Protein AF-0000000087530195 (afdb_homodimer)

Structure (mmCIF, N/CA/C/O backbone):
data_AF-0000000087530195-model_v1
#
loop_
_entity.id
_entity.type
_entity.pdbx_description
1 polymer 'ATP-binding cassette, subfamily C'
#
loop_
_atom_site.group_PDB
_atom_site.id
_atom_site.type_symbol
_atom_site.label_atom_id
_atom_site.label_alt_id
_atom_site.label_comp_id
_atom_site.label_asym_id
_atom_site.label_entity_id
_atom_site.label_seq_id
_atom_site.pdbx_PDB_ins_code
_atom_site.Cartn_x
_atom_site.Cartn_y
_atom_site.Cartn_z
_atom_site.occupancy
_atom_site.B_iso_or_equiv
_atom_site.auth_seq_id
_atom_site.auth_comp_id
_atom_site.auth_asym_id
_atom_site.auth_atom_id
_atom_site.pdbx_PDB_model_num
ATOM 1 N N . MET A 1 1 ? -14.125 16.578 67.688 1 21.55 1 MET A N 1
ATOM 2 C CA . MET A 1 1 ? -13.758 15.172 67.625 1 21.55 1 MET A CA 1
ATOM 3 C C . MET A 1 1 ? -14.578 14.453 66.562 1 21.55 1 MET A C 1
ATOM 5 O O . MET A 1 1 ? -15.672 13.969 66.812 1 21.55 1 MET A O 1
ATOM 9 N N . ALA A 1 2 ? -14.82 15.062 65.375 1 23.84 2 ALA A N 1
ATOM 10 C CA . ALA A 1 2 ? -15.852 15.055 64.375 1 23.84 2 ALA A CA 1
ATOM 11 C C . ALA A 1 2 ? -15.836 13.742 63.594 1 23.84 2 ALA A C 1
ATOM 13 O O . ALA A 1 2 ? -14.805 13.344 63.031 1 23.84 2 ALA A O 1
ATOM 14 N N . SER A 1 3 ? -16.656 12.758 64.062 1 22.5 3 SER A N 1
ATOM 15 C CA . SER A 1 3 ? -16.859 11.312 63.969 1 22.5 3 SER A CA 1
ATOM 16 C C . SER A 1 3 ? -17.141 10.867 62.531 1 22.5 3 SER A C 1
ATOM 18 O O . SER A 1 3 ? -18.078 11.359 61.906 1 22.5 3 SER A O 1
ATOM 20 N N . PHE A 1 4 ? -16.141 10.656 61.688 1 24.86 4 PHE A N 1
ATOM 21 C CA . PHE A 1 4 ? -16 10.555 60.25 1 24.86 4 PHE A CA 1
ATOM 22 C C . PHE A 1 4 ? -16.672 9.281 59.719 1 24.86 4 PHE A C 1
ATOM 24 O O . PHE A 1 4 ? -16.109 8.188 59.844 1 24.86 4 PHE A O 1
ATOM 31 N N . PRO A 1 5 ? -18.031 9.32 60 1 25.33 5 PRO A N 1
ATOM 32 C CA . PRO A 1 5 ? -18.625 7.988 59.969 1 25.33 5 PRO A CA 1
ATOM 33 C C . PRO A 1 5 ? -18.312 7.238 58.656 1 25.33 5 PRO A C 1
ATOM 35 O O . PRO A 1 5 ? -18.016 7.859 57.656 1 25.33 5 PRO A O 1
ATOM 38 N N . GLN A 1 6 ? -17.891 6.016 58.75 1 22.14 6 GLN A N 1
ATOM 39 C CA . GLN A 1 6 ? -17.156 4.996 58 1 22.14 6 GLN A CA 1
ATOM 40 C C . GLN A 1 6 ? -17.938 4.559 56.75 1 22.14 6 GLN A C 1
ATOM 42 O O . GLN A 1 6 ? -17.359 4.363 55.688 1 22.14 6 GLN A O 1
ATOM 47 N N . LYS A 1 7 ? -19.156 4.195 56.844 1 23.58 7 LYS A N 1
ATOM 48 C CA . LYS A 1 7 ? -19.641 2.877 56.438 1 23.58 7 LYS A CA 1
ATOM 49 C C . LYS A 1 7 ? -20.172 2.893 55 1 23.58 7 LYS A C 1
ATOM 51 O O . LYS A 1 7 ? -21.344 3.229 54.781 1 23.58 7 LYS A O 1
ATOM 56 N N . GLY A 1 8 ? -19.703 3.705 54.219 1 21.48 8 GLY A N 1
ATOM 57 C CA . GLY A 1 8 ? -20.547 4.047 53.062 1 21.48 8 GLY A CA 1
ATOM 58 C C . GLY A 1 8 ? -20.938 2.842 52.25 1 21.48 8 GLY A C 1
ATOM 59 O O . GLY A 1 8 ? -20.094 1.997 51.938 1 21.48 8 GLY A O 1
ATOM 60 N N . GLU A 1 9 ? -22.047 2.32 52.469 1 22.62 9 GLU A N 1
ATOM 61 C CA . GLU A 1 9 ? -22.703 1.117 51.969 1 22.62 9 GLU A CA 1
ATOM 62 C C . GLU A 1 9 ? -22.625 1.02 50.469 1 22.62 9 GLU A C 1
ATOM 64 O O . GLU A 1 9 ? -22.984 1.963 49.75 1 22.62 9 GLU A O 1
ATOM 69 N N . ILE A 1 10 ? -21.688 0.337 50 1 22.88 10 ILE A N 1
ATOM 70 C CA . ILE A 1 10 ? -21.266 0.042 48.656 1 22.88 10 ILE A CA 1
ATOM 71 C C . ILE A 1 10 ? -22.406 -0.57 47.844 1 22.88 10 ILE A C 1
ATOM 73 O O . ILE A 1 10 ? -22.875 -1.668 48.188 1 22.88 10 ILE A O 1
ATOM 77 N N . LYS A 1 11 ? -23.438 0.259 47.656 1 21.52 11 LYS A N 1
ATOM 78 C CA . LYS A 1 11 ? -24.641 -0.324 47.062 1 21.52 11 LYS A CA 1
ATOM 79 C C . LYS A 1 11 ? -24.266 -1.244 45.906 1 21.52 11 LYS A C 1
ATOM 81 O O . LYS A 1 11 ? -23.453 -0.879 45.031 1 21.52 11 LYS A O 1
ATOM 86 N N . LYS A 1 12 ? -24.469 -2.49 46.094 1 22.16 12 LYS A N 1
ATOM 87 C CA . LYS A 1 12 ? -24.281 -3.73 45.344 1 22.16 12 LYS A CA 1
ATOM 88 C C . LYS A 1 12 ? -24.922 -3.641 43.969 1 22.16 12 LYS A C 1
ATOM 90 O O . LYS A 1 12 ? -26.141 -3.479 43.844 1 22.16 12 LYS A O 1
ATOM 95 N N . TYR A 1 13 ? -24.484 -2.746 43.219 1 19.56 13 TYR A N 1
ATOM 96 C CA . TYR A 1 13 ? -25.109 -2.635 41.906 1 19.56 13 TYR A CA 1
ATOM 97 C C . TYR A 1 13 ? -25.359 -4.012 41.312 1 19.56 13 TYR A C 1
ATOM 99 O O . TYR A 1 13 ? -24.5 -4.887 41.375 1 19.56 13 TYR A O 1
ATOM 107 N N . LYS A 1 14 ? -26.531 -4.473 41.5 1 20.09 14 LYS A N 1
ATOM 108 C CA . LYS A 1 14 ? -27.125 -5.734 41.062 1 20.09 14 LYS A CA 1
ATOM 109 C C . LYS A 1 14 ? -26.656 -6.082 39.625 1 20.09 14 LYS A C 1
ATOM 111 O O . LYS A 1 14 ? -26.594 -5.207 38.781 1 20.09 14 LYS A O 1
ATOM 116 N N . GLN A 1 15 ? -25.906 -7.098 39.562 1 20.02 15 GLN A N 1
ATOM 117 C CA . GLN A 1 15 ? -25.297 -7.879 38.469 1 20.02 15 GLN A CA 1
ATOM 118 C C . GLN A 1 15 ? -26.328 -8.312 37.469 1 20.02 15 GLN A C 1
ATOM 120 O O . GLN A 1 15 ? -27.188 -9.164 37.75 1 20.02 15 GLN A O 1
ATOM 125 N N . VAL A 1 16 ? -27.141 -7.402 37 1 20.34 16 VAL A N 1
ATOM 126 C CA . VAL A 1 16 ? -28.172 -7.941 36.125 1 20.34 16 VAL A CA 1
ATOM 127 C C . VAL A 1 16 ? -27.578 -8.984 35.188 1 20.34 16 VAL A C 1
ATOM 129 O O . VAL A 1 16 ? -26.641 -8.688 34.438 1 20.34 16 VAL A O 1
ATOM 132 N N . GLN A 1 17 ? -27.609 -10.25 35.625 1 19.77 17 GLN A N 1
ATOM 133 C CA . GLN A 1 17 ? -27.281 -11.531 34.969 1 19.77 17 GLN A CA 1
ATOM 134 C C . GLN A 1 17 ? -28.047 -11.695 33.656 1 19.77 17 GLN A C 1
ATOM 136 O O . GLN A 1 17 ? -29.266 -11.742 33.656 1 19.77 17 GLN A O 1
ATOM 141 N N . TYR A 1 18 ? -27.844 -10.938 32.719 1 19.31 18 TYR A N 1
ATOM 142 C CA . TYR A 1 18 ? -28.531 -11.258 31.484 1 19.31 18 TYR A CA 1
ATOM 143 C C . TYR A 1 18 ? -28.406 -12.734 31.156 1 19.31 18 TYR A C 1
ATOM 145 O O . TYR A 1 18 ? -27.297 -13.266 31.031 1 19.31 18 TYR A O 1
ATOM 153 N N . THR A 1 19 ? -29.234 -13.516 31.781 1 20.94 19 THR A N 1
ATOM 154 C CA . THR A 1 19 ? -29.391 -14.938 31.516 1 20.94 19 THR A CA 1
ATOM 155 C C . THR A 1 19 ? -29.719 -15.164 30.031 1 20.94 19 THR A C 1
ATOM 157 O O . THR A 1 19 ? -30.766 -14.711 29.547 1 20.94 19 THR A O 1
ATOM 160 N N . TYR A 1 20 ? -28.859 -15.039 29.188 1 19.72 20 TYR A N 1
ATOM 161 C CA . TYR A 1 20 ? -29.031 -15.57 27.844 1 19.72 20 TYR A CA 1
ATOM 162 C C . TYR A 1 20 ? -29.547 -17 27.875 1 19.72 20 TYR A C 1
ATOM 164 O O . TYR A 1 20 ? -28.875 -17.906 28.375 1 19.72 20 TYR A O 1
ATOM 172 N N . TYR A 1 21 ? -30.812 -17.062 28.203 1 20.34 21 TYR A N 1
ATOM 173 C CA . TYR A 1 21 ? -31.469 -18.359 28.062 1 20.34 21 TYR A CA 1
ATOM 174 C C . TYR A 1 21 ? -31.219 -18.953 26.672 1 20.34 21 TYR A C 1
ATOM 176 O O . TYR A 1 21 ? -31.75 -18.453 25.672 1 20.34 21 TYR A O 1
ATOM 184 N N . ALA A 1 22 ? -30.078 -19.266 26.281 1 22.73 22 ALA A N 1
ATOM 185 C CA . ALA A 1 22 ? -29.844 -20.234 25.203 1 22.73 22 ALA A CA 1
ATOM 186 C C . ALA A 1 22 ? -30.625 -21.531 25.453 1 22.73 22 ALA A C 1
ATOM 188 O O . ALA A 1 22 ? -30.312 -22.266 26.391 1 22.73 22 ALA A O 1
ATOM 189 N N . ASP A 1 23 ? -31.906 -21.344 25.531 1 21.45 23 ASP A N 1
ATOM 190 C CA . ASP A 1 23 ? -32.625 -22.625 25.391 1 21.45 23 ASP A CA 1
ATOM 191 C C . ASP A 1 23 ? -31.984 -23.484 24.297 1 21.45 23 ASP A C 1
ATOM 193 O O . ASP A 1 23 ? -31.891 -23.047 23.141 1 21.45 23 ASP A O 1
ATOM 197 N N . ASN A 1 24 ? -31.203 -24.328 24.719 1 21.5 24 ASN A N 1
ATOM 198 C CA . ASN A 1 24 ? -30.406 -25.438 24.188 1 21.5 24 ASN A CA 1
ATOM 199 C C . ASN A 1 24 ? -31.297 -26.484 23.516 1 21.5 24 ASN A C 1
ATOM 201 O O . ASN A 1 24 ? -31.062 -27.688 23.656 1 21.5 24 ASN A O 1
ATOM 205 N N . GLU A 1 25 ? -32.531 -26.172 23.219 1 23.19 25 GLU A N 1
ATOM 206 C CA . GLU A 1 25 ? -32.969 -27.438 22.656 1 23.19 25 GLU A CA 1
ATOM 207 C C . GLU A 1 25 ? -32.031 -27.938 21.562 1 23.19 25 GLU A C 1
ATOM 209 O O . GLU A 1 25 ? -31.828 -27.234 20.562 1 23.19 25 GLU A O 1
ATOM 214 N N . ARG A 1 26 ? -31.219 -28.781 21.969 1 24.59 26 ARG A N 1
ATOM 215 C CA . ARG A 1 26 ? -30.328 -29.688 21.234 1 24.59 26 ARG A CA 1
ATOM 216 C C . ARG A 1 26 ? -31.094 -30.469 20.172 1 24.59 26 ARG A C 1
ATOM 218 O O . ARG A 1 26 ? -31.609 -31.562 20.453 1 24.59 26 ARG A O 1
ATOM 225 N N . LYS A 1 27 ? -32.094 -29.969 19.594 1 23.81 27 LYS A N 1
ATOM 226 C CA . LYS A 1 27 ? -32.438 -31.016 18.641 1 23.81 27 LYS A CA 1
ATOM 227 C C . LYS A 1 27 ? -31.219 -31.531 17.906 1 23.81 27 LYS A C 1
ATOM 229 O O . LYS A 1 27 ? -30.375 -30.75 17.469 1 23.81 27 LYS A O 1
ATOM 234 N N . LYS A 1 28 ? -30.922 -32.844 18.078 1 25.25 28 LYS A N 1
ATOM 235 C CA . LYS A 1 28 ? -29.984 -33.812 17.516 1 25.25 28 LYS A CA 1
ATOM 236 C C . LYS A 1 28 ? -29.969 -33.719 15.984 1 25.25 28 LYS A C 1
ATOM 238 O O . LYS A 1 28 ? -30.844 -34.281 15.32 1 25.25 28 LYS A O 1
ATOM 243 N N . VAL A 1 29 ? -30.062 -32.594 15.414 1 23.8 29 VAL A N 1
ATOM 244 C CA . VAL A 1 29 ? -29.984 -32.812 13.969 1 23.8 29 VAL A CA 1
ATOM 245 C C . VAL A 1 29 ? -28.812 -33.719 13.648 1 23.8 29 VAL A C 1
ATOM 247 O O . VAL A 1 29 ? -27.656 -33.438 13.984 1 23.8 29 VAL A O 1
ATOM 250 N N . THR A 1 30 ? -29.078 -35 13.594 1 26.67 30 THR A N 1
ATOM 251 C CA . THR A 1 30 ? -28.281 -36.094 13.078 1 26.67 30 THR A CA 1
ATOM 252 C C . THR A 1 30 ? -27.656 -35.75 11.727 1 26.67 30 THR A C 1
ATOM 254 O O . THR A 1 30 ? -27.859 -36.469 10.742 1 26.67 30 THR A O 1
ATOM 257 N N . SER A 1 31 ? -27.516 -34.438 11.523 1 26.41 31 SER A N 1
ATOM 258 C CA . SER A 1 31 ? -27.094 -34.312 10.133 1 26.41 31 SER A CA 1
ATOM 259 C C . SER A 1 31 ? -25.922 -35.25 9.82 1 26.41 31 SER A C 1
ATOM 261 O O . SER A 1 31 ? -24.938 -35.281 10.555 1 26.41 31 SER A O 1
ATOM 263 N N . HIS A 1 32 ? -26.234 -36.375 9.305 1 27.62 32 HIS A N 1
ATOM 264 C CA . HIS A 1 32 ? -25.344 -37.312 8.641 1 27.62 32 HIS A CA 1
ATOM 265 C C . HIS A 1 32 ? -24.312 -36.594 7.781 1 27.62 32 HIS A C 1
ATOM 267 O O . HIS A 1 32 ? -24.547 -36.375 6.594 1 27.62 32 HIS A O 1
ATOM 273 N N . SER A 1 33 ? -23.828 -35.531 8.258 1 29.94 33 SER A N 1
ATOM 274 C CA . SER A 1 33 ? -22.875 -34.688 7.523 1 29.94 33 SER A CA 1
ATOM 275 C C . SER A 1 33 ? -21.703 -35.531 7.02 1 29.94 33 SER A C 1
ATOM 277 O O . SER A 1 33 ? -21.188 -36.375 7.738 1 29.94 33 SER A O 1
ATOM 279 N N . ALA A 1 34 ? -21.516 -35.594 5.723 1 32.75 34 ALA A N 1
ATOM 280 C CA . ALA A 1 34 ? -20.562 -36.375 4.953 1 32.75 34 ALA A CA 1
ATOM 281 C C . ALA A 1 34 ? -19.156 -36.25 5.535 1 32.75 34 ALA A C 1
ATOM 283 O O . ALA A 1 34 ? -18.844 -35.281 6.227 1 32.75 34 ALA A O 1
ATOM 284 N N . PRO A 1 35 ? -18.219 -37.25 5.289 1 32 35 PRO A N 1
ATOM 285 C CA . PRO A 1 35 ? -16.859 -37.438 5.789 1 32 35 PRO A CA 1
ATOM 286 C C . PRO A 1 35 ? -16.016 -36.156 5.645 1 32 35 PRO A C 1
ATOM 288 O O . PRO A 1 35 ? -14.883 -36.094 6.148 1 32 35 PRO A O 1
ATOM 291 N N . LEU A 1 36 ? -16.391 -35.281 4.832 1 32.66 36 LEU A N 1
ATOM 292 C CA . LEU A 1 36 ? -15.594 -34.062 4.711 1 32.66 36 LEU A CA 1
ATOM 293 C C . LEU A 1 36 ? -15.523 -33.344 6.043 1 32.66 36 LEU A C 1
ATOM 295 O O . LEU A 1 36 ? -14.734 -32.406 6.199 1 32.66 36 LEU A O 1
ATOM 299 N N . CYS A 1 37 ? -16.484 -33.5 6.957 1 33.88 37 CYS A N 1
ATOM 300 C CA . CYS A 1 37 ? -16.625 -32.875 8.266 1 33.88 37 CYS A CA 1
ATOM 301 C C . CYS A 1 37 ? -15.484 -33.281 9.195 1 33.88 37 CYS A C 1
ATOM 303 O O . CYS A 1 37 ? -15.125 -32.531 10.102 1 33.88 37 CYS A O 1
ATOM 305 N N . SER A 1 38 ? -14.992 -34.531 9.133 1 33.72 38 SER A N 1
ATOM 306 C CA . SER A 1 38 ? -13.938 -34.969 10.031 1 33.72 38 SER A CA 1
ATOM 307 C C . SER A 1 38 ? -12.641 -34.219 9.781 1 33.72 38 SER A C 1
ATOM 309 O O . SER A 1 38 ? -11.766 -34.156 10.648 1 33.72 38 SER A O 1
ATOM 311 N N . PHE A 1 39 ? -12.305 -33.906 8.539 1 35.69 39 PHE A N 1
ATOM 312 C CA . PHE A 1 39 ? -11.07 -33.25 8.148 1 35.69 39 PHE A CA 1
ATOM 313 C C . PHE A 1 39 ? -11 -31.859 8.758 1 35.69 39 PHE A C 1
ATOM 315 O O . PHE A 1 39 ? -9.93 -31.406 9.172 1 35.69 39 PHE A O 1
ATOM 322 N N . LEU A 1 40 ? -12.055 -31.094 8.828 1 40.12 40 LEU A N 1
ATOM 323 C CA . LEU A 1 40 ? -12.211 -29.766 9.406 1 40.12 40 LEU A CA 1
ATOM 324 C C . LEU A 1 40 ? -12.047 -29.812 10.922 1 40.12 40 LEU A C 1
ATOM 326 O O . LEU A 1 40 ? -11.992 -28.766 11.57 1 40.12 40 LEU A O 1
ATOM 330 N N . LEU A 1 41 ? -12.039 -30.891 11.531 1 37.25 41 LEU A N 1
ATOM 331 C CA . LEU A 1 41 ? -12.031 -31.031 12.984 1 37.25 41 LEU A CA 1
ATOM 332 C C . LEU A 1 41 ? -10.672 -30.641 13.562 1 37.25 41 LEU A C 1
ATOM 334 O O . LEU A 1 41 ? -10.555 -30.375 14.758 1 37.25 41 LEU A O 1
ATOM 338 N N . LEU A 1 42 ? -9.586 -30.875 12.844 1 41.88 42 LEU A N 1
ATOM 339 C CA . LEU A 1 42 ? -8.305 -30.625 13.5 1 41.88 42 LEU A CA 1
ATOM 340 C C . LEU A 1 42 ? -7.977 -29.141 13.523 1 41.88 42 LEU A C 1
ATOM 342 O O . LEU A 1 42 ? -6.961 -28.734 14.086 1 41.88 42 LEU A O 1
ATOM 346 N N . MET A 1 43 ? -8.352 -28.328 12.688 1 49.72 43 MET A N 1
ATOM 347 C CA . MET A 1 43 ? -8.141 -26.891 12.781 1 49.72 43 MET A CA 1
ATOM 348 C C . MET A 1 43 ? -8.945 -26.297 13.938 1 49.72 43 MET A C 1
ATOM 350 O O . MET A 1 43 ? -10.008 -26.797 14.289 1 49.72 43 MET A O 1
ATOM 354 N N . ARG A 1 44 ? -8.344 -25.625 14.828 1 56.69 44 ARG A N 1
ATOM 355 C CA . ARG A 1 44 ? -9.062 -25 15.93 1 56.69 44 ARG A CA 1
ATOM 356 C C . ARG A 1 44 ? -10.32 -24.281 15.43 1 56.69 44 ARG A C 1
ATOM 358 O O . ARG A 1 44 ? -10.359 -23.812 14.289 1 56.69 44 ARG A O 1
ATOM 365 N N . SER A 1 45 ? -11.461 -24.516 16.047 1 60.66 45 SER A N 1
ATOM 366 C CA . SER A 1 45 ? -12.852 -24.125 15.82 1 60.66 45 SER A CA 1
ATOM 367 C C . SER A 1 45 ? -12.938 -22.688 15.328 1 60.66 45 SER A C 1
ATOM 369 O O . SER A 1 45 ? -13.727 -22.375 14.438 1 60.66 45 SER A O 1
ATOM 371 N N . ARG A 1 46 ? -11.953 -21.953 15.695 1 64.88 46 ARG A N 1
ATOM 372 C CA . ARG A 1 46 ? -12.07 -20.531 15.352 1 64.88 46 ARG A CA 1
ATOM 373 C C . ARG A 1 46 ? -11.586 -20.281 13.93 1 64.88 46 ARG A C 1
ATOM 375 O O . ARG A 1 46 ? -12.172 -19.453 13.203 1 64.88 46 ARG A O 1
ATOM 382 N N . GLN A 1 47 ? -10.594 -21.078 13.453 1 74.69 47 GLN A N 1
ATOM 383 C CA . GLN A 1 47 ? -10.047 -20.906 12.109 1 74.69 47 GLN A CA 1
ATOM 384 C C . GLN A 1 47 ? -11.023 -21.438 11.055 1 74.69 47 GLN A C 1
ATOM 386 O O . GLN A 1 47 ? -11.211 -20.797 10.008 1 74.69 47 GLN A O 1
ATOM 391 N N . LEU A 1 48 ? -11.633 -22.438 11.406 1 75.94 48 LEU A N 1
ATOM 392 C CA . LEU A 1 48 ? -12.594 -23.031 10.477 1 75.94 48 LEU A CA 1
ATOM 393 C C . LEU A 1 48 ? -13.82 -22.125 10.328 1 75.94 48 LEU A C 1
ATOM 395 O O . LEU A 1 48 ? -14.383 -22.016 9.234 1 75.94 48 LEU A O 1
ATOM 399 N N . SER A 1 49 ? -14.125 -21.516 11.469 1 77.69 49 SER A N 1
ATOM 400 C CA . SER A 1 49 ? -15.266 -20.609 11.391 1 77.69 49 SER A CA 1
ATOM 401 C C . SER A 1 49 ? -14.953 -19.391 10.531 1 77.69 49 SER A C 1
ATOM 403 O O . SER A 1 49 ? -15.797 -18.938 9.758 1 77.69 49 SER A O 1
ATOM 405 N N . ALA A 1 50 ? -13.734 -19.016 10.633 1 79.44 50 ALA A N 1
ATOM 406 C CA . ALA A 1 50 ? -13.328 -17.859 9.836 1 79.44 50 ALA A CA 1
ATOM 407 C C . ALA A 1 50 ? -13.281 -18.219 8.352 1 79.44 50 ALA A C 1
ATOM 409 O O . ALA A 1 50 ? -13.656 -17.406 7.5 1 79.44 50 ALA A O 1
ATOM 410 N N . LEU A 1 51 ? -12.875 -19.344 8.109 1 81.5 51 LEU A N 1
ATOM 411 C CA . LEU A 1 51 ? -12.812 -19.812 6.723 1 81.5 51 LEU A CA 1
ATOM 412 C C . LEU A 1 51 ? -14.211 -19.984 6.145 1 81.5 51 LEU A C 1
ATOM 414 O O . LEU A 1 51 ? -14.461 -19.625 4.996 1 81.5 51 LEU A O 1
ATOM 418 N N . ALA A 1 52 ? -15.016 -20.578 6.91 1 81.94 52 ALA A N 1
ATOM 419 C CA . ALA A 1 52 ? -16.391 -20.766 6.484 1 81.94 52 ALA A CA 1
ATOM 420 C C . ALA A 1 52 ? -17.078 -19.422 6.215 1 81.94 52 ALA A C 1
ATOM 422 O O . ALA A 1 52 ? -17.828 -19.281 5.258 1 81.94 52 ALA A O 1
ATOM 423 N N . LEU A 1 53 ? -16.719 -18.531 7.062 1 78.06 53 LEU A N 1
ATOM 424 C CA . LEU A 1 53 ? -17.281 -17.203 6.891 1 78.06 53 LEU A CA 1
ATOM 425 C C . LEU A 1 53 ? -16.766 -16.562 5.605 1 78.06 53 LEU A C 1
ATOM 427 O O . LEU A 1 53 ? -17.531 -15.906 4.879 1 78.06 53 LEU A O 1
ATOM 431 N N . ALA A 1 54 ? -15.555 -16.766 5.355 1 81 54 ALA A N 1
ATOM 432 C CA . ALA A 1 54 ? -14.961 -16.203 4.141 1 81 54 ALA A CA 1
ATOM 433 C C . ALA A 1 54 ? -15.586 -16.828 2.893 1 81 54 ALA A C 1
ATOM 435 O O . ALA A 1 54 ? -15.898 -16.125 1.929 1 81 54 ALA A O 1
ATOM 436 N N . CYS A 1 55 ? -15.789 -18.094 2.934 1 84.25 55 CYS A N 1
ATOM 437 C CA . CYS A 1 55 ? -16.406 -18.797 1.819 1 84.25 55 CYS A CA 1
ATOM 438 C C . CYS A 1 55 ? -17.844 -18.375 1.622 1 84.25 55 CYS A C 1
ATOM 440 O O . CYS A 1 55 ? -18.297 -18.172 0.49 1 84.25 55 CYS A O 1
ATOM 442 N N . TYR A 1 56 ? -18.5 -18.203 2.746 1 79.94 56 TYR A N 1
ATOM 443 C CA . TYR A 1 56 ? -19.906 -17.812 2.688 1 79.94 56 TYR A CA 1
ATOM 444 C C . TYR A 1 56 ? -20.047 -16.406 2.123 1 79.94 56 TYR A C 1
ATOM 446 O O . TYR A 1 56 ? -20.938 -16.141 1.303 1 79.94 56 TYR A O 1
ATOM 454 N N . GLU A 1 57 ? -19.203 -15.523 2.516 1 80.94 57 GLU A N 1
ATOM 455 C CA . GLU A 1 57 ? -19.266 -14.141 2.037 1 80.94 57 GLU A CA 1
ATOM 456 C C . GLU A 1 57 ? -18.984 -14.07 0.539 1 80.94 57 GLU A C 1
ATOM 458 O O . GLU A 1 57 ? -19.609 -13.289 -0.178 1 80.94 57 GLU A O 1
ATOM 463 N N . PHE A 1 58 ? -18.109 -14.859 0.16 1 81.94 58 PHE A N 1
ATOM 464 C CA . PHE A 1 58 ? -17.766 -14.883 -1.257 1 81.94 58 PHE A CA 1
ATOM 465 C C . PHE A 1 58 ? -18.891 -15.484 -2.082 1 81.94 58 PHE A C 1
ATOM 467 O O . PHE A 1 58 ? -19.203 -14.984 -3.164 1 81.94 58 PHE A O 1
ATOM 474 N N . TYR A 1 59 ? -19.484 -16.484 -1.536 1 82 59 TYR A N 1
ATOM 475 C CA . TYR A 1 59 ? -20.594 -17.141 -2.236 1 82 59 TYR A CA 1
ATOM 476 C C . TYR A 1 59 ? -21.812 -16.234 -2.291 1 82 59 TYR A C 1
ATOM 478 O O . TYR A 1 59 ? -22.516 -16.188 -3.309 1 82 59 TYR A O 1
ATOM 486 N N . SER A 1 60 ? -22.016 -15.484 -1.211 1 81.94 60 SER A N 1
ATOM 487 C CA . SER A 1 60 ? -23.203 -14.648 -1.119 1 81.94 60 SER A CA 1
ATOM 488 C C . SER A 1 60 ? -23.094 -13.422 -2.018 1 81.94 60 SER A C 1
ATOM 490 O O . SER A 1 60 ? -24.109 -12.812 -2.375 1 81.94 60 SER A O 1
ATOM 492 N N . PHE A 1 61 ? -21.953 -13.117 -2.414 1 83 61 PHE A N 1
ATOM 493 C CA . PHE A 1 61 ? -21.734 -11.945 -3.256 1 83 61 PHE A CA 1
ATOM 494 C C . PHE A 1 61 ? -22.328 -12.164 -4.648 1 83 61 PHE A C 1
ATOM 496 O O . PHE A 1 61 ? -23.031 -11.305 -5.172 1 83 61 PHE A O 1
ATOM 503 N N . ALA A 1 62 ? -22 -13.242 -5.254 1 86.69 62 ALA A N 1
ATOM 504 C CA . ALA A 1 62 ? -22.516 -13.57 -6.582 1 86.69 62 ALA A CA 1
ATOM 505 C C . ALA A 1 62 ? -22.75 -15.078 -6.719 1 86.69 62 ALA A C 1
ATOM 507 O O . ALA A 1 62 ? -22 -15.766 -7.422 1 86.69 62 ALA A O 1
ATOM 508 N N . PRO A 1 63 ? -23.828 -15.617 -6.258 1 86.69 63 PRO A N 1
ATOM 509 C CA . PRO A 1 63 ? -24.031 -17.062 -6.238 1 86.69 63 PRO A CA 1
ATOM 510 C C . PRO A 1 63 ? -24.188 -17.656 -7.637 1 86.69 63 PRO A C 1
ATOM 512 O O . PRO A 1 63 ? -23.656 -18.734 -7.922 1 86.69 63 PRO A O 1
ATOM 515 N N . ALA A 1 64 ? -24.844 -16.828 -8.516 1 89.06 64 ALA A N 1
ATOM 516 C CA . ALA A 1 64 ? -25.062 -17.344 -9.867 1 89.06 64 ALA A CA 1
ATOM 517 C C . ALA A 1 64 ? -23.734 -17.5 -10.609 1 89.06 64 ALA A C 1
ATOM 519 O O . ALA A 1 64 ? -23.516 -18.516 -11.281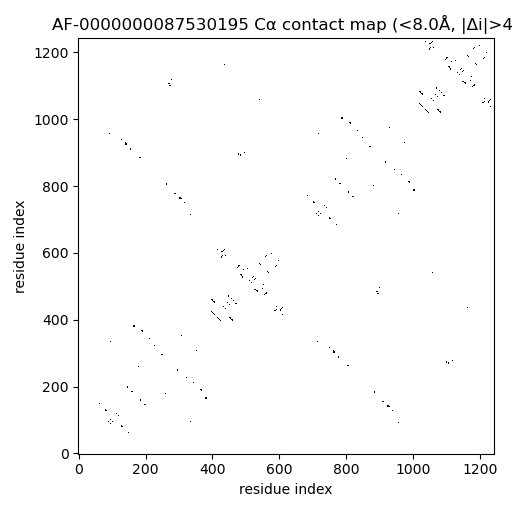 1 89.06 64 ALA A O 1
ATOM 520 N N . LYS A 1 65 ? -22.891 -16.578 -10.484 1 89.81 65 LYS A N 1
ATOM 521 C CA . LYS A 1 65 ? -21.609 -16.625 -11.188 1 89.81 65 LYS A CA 1
ATOM 522 C C . LYS A 1 65 ? -20.688 -17.672 -10.562 1 89.81 65 LYS A C 1
ATOM 524 O O . LYS A 1 65 ? -19.906 -18.312 -11.273 1 89.81 65 LYS A O 1
ATOM 529 N N . VAL A 1 66 ? -20.781 -17.844 -9.25 1 89.88 66 VAL A N 1
ATOM 530 C CA . VAL A 1 66 ? -19.984 -18.875 -8.578 1 89.88 66 VAL A CA 1
ATOM 531 C C . VAL A 1 66 ? -20.453 -20.266 -9.023 1 89.88 66 VAL A C 1
ATOM 533 O O . VAL A 1 66 ? -19.641 -21.141 -9.273 1 89.88 66 VAL A O 1
ATOM 536 N N . LEU A 1 67 ? -21.766 -20.438 -9.164 1 89.44 67 LEU A N 1
ATOM 537 C CA . LEU A 1 67 ? -22.297 -21.719 -9.625 1 89.44 67 LEU A CA 1
ATOM 538 C C . LEU A 1 67 ? -21.891 -21.984 -11.07 1 89.44 67 LEU A C 1
ATOM 540 O O . LEU A 1 67 ? -21.641 -23.141 -11.445 1 89.44 67 LEU A O 1
ATOM 544 N N . PHE A 1 68 ? -21.875 -20.922 -11.797 1 91.38 68 PHE A N 1
ATOM 545 C CA . PHE A 1 68 ? -21.422 -21.062 -13.172 1 91.38 68 PHE A CA 1
ATOM 546 C C . PHE A 1 68 ? -19.969 -21.516 -13.219 1 91.38 68 PHE A C 1
ATOM 548 O O . PHE A 1 68 ? -19.594 -22.359 -14.039 1 91.38 68 PHE A O 1
ATOM 555 N N . CYS A 1 69 ? -19.125 -20.953 -12.344 1 90.56 69 CYS A N 1
ATOM 556 C CA . CYS A 1 69 ? -17.734 -21.375 -12.266 1 90.56 69 CYS A CA 1
ATOM 557 C C . CYS A 1 69 ? -17.641 -22.828 -11.836 1 90.56 69 CYS A C 1
ATOM 559 O O . CYS A 1 69 ? -16.812 -23.578 -12.359 1 90.56 69 CYS A O 1
ATOM 561 N N . LEU A 1 70 ? -18.5 -23.219 -10.93 1 90.12 70 LEU A N 1
ATOM 562 C CA . LEU A 1 70 ? -18.5 -24.609 -10.469 1 90.12 70 LEU A CA 1
ATOM 563 C C . LEU A 1 70 ? -18.891 -25.562 -11.594 1 90.12 70 LEU A C 1
ATOM 565 O O . LEU A 1 70 ? -18.312 -26.641 -11.719 1 90.12 70 LEU A O 1
ATOM 569 N N . LEU A 1 71 ? -19.828 -25.109 -12.398 1 91.44 71 LEU A N 1
ATOM 570 C CA . LEU A 1 71 ? -20.234 -25.922 -13.547 1 91.44 71 LEU A CA 1
ATOM 571 C C . LEU A 1 71 ? -19.109 -26.047 -14.562 1 91.44 71 LEU A C 1
ATOM 573 O O . LEU A 1 71 ? -18.875 -27.125 -15.109 1 91.44 71 LEU A O 1
ATOM 577 N N . LEU A 1 72 ? -18.469 -24.969 -14.766 1 91.75 72 LEU A N 1
ATOM 578 C CA . LEU A 1 72 ? -17.344 -25 -15.688 1 91.75 72 LEU A CA 1
ATOM 579 C C . LEU A 1 72 ? -16.234 -25.891 -15.164 1 91.75 72 LEU A C 1
ATOM 581 O O . LEU A 1 72 ? -15.555 -26.578 -15.938 1 91.75 72 LEU A O 1
ATOM 585 N N . MET A 1 73 ? -16.062 -25.891 -13.859 1 91.25 73 MET A N 1
ATOM 586 C CA . MET A 1 73 ? -15.047 -26.734 -13.234 1 91.25 73 MET A CA 1
ATOM 587 C C . MET A 1 73 ? -15.398 -28.219 -13.406 1 91.25 73 MET A C 1
ATOM 589 O O . MET A 1 73 ? -14.523 -29.031 -13.695 1 91.25 73 MET A O 1
ATOM 593 N N . LEU A 1 74 ? -16.641 -28.5 -13.258 1 89.5 74 LEU A N 1
ATOM 594 C CA . LEU A 1 74 ? -17.109 -29.875 -13.406 1 89.5 74 LEU A CA 1
ATOM 595 C C . LEU A 1 74 ? -16.953 -30.344 -14.852 1 89.5 74 LEU A C 1
ATOM 597 O O . LEU A 1 74 ? -16.5 -31.453 -15.102 1 89.5 74 LEU A O 1
ATOM 601 N N . LEU A 1 75 ? -17.328 -29.469 -15.75 1 91.44 75 LEU A N 1
ATOM 602 C CA . LEU A 1 75 ? -17.219 -29.812 -17.172 1 91.44 75 LEU A CA 1
ATOM 603 C C . LEU A 1 75 ? -15.758 -30 -17.562 1 91.44 75 LEU A C 1
ATOM 605 O O . LEU A 1 75 ? -15.445 -30.906 -18.344 1 91.44 75 LEU A O 1
ATOM 609 N N . ARG A 1 76 ? -14.938 -29.141 -17.031 1 88.06 76 ARG A N 1
ATOM 610 C CA . ARG A 1 76 ? -13.516 -29.266 -17.312 1 88.06 76 ARG A CA 1
ATOM 611 C C . ARG A 1 76 ? -12.945 -30.547 -16.719 1 88.06 76 ARG A C 1
ATOM 613 O O . ARG A 1 76 ? -12.109 -31.203 -17.344 1 88.06 76 ARG A O 1
ATOM 620 N N . GLY A 1 77 ? -13.391 -30.859 -15.539 1 86.75 77 GLY A N 1
ATOM 621 C CA . GLY A 1 77 ? -12.969 -32.125 -14.922 1 86.75 77 GLY A CA 1
ATOM 622 C C . GLY A 1 77 ? -13.391 -33.344 -15.703 1 86.75 77 GLY A C 1
ATOM 623 O O . GLY A 1 77 ? -12.586 -34.25 -15.93 1 86.75 77 GLY A O 1
ATOM 624 N N . LEU A 1 78 ? -14.516 -33.375 -16.203 1 85.81 78 LEU A N 1
ATOM 625 C CA . LEU A 1 78 ? -15.047 -34.5 -16.953 1 85.81 78 LEU A CA 1
ATOM 626 C C . LEU A 1 78 ? -14.344 -34.625 -18.297 1 85.81 78 LEU A C 1
ATOM 628 O O . LEU A 1 78 ? -14 -35.75 -18.703 1 85.81 78 LEU A O 1
ATOM 632 N N . THR A 1 79 ? -14.211 -33.5 -18.875 1 85.81 79 THR A N 1
ATOM 633 C CA . THR A 1 79 ? -13.539 -33.531 -20.172 1 85.81 79 THR A CA 1
ATOM 634 C C . THR A 1 79 ? -12.086 -33.969 -20.016 1 85.81 79 THR A C 1
ATOM 636 O O . THR A 1 79 ? -11.539 -34.656 -20.891 1 85.81 79 THR A O 1
ATOM 639 N N . SER A 1 80 ? -11.453 -33.594 -18.891 1 83.56 80 SER A N 1
ATOM 640 C CA . SER A 1 80 ? -10.086 -34 -18.625 1 83.56 80 SER A CA 1
ATOM 641 C C . SER A 1 80 ? -10.023 -35.531 -18.391 1 83.56 80 SER A C 1
ATOM 643 O O . SER A 1 80 ? -9.055 -36.188 -18.797 1 83.56 80 SER A O 1
ATOM 645 N N . GLY A 1 81 ? -11.008 -36.062 -17.734 1 79.06 81 GLY A N 1
ATOM 646 C CA . GLY A 1 81 ? -11.102 -37.5 -17.578 1 79.06 81 GLY A CA 1
ATOM 647 C C . GLY A 1 81 ? -11.211 -38.25 -18.906 1 79.06 81 GLY A C 1
ATOM 648 O O . GLY A 1 81 ? -10.531 -39.25 -19.109 1 79.06 81 GLY A O 1
ATOM 649 N N . ILE A 1 82 ? -11.93 -37.625 -19.781 1 76.62 82 ILE A N 1
ATOM 650 C CA . ILE A 1 82 ? -12.094 -38.188 -21.109 1 76.62 82 ILE A CA 1
ATOM 651 C C . ILE A 1 82 ? -10.766 -38.156 -21.859 1 76.62 82 ILE A C 1
ATOM 653 O O . ILE A 1 82 ? -10.43 -39.094 -22.594 1 76.62 82 ILE A O 1
ATOM 657 N N . GLY A 1 83 ? -10.055 -37.031 -21.656 1 74.88 83 GLY A N 1
ATOM 658 C CA . GLY A 1 83 ? -8.75 -36.938 -22.281 1 74.88 83 GLY A CA 1
ATOM 659 C C . GLY A 1 83 ? -7.793 -38.031 -21.875 1 74.88 83 GLY A C 1
ATOM 660 O O . GLY A 1 83 ? -7.066 -38.594 -22.703 1 74.88 83 GLY A O 1
ATOM 661 N N . ILE A 1 84 ? -7.832 -38.438 -20.672 1 76.75 84 ILE A N 1
ATOM 662 C CA . ILE A 1 84 ? -6.945 -39.469 -20.172 1 76.75 84 ILE A CA 1
ATOM 663 C C . ILE A 1 84 ? -7.41 -40.844 -20.688 1 76.75 84 ILE A C 1
ATOM 665 O O . ILE A 1 84 ? -6.59 -41.688 -21.031 1 76.75 84 ILE A O 1
ATOM 669 N N . LEU A 1 85 ? -8.711 -41.062 -20.797 1 75.12 85 LEU A N 1
ATOM 670 C CA . LEU A 1 85 ? -9.258 -42.344 -21.234 1 75.12 85 LEU A CA 1
ATOM 671 C C . LEU A 1 85 ? -8.961 -42.594 -22.719 1 75.12 85 LEU A C 1
ATOM 673 O O . LEU A 1 85 ? -8.852 -43.719 -23.156 1 75.12 85 LEU A O 1
ATOM 677 N N . LEU A 1 86 ? -8.852 -41.5 -23.406 1 77.06 86 LEU A N 1
ATOM 678 C CA . LEU A 1 86 ? -8.555 -41.594 -24.828 1 77.06 86 LEU A CA 1
ATOM 679 C C . LEU A 1 86 ? -7.133 -42.094 -25.062 1 77.06 86 LEU A C 1
ATOM 681 O O . LEU A 1 86 ? -6.785 -42.531 -26.156 1 77.06 86 LEU A O 1
ATOM 685 N N . LEU A 1 87 ? -6.332 -42.094 -23.984 1 75 87 LEU A N 1
ATOM 686 C CA . LEU A 1 87 ? -4.98 -42.625 -24.078 1 75 87 LEU A CA 1
ATOM 687 C C . LEU A 1 87 ? -5.012 -44.156 -24.234 1 75 87 LEU A C 1
ATOM 689 O O . LEU A 1 87 ? -4.066 -44.75 -24.75 1 75 87 LEU A O 1
ATOM 693 N N . ILE A 1 88 ? -6.125 -44.781 -23.875 1 74.69 88 ILE A N 1
ATOM 694 C CA . ILE A 1 88 ? -6.246 -46.25 -23.938 1 74.69 88 ILE A CA 1
ATOM 695 C C . ILE A 1 88 ? -6.266 -46.719 -25.391 1 74.69 88 ILE A C 1
ATOM 697 O O . ILE A 1 88 ? -5.43 -47.531 -25.797 1 74.69 88 ILE A O 1
ATOM 701 N N . PRO A 1 89 ? -7.18 -46.062 -26.172 1 73.62 89 PRO A N 1
ATOM 702 C CA . PRO A 1 89 ? -7.152 -46.5 -27.562 1 73.62 89 PRO A CA 1
ATOM 703 C C . PRO A 1 89 ? -5.859 -46.094 -28.281 1 73.62 89 PRO A C 1
ATOM 705 O O . PRO A 1 89 ? -5.41 -46.812 -29.188 1 73.62 89 PRO A O 1
ATOM 708 N N . LEU A 1 90 ? -5.277 -45.094 -27.828 1 77.31 90 LEU A N 1
ATOM 709 C CA . LEU A 1 90 ? -4.012 -44.688 -28.422 1 77.31 90 LEU A CA 1
ATOM 710 C C . LEU A 1 90 ? -2.908 -45.688 -28.125 1 77.31 90 LEU A C 1
ATOM 712 O O . LEU A 1 90 ? -2.125 -46.031 -29.016 1 77.31 90 LEU A O 1
ATOM 716 N N . LEU A 1 91 ? -2.879 -46.188 -26.922 1 76.06 91 LEU A N 1
ATOM 717 C CA . LEU A 1 91 ? -1.87 -47.188 -26.531 1 76.06 91 LEU A CA 1
ATOM 718 C C . LEU A 1 91 ? -2.152 -48.531 -27.172 1 76.06 91 LEU A C 1
ATOM 720 O O . LEU A 1 91 ? -1.224 -49.281 -27.5 1 76.06 91 LEU A O 1
ATOM 724 N N . GLN A 1 92 ? -3.43 -48.812 -27.344 1 73.44 92 GLN A N 1
ATOM 725 C CA . GLN A 1 92 ? -3.795 -50.062 -28.031 1 73.44 92 GLN A CA 1
ATOM 726 C C . GLN A 1 92 ? -3.363 -50.031 -29.5 1 73.44 92 GLN A C 1
ATOM 728 O O . GLN A 1 92 ? -2.92 -51.031 -30.047 1 73.44 92 GLN A O 1
ATOM 733 N N . ALA A 1 93 ? -3.555 -48.844 -30.031 1 73.88 93 ALA A N 1
ATOM 734 C CA . ALA A 1 93 ? -3.139 -48.688 -31.422 1 73.88 93 ALA A CA 1
ATOM 735 C C . ALA A 1 93 ? -1.624 -48.812 -31.547 1 73.88 93 ALA A C 1
ATOM 737 O O . ALA A 1 93 ? -1.117 -49.188 -32.625 1 73.88 93 ALA A O 1
ATOM 738 N N . ALA A 1 94 ? -0.906 -48.531 -30.453 1 72.5 94 ALA A N 1
ATOM 739 C CA . ALA A 1 94 ? 0.552 -48.625 -30.469 1 72.5 94 ALA A CA 1
ATOM 740 C C . ALA A 1 94 ? 1.021 -50.031 -30.172 1 72.5 94 ALA A C 1
ATOM 742 O O . ALA A 1 94 ? 2.215 -50.344 -30.266 1 72.5 94 ALA A O 1
ATOM 743 N N . GLY A 1 95 ? 0.133 -50.844 -29.859 1 68.19 95 GLY A N 1
ATOM 744 C CA . GLY A 1 95 ? 0.505 -52.25 -29.734 1 68.19 95 GLY A CA 1
ATOM 745 C C . GLY A 1 95 ? 0.483 -52.75 -28.297 1 68.19 95 GLY A C 1
ATOM 746 O O . GLY A 1 95 ? 0.916 -53.875 -28.031 1 68.19 95 GLY A O 1
ATOM 747 N N . PHE A 1 96 ? 0.027 -51.875 -27.422 1 68.12 96 PHE A N 1
ATOM 748 C CA . PHE A 1 96 ? 0.024 -52.312 -26.031 1 68.12 96 PHE A CA 1
ATOM 749 C C . PHE A 1 96 ? -1.202 -53.156 -25.734 1 68.12 96 PHE A C 1
ATOM 751 O O . PHE A 1 96 ? -2.295 -52.875 -26.234 1 68.12 96 PHE A O 1
ATOM 758 N N . ALA A 1 97 ? -1.021 -54.344 -25.234 1 62.81 97 ALA A N 1
ATOM 759 C CA . ALA A 1 97 ? -2.125 -55.219 -24.844 1 62.81 97 ALA A CA 1
ATOM 760 C C . ALA A 1 97 ? -2.643 -54.875 -23.453 1 62.81 97 ALA A C 1
ATOM 762 O O . ALA A 1 97 ? -1.854 -54.656 -22.531 1 62.81 97 ALA A O 1
ATOM 763 N N . PHE A 1 98 ? -3.865 -54.344 -23.406 1 59.81 98 PHE A N 1
ATOM 764 C CA . PHE A 1 98 ? -4.461 -54.031 -22.109 1 59.81 98 PHE A CA 1
ATOM 765 C C . PHE A 1 98 ? -5.156 -55.25 -21.531 1 59.81 98 PHE A C 1
ATOM 767 O O . PHE A 1 98 ? -5.77 -56.031 -22.25 1 59.81 98 PHE A O 1
ATOM 774 N N . GLY A 1 99 ? -4.605 -56.156 -20.734 1 54.47 99 GLY A N 1
ATOM 775 C CA . GLY A 1 99 ? -5.156 -57.375 -20.203 1 54.47 99 GLY A CA 1
ATOM 776 C C . GLY A 1 99 ? -6.445 -57.188 -19.438 1 54.47 99 GLY A C 1
ATOM 777 O O . GLY A 1 99 ? -7.125 -58.156 -19.078 1 54.47 99 GLY A O 1
ATOM 778 N N . GLY A 1 100 ? -6.91 -56.094 -19.094 1 57.41 100 GLY A N 1
ATOM 779 C CA . GLY A 1 100 ? -7.973 -56.094 -18.109 1 57.41 100 GLY A CA 1
ATOM 780 C C . GLY A 1 100 ? -9.352 -55.875 -18.703 1 57.41 100 GLY A C 1
ATOM 781 O O . GLY A 1 100 ? -9.469 -55.312 -19.781 1 57.41 100 GLY A O 1
ATOM 782 N N . SER A 1 101 ? -10.453 -56.625 -18.203 1 55.72 101 SER A N 1
ATOM 783 C CA . SER A 1 101 ? -11.852 -56.625 -18.625 1 55.72 101 SER A CA 1
ATOM 784 C C . SER A 1 101 ? -12.398 -55.188 -18.719 1 55.72 101 SER A C 1
ATOM 786 O O . SER A 1 101 ? -13.094 -54.844 -19.672 1 55.72 101 SER A O 1
ATOM 788 N N . THR A 1 102 ? -12.047 -54.344 -17.812 1 57.69 102 THR A N 1
ATOM 789 C CA . THR A 1 102 ? -12.648 -53.031 -17.781 1 57.69 102 THR A CA 1
ATOM 790 C C . THR A 1 102 ? -12.062 -52.125 -18.875 1 57.69 102 THR A C 1
ATOM 792 O O . THR A 1 102 ? -12.773 -51.344 -19.5 1 57.69 102 THR A O 1
ATOM 795 N N . THR A 1 103 ? -10.828 -52.281 -19.141 1 59.62 103 THR A N 1
ATOM 796 C CA . THR A 1 103 ? -10.219 -51.5 -20.203 1 59.62 103 THR A CA 1
ATOM 797 C C . THR A 1 103 ? -10.758 -51.969 -21.562 1 59.62 103 THR A C 1
ATOM 799 O O . THR A 1 103 ? -10.938 -51.156 -22.469 1 59.62 103 THR A O 1
ATOM 802 N N . ASN A 1 104 ? -11.008 -53.125 -21.484 1 61.25 104 ASN A N 1
ATOM 803 C CA . ASN A 1 104 ? -11.586 -53.656 -22.719 1 61.25 104 ASN A CA 1
ATOM 804 C C . ASN A 1 104 ? -13.016 -53.156 -22.922 1 61.25 104 ASN A C 1
ATOM 806 O O . ASN A 1 104 ? -13.414 -52.875 -24.062 1 61.25 104 ASN A O 1
ATOM 810 N N . ALA A 1 105 ? -13.633 -53.125 -21.766 1 63.19 105 ALA A N 1
ATOM 811 C CA . ALA A 1 105 ? -15 -52.594 -21.875 1 63.19 105 ALA A CA 1
ATOM 812 C C . ALA A 1 105 ? -15.008 -51.156 -22.359 1 63.19 105 ALA A C 1
ATOM 814 O O . ALA A 1 105 ? -15.844 -50.781 -23.188 1 63.19 105 ALA A O 1
ATOM 815 N N . PHE A 1 106 ? -14.133 -50.344 -21.797 1 68.88 106 PHE A N 1
ATOM 816 C CA . PHE A 1 106 ? -14.07 -48.969 -22.234 1 68.88 106 PHE A CA 1
ATOM 817 C C . PHE A 1 106 ? -13.648 -48.875 -23.703 1 68.88 106 PHE A C 1
ATOM 819 O O . PHE A 1 106 ? -14.18 -48.062 -24.453 1 68.88 106 PHE A O 1
ATOM 826 N N . SER A 1 107 ? -12.727 -49.719 -24.047 1 67.81 107 SER A N 1
ATOM 827 C CA . SER A 1 107 ? -12.289 -49.75 -25.438 1 67.81 107 SER A CA 1
ATOM 828 C C . SER A 1 107 ? -13.43 -50.125 -26.375 1 67.81 107 SER A C 1
ATOM 830 O O . SER A 1 107 ? -13.57 -49.562 -27.453 1 67.81 107 SER A O 1
ATOM 832 N N . HIS A 1 108 ? -14.125 -51.062 -25.828 1 68.5 108 HIS A N 1
ATOM 833 C CA . HIS A 1 108 ? -15.242 -51.5 -26.656 1 68.5 108 HIS A CA 1
ATOM 834 C C . HIS A 1 108 ? -16.312 -50.406 -26.766 1 68.5 108 HIS A C 1
ATOM 836 O O . HIS A 1 108 ? -16.922 -50.219 -27.812 1 68.5 108 HIS A O 1
ATOM 842 N N . GLN A 1 109 ? -16.422 -49.688 -25.703 1 71.19 109 GLN A N 1
ATOM 843 C CA . GLN A 1 109 ? -17.406 -48.594 -25.703 1 71.19 109 GLN A CA 1
ATOM 844 C C . GLN A 1 109 ? -16.969 -47.469 -26.625 1 71.19 109 GLN A C 1
ATOM 846 O O . GLN A 1 109 ? -17.797 -46.906 -27.344 1 71.19 109 GLN A O 1
ATOM 851 N N . ILE A 1 110 ? -15.742 -47.219 -26.656 1 73.19 110 ILE A N 1
ATOM 852 C CA . ILE A 1 110 ? -15.242 -46.156 -27.516 1 73.19 110 ILE A CA 1
ATOM 853 C C . ILE A 1 110 ? -15.32 -46.594 -28.969 1 73.19 110 ILE A C 1
ATOM 855 O O . ILE A 1 110 ? -15.672 -45.812 -29.859 1 73.19 110 ILE A O 1
ATOM 859 N N . GLU A 1 111 ? -14.977 -47.844 -29.141 1 71.25 111 GLU A N 1
ATOM 860 C CA . GLU A 1 111 ? -15.094 -48.406 -30.484 1 71.25 111 GLU A CA 1
ATOM 861 C C . GLU A 1 111 ? -16.531 -48.375 -30.984 1 71.25 111 GLU A C 1
ATOM 863 O O . GLU A 1 111 ? -16.797 -48.125 -32.156 1 71.25 111 GLU A O 1
ATOM 868 N N . GLY A 1 112 ? -17.375 -48.625 -30 1 69.88 112 GLY A N 1
ATOM 869 C CA . GLY A 1 112 ? -18.781 -48.594 -30.344 1 69.88 112 GLY A CA 1
ATOM 870 C C . GLY A 1 112 ? -19.25 -47.188 -30.734 1 69.88 112 GLY A C 1
ATOM 871 O O . GLY A 1 112 ? -20.016 -47.031 -31.688 1 69.88 112 GLY A O 1
ATOM 872 N N . LEU A 1 113 ? -18.797 -46.219 -30.031 1 73.12 113 LEU A N 1
ATOM 873 C CA . LEU A 1 113 ? -19.188 -44.844 -30.328 1 73.12 113 LEU A CA 1
ATOM 874 C C . LEU A 1 113 ? -18.688 -44.438 -31.703 1 73.12 113 LEU A C 1
ATOM 876 O O . LEU A 1 113 ? -19.391 -43.75 -32.438 1 73.12 113 LEU A O 1
ATOM 880 N N . TYR A 1 114 ? -17.484 -44.875 -32.031 1 73 114 TYR A N 1
ATOM 881 C CA . TYR A 1 114 ? -16.938 -44.562 -33.344 1 73 114 TYR A CA 1
ATOM 882 C C . TYR A 1 114 ? -17.641 -45.344 -34.438 1 73 114 TYR A C 1
ATOM 884 O O . TYR A 1 114 ? -17.875 -44.844 -35.531 1 73 114 TYR A O 1
ATOM 892 N N . ALA A 1 115 ? -17.953 -46.594 -34.062 1 71.81 115 ALA A N 1
ATOM 893 C CA . ALA A 1 115 ? -18.641 -47.438 -35.062 1 71.81 115 ALA A CA 1
ATOM 894 C C . ALA A 1 115 ? -20.016 -46.875 -35.375 1 71.81 115 ALA A C 1
ATOM 896 O O . ALA A 1 115 ? -20.453 -46.906 -36.531 1 71.81 115 ALA A O 1
ATOM 897 N N . THR A 1 116 ? -20.625 -46.406 -34.375 1 68.31 116 THR A N 1
ATOM 898 C CA . THR A 1 116 ? -21.938 -45.812 -34.625 1 68.31 116 THR A CA 1
ATOM 899 C C . THR A 1 116 ? -21.828 -44.562 -35.5 1 68.31 116 THR A C 1
ATOM 901 O O . THR A 1 116 ? -22.75 -44.281 -36.25 1 68.31 116 THR A O 1
ATOM 904 N N . ALA A 1 117 ? -20.719 -43.906 -35.406 1 71.88 117 ALA A N 1
ATOM 905 C CA . ALA A 1 117 ? -20.531 -42.719 -36.25 1 71.88 117 ALA A CA 1
ATOM 906 C C . ALA A 1 117 ? -19.953 -43.094 -37.594 1 71.88 117 ALA A C 1
ATOM 908 O O . ALA A 1 117 ? -19.812 -42.25 -38.469 1 71.88 117 ALA A O 1
ATOM 909 N N . GLY A 1 118 ? -19.688 -44.375 -37.906 1 65.94 118 GLY A N 1
ATOM 910 C CA . GLY A 1 118 ? -19.203 -44.906 -39.188 1 65.94 118 GLY A CA 1
ATOM 911 C C . GLY A 1 118 ? -17.734 -44.656 -39.406 1 65.94 118 GLY A C 1
ATOM 912 O O . GLY A 1 118 ? -17.281 -44.562 -40.562 1 65.94 118 GLY A O 1
ATOM 913 N N . ILE A 1 119 ? -17.062 -44.344 -38.375 1 72.06 119 ILE A N 1
ATOM 914 C CA . ILE A 1 119 ? -15.664 -44 -38.562 1 72.06 119 ILE A CA 1
ATOM 915 C C . ILE A 1 119 ? -14.773 -45.125 -38.094 1 72.06 119 ILE A C 1
ATOM 917 O O . ILE A 1 119 ? -14.977 -45.688 -37.031 1 72.06 119 ILE A O 1
ATOM 921 N N . SER A 1 120 ? -14.016 -45.594 -39 1 71.06 120 SER A N 1
ATOM 922 C CA . SER A 1 120 ? -13.062 -46.656 -38.656 1 71.06 120 SER A CA 1
ATOM 923 C C . SER A 1 120 ? -11.977 -46.094 -37.719 1 71.06 120 SER A C 1
ATOM 925 O O . SER A 1 120 ? -11.5 -44.969 -37.906 1 71.06 120 SER A O 1
ATOM 927 N N . LEU A 1 121 ? -11.789 -46.75 -36.688 1 72.06 121 LEU A N 1
ATOM 928 C CA . LEU A 1 121 ? -10.828 -46.312 -35.656 1 72.06 121 LEU A CA 1
ATOM 929 C C . LEU A 1 121 ? -9.398 -46.438 -36.156 1 72.06 121 LEU A C 1
ATOM 931 O O . LEU A 1 121 ? -8.773 -47.5 -36.031 1 72.06 121 LEU A O 1
ATOM 935 N N . THR A 1 122 ? -9.062 -45.438 -37.062 1 78.19 122 THR A N 1
ATOM 936 C CA . THR A 1 122 ? -7.672 -45.344 -37.5 1 78.19 122 THR A CA 1
ATOM 937 C C . THR A 1 122 ? -6.867 -44.438 -36.562 1 78.19 122 THR A C 1
ATOM 939 O O . THR A 1 122 ? -7.438 -43.719 -35.75 1 78.19 122 THR A O 1
ATOM 942 N N . LEU A 1 123 ? -5.633 -44.625 -36.625 1 83.75 123 LEU A N 1
ATOM 943 C CA . LEU A 1 123 ? -4.727 -43.875 -35.781 1 83.75 123 LEU A CA 1
ATOM 944 C C . LEU A 1 123 ? -4.93 -42.375 -35.938 1 83.75 123 LEU A C 1
ATOM 946 O O . LEU A 1 123 ? -5.027 -41.625 -34.969 1 83.75 123 LEU A O 1
ATOM 950 N N . PRO A 1 124 ? -5.141 -41.875 -37.188 1 84.31 124 PRO A N 1
ATOM 951 C CA . PRO A 1 124 ? -5.332 -40.438 -37.344 1 84.31 124 PRO A CA 1
ATOM 952 C C . PRO A 1 124 ? -6.637 -39.938 -36.719 1 84.31 124 PRO A C 1
ATOM 954 O O . PRO A 1 124 ? -6.695 -38.844 -36.219 1 84.31 124 PRO A O 1
ATOM 957 N N . ILE A 1 125 ? -7.641 -40.781 -36.719 1 85.25 125 ILE A N 1
ATOM 958 C CA . ILE A 1 125 ? -8.93 -40.375 -36.156 1 85.25 125 ILE A CA 1
ATOM 959 C C . ILE A 1 125 ? -8.844 -40.312 -34.656 1 85.25 125 ILE A C 1
ATOM 961 O O . ILE A 1 125 ? -9.438 -39.469 -34 1 85.25 125 ILE A O 1
ATOM 965 N N . ILE A 1 126 ? -8.148 -41.25 -34.125 1 83.81 126 ILE A N 1
ATOM 966 C CA . ILE A 1 126 ? -7.965 -41.25 -32.656 1 83.81 126 ILE A CA 1
ATOM 967 C C . ILE A 1 126 ? -7.18 -40 -32.25 1 83.81 126 ILE A C 1
ATOM 969 O O . ILE A 1 126 ? -7.504 -39.375 -31.234 1 83.81 126 ILE A O 1
ATOM 973 N N . LEU A 1 127 ? -6.191 -39.656 -33.031 1 88 127 LEU A N 1
ATOM 974 C CA . LEU A 1 127 ? -5.367 -38.5 -32.719 1 88 127 LEU A CA 1
ATOM 975 C C . LEU A 1 127 ? -6.156 -37.219 -32.906 1 88 127 LEU A C 1
ATOM 977 O O . LEU A 1 127 ? -5.996 -36.281 -32.125 1 88 127 LEU A O 1
ATOM 981 N N . ALA A 1 128 ? -6.977 -37.188 -33.875 1 88.25 128 ALA A N 1
ATOM 982 C CA . ALA A 1 128 ? -7.816 -36.031 -34.094 1 88.25 128 ALA A CA 1
ATOM 983 C C . ALA A 1 128 ? -8.812 -35.844 -32.969 1 88.25 128 ALA A C 1
ATOM 985 O O . ALA A 1 128 ? -9.102 -34.719 -32.562 1 88.25 128 ALA A O 1
ATOM 986 N N . THR A 1 129 ? -9.367 -36.938 -32.5 1 85.88 129 THR A N 1
ATOM 987 C CA . THR A 1 129 ? -10.297 -36.875 -31.375 1 85.88 129 THR A CA 1
ATOM 988 C C . THR A 1 129 ? -9.578 -36.438 -30.094 1 85.88 129 THR A C 1
ATOM 990 O O . THR A 1 129 ? -10.156 -35.719 -29.266 1 85.88 129 THR A O 1
ATOM 993 N N . TYR A 1 130 ? -8.367 -36.844 -29.969 1 86.62 130 TYR A N 1
ATOM 994 C CA . TYR A 1 130 ? -7.566 -36.406 -28.812 1 86.62 130 TYR A CA 1
ATOM 995 C C . TYR A 1 130 ? -7.32 -34.906 -28.844 1 86.62 130 TYR A C 1
ATOM 997 O O . TYR A 1 130 ? -7.488 -34.219 -27.828 1 86.62 130 TYR A O 1
ATOM 1005 N N . VAL A 1 131 ? -6.934 -34.406 -29.984 1 90.75 131 VAL A N 1
ATOM 1006 C CA . VAL A 1 131 ? -6.668 -32.969 -30.125 1 90.75 131 VAL A CA 1
ATOM 1007 C C . VAL A 1 131 ? -7.949 -32.188 -29.875 1 90.75 131 VAL A C 1
ATOM 1009 O O . VAL A 1 131 ? -7.918 -31.125 -29.234 1 90.75 131 VAL A O 1
ATOM 1012 N N . ALA A 1 132 ? -9.039 -32.719 -30.375 1 90.44 132 ALA A N 1
ATOM 1013 C CA . ALA A 1 132 ? -10.328 -32.062 -30.172 1 90.44 132 ALA A CA 1
ATOM 1014 C C . ALA A 1 132 ? -10.703 -32.062 -28.688 1 90.44 132 ALA A C 1
ATOM 1016 O O . ALA A 1 132 ? -11.219 -31.062 -28.172 1 90.44 132 ALA A O 1
ATOM 1017 N N . ALA A 1 133 ? -10.484 -33.125 -28 1 88.62 133 ALA A N 1
ATOM 1018 C CA . ALA A 1 133 ? -10.797 -33.219 -26.578 1 88.62 133 ALA A CA 1
ATOM 1019 C C . ALA A 1 133 ? -9.938 -32.25 -25.766 1 88.62 133 ALA A C 1
ATOM 1021 O O . ALA A 1 133 ? -10.438 -31.562 -24.875 1 88.62 133 ALA A O 1
ATOM 1022 N N . ILE A 1 134 ? -8.703 -32.188 -26.094 1 89.69 134 ILE A N 1
ATOM 1023 C CA . ILE A 1 134 ? -7.789 -31.328 -25.359 1 89.69 134 ILE A CA 1
ATOM 1024 C C . ILE A 1 134 ? -8.109 -29.859 -25.656 1 89.69 134 ILE A C 1
ATOM 1026 O O . ILE A 1 134 ? -8.008 -29 -24.781 1 89.69 134 ILE A O 1
ATOM 1030 N N . SER A 1 135 ? -8.461 -29.641 -26.938 1 93 135 SER A N 1
ATOM 1031 C CA . SER A 1 135 ? -8.859 -28.281 -27.281 1 93 135 SER A CA 1
ATOM 1032 C C . SER A 1 135 ? -10.086 -27.844 -26.5 1 93 135 SER A C 1
ATOM 1034 O O . SER A 1 135 ? -10.18 -26.688 -26.078 1 93 135 SER A O 1
ATOM 1036 N N . ALA A 1 136 ? -10.984 -28.75 -26.281 1 93.06 136 ALA A N 1
ATOM 1037 C CA . ALA A 1 136 ? -12.164 -28.469 -25.469 1 93.06 136 ALA A CA 1
ATOM 1038 C C . ALA A 1 136 ? -11.781 -28.203 -24.016 1 93.06 136 ALA A C 1
ATOM 1040 O O . ALA A 1 136 ? -12.312 -27.281 -23.391 1 93.06 136 ALA A O 1
ATOM 1041 N N . ILE A 1 137 ? -10.875 -28.938 -23.562 1 91.88 137 ILE A N 1
ATOM 1042 C CA . ILE A 1 137 ? -10.391 -28.766 -22.188 1 91.88 137 ILE A CA 1
ATOM 1043 C C . ILE A 1 137 ? -9.719 -27.391 -22.062 1 91.88 137 ILE A C 1
ATOM 1045 O O . ILE A 1 137 ? -9.938 -26.688 -21.078 1 91.88 137 ILE A O 1
ATOM 1049 N N . ALA A 1 138 ? -8.93 -27.062 -23.078 1 92.12 138 ALA A N 1
ATOM 1050 C CA . ALA A 1 138 ? -8.203 -25.797 -23.078 1 92.12 138 ALA A CA 1
ATOM 1051 C C . ALA A 1 138 ? -9.172 -24.625 -23.109 1 92.12 138 ALA A C 1
ATOM 1053 O O . ALA A 1 138 ? -8.969 -23.625 -22.422 1 92.12 138 ALA A O 1
ATOM 1054 N N . LEU A 1 139 ? -10.195 -24.781 -23.875 1 93.94 139 LEU A N 1
ATOM 1055 C CA . LEU A 1 139 ? -11.195 -23.719 -23.984 1 93.94 139 LEU A CA 1
ATOM 1056 C C . LEU A 1 139 ? -11.945 -23.531 -22.672 1 93.94 139 LEU A C 1
ATOM 1058 O O . LEU A 1 139 ? -12.195 -22.406 -22.25 1 93.94 139 LEU A O 1
ATOM 1062 N N . LEU A 1 140 ? -12.32 -24.625 -22.078 1 93.38 140 LEU A N 1
ATOM 1063 C CA . LEU A 1 140 ? -13 -24.562 -20.797 1 93.38 140 LEU A CA 1
ATOM 1064 C C . LEU A 1 140 ? -12.078 -23.984 -19.719 1 93.38 140 LEU A C 1
ATOM 1066 O O . LEU A 1 140 ? -12.531 -23.234 -18.844 1 93.38 140 LEU A O 1
ATOM 1070 N N . GLY A 1 141 ? -10.812 -24.328 -19.859 1 92.12 141 GLY A N 1
ATOM 1071 C CA . GLY A 1 141 ? -9.844 -23.75 -18.938 1 92.12 141 GLY A CA 1
ATOM 1072 C C . GLY A 1 141 ? -9.703 -22.25 -19.078 1 92.12 141 GLY A C 1
ATOM 1073 O O . GLY A 1 141 ? -9.57 -21.531 -18.094 1 92.12 141 GLY A O 1
ATOM 1074 N N . TYR A 1 142 ? -9.742 -21.859 -20.297 1 93.38 142 TYR A N 1
ATOM 1075 C CA . TYR A 1 142 ? -9.703 -20.422 -20.578 1 93.38 142 TYR A CA 1
ATOM 1076 C C . TYR A 1 142 ? -10.914 -19.719 -19.984 1 93.38 142 TYR A C 1
ATOM 1078 O O . TYR A 1 142 ? -10.766 -18.719 -19.281 1 93.38 142 TYR A O 1
ATOM 1086 N N . MET A 1 143 ? -12.039 -20.234 -20.219 1 93.88 143 MET A N 1
ATOM 1087 C CA . MET A 1 143 ? -13.266 -19.625 -19.719 1 93.88 143 MET A CA 1
ATOM 1088 C C . MET A 1 143 ? -13.281 -19.609 -18.188 1 93.88 143 MET A C 1
ATOM 1090 O O . MET A 1 143 ? -13.695 -18.609 -17.578 1 93.88 143 MET A O 1
ATOM 1094 N N . LEU A 1 144 ? -12.82 -20.609 -17.641 1 92 144 LEU A N 1
ATOM 1095 C CA . LEU A 1 144 ? -12.805 -20.719 -16.188 1 92 144 LEU A CA 1
ATOM 1096 C C . LEU A 1 144 ? -11.859 -19.688 -15.57 1 92 144 LEU A C 1
ATOM 1098 O O . LEU A 1 144 ? -12.211 -19.016 -14.602 1 92 144 LEU A O 1
ATOM 1102 N N . THR A 1 145 ? -10.68 -19.562 -16.172 1 90.44 145 THR A N 1
ATOM 1103 C CA . THR A 1 145 ? -9.688 -18.625 -15.648 1 90.44 145 THR A CA 1
ATOM 1104 C C . THR A 1 145 ? -10.188 -17.188 -15.742 1 90.44 145 THR A C 1
ATOM 1106 O O . THR A 1 145 ? -10.039 -16.406 -14.797 1 90.44 145 THR A O 1
ATOM 1109 N N . VAL A 1 146 ? -10.797 -16.875 -16.812 1 92.19 146 VAL A N 1
ATOM 1110 C CA . VAL A 1 146 ? -11.289 -15.523 -17.031 1 92.19 146 VAL A CA 1
ATOM 1111 C C . VAL A 1 146 ? -12.453 -15.25 -16.078 1 92.19 146 VAL A C 1
ATOM 1113 O O . VAL A 1 146 ? -12.516 -14.188 -15.453 1 92.19 146 VAL A O 1
ATOM 1116 N N . GLN A 1 147 ? -13.328 -16.234 -15.977 1 92.38 147 GLN A N 1
ATOM 1117 C CA . GLN A 1 147 ? -14.492 -16.031 -15.125 1 92.38 147 GLN A CA 1
ATOM 1118 C C . GLN A 1 147 ? -14.094 -15.945 -13.656 1 92.38 147 GLN A C 1
ATOM 1120 O O . GLN A 1 147 ? -14.648 -15.133 -12.906 1 92.38 147 GLN A O 1
ATOM 1125 N N . THR A 1 148 ? -13.203 -16.734 -13.227 1 90.88 148 THR A N 1
ATOM 1126 C CA . THR A 1 148 ? -12.773 -16.703 -11.836 1 90.88 148 THR A CA 1
ATOM 1127 C C . THR A 1 148 ? -12.039 -15.398 -11.523 1 90.88 148 THR A C 1
ATOM 1129 O O . THR A 1 148 ? -12.195 -14.836 -10.438 1 90.88 148 THR A O 1
ATOM 1132 N N . SER A 1 149 ? -11.258 -14.922 -12.484 1 91.56 149 SER A N 1
ATOM 1133 C CA . SER A 1 149 ? -10.555 -13.664 -12.297 1 91.56 149 SER A CA 1
ATOM 1134 C C . SER A 1 149 ? -11.531 -12.492 -12.227 1 91.56 149 SER A C 1
ATOM 1136 O O . SER A 1 149 ? -11.352 -11.57 -11.43 1 91.56 149 SER A O 1
ATOM 1138 N N . THR A 1 150 ? -12.5 -12.578 -13.102 1 91.38 150 THR A N 1
ATOM 1139 C CA . THR A 1 150 ? -13.516 -11.531 -13.094 1 91.38 150 THR A CA 1
ATOM 1140 C C . THR A 1 150 ? -14.258 -11.508 -11.758 1 91.38 150 THR A C 1
ATOM 1142 O O . THR A 1 150 ? -14.484 -10.438 -11.195 1 91.38 150 THR A O 1
ATOM 1145 N N . LEU A 1 151 ? -14.57 -12.664 -11.305 1 90.38 151 LEU A N 1
ATOM 1146 C CA . LEU A 1 151 ? -15.281 -12.766 -10.039 1 90.38 151 LEU A CA 1
ATOM 1147 C C . LEU A 1 151 ? -14.414 -12.266 -8.883 1 90.38 151 LEU A C 1
ATOM 1149 O O . LEU A 1 151 ? -14.906 -11.562 -7.992 1 90.38 151 LEU A O 1
ATOM 1153 N N . GLN A 1 152 ? -13.195 -12.641 -8.891 1 91.25 152 GLN A N 1
ATOM 1154 C CA . GLN A 1 152 ? -12.266 -12.219 -7.848 1 91.25 152 GLN A CA 1
ATOM 1155 C C . GLN A 1 152 ? -12.117 -10.695 -7.828 1 91.25 152 GLN A C 1
ATOM 1157 O O . GLN A 1 152 ? -12.133 -10.078 -6.762 1 91.25 152 GLN A O 1
ATOM 1162 N N . GLN A 1 153 ? -11.922 -10.117 -8.992 1 90.88 153 GLN A N 1
ATOM 1163 C CA . GLN A 1 153 ? -11.688 -8.672 -9.07 1 90.88 153 GLN A CA 1
ATOM 1164 C C . GLN A 1 153 ? -12.961 -7.898 -8.727 1 90.88 153 GLN A C 1
ATOM 1166 O O . GLN A 1 153 ? -12.891 -6.824 -8.125 1 90.88 153 GLN A O 1
ATOM 1171 N N . ARG A 1 154 ? -14.062 -8.422 -9.148 1 90.62 154 ARG A N 1
ATOM 1172 C CA . ARG A 1 154 ? -15.328 -7.789 -8.773 1 90.62 154 ARG A CA 1
ATOM 1173 C C . ARG A 1 154 ? -15.539 -7.84 -7.266 1 90.62 154 ARG A C 1
ATOM 1175 O O . ARG A 1 154 ? -16.078 -6.898 -6.68 1 90.62 154 ARG A O 1
ATOM 1182 N N . TYR A 1 155 ? -15.211 -8.93 -6.684 1 91.44 155 TYR A N 1
ATOM 1183 C CA . TYR A 1 155 ? -15.305 -9.062 -5.234 1 91.44 155 TYR A CA 1
ATOM 1184 C C . TYR A 1 155 ? -14.391 -8.062 -4.535 1 91.44 155 TYR A C 1
ATOM 1186 O O . TYR A 1 155 ? -14.789 -7.43 -3.553 1 91.44 155 TYR A O 1
ATOM 1194 N N . THR A 1 156 ? -13.156 -7.93 -4.992 1 91.75 156 THR A N 1
ATOM 1195 C CA . THR A 1 156 ? -12.195 -6.988 -4.422 1 91.75 156 THR A CA 1
ATOM 1196 C C . THR A 1 156 ? -12.719 -5.559 -4.531 1 91.75 156 THR A C 1
ATOM 1198 O O . THR A 1 156 ? -12.633 -4.785 -3.572 1 91.75 156 THR A O 1
ATOM 1201 N N . CYS A 1 157 ? -13.242 -5.215 -5.727 1 91.88 157 CYS A N 1
ATOM 1202 C CA . CYS A 1 157 ? -13.789 -3.885 -5.953 1 91.88 157 CYS A CA 1
ATOM 1203 C C . CYS A 1 157 ? -14.977 -3.621 -5.039 1 91.88 157 CYS A C 1
ATOM 1205 O O . CYS A 1 157 ? -15.086 -2.541 -4.457 1 91.88 157 CYS A O 1
ATOM 1207 N N . MET A 1 158 ? -15.805 -4.605 -4.934 1 91.88 158 MET A N 1
ATOM 1208 C CA . MET A 1 158 ? -16.984 -4.469 -4.086 1 91.88 158 MET A CA 1
ATOM 1209 C C . MET A 1 158 ? -16.594 -4.305 -2.623 1 91.88 158 MET A C 1
ATOM 1211 O O . MET A 1 158 ? -17.156 -3.477 -1.91 1 91.88 158 MET A O 1
ATOM 1215 N N . LEU A 1 159 ? -15.633 -5.105 -2.205 1 92.06 159 LEU A N 1
ATOM 1216 C CA . LEU A 1 159 ? -15.188 -5.039 -0.817 1 92.06 159 LEU A CA 1
ATOM 1217 C C . LEU A 1 159 ? -14.555 -3.682 -0.514 1 92.06 159 LEU A C 1
ATOM 1219 O O . LEU A 1 159 ? -14.781 -3.113 0.557 1 92.06 159 LEU A O 1
ATOM 1223 N N . ARG A 1 160 ? -13.727 -3.23 -1.385 1 93 160 ARG A N 1
ATOM 1224 C CA . ARG A 1 160 ? -13.109 -1.917 -1.235 1 93 160 ARG A CA 1
ATOM 1225 C C . ARG A 1 160 ? -14.164 -0.821 -1.163 1 93 160 ARG A C 1
ATOM 1227 O O . ARG A 1 160 ? -14.086 0.07 -0.315 1 93 160 ARG A O 1
ATOM 1234 N N . ASP A 1 161 ? -15.094 -0.928 -2.076 1 93.81 161 ASP A N 1
ATOM 1235 C CA . ASP A 1 161 ? -16.172 0.053 -2.115 1 93.81 161 ASP A CA 1
ATOM 1236 C C . ASP A 1 161 ? -17 0.009 -0.833 1 93.81 161 ASP A C 1
ATOM 1238 O O . ASP A 1 161 ? -17.328 1.053 -0.264 1 93.81 161 ASP A O 1
ATOM 1242 N N . ARG A 1 162 ? -17.328 -1.132 -0.399 1 92.88 162 ARG A N 1
ATOM 1243 C CA . ARG A 1 162 ? -18.125 -1.308 0.811 1 92.88 162 ARG A CA 1
ATOM 1244 C C . ARG A 1 162 ? -17.391 -0.778 2.035 1 92.88 162 ARG A C 1
ATOM 1246 O O . ARG A 1 162 ? -17.984 -0.119 2.891 1 92.88 162 ARG A O 1
ATOM 1253 N N . LEU A 1 163 ? -16.109 -1.143 2.109 1 94.44 163 LEU A N 1
ATOM 1254 C CA . LEU A 1 163 ? -15.312 -0.685 3.244 1 94.44 163 LEU A CA 1
ATOM 1255 C C . LEU A 1 163 ? -15.172 0.833 3.232 1 94.44 163 LEU A C 1
ATOM 1257 O O . LEU A 1 163 ? -15.281 1.479 4.277 1 94.44 163 LEU A O 1
ATOM 1261 N N . PHE A 1 164 ? -14.914 1.354 2.109 1 94.69 164 PHE A N 1
ATOM 1262 C CA . PHE A 1 164 ? -14.734 2.799 2 1 94.69 164 PHE A CA 1
ATOM 1263 C C . PHE A 1 164 ? -16.031 3.527 2.312 1 94.69 164 PHE A C 1
ATOM 1265 O O . PHE A 1 164 ? -16.031 4.535 3.021 1 94.69 164 PHE A O 1
ATOM 1272 N N . ARG A 1 165 ? -17.109 3.115 1.777 1 93.88 165 ARG A N 1
ATOM 1273 C CA . ARG A 1 165 ? -18.422 3.717 2.066 1 93.88 165 ARG A CA 1
ATOM 1274 C C . ARG A 1 165 ? -18.75 3.613 3.551 1 93.88 165 ARG A C 1
ATOM 1276 O O . ARG A 1 165 ? -19.281 4.559 4.141 1 93.88 165 ARG A O 1
ATOM 1283 N N . ALA A 1 166 ? -18.453 2.4 4.051 1 94.44 166 ALA A N 1
ATOM 1284 C CA . ALA A 1 166 ? -18.688 2.223 5.48 1 94.44 166 ALA A CA 1
ATOM 1285 C C . ALA A 1 166 ? -17.844 3.203 6.297 1 94.44 166 ALA A C 1
ATOM 1287 O O . ALA A 1 166 ? -18.297 3.729 7.312 1 94.44 166 ALA A O 1
ATOM 1288 N N . LEU A 1 167 ? -16.656 3.43 5.895 1 94.06 167 LEU A N 1
ATOM 1289 C CA . LEU A 1 167 ? -15.773 4.375 6.57 1 94.06 167 LEU A CA 1
ATOM 1290 C C . LEU A 1 167 ? -16.328 5.797 6.469 1 94.06 167 LEU A C 1
ATOM 1292 O O . LEU A 1 167 ? -16.312 6.539 7.453 1 94.06 167 LEU A O 1
ATOM 1296 N N . LEU A 1 168 ? -16.797 6.148 5.293 1 92.06 168 LEU A N 1
ATOM 1297 C CA . LEU A 1 168 ? -17.344 7.488 5.066 1 92.06 168 LEU A CA 1
ATOM 1298 C C . LEU A 1 168 ? -18.594 7.711 5.895 1 92.06 168 LEU A C 1
ATOM 1300 O O . LEU A 1 168 ? -18.891 8.844 6.289 1 92.06 168 LEU A O 1
ATOM 1304 N N . GLN A 1 169 ? -19.281 6.648 6.164 1 91.31 169 GLN A N 1
ATOM 1305 C CA . GLN A 1 169 ? -20.547 6.77 6.895 1 91.31 169 GLN A CA 1
ATOM 1306 C C . GLN A 1 169 ? -20.328 6.641 8.398 1 91.31 169 GLN A C 1
ATOM 1308 O O . GLN A 1 169 ? -21.234 6.906 9.188 1 91.31 169 GLN A O 1
ATOM 1313 N N . ALA A 1 170 ? -19.141 6.273 8.766 1 92.62 170 ALA A N 1
ATOM 1314 C CA . ALA A 1 170 ? -18.844 6.113 10.188 1 92.62 170 ALA A CA 1
ATOM 1315 C C . ALA A 1 170 ? -18.812 7.465 10.891 1 92.62 170 ALA A C 1
ATOM 1317 O O . ALA A 1 170 ? -18.531 8.492 10.266 1 92.62 170 ALA A O 1
ATOM 1318 N N . ARG A 1 171 ? -19.109 7.418 12.164 1 91 171 ARG A N 1
ATOM 1319 C CA . ARG A 1 171 ? -19.062 8.633 12.977 1 91 171 ARG A CA 1
ATOM 1320 C C . ARG A 1 171 ? -17.641 9.172 13.07 1 91 171 ARG A C 1
ATOM 1322 O O . ARG A 1 171 ? -16.688 8.406 13.164 1 91 171 ARG A O 1
ATOM 1329 N N . TRP A 1 172 ? -17.547 10.43 13.047 1 88.56 172 TRP A N 1
ATOM 1330 C CA . TRP A 1 172 ? -16.25 11.086 13.133 1 88.56 172 TRP A CA 1
ATOM 1331 C C . TRP A 1 172 ? -15.508 10.672 14.391 1 88.56 172 TRP A C 1
ATOM 1333 O O . TRP A 1 172 ? -14.289 10.5 14.375 1 88.56 172 TRP A O 1
ATOM 1343 N N . GLN A 1 173 ? -16.281 10.492 15.438 1 86.44 173 GLN A N 1
ATOM 1344 C CA . GLN A 1 173 ? -15.695 10.094 16.719 1 86.44 173 GLN A CA 1
ATOM 1345 C C . GLN A 1 173 ? -14.961 8.758 16.594 1 86.44 173 GLN A C 1
ATOM 1347 O O . GLN A 1 173 ? -13.922 8.555 17.219 1 86.44 173 GLN A O 1
ATOM 1352 N N . PHE A 1 174 ? -15.508 7.922 15.797 1 87.5 174 PHE A N 1
ATOM 1353 C CA . PHE A 1 174 ? -14.898 6.617 15.562 1 87.5 174 PHE A CA 1
ATOM 1354 C C . PHE A 1 174 ? -13.625 6.758 14.734 1 87.5 174 PHE A C 1
ATOM 1356 O O . PHE A 1 174 ? -12.625 6.094 15.016 1 87.5 174 PHE A O 1
ATOM 1363 N N . ILE A 1 175 ? -13.617 7.562 13.758 1 87.5 175 ILE A N 1
ATOM 1364 C CA . ILE A 1 175 ? -12.508 7.715 12.812 1 87.5 175 ILE A CA 1
ATOM 1365 C C . ILE A 1 175 ? -11.289 8.281 13.539 1 87.5 175 ILE A C 1
ATOM 1367 O O . ILE A 1 175 ? -10.172 7.809 13.344 1 87.5 175 ILE A O 1
ATOM 1371 N N . ILE A 1 176 ? -11.484 9.281 14.406 1 80.69 176 ILE A N 1
ATOM 1372 C CA . ILE A 1 176 ? -10.367 9.953 15.07 1 80.69 176 ILE A CA 1
ATOM 1373 C C . ILE A 1 176 ? -9.758 9.023 16.109 1 80.69 176 ILE A C 1
ATOM 1375 O O . ILE A 1 176 ? -8.633 9.242 16.562 1 80.69 176 ILE A O 1
ATOM 1379 N N . ALA A 1 177 ? -10.523 8.039 16.5 1 79.19 177 ALA A N 1
ATOM 1380 C CA . ALA A 1 177 ? -10.039 7.094 17.5 1 79.19 177 ALA A CA 1
ATOM 1381 C C . ALA A 1 177 ? -9.094 6.07 16.891 1 79.19 177 ALA A C 1
ATOM 1383 O O . ALA A 1 177 ? -8.383 5.355 17.594 1 79.19 177 ALA A O 1
ATOM 1384 N N . HIS A 1 178 ? -9.023 6.047 15.562 1 80.12 178 HIS A N 1
ATOM 1385 C CA . HIS A 1 178 ? -8.172 5.094 14.859 1 80.12 178 HIS A CA 1
ATOM 1386 C C . HIS A 1 178 ? -7.059 5.805 14.094 1 80.12 178 HIS A C 1
ATOM 1388 O O . HIS A 1 178 ? -7.156 7.004 13.82 1 80.12 178 HIS A O 1
ATOM 1394 N N . ARG A 1 179 ? -6.02 4.996 13.773 1 76.75 179 ARG A N 1
ATOM 1395 C CA . ARG A 1 179 ? -4.934 5.531 12.961 1 76.75 179 ARG A CA 1
ATOM 1396 C C . ARG A 1 179 ? -5.332 5.582 11.484 1 76.75 179 ARG A C 1
ATOM 1398 O O . ARG A 1 179 ? -5.883 4.617 10.953 1 76.75 179 ARG A O 1
ATOM 1405 N N . MET A 1 180 ? -5.027 6.762 10.906 1 79.31 180 MET A N 1
ATOM 1406 C CA . MET A 1 180 ? -5.352 6.938 9.492 1 79.31 180 MET A CA 1
ATOM 1407 C C . MET A 1 180 ? -4.594 5.93 8.633 1 79.31 180 MET A C 1
ATOM 1409 O O . MET A 1 180 ? -5.102 5.48 7.605 1 79.31 180 MET A O 1
ATOM 1413 N N . SER A 1 181 ? -3.414 5.523 9.078 1 80.69 181 SER A N 1
ATOM 1414 C CA . SER A 1 181 ? -2.59 4.57 8.344 1 80.69 181 SER A CA 1
ATOM 1415 C C . SER A 1 181 ? -3.258 3.199 8.281 1 80.69 181 SER A C 1
ATOM 1417 O O . SER A 1 181 ? -3.092 2.467 7.301 1 80.69 181 SER A O 1
ATOM 1419 N N . ASP A 1 182 ? -4.027 2.908 9.32 1 85.06 182 ASP A N 1
ATOM 1420 C CA . ASP A 1 182 ? -4.727 1.626 9.344 1 85.06 182 ASP A CA 1
ATOM 1421 C C . ASP A 1 182 ? -5.801 1.563 8.258 1 85.06 182 ASP A C 1
ATOM 1423 O O . ASP A 1 182 ? -5.965 0.533 7.605 1 85.06 182 ASP A O 1
ATOM 1427 N N . PHE A 1 183 ? -6.438 2.645 8.109 1 88.81 183 PHE A N 1
ATOM 1428 C CA . PHE A 1 183 ? -7.477 2.697 7.086 1 88.81 183 PHE A CA 1
ATOM 1429 C C . PHE A 1 183 ? -6.863 2.643 5.691 1 88.81 183 PHE A C 1
ATOM 1431 O O . PHE A 1 183 ? -7.363 1.931 4.816 1 88.81 183 PHE A O 1
ATOM 1438 N N . THR A 1 184 ? -5.789 3.387 5.574 1 86.56 184 THR A N 1
ATOM 1439 C CA . THR A 1 184 ? -5.133 3.414 4.273 1 86.56 184 THR A CA 1
ATOM 1440 C C . THR A 1 184 ? -4.609 2.029 3.9 1 86.56 184 THR A C 1
ATOM 1442 O O . THR A 1 184 ? -4.797 1.57 2.771 1 86.56 184 THR A O 1
ATOM 1445 N N . HIS A 1 185 ? -3.963 1.407 4.832 1 86.56 185 HIS A N 1
ATOM 1446 C CA . HIS A 1 185 ? -3.42 0.074 4.594 1 86.56 185 HIS A CA 1
ATOM 1447 C C . HIS A 1 185 ? -4.531 -0.925 4.285 1 86.56 185 HIS A C 1
ATOM 1449 O O . HIS A 1 185 ? -4.383 -1.764 3.393 1 86.56 185 HIS A O 1
ATOM 1455 N N . SER A 1 186 ? -5.613 -0.862 5.043 1 90.69 186 SER A N 1
ATOM 1456 C CA . SER A 1 186 ? -6.73 -1.783 4.859 1 90.69 186 SER A CA 1
ATOM 1457 C C . SER A 1 186 ? -7.371 -1.606 3.486 1 90.69 186 SER A C 1
ATOM 1459 O O . SER A 1 186 ? -7.703 -2.59 2.818 1 90.69 186 SER A O 1
ATOM 1461 N N . LEU A 1 187 ? -7.496 -0.356 3.064 1 92.06 187 LEU A N 1
ATOM 1462 C CA . LEU A 1 187 ? -8.211 -0.043 1.83 1 92.06 187 LEU A CA 1
ATOM 1463 C C . LEU A 1 187 ? -7.316 -0.273 0.614 1 92.06 187 LEU A C 1
ATOM 1465 O O . LEU A 1 187 ? -7.805 -0.335 -0.517 1 92.06 187 LEU A O 1
ATOM 1469 N N . THR A 1 188 ? -6.027 -0.472 0.774 1 87 188 THR A N 1
ATOM 1470 C CA . THR A 1 188 ? -5.121 -0.641 -0.356 1 87 188 THR A CA 1
ATOM 1471 C C . THR A 1 188 ? -4.594 -2.072 -0.417 1 87 188 THR A C 1
ATOM 1473 O O . THR A 1 188 ? -5.242 -2.955 -0.981 1 87 188 THR A O 1
ATOM 1476 N N . GLY A 1 189 ? -3.645 -2.375 0.468 1 83.25 189 GLY A N 1
ATOM 1477 C CA . GLY A 1 189 ? -2.963 -3.656 0.395 1 83.25 189 GLY A CA 1
ATOM 1478 C C . GLY A 1 189 ? -3.787 -4.805 0.95 1 83.25 189 GLY A C 1
ATOM 1479 O O . GLY A 1 189 ? -3.812 -5.895 0.374 1 83.25 189 GLY A O 1
ATOM 1480 N N . GLN A 1 190 ? -4.5 -4.645 1.976 1 88 190 GLN A N 1
ATOM 1481 C CA . GLN A 1 190 ? -5.188 -5.746 2.646 1 88 190 GLN A CA 1
ATOM 1482 C C . GLN A 1 190 ? -6.402 -6.203 1.844 1 88 190 GLN A C 1
ATOM 1484 O O . GLN A 1 190 ? -6.68 -7.402 1.759 1 88 190 GLN A O 1
ATOM 1489 N N . VAL A 1 191 ? -7.133 -5.215 1.334 1 90.88 191 VAL A N 1
ATOM 1490 C CA . VAL A 1 191 ? -8.297 -5.57 0.535 1 90.88 191 VAL A CA 1
ATOM 1491 C C . VAL A 1 191 ? -7.867 -6.383 -0.684 1 90.88 191 VAL A C 1
ATOM 1493 O O . VAL A 1 191 ? -8.555 -7.32 -1.089 1 90.88 191 VAL A O 1
ATOM 1496 N N . GLN A 1 192 ? -6.762 -6.051 -1.257 1 87.06 192 GLN A N 1
ATOM 1497 C CA . GLN A 1 192 ? -6.227 -6.809 -2.383 1 87.06 192 GLN A CA 1
ATOM 1498 C C . GLN A 1 192 ? -5.859 -8.227 -1.966 1 87.06 192 GLN A C 1
ATOM 1500 O O . GLN A 1 192 ? -6.102 -9.18 -2.707 1 87.06 192 GLN A O 1
ATOM 1505 N N . THR A 1 193 ? -5.297 -8.352 -0.824 1 87 193 THR A N 1
ATOM 1506 C CA . THR A 1 193 ? -4.93 -9.656 -0.296 1 87 193 THR A CA 1
ATOM 1507 C C . THR A 1 193 ? -6.164 -10.523 -0.086 1 87 193 THR A C 1
ATOM 1509 O O . THR A 1 193 ? -6.152 -11.719 -0.397 1 87 193 THR A O 1
ATOM 1512 N N . VAL A 1 194 ? -7.223 -9.938 0.391 1 88.88 194 VAL A N 1
ATOM 1513 C CA . VAL A 1 194 ? -8.469 -10.664 0.608 1 88.88 194 VAL A CA 1
ATOM 1514 C C . VAL A 1 194 ? -9.055 -11.102 -0.734 1 88.88 194 VAL A C 1
ATOM 1516 O O . VAL A 1 194 ? -9.602 -12.195 -0.85 1 88.88 194 VAL A O 1
ATOM 1519 N N . GLY A 1 195 ? -8.898 -10.25 -1.716 1 87.56 195 GLY A N 1
ATOM 1520 C CA . GLY A 1 195 ? -9.328 -10.625 -3.053 1 87.56 195 GLY A CA 1
ATOM 1521 C C . GLY A 1 195 ? -8.602 -11.852 -3.586 1 87.56 195 GLY A C 1
ATOM 1522 O O . GLY A 1 195 ? -9.227 -12.742 -4.168 1 87.56 195 GLY A O 1
ATOM 1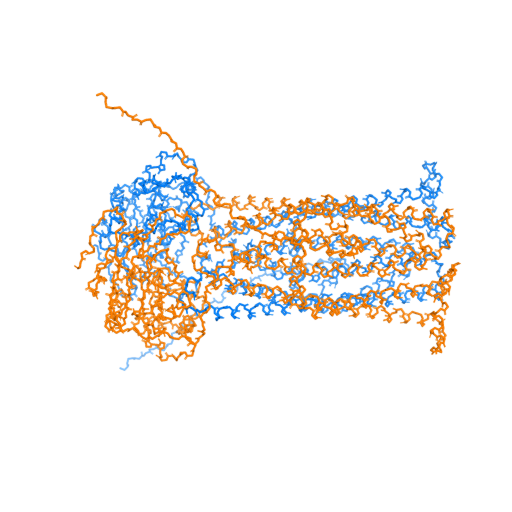523 N N . TYR A 1 196 ? -7.367 -11.93 -3.352 1 84.88 196 TYR A N 1
ATOM 1524 C CA . TYR A 1 196 ? -6.578 -13.078 -3.783 1 84.88 196 TYR A CA 1
ATOM 1525 C C . TYR A 1 196 ? -7.008 -14.344 -3.049 1 84.88 196 TYR A C 1
ATOM 1527 O O . TYR A 1 196 ? -6.969 -15.438 -3.611 1 84.88 196 TYR A O 1
ATOM 1535 N N . SER A 1 197 ? -7.418 -14.164 -1.834 1 87.12 197 SER A N 1
ATOM 1536 C CA . SER A 1 197 ? -7.891 -15.312 -1.071 1 87.12 197 SER A CA 1
ATOM 1537 C C . SER A 1 197 ? -9.156 -15.906 -1.688 1 87.12 197 SER A C 1
ATOM 1539 O O . SER A 1 197 ? -9.344 -17.125 -1.676 1 87.12 197 SER A O 1
ATOM 1541 N N . ALA A 1 198 ? -9.953 -15.047 -2.23 1 86.31 198 ALA A N 1
ATOM 1542 C CA . ALA A 1 198 ? -11.164 -15.523 -2.896 1 86.31 198 ALA A CA 1
ATOM 1543 C C . ALA A 1 198 ? -10.828 -16.375 -4.117 1 86.31 198 ALA A C 1
ATOM 1545 O O . ALA A 1 198 ? -11.469 -17.391 -4.371 1 86.31 198 ALA A O 1
ATOM 1546 N N . GLN A 1 199 ? -9.828 -15.953 -4.758 1 85.56 199 GLN A N 1
ATOM 1547 C CA . GLN A 1 199 ? -9.383 -16.734 -5.906 1 85.56 199 GLN A CA 1
ATOM 1548 C C . GLN A 1 199 ? -8.82 -18.078 -5.473 1 85.56 199 GLN A C 1
ATOM 1550 O O . GLN A 1 199 ? -9.031 -19.094 -6.152 1 85.56 199 GLN A O 1
ATOM 1555 N N . GLN A 1 200 ? -8.148 -18.094 -4.398 1 88.31 200 GLN A N 1
ATOM 1556 C CA . GLN A 1 200 ? -7.566 -19.328 -3.887 1 88.31 200 GLN A CA 1
ATOM 1557 C C . GLN A 1 200 ? -8.656 -20.328 -3.482 1 88.31 200 GLN A C 1
ATOM 1559 O O . GLN A 1 200 ? -8.492 -21.531 -3.648 1 88.31 200 GLN A O 1
ATOM 1564 N N . ILE A 1 201 ? -9.742 -19.828 -2.979 1 88.88 201 ILE A N 1
ATOM 1565 C CA . ILE A 1 201 ? -10.859 -20.688 -2.607 1 88.88 201 ILE A CA 1
ATOM 1566 C C . ILE A 1 201 ? -11.422 -21.375 -3.85 1 88.88 201 ILE A C 1
ATOM 1568 O O . ILE A 1 201 ? -11.641 -22.594 -3.85 1 88.88 201 ILE A O 1
ATOM 1572 N N . LEU A 1 202 ? -11.578 -20.578 -4.879 1 88.31 202 LEU A N 1
ATOM 1573 C CA . LEU A 1 202 ? -12.086 -21.141 -6.125 1 88.31 202 LEU A CA 1
ATOM 1574 C C . LEU A 1 202 ? -11.094 -22.125 -6.715 1 88.31 202 LEU A C 1
ATOM 1576 O O . LEU A 1 202 ? -11.492 -23.156 -7.277 1 88.31 202 LEU A O 1
ATOM 1580 N N . ASP A 1 203 ? -9.812 -21.875 -6.508 1 88.88 203 ASP A N 1
ATOM 1581 C CA . ASP A 1 203 ? -8.773 -22.766 -7.012 1 88.88 203 ASP A CA 1
ATOM 1582 C C . ASP A 1 203 ? -8.797 -24.109 -6.27 1 88.88 203 ASP A C 1
ATOM 1584 O O . ASP A 1 203 ? -8.609 -25.156 -6.875 1 88.88 203 ASP A O 1
ATOM 1588 N N . ILE A 1 204 ? -8.992 -24.078 -4.988 1 90.81 204 ILE A N 1
ATOM 1589 C CA . ILE A 1 204 ? -9.055 -25.297 -4.191 1 90.81 204 ILE A CA 1
ATOM 1590 C C . ILE A 1 204 ? -10.25 -26.125 -4.625 1 90.81 204 ILE A C 1
ATOM 1592 O O . ILE A 1 204 ? -10.125 -27.344 -4.824 1 90.81 204 ILE A O 1
ATOM 1596 N N . VAL A 1 205 ? -11.375 -25.469 -4.84 1 88.94 205 VAL A N 1
ATOM 1597 C CA . VAL A 1 205 ? -12.586 -26.188 -5.238 1 88.94 205 VAL A CA 1
ATOM 1598 C C . VAL A 1 205 ? -12.383 -26.812 -6.609 1 88.94 205 VAL A C 1
ATOM 1600 O O . VAL A 1 205 ? -12.766 -27.969 -6.832 1 88.94 205 VAL A O 1
ATOM 1603 N N . SER A 1 206 ? -11.82 -26.047 -7.438 1 90.19 206 SER A N 1
ATOM 1604 C CA . SER A 1 206 ? -11.555 -26.562 -8.781 1 90.19 206 SER A CA 1
ATOM 1605 C C . SER A 1 206 ? -10.656 -27.781 -8.734 1 90.19 206 SER A C 1
ATOM 1607 O O . SER A 1 206 ? -10.922 -28.781 -9.406 1 90.19 206 SER A O 1
ATOM 1609 N N . ARG A 1 207 ? -9.578 -27.766 -7.957 1 89 207 ARG A N 1
ATOM 1610 C CA . ARG A 1 207 ? -8.641 -28.875 -7.852 1 89 207 ARG A CA 1
ATOM 1611 C C . ARG A 1 207 ? -9.281 -30.094 -7.18 1 89 207 ARG A C 1
ATOM 1613 O O . ARG A 1 207 ? -8.992 -31.234 -7.539 1 89 207 ARG A O 1
ATOM 1620 N N . ILE A 1 208 ? -10.148 -29.828 -6.234 1 90.06 208 ILE A N 1
ATOM 1621 C CA . ILE A 1 208 ? -10.859 -30.906 -5.551 1 90.06 208 ILE A CA 1
ATOM 1622 C C . ILE A 1 208 ? -11.766 -31.625 -6.539 1 90.06 208 ILE A C 1
ATOM 1624 O O . ILE A 1 208 ? -11.797 -32.875 -6.574 1 90.06 208 ILE A O 1
ATOM 1628 N N . ILE A 1 209 ? -12.461 -30.875 -7.328 1 90.12 209 ILE A N 1
ATOM 1629 C CA . ILE A 1 209 ? -13.367 -31.453 -8.312 1 90.12 209 ILE A CA 1
ATOM 1630 C C . ILE A 1 209 ? -12.562 -32.281 -9.328 1 90.12 209 ILE A C 1
ATOM 1632 O O . ILE A 1 209 ? -12.922 -33.406 -9.641 1 90.12 209 ILE A O 1
ATOM 1636 N N . LEU A 1 210 ? -11.523 -31.75 -9.789 1 88.5 210 LEU A N 1
ATOM 1637 C CA . LEU A 1 210 ? -10.688 -32.438 -10.758 1 88.5 210 LEU A CA 1
ATOM 1638 C C . LEU A 1 210 ? -10.094 -33.719 -10.156 1 88.5 210 LEU A C 1
ATOM 1640 O O . LEU A 1 210 ? -10.047 -34.75 -10.82 1 88.5 210 LEU A O 1
ATOM 1644 N N . THR A 1 211 ? -9.609 -33.562 -8.898 1 88.06 211 THR A N 1
ATOM 1645 C CA . THR A 1 211 ? -9.07 -34.719 -8.203 1 88.06 211 THR A CA 1
ATOM 1646 C C . THR A 1 211 ? -10.133 -35.812 -8.055 1 88.06 211 THR A C 1
ATOM 1648 O O . THR A 1 211 ? -9.859 -37 -8.25 1 88.06 211 THR A O 1
ATOM 1651 N N . ALA A 1 212 ? -11.328 -35.469 -7.766 1 88.62 212 ALA A N 1
ATOM 1652 C CA . ALA A 1 212 ? -12.43 -36.406 -7.602 1 88.62 212 ALA A CA 1
ATOM 1653 C C . ALA A 1 212 ? -12.719 -37.125 -8.906 1 88.62 212 ALA A C 1
ATOM 1655 O O . ALA A 1 212 ? -12.969 -38.344 -8.898 1 88.62 212 ALA A O 1
ATOM 1656 N N . VAL A 1 213 ? -12.688 -36.406 -9.977 1 86.56 213 VAL A N 1
ATOM 1657 C CA . VAL A 1 213 ? -12.93 -37.031 -11.281 1 86.56 213 VAL A CA 1
ATOM 1658 C C . VAL A 1 213 ? -11.844 -38.031 -11.586 1 86.56 213 VAL A C 1
ATOM 1660 O O . VAL A 1 213 ? -12.133 -39.156 -12.039 1 86.56 213 VAL A O 1
ATOM 1663 N N . TYR A 1 214 ? -10.539 -37.719 -11.352 1 85.44 214 TYR A N 1
ATOM 1664 C CA . TYR A 1 214 ? -9.438 -38.625 -11.602 1 85.44 214 TYR A CA 1
ATOM 1665 C C . TYR A 1 214 ? -9.523 -39.844 -10.703 1 85.44 214 TYR A C 1
ATOM 1667 O O . TYR A 1 214 ? -9.203 -40.969 -11.117 1 85.44 214 TYR A O 1
ATOM 1675 N N . VAL A 1 215 ? -9.93 -39.625 -9.469 1 87.06 215 VAL A N 1
ATOM 1676 C CA . VAL A 1 215 ? -10.078 -40.75 -8.531 1 87.06 215 VAL A CA 1
ATOM 1677 C C . VAL A 1 215 ? -11.188 -41.688 -9 1 87.06 215 VAL A C 1
ATOM 1679 O O . VAL A 1 215 ? -11.047 -42.906 -8.938 1 87.06 215 VAL A O 1
ATOM 1682 N N . LEU A 1 216 ? -12.273 -41.094 -9.5 1 86.31 216 LEU A N 1
ATOM 1683 C CA . LEU A 1 216 ? -13.398 -41.906 -9.984 1 86.31 216 LEU A CA 1
ATOM 1684 C C . LEU A 1 216 ? -12.984 -42.75 -11.188 1 86.31 216 LEU A C 1
ATOM 1686 O O . LEU A 1 216 ? -13.32 -43.938 -11.258 1 86.31 216 LEU A O 1
ATOM 1690 N N . ILE A 1 217 ? -12.25 -42.188 -12.062 1 81.38 217 ILE A N 1
ATOM 1691 C CA . ILE A 1 217 ? -11.789 -42.906 -13.25 1 81.38 217 ILE A CA 1
ATOM 1692 C C . ILE A 1 217 ? -10.789 -43.969 -12.836 1 81.38 217 ILE A C 1
ATOM 1694 O O . ILE A 1 217 ? -10.82 -45.094 -13.367 1 81.38 217 ILE A O 1
ATOM 1698 N N . SER A 1 218 ? -9.914 -43.656 -11.906 1 81.81 218 SER A N 1
ATOM 1699 C CA . SER A 1 218 ? -8.922 -44.625 -11.438 1 81.81 218 SER A CA 1
ATOM 1700 C C . SER A 1 218 ? -9.578 -45.812 -10.711 1 81.81 218 SER A C 1
ATOM 1702 O O . SER A 1 218 ? -9.094 -46.938 -10.781 1 81.81 218 SER A O 1
ATOM 1704 N N . LEU A 1 219 ? -10.68 -45.562 -10.07 1 84 219 LEU A N 1
ATOM 1705 C CA . LEU A 1 219 ? -11.414 -46.594 -9.383 1 84 219 LEU A CA 1
ATOM 1706 C C . LEU A 1 219 ? -12.031 -47.594 -10.375 1 84 219 LEU A C 1
ATOM 1708 O O . LEU A 1 219 ? -12.125 -48.781 -10.094 1 84 219 LEU A O 1
ATOM 1712 N N . LEU A 1 220 ? -12.406 -47.062 -11.531 1 78.25 220 LEU A N 1
ATOM 1713 C CA . LEU A 1 220 ? -12.992 -47.906 -12.57 1 78.25 220 LEU A CA 1
ATOM 1714 C C . LEU A 1 220 ? -11.93 -48.781 -13.219 1 78.25 220 LEU A C 1
ATOM 1716 O O . LEU A 1 220 ? -12.242 -49.844 -13.742 1 78.25 220 LEU A O 1
ATOM 1720 N N . LEU A 1 221 ? -10.703 -48.312 -13.156 1 75.81 221 LEU A N 1
ATOM 1721 C CA . LEU A 1 221 ? -9.625 -49.062 -13.773 1 75.81 221 LEU A CA 1
ATOM 1722 C C . LEU A 1 221 ? -9.062 -50.094 -12.805 1 75.81 221 LEU A C 1
ATOM 1724 O O . LEU A 1 221 ? -8.844 -51.25 -13.18 1 75.81 221 LEU A O 1
ATOM 1728 N N . SER A 1 222 ? -8.727 -49.719 -11.594 1 79 222 SER A N 1
ATOM 1729 C CA . SER A 1 222 ? -8.219 -50.625 -10.562 1 79 222 SER A CA 1
ATOM 1730 C C . SER A 1 222 ? -8.617 -50.156 -9.172 1 79 222 SER A C 1
ATOM 1732 O O . SER A 1 222 ? -8.078 -49.156 -8.664 1 79 222 SER A O 1
ATOM 1734 N N . ARG A 1 223 ? -9.43 -50.781 -8.531 1 81.81 223 ARG A N 1
ATOM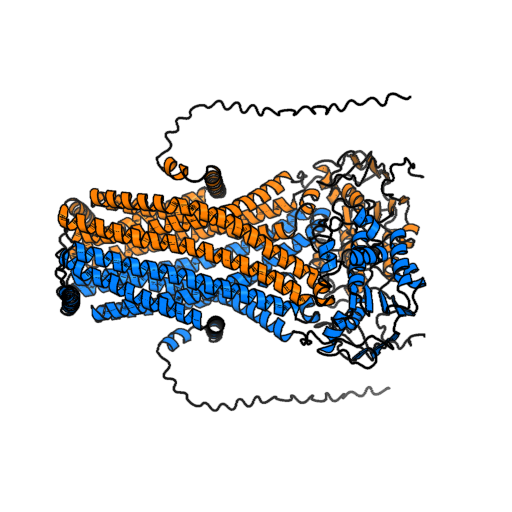 1735 C CA . ARG A 1 223 ? -9.969 -50.438 -7.227 1 81.81 223 ARG A CA 1
ATOM 1736 C C . ARG A 1 223 ? -8.898 -50.531 -6.145 1 81.81 223 ARG A C 1
ATOM 1738 O O . ARG A 1 223 ? -8.727 -49.594 -5.355 1 81.81 223 ARG A O 1
ATOM 1745 N N . PRO A 1 224 ? -8.07 -51.594 -6.23 1 80.12 224 PRO A N 1
ATOM 1746 C CA . PRO A 1 224 ? -7.113 -51.719 -5.125 1 80.12 224 PRO A CA 1
ATOM 1747 C C . PRO A 1 224 ? -6.012 -50.656 -5.199 1 80.12 224 PRO A C 1
ATOM 1749 O O . PRO A 1 224 ? -5.613 -50.094 -4.172 1 80.12 224 PRO A O 1
ATOM 1752 N N . MET A 1 225 ? -5.645 -50.406 -6.375 1 78.75 225 MET A N 1
ATOM 1753 C CA . MET A 1 225 ? -4.578 -49.438 -6.523 1 78.75 225 MET A CA 1
ATOM 1754 C C . MET A 1 225 ? -5.074 -48.031 -6.141 1 78.75 225 MET A C 1
ATOM 1756 O O . MET A 1 225 ? -4.332 -47.25 -5.547 1 78.75 225 MET A O 1
ATOM 1760 N N . THR A 1 226 ? -6.258 -47.75 -6.449 1 82.81 226 THR A N 1
ATOM 1761 C CA . THR A 1 226 ? -6.82 -46.438 -6.152 1 82.81 226 THR A CA 1
ATOM 1762 C C . THR A 1 226 ? -7.016 -46.25 -4.648 1 82.81 226 THR A C 1
ATOM 1764 O O . THR A 1 226 ? -6.773 -45.156 -4.109 1 82.81 226 THR A O 1
ATOM 1767 N N . LEU A 1 227 ? -7.398 -47.25 -4.02 1 85.19 227 LEU A N 1
ATOM 1768 C CA . LEU A 1 227 ? -7.598 -47.188 -2.574 1 85.19 227 LEU A CA 1
ATOM 1769 C C . LEU A 1 227 ? -6.27 -46.969 -1.854 1 85.19 227 LEU A C 1
ATOM 1771 O O . LEU A 1 227 ? -6.207 -46.25 -0.849 1 85.19 227 LEU A O 1
ATOM 1775 N N . LEU A 1 228 ? -5.316 -47.562 -2.395 1 81.19 228 LEU A N 1
ATOM 1776 C CA . LEU A 1 228 ? -3.996 -47.375 -1.8 1 81.19 228 LEU A CA 1
ATOM 1777 C C . LEU A 1 228 ? -3.506 -45.969 -1.992 1 81.19 228 LEU A C 1
ATOM 1779 O O . LEU A 1 228 ? -2.916 -45.375 -1.082 1 81.19 228 LEU A O 1
ATOM 1783 N N . ALA A 1 229 ? -3.754 -45.531 -3.178 1 81.88 229 ALA A N 1
ATOM 1784 C CA . ALA A 1 229 ? -3.363 -44.156 -3.453 1 81.88 229 ALA A CA 1
ATOM 1785 C C . ALA A 1 229 ? -4.105 -43.156 -2.543 1 81.88 229 ALA A C 1
ATOM 1787 O O . ALA A 1 229 ? -3.529 -42.188 -2.072 1 81.88 229 ALA A O 1
ATOM 1788 N N . LEU A 1 230 ? -5.336 -43.375 -2.322 1 84.25 230 LEU A N 1
ATOM 1789 C CA . LEU A 1 230 ? -6.141 -42.562 -1.438 1 84.25 230 LEU A CA 1
ATOM 1790 C C . LEU A 1 230 ? -5.648 -42.656 0.001 1 84.25 230 LEU A C 1
ATOM 1792 O O . LEU A 1 230 ? -5.648 -41.656 0.73 1 84.25 230 LEU A O 1
ATOM 1796 N N . GLY A 1 231 ? -5.332 -43.812 0.297 1 84.31 231 GLY A N 1
ATOM 1797 C CA . GLY A 1 231 ? -4.777 -44 1.626 1 84.31 231 GLY A CA 1
ATOM 1798 C C . GLY A 1 231 ? -3.477 -43.25 1.847 1 84.31 231 GLY A C 1
ATOM 1799 O O . GLY A 1 231 ? -3.281 -42.625 2.896 1 84.31 231 GLY A O 1
ATOM 1800 N N . CYS A 1 232 ? -2.604 -43.25 0.873 1 83.5 232 CYS A N 1
ATOM 1801 C CA . CYS A 1 232 ? -1.344 -42.531 0.952 1 83.5 232 CYS A CA 1
ATOM 1802 C C . CYS A 1 232 ? -1.589 -41 1.026 1 83.5 232 CYS A C 1
ATOM 1804 O O . CYS A 1 232 ? -0.918 -40.312 1.781 1 83.5 232 CYS A O 1
ATOM 1806 N N . SER A 1 233 ? -2.543 -40.562 0.249 1 81.81 233 SER A N 1
ATOM 1807 C CA . SER A 1 233 ? -2.873 -39.156 0.243 1 81.81 233 SER A CA 1
ATOM 1808 C C . SER A 1 233 ? -3.389 -38.688 1.604 1 81.81 233 SER A C 1
ATOM 1810 O O . SER A 1 233 ? -3.033 -37.625 2.082 1 81.81 233 SER A O 1
ATOM 1812 N N . LEU A 1 234 ? -4.211 -39.406 2.166 1 82.5 234 LEU A N 1
ATOM 1813 C CA . LEU A 1 234 ? -4.758 -39.125 3.482 1 82.5 234 LEU A CA 1
ATOM 1814 C C . LEU A 1 234 ? -3.652 -39.062 4.535 1 82.5 234 LEU A C 1
ATOM 1816 O O . LEU A 1 234 ? -3.652 -38.188 5.41 1 82.5 234 LEU A O 1
ATOM 1820 N N . LEU A 1 235 ? -2.789 -39.969 4.387 1 83.88 235 LEU A N 1
ATOM 1821 C CA . LEU A 1 235 ? -1.67 -40.031 5.32 1 83.88 235 LEU A CA 1
ATOM 1822 C C . LEU A 1 235 ? -0.812 -38.781 5.215 1 83.88 235 LEU A C 1
ATOM 1824 O O . LEU A 1 235 ? -0.391 -38.219 6.23 1 83.88 235 LEU A O 1
ATOM 1828 N N . PHE A 1 236 ? -0.624 -38.312 4.016 1 82.62 236 PHE A N 1
ATOM 1829 C CA . PHE A 1 236 ? 0.177 -37.125 3.812 1 82.62 236 PHE A CA 1
ATOM 1830 C C . PHE A 1 236 ? -0.538 -35.875 4.367 1 82.62 236 PHE A C 1
ATOM 1832 O O . PHE A 1 236 ? 0.098 -35 4.934 1 82.62 236 PHE A O 1
ATOM 1839 N N . PHE A 1 237 ? -1.736 -35.875 4.207 1 81.25 237 PHE A N 1
ATOM 1840 C CA . PHE A 1 237 ? -2.525 -34.781 4.727 1 81.25 237 PHE A CA 1
ATOM 1841 C C . PHE A 1 237 ? -2.439 -34.719 6.246 1 81.25 237 PHE A C 1
ATOM 1843 O O . PHE A 1 237 ? -2.311 -33.625 6.82 1 81.25 237 PHE A O 1
ATOM 1850 N N . LEU A 1 238 ? -2.424 -35.812 6.898 1 81.94 238 LEU A N 1
ATOM 1851 C CA . LEU A 1 238 ? -2.375 -35.875 8.352 1 81.94 238 LEU A CA 1
ATOM 1852 C C . LEU A 1 238 ? -0.99 -35.5 8.867 1 81.94 238 LEU A C 1
ATOM 1854 O O . LEU A 1 238 ? -0.867 -34.844 9.898 1 81.94 238 LEU A O 1
ATOM 1858 N N . ILE A 1 239 ? -0.032 -35.844 8.102 1 84.75 239 ILE A N 1
ATOM 1859 C CA . ILE A 1 239 ? 1.338 -35.562 8.516 1 84.75 239 ILE A CA 1
ATOM 1860 C C . ILE A 1 239 ? 1.608 -34.062 8.422 1 84.75 239 ILE A C 1
ATOM 1862 O O . ILE A 1 239 ? 2.34 -33.5 9.25 1 84.75 239 ILE A O 1
ATOM 1866 N N . LEU A 1 240 ? 0.954 -33.375 7.516 1 84.56 240 LEU A N 1
ATOM 1867 C CA . LEU A 1 240 ? 1.22 -31.969 7.27 1 84.56 240 LEU A CA 1
ATOM 1868 C C . LEU A 1 240 ? 0.26 -31.094 8.062 1 84.56 240 LEU A C 1
ATOM 1870 O O . LEU A 1 240 ? 0.455 -29.875 8.156 1 84.56 240 LEU A O 1
ATOM 1874 N N . SER A 1 241 ? -0.647 -31.609 8.797 1 83.38 241 SER A N 1
ATOM 1875 C CA . SER A 1 241 ? -1.693 -30.859 9.492 1 83.38 241 SER A CA 1
ATOM 1876 C C . SER A 1 241 ? -1.11 -29.984 10.594 1 83.38 241 SER A C 1
ATOM 1878 O O . SER A 1 241 ? -1.566 -28.859 10.805 1 83.38 241 SER A O 1
ATOM 1880 N N . PRO A 1 242 ? -0.076 -30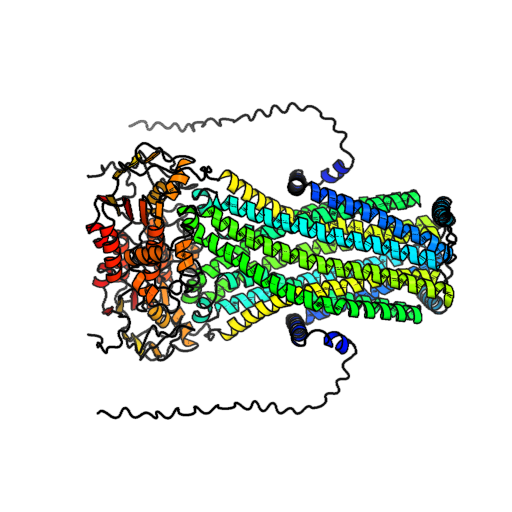.453 11.258 1 84.06 242 PRO A N 1
ATOM 1881 C CA . PRO A 1 242 ? 0.471 -29.562 12.289 1 84.06 242 PRO A CA 1
ATOM 1882 C C . PRO A 1 242 ? 1.136 -28.328 11.703 1 84.06 242 PRO A C 1
ATOM 1884 O O . PRO A 1 242 ? 1.226 -27.297 12.375 1 84.06 242 PRO A O 1
ATOM 1887 N N . LEU A 1 243 ? 1.588 -28.438 10.555 1 85.94 243 LEU A N 1
ATOM 1888 C CA . LEU A 1 243 ? 2.221 -27.312 9.891 1 85.94 243 LEU A CA 1
ATOM 1889 C C . LEU A 1 243 ? 1.206 -26.203 9.609 1 85.94 243 LEU A C 1
ATOM 1891 O O . LEU A 1 243 ? 1.569 -25.031 9.508 1 85.94 243 LEU A O 1
ATOM 1895 N N . ASN A 1 244 ? -0.038 -26.578 9.57 1 85.5 244 ASN A N 1
ATOM 1896 C CA . ASN A 1 244 ? -1.087 -25.609 9.281 1 85.5 244 ASN A CA 1
ATOM 1897 C C . ASN A 1 244 ? -1.252 -24.609 10.414 1 85.5 244 ASN A C 1
ATOM 1899 O O . ASN A 1 244 ? -1.497 -23.422 10.164 1 85.5 244 ASN A O 1
ATOM 1903 N N . LYS A 1 245 ? -1.062 -25.031 11.57 1 85.06 245 LYS A N 1
ATOM 1904 C CA . LYS A 1 245 ? -1.16 -24.141 12.711 1 85.06 245 LYS A CA 1
ATOM 1905 C C . LYS A 1 245 ? -0.012 -23.141 12.727 1 85.06 245 LYS A C 1
ATOM 1907 O O . LYS A 1 245 ? -0.212 -21.953 13.031 1 85.06 245 LYS A O 1
ATOM 1912 N N . LYS A 1 246 ? 1.112 -23.656 12.367 1 87.31 246 LYS A N 1
ATOM 1913 C CA . LYS A 1 246 ? 2.279 -22.781 12.328 1 87.31 246 LYS A CA 1
ATOM 1914 C C . LYS A 1 246 ? 2.15 -21.734 11.219 1 87.31 246 LYS A C 1
ATOM 1916 O O . LYS A 1 246 ? 2.58 -20.594 11.375 1 87.31 246 LYS A O 1
ATOM 1921 N N . ILE A 1 247 ? 1.526 -22.141 10.219 1 87.75 247 ILE A N 1
ATOM 1922 C CA . ILE A 1 247 ? 1.366 -21.25 9.078 1 87.75 247 ILE A CA 1
ATOM 1923 C C . ILE A 1 247 ? 0.353 -20.156 9.414 1 87.75 247 ILE A C 1
ATOM 1925 O O . ILE A 1 247 ? 0.556 -18.984 9.078 1 87.75 247 ILE A O 1
ATOM 1929 N N . TYR A 1 248 ? -0.669 -20.5 10.102 1 86.06 248 TYR A N 1
ATOM 1930 C CA . TYR A 1 248 ? -1.659 -19.516 10.516 1 86.06 248 TYR A CA 1
ATOM 1931 C C . TYR A 1 248 ? -1.036 -18.469 11.438 1 86.06 248 TYR A C 1
ATOM 1933 O O . TYR A 1 248 ? -1.275 -17.266 11.273 1 86.06 248 TYR A O 1
ATOM 1941 N N . ARG A 1 249 ? -0.242 -18.906 12.336 1 86.25 249 ARG A N 1
ATOM 1942 C CA . ARG A 1 249 ? 0.427 -17.984 13.25 1 86.25 249 ARG A CA 1
ATOM 1943 C C . ARG A 1 249 ? 1.394 -17.078 12.5 1 86.25 249 ARG A C 1
ATOM 1945 O O . ARG A 1 249 ? 1.537 -15.906 12.844 1 86.25 249 ARG A O 1
ATOM 1952 N N . SER A 1 250 ? 2.002 -17.656 11.562 1 88 250 SER A N 1
ATOM 1953 C CA . SER A 1 250 ? 2.904 -16.859 10.734 1 88 250 SER A CA 1
ATOM 1954 C C . SER A 1 250 ? 2.146 -15.773 9.977 1 88 250 SER A C 1
ATOM 1956 O O . SER A 1 250 ? 2.66 -14.664 9.773 1 88 250 SER A O 1
ATOM 1958 N N . GLY A 1 251 ? 0.938 -16.125 9.633 1 87.19 251 GLY A N 1
ATOM 1959 C CA . GLY A 1 251 ? 0.094 -15.141 8.969 1 87.19 251 GLY A CA 1
ATOM 1960 C C . GLY A 1 251 ? -0.259 -13.961 9.852 1 87.19 251 GLY A C 1
ATOM 1961 O O . GLY A 1 251 ? -0.27 -12.82 9.391 1 87.19 251 GLY A O 1
ATOM 1962 N N . ASN A 1 252 ? -0.468 -14.219 11.062 1 88.81 252 ASN A N 1
ATOM 1963 C CA . ASN A 1 252 ? -0.773 -13.156 12.023 1 88.81 252 ASN A CA 1
ATOM 1964 C C . ASN A 1 252 ? 0.427 -12.242 12.242 1 88.81 252 ASN A C 1
ATOM 1966 O O . ASN A 1 252 ? 0.28 -11.016 12.289 1 88.81 252 ASN A O 1
ATOM 1970 N N . THR A 1 253 ? 1.538 -12.859 12.328 1 89.75 253 THR A N 1
ATOM 1971 C CA . THR A 1 253 ? 2.754 -12.078 12.531 1 89.75 253 THR A CA 1
ATOM 1972 C C . THR A 1 253 ? 3.08 -11.25 11.297 1 89.75 253 THR A C 1
ATOM 1974 O O . THR A 1 253 ? 3.531 -10.109 11.406 1 89.75 253 THR A O 1
ATOM 1977 N N . ALA A 1 254 ? 2.805 -11.82 10.156 1 87.5 254 ALA A N 1
ATOM 1978 C CA . ALA A 1 254 ? 3.043 -11.102 8.914 1 87.5 254 ALA A CA 1
ATOM 1979 C C . ALA A 1 254 ? 2.143 -9.875 8.805 1 87.5 254 ALA A C 1
ATOM 1981 O O . ALA A 1 254 ? 2.578 -8.812 8.359 1 87.5 254 ALA A O 1
ATOM 1982 N N . LEU A 1 255 ? 0.935 -10.07 9.211 1 86.56 255 LEU A N 1
ATOM 1983 C CA . LEU A 1 255 ? -0.018 -8.969 9.195 1 86.56 255 LEU A CA 1
ATOM 1984 C C . LEU A 1 255 ? 0.459 -7.828 10.086 1 86.56 255 LEU A C 1
ATOM 1986 O O . LEU A 1 255 ? 0.488 -6.672 9.656 1 86.56 255 LEU A O 1
ATOM 1990 N N . LEU A 1 256 ? 0.898 -8.117 11.234 1 87.69 256 LEU A N 1
ATOM 1991 C CA . LEU A 1 256 ? 1.325 -7.113 12.203 1 87.69 256 LEU A CA 1
ATOM 1992 C C . LEU A 1 256 ? 2.605 -6.422 11.742 1 87.69 256 LEU A C 1
ATOM 1994 O O . LEU A 1 256 ? 2.744 -5.203 11.883 1 87.69 256 LEU A O 1
ATOM 1998 N N . ASN A 1 257 ? 3.514 -7.219 11.188 1 88.62 257 ASN A N 1
ATOM 1999 C CA . ASN A 1 257 ? 4.766 -6.648 10.711 1 88.62 257 ASN A CA 1
ATOM 2000 C C . ASN A 1 257 ? 4.543 -5.742 9.5 1 88.62 257 ASN A C 1
ATOM 2002 O O . ASN A 1 257 ? 5.195 -4.703 9.367 1 88.62 257 ASN A O 1
ATOM 2006 N N . ASN A 1 258 ? 3.615 -6.121 8.664 1 88.19 258 ASN A N 1
ATOM 2007 C CA . ASN A 1 258 ? 3.266 -5.277 7.527 1 88.19 258 ASN A CA 1
ATOM 2008 C C . ASN A 1 258 ? 2.643 -3.959 7.977 1 88.19 258 ASN A C 1
ATOM 2010 O O . ASN A 1 258 ? 2.947 -2.902 7.418 1 88.19 258 ASN A O 1
ATOM 2014 N N . LYS A 1 259 ? 1.87 -4.035 8.984 1 85.81 259 LYS A N 1
ATOM 2015 C CA . LYS A 1 259 ? 1.266 -2.828 9.547 1 85.81 259 LYS A CA 1
ATOM 2016 C C . LYS A 1 259 ? 2.328 -1.906 10.141 1 85.81 259 LYS A C 1
ATOM 2018 O O . LYS A 1 259 ? 2.26 -0.687 9.977 1 85.81 259 LYS A O 1
ATOM 2023 N N . THR A 1 260 ? 3.273 -2.521 10.734 1 86.75 260 THR A N 1
ATOM 2024 C CA . THR A 1 260 ? 4.32 -1.753 11.398 1 86.75 260 THR A CA 1
ATOM 2025 C C . THR A 1 260 ? 5.176 -1.011 10.375 1 86.75 260 THR A C 1
ATOM 2027 O O . THR A 1 260 ? 5.449 0.181 10.531 1 86.75 260 THR A O 1
ATOM 2030 N N . VAL A 1 261 ? 5.574 -1.717 9.375 1 88 261 VAL A N 1
ATOM 2031 C CA . VAL A 1 261 ? 6.395 -1.094 8.344 1 88 261 VAL A CA 1
ATOM 2032 C C . VAL A 1 261 ? 5.609 0.034 7.672 1 88 261 VAL A C 1
ATOM 2034 O O . VAL A 1 261 ? 6.152 1.115 7.43 1 88 261 VAL A O 1
ATOM 2037 N N . PHE A 1 262 ? 4.352 -0.218 7.395 1 85.75 262 PHE A N 1
ATOM 2038 C CA . PHE A 1 262 ? 3.506 0.787 6.766 1 85.75 262 PHE A CA 1
ATOM 2039 C C . PHE A 1 262 ? 3.354 2.008 7.664 1 85.75 262 PHE A C 1
ATOM 2041 O O . PHE A 1 262 ? 3.377 3.145 7.184 1 85.75 262 PHE A O 1
ATOM 2048 N N . HIS A 1 263 ? 3.273 1.717 8.891 1 82.94 263 HIS A N 1
ATOM 2049 C CA . HIS A 1 263 ? 3.141 2.793 9.867 1 82.94 263 HIS A CA 1
ATOM 2050 C C . HIS A 1 263 ? 4.41 3.635 9.938 1 82.94 263 HIS A C 1
ATOM 2052 O O . HIS A 1 263 ? 4.348 4.867 9.938 1 82.94 263 HIS A O 1
ATOM 2058 N N . ILE A 1 264 ? 5.512 3.016 10.016 1 86.19 264 ILE A N 1
ATOM 2059 C CA . ILE A 1 264 ? 6.793 3.711 10.109 1 86.19 264 ILE A CA 1
ATOM 2060 C C . ILE A 1 264 ? 7.008 4.562 8.859 1 86.19 264 ILE A C 1
ATOM 2062 O O . ILE A 1 264 ? 7.375 5.738 8.961 1 86.19 264 ILE A O 1
ATOM 2066 N N . LEU A 1 265 ? 6.68 3.998 7.754 1 87.38 265 LEU A N 1
ATOM 2067 C CA . LEU A 1 265 ? 6.895 4.691 6.488 1 87.38 265 LEU A CA 1
ATOM 2068 C C . LEU A 1 265 ? 5.992 5.914 6.379 1 87.38 265 LEU A C 1
ATOM 2070 O O . LEU A 1 265 ? 6.453 7 6.008 1 87.38 265 LEU A O 1
ATOM 2074 N N . THR A 1 266 ? 4.742 5.766 6.68 1 83.5 266 THR A N 1
ATOM 2075 C CA . THR A 1 266 ? 3.797 6.867 6.551 1 83.5 266 THR A CA 1
ATOM 2076 C C . THR A 1 266 ? 4.113 7.973 7.555 1 83.5 266 THR A C 1
ATOM 2078 O O . THR A 1 266 ? 4.02 9.156 7.23 1 83.5 266 THR A O 1
ATOM 2081 N N . GLU A 1 267 ? 4.523 7.562 8.664 1 82.19 267 GLU A N 1
ATOM 2082 C CA . GLU A 1 267 ? 4.863 8.531 9.703 1 82.19 267 GLU A CA 1
ATOM 2083 C C . GLU A 1 267 ? 6.125 9.312 9.336 1 82.19 267 GLU A C 1
ATOM 2085 O O . GLU A 1 267 ? 6.172 10.531 9.492 1 82.19 267 GLU A O 1
ATOM 2090 N N . GLN A 1 268 ? 7.094 8.625 8.914 1 85.31 268 GLN A N 1
ATOM 2091 C CA . GLN A 1 268 ? 8.359 9.266 8.594 1 85.31 268 GLN A CA 1
ATOM 2092 C C . GLN A 1 268 ? 8.234 10.133 7.344 1 85.31 268 GLN A C 1
ATOM 2094 O O . GLN A 1 268 ? 8.859 11.188 7.25 1 85.31 268 GLN A O 1
ATOM 2099 N N . LEU A 1 269 ? 7.383 9.734 6.43 1 86.19 269 LEU A N 1
ATOM 2100 C CA . LEU A 1 269 ? 7.168 10.547 5.234 1 86.19 269 LEU A CA 1
ATOM 2101 C C . LEU A 1 269 ? 6.375 11.805 5.562 1 86.19 269 LEU A C 1
ATOM 2103 O O . LEU A 1 269 ? 6.621 12.867 4.988 1 86.19 269 LEU A O 1
ATOM 2107 N N . ALA A 1 270 ? 5.492 11.648 6.484 1 80.38 270 ALA A N 1
ATOM 2108 C CA . ALA A 1 270 ? 4.723 12.812 6.918 1 80.38 270 ALA A CA 1
ATOM 2109 C C . ALA A 1 270 ? 5.609 13.812 7.656 1 80.38 270 ALA A C 1
ATOM 2111 O O . ALA A 1 270 ? 5.387 15.023 7.578 1 80.38 270 ALA A O 1
ATOM 2112 N N . GLY A 1 271 ? 6.578 13.336 8.352 1 82.44 271 GLY A N 1
ATOM 2113 C CA . GLY A 1 271 ? 7.469 14.188 9.125 1 82.44 271 GLY A CA 1
ATOM 2114 C C . GLY A 1 271 ? 8.797 14.43 8.438 1 82.44 271 GLY A C 1
ATOM 2115 O O . GLY A 1 271 ? 9.797 14.75 9.094 1 82.44 271 GLY A O 1
ATOM 2116 N N . LEU A 1 272 ? 8.867 14.367 7.148 1 87.12 272 LEU A N 1
ATOM 2117 C CA . LEU A 1 272 ? 10.125 14.43 6.414 1 87.12 272 LEU A CA 1
ATOM 2118 C C . LEU A 1 272 ? 10.812 15.773 6.621 1 87.12 272 LEU A C 1
ATOM 2120 O O . LEU A 1 272 ? 12.039 15.836 6.707 1 87.12 272 LEU A O 1
ATOM 2124 N N . LYS A 1 273 ? 10.047 16.859 6.59 1 84.88 273 LYS A N 1
ATOM 2125 C CA . LYS A 1 273 ? 10.641 18.172 6.781 1 84.88 273 LYS A CA 1
ATOM 2126 C C . LYS A 1 273 ? 11.328 18.281 8.141 1 84.88 273 LYS A C 1
ATOM 2128 O O . LYS A 1 273 ? 12.422 18.844 8.242 1 84.88 273 LYS A O 1
ATOM 2133 N N . MET A 1 274 ? 10.672 17.766 9.117 1 85.06 274 MET A N 1
ATOM 2134 C CA . MET A 1 274 ? 11.25 17.75 10.453 1 85.06 274 MET A CA 1
ATOM 2135 C C . MET A 1 274 ? 12.516 16.906 10.492 1 85.06 274 MET A C 1
ATOM 2137 O O . MET A 1 274 ? 13.523 17.328 11.078 1 85.06 274 MET A O 1
ATOM 2141 N N . ILE A 1 275 ? 12.492 15.789 9.883 1 86.75 275 ILE A N 1
ATOM 2142 C CA . ILE A 1 275 ? 13.633 14.883 9.875 1 86.75 275 ILE A CA 1
ATOM 2143 C C . ILE A 1 275 ? 14.828 15.562 9.211 1 86.75 275 ILE A C 1
ATOM 2145 O O . ILE A 1 275 ? 15.953 15.469 9.703 1 86.75 275 ILE A O 1
ATOM 2149 N N . LYS A 1 276 ? 14.539 16.266 8.172 1 86.94 276 LYS A N 1
ATOM 2150 C CA . LYS A 1 276 ? 15.609 16.938 7.441 1 86.94 276 LYS A CA 1
ATOM 2151 C C . LYS A 1 276 ? 16.109 18.156 8.211 1 86.94 276 LYS A C 1
ATOM 2153 O O . LYS A 1 276 ? 17.312 18.469 8.172 1 86.94 276 LYS A O 1
ATOM 2158 N N . SER A 1 277 ? 15.188 18.797 8.82 1 85.31 277 SER A N 1
ATOM 2159 C CA . SER A 1 277 ? 15.562 20 9.562 1 85.31 277 SER A CA 1
ATOM 2160 C C . SER A 1 277 ? 16.484 19.656 10.734 1 85.31 277 SER A C 1
ATOM 2162 O O . SER A 1 277 ? 17.359 20.453 11.094 1 85.31 277 SER A O 1
ATOM 2164 N N . TYR A 1 278 ? 16.328 18.438 11.242 1 82.19 278 TYR A N 1
ATOM 2165 C CA . TYR A 1 278 ? 17.125 18.047 12.406 1 82.19 278 TYR A CA 1
ATOM 2166 C C . TYR A 1 278 ? 18.25 17.109 12 1 82.19 278 TYR A C 1
ATOM 2168 O O . TYR A 1 278 ? 18.938 16.562 12.859 1 82.19 278 TYR A O 1
ATOM 2176 N N . CYS A 1 279 ? 18.391 16.844 10.758 1 81.81 279 CYS A N 1
ATOM 2177 C CA . CYS A 1 279 ? 19.453 15.984 10.227 1 81.81 279 CYS A CA 1
ATOM 2178 C C . CYS A 1 279 ? 19.422 14.609 10.891 1 81.81 279 CYS A C 1
ATOM 2180 O O . CYS A 1 279 ? 20.469 14.094 11.289 1 81.81 279 CYS A O 1
ATOM 2182 N N . ALA A 1 280 ? 18.234 14.133 11.156 1 80.81 280 ALA A N 1
ATOM 2183 C CA . ALA A 1 280 ? 18.078 12.836 11.812 1 80.81 280 ALA A CA 1
ATOM 2184 C C . ALA A 1 280 ? 17.828 11.727 10.789 1 80.81 280 ALA A C 1
ATOM 2186 O O . ALA A 1 280 ? 17.203 10.711 11.109 1 80.81 280 ALA A O 1
ATOM 2187 N N . GLU A 1 281 ? 18.312 11.883 9.617 1 86.31 281 GLU A N 1
ATOM 2188 C CA . GLU A 1 281 ? 18.031 10.969 8.508 1 86.31 281 GLU A CA 1
ATOM 2189 C C . GLU A 1 281 ? 18.578 9.57 8.797 1 86.31 281 GLU A C 1
ATOM 2191 O O . GLU A 1 281 ? 17.891 8.57 8.547 1 86.31 281 GLU A O 1
ATOM 2196 N N . ALA A 1 282 ? 19.766 9.438 9.367 1 83.31 282 ALA A N 1
ATOM 2197 C CA . ALA A 1 282 ? 20.406 8.141 9.586 1 83.31 282 ALA A CA 1
ATOM 2198 C C . ALA A 1 282 ? 19.625 7.312 10.609 1 83.31 282 ALA A C 1
ATOM 2200 O O . ALA A 1 282 ? 19.438 6.105 10.422 1 83.31 282 ALA A O 1
ATOM 2201 N N . ALA A 1 283 ? 19.156 7.992 11.625 1 82.44 283 ALA A N 1
ATOM 2202 C CA . ALA A 1 283 ? 18.422 7.285 12.672 1 82.44 283 ALA A CA 1
ATOM 2203 C C . ALA A 1 283 ? 17.125 6.699 12.125 1 82.44 283 ALA A C 1
ATOM 2205 O O . ALA A 1 283 ? 16.781 5.555 12.43 1 82.44 283 ALA A O 1
ATOM 2206 N N . TYR A 1 284 ? 16.516 7.461 11.383 1 85.88 284 TYR A N 1
ATOM 2207 C CA . TYR A 1 284 ? 15.219 7.02 10.867 1 85.88 284 TYR A CA 1
ATOM 2208 C C . TYR A 1 284 ? 15.398 6.004 9.742 1 85.88 284 TYR A C 1
ATOM 2210 O O . TYR A 1 284 ? 14.57 5.105 9.57 1 85.88 284 TYR A O 1
ATOM 2218 N N . ALA A 1 285 ? 16.469 6.109 9.039 1 90.44 285 ALA A N 1
ATOM 2219 C CA . ALA A 1 285 ? 16.781 5.102 8.023 1 90.44 285 ALA A CA 1
ATOM 2220 C C . ALA A 1 285 ? 17.047 3.744 8.672 1 90.44 285 ALA A C 1
ATOM 2222 O O . ALA A 1 285 ? 16.625 2.707 8.148 1 90.44 285 ALA A O 1
ATOM 2223 N N . ASP A 1 286 ? 17.672 3.762 9.797 1 90.12 286 ASP A N 1
ATOM 2224 C CA . ASP A 1 286 ? 17.984 2.521 10.5 1 90.12 286 ASP A CA 1
ATOM 2225 C C . ASP A 1 286 ? 16.719 1.871 11.055 1 90.12 286 ASP A C 1
ATOM 2227 O O . ASP A 1 286 ? 16.625 0.644 11.117 1 90.12 286 ASP A O 1
ATOM 2231 N N . ASP A 1 287 ? 15.805 2.688 11.43 1 87.88 287 ASP A N 1
ATOM 2232 C CA . ASP A 1 287 ? 14.539 2.162 11.938 1 87.88 287 ASP A CA 1
ATOM 2233 C C . ASP A 1 287 ? 13.797 1.389 10.852 1 87.88 287 ASP A C 1
ATOM 2235 O O . ASP A 1 287 ? 13.273 0.3 11.102 1 87.88 287 ASP A O 1
ATOM 2239 N N . LEU A 1 288 ? 13.773 1.941 9.75 1 90.25 288 LEU A N 1
ATOM 2240 C CA . LEU A 1 288 ? 13.078 1.269 8.648 1 90.25 288 LEU A CA 1
ATOM 2241 C C . LEU A 1 288 ? 13.828 0.008 8.234 1 90.25 288 LEU A C 1
ATOM 2243 O O . LEU A 1 288 ? 13.211 -1.002 7.891 1 90.25 288 LEU A O 1
ATOM 2247 N N . LEU A 1 289 ? 15.164 0.074 8.234 1 92.06 289 LEU A N 1
ATOM 2248 C CA . LEU A 1 289 ? 15.969 -1.092 7.891 1 92.06 289 LEU A CA 1
ATOM 2249 C C . LEU A 1 289 ? 15.688 -2.246 8.844 1 92.06 289 LEU A C 1
ATOM 2251 O O . LEU A 1 289 ? 15.523 -3.391 8.414 1 92.06 289 LEU A O 1
ATOM 2255 N N . HIS A 1 290 ? 15.586 -1.909 10.094 1 92 290 HIS A N 1
ATOM 2256 C CA . HIS A 1 290 ? 15.312 -2.939 11.094 1 92 290 HIS A CA 1
ATOM 2257 C C . HIS A 1 290 ? 13.93 -3.553 10.891 1 92 290 HIS A C 1
ATOM 2259 O O . HIS A 1 290 ? 13.773 -4.773 10.953 1 92 290 HIS A O 1
ATOM 2265 N N . ALA A 1 291 ? 12.977 -2.719 10.656 1 90 291 ALA A N 1
ATOM 2266 C CA . ALA A 1 291 ? 11.625 -3.211 10.398 1 90 291 ALA A CA 1
ATOM 2267 C C . ALA A 1 291 ? 11.578 -4.047 9.125 1 90 291 ALA A C 1
ATOM 2269 O O . ALA A 1 291 ? 10.867 -5.051 9.062 1 90 291 ALA A O 1
ATOM 2270 N N . GLY A 1 292 ? 12.312 -3.648 8.133 1 90 292 GLY A N 1
ATOM 2271 C CA . GLY A 1 292 ? 12.391 -4.391 6.887 1 90 292 GLY A CA 1
ATOM 2272 C C . GLY A 1 292 ? 13.031 -5.754 7.043 1 90 292 GLY A C 1
ATOM 2273 O O . GLY A 1 292 ? 12.609 -6.723 6.41 1 90 292 GLY A O 1
ATOM 2274 N N . GLN A 1 293 ? 14.016 -5.84 7.887 1 91.75 293 GLN A N 1
ATOM 2275 C CA . GLN A 1 293 ? 14.703 -7.102 8.125 1 91.75 293 GLN A CA 1
ATOM 2276 C C . GLN A 1 293 ? 13.797 -8.102 8.836 1 91.75 293 GLN A C 1
ATOM 2278 O O . GLN A 1 293 ? 13.836 -9.297 8.555 1 91.75 293 GLN A O 1
ATOM 2283 N N . ILE A 1 294 ? 12.992 -7.602 9.703 1 90.75 294 ILE A N 1
ATOM 2284 C CA . ILE A 1 294 ? 12.031 -8.461 10.398 1 90.75 294 ILE A CA 1
ATOM 2285 C C . ILE A 1 294 ? 11.031 -9.031 9.391 1 90.75 294 ILE A C 1
ATOM 2287 O O . ILE A 1 294 ? 10.695 -10.211 9.445 1 90.75 294 ILE A O 1
ATOM 2291 N N . LEU A 1 295 ? 10.617 -8.18 8.5 1 87 295 LEU A N 1
ATOM 2292 C CA . LEU A 1 295 ? 9.695 -8.609 7.457 1 87 295 LEU A CA 1
ATOM 2293 C C . LEU A 1 295 ? 10.336 -9.656 6.559 1 87 295 LEU A C 1
ATOM 2295 O O . LEU A 1 295 ? 9.688 -10.625 6.16 1 87 295 LEU A O 1
ATOM 2299 N N . GLU A 1 296 ? 11.586 -9.453 6.281 1 90.06 296 GLU A N 1
ATOM 2300 C CA . GLU A 1 296 ? 12.336 -10.406 5.473 1 90.06 296 GLU A CA 1
ATOM 2301 C C . GLU A 1 296 ? 12.391 -11.781 6.133 1 90.06 296 GLU A C 1
ATOM 2303 O O . GLU A 1 296 ? 12.133 -12.797 5.488 1 90.06 296 GLU A O 1
ATOM 2308 N N . GLN A 1 297 ? 12.672 -11.812 7.355 1 90.5 297 GLN A N 1
ATOM 2309 C CA . GLN A 1 297 ? 12.781 -13.07 8.086 1 90.5 297 GLN A CA 1
ATOM 2310 C C . GLN A 1 297 ? 11.438 -13.797 8.133 1 90.5 297 GLN A C 1
ATOM 2312 O O . GLN A 1 297 ? 11.383 -15.023 8.039 1 90.5 297 GLN A O 1
ATOM 2317 N N . GLN A 1 298 ? 10.461 -13.031 8.242 1 87.44 298 GLN A N 1
ATOM 2318 C CA . GLN A 1 298 ? 9.133 -13.625 8.289 1 87.44 298 GLN A CA 1
ATOM 2319 C C . GLN A 1 298 ? 8.75 -14.242 6.945 1 87.44 298 GLN A C 1
ATOM 2321 O O . GLN A 1 298 ? 8.172 -15.328 6.895 1 87.44 298 GLN A O 1
ATOM 2326 N N . HIS A 1 299 ? 9.023 -13.602 5.855 1 87.62 299 HIS A N 1
ATOM 2327 C CA . HIS A 1 299 ? 8.727 -14.125 4.527 1 87.62 299 HIS A CA 1
ATOM 2328 C C . HIS A 1 299 ? 9.539 -15.391 4.25 1 87.62 299 HIS A C 1
ATOM 2330 O O . HIS A 1 299 ? 9.031 -16.344 3.641 1 87.62 299 HIS A O 1
ATOM 2336 N N . VAL A 1 300 ? 10.812 -15.375 4.711 1 90.31 300 VAL A N 1
ATOM 2337 C CA . VAL A 1 300 ? 11.664 -16.547 4.508 1 90.31 300 VAL A CA 1
ATOM 2338 C C . VAL A 1 300 ? 11.117 -17.719 5.316 1 90.31 300 VAL A C 1
ATOM 2340 O O . VAL A 1 300 ? 11.148 -18.859 4.855 1 90.31 300 VAL A O 1
ATOM 2343 N N . ARG A 1 301 ? 10.617 -17.422 6.453 1 89.06 301 ARG A N 1
ATOM 2344 C CA . ARG A 1 301 ? 10.016 -18.469 7.27 1 89.06 301 ARG A CA 1
ATOM 2345 C C . ARG A 1 301 ? 8.82 -19.094 6.562 1 89.06 301 ARG A C 1
ATOM 2347 O O . ARG A 1 301 ? 8.672 -20.328 6.555 1 89.06 301 ARG A O 1
ATOM 2354 N N . MET A 1 302 ? 8.016 -18.312 5.965 1 86.81 302 MET A N 1
ATOM 2355 C CA . MET A 1 302 ? 6.867 -18.812 5.207 1 86.81 302 MET A CA 1
ATOM 2356 C C . MET A 1 302 ? 7.328 -19.641 4.016 1 86.81 302 MET A C 1
ATOM 2358 O O . MET A 1 302 ? 6.719 -20.672 3.699 1 86.81 302 MET A O 1
ATOM 2362 N N . SER A 1 303 ? 8.367 -19.156 3.416 1 88.62 303 SER A N 1
ATOM 2363 C CA . SER A 1 303 ? 8.898 -19.891 2.271 1 88.62 303 SER A CA 1
ATOM 2364 C C . SER A 1 303 ? 9.445 -21.25 2.691 1 88.62 303 SER A C 1
ATOM 2366 O O . SER A 1 303 ? 9.336 -22.234 1.946 1 88.62 303 SER A O 1
ATOM 2368 N N . ARG A 1 304 ? 10 -21.344 3.846 1 90.5 304 ARG A N 1
ATOM 2369 C CA . ARG A 1 304 ? 10.484 -22.625 4.379 1 90.5 304 ARG A CA 1
ATOM 2370 C C . ARG A 1 304 ? 9.344 -23.609 4.578 1 90.5 304 ARG A C 1
ATOM 2372 O O . ARG A 1 304 ? 9.469 -24.797 4.266 1 90.5 304 ARG A O 1
ATOM 2379 N N . PHE A 1 305 ? 8.258 -23.094 5.035 1 87.31 305 PHE A N 1
ATOM 2380 C CA . PHE A 1 305 ? 7.09 -23.953 5.234 1 87.31 305 PHE A CA 1
ATOM 2381 C C . PHE A 1 305 ? 6.547 -24.453 3.9 1 87.31 305 PHE A C 1
ATOM 2383 O O . PHE A 1 305 ? 6.207 -25.625 3.764 1 87.31 305 PHE A O 1
ATOM 2390 N N . ASN A 1 306 ? 6.5 -23.531 2.963 1 86.5 306 ASN A N 1
ATOM 2391 C CA . ASN A 1 306 ? 6.039 -23.922 1.635 1 86.5 306 ASN A CA 1
ATOM 2392 C C . ASN A 1 306 ? 6.965 -24.953 1 1 86.5 306 ASN A C 1
ATOM 2394 O O . ASN A 1 306 ? 6.504 -25.906 0.379 1 86.5 306 ASN A O 1
ATOM 2398 N N . ALA A 1 307 ? 8.25 -24.703 1.18 1 89.5 307 ALA A N 1
ATOM 2399 C CA . ALA A 1 307 ? 9.242 -25.641 0.634 1 89.5 307 ALA A CA 1
ATOM 2400 C C . ALA A 1 307 ? 9.156 -27 1.321 1 89.5 307 ALA A C 1
ATOM 2402 O O . ALA A 1 307 ? 9.297 -28.031 0.672 1 89.5 307 ALA A O 1
ATOM 2403 N N . LEU A 1 308 ? 8.93 -26.969 2.615 1 88.81 308 LEU A N 1
ATOM 2404 C CA . LEU A 1 308 ? 8.812 -28.219 3.373 1 88.81 308 LEU A CA 1
ATOM 2405 C C . LEU A 1 308 ? 7.586 -29 2.926 1 88.81 308 LEU A C 1
ATOM 2407 O O . LEU A 1 308 ? 7.645 -30.234 2.82 1 88.81 308 LEU A O 1
ATOM 2411 N N . THR A 1 309 ? 6.527 -28.328 2.738 1 86.5 309 THR A N 1
ATOM 2412 C CA . THR A 1 309 ? 5.32 -28.984 2.258 1 86.5 309 THR A CA 1
ATOM 2413 C C . THR A 1 309 ? 5.555 -29.625 0.896 1 86.5 309 THR A C 1
ATOM 2415 O O . THR A 1 309 ? 5.207 -30.797 0.682 1 86.5 309 THR A O 1
ATOM 2418 N N . ARG A 1 310 ? 6.16 -28.922 0.018 1 86 310 ARG A N 1
ATOM 2419 C CA . ARG A 1 310 ? 6.43 -29.438 -1.321 1 86 310 ARG A CA 1
ATOM 2420 C C . ARG A 1 310 ? 7.387 -30.625 -1.272 1 86 310 ARG A C 1
ATOM 2422 O O . ARG A 1 310 ? 7.203 -31.609 -1.992 1 86 310 ARG A O 1
ATOM 2429 N N . MET A 1 311 ? 8.438 -30.484 -0.439 1 89.44 311 MET A N 1
ATOM 2430 C CA . MET A 1 311 ? 9.414 -31.547 -0.28 1 89.44 311 MET A CA 1
ATOM 2431 C C . MET A 1 311 ? 8.758 -32.812 0.262 1 89.44 311 MET A C 1
ATOM 2433 O O . MET A 1 311 ? 8.992 -33.906 -0.248 1 89.44 311 MET A O 1
ATOM 2437 N N . SER A 1 312 ? 7.922 -32.625 1.227 1 88.06 312 SER A N 1
ATOM 2438 C CA . SER A 1 312 ? 7.254 -33.781 1.831 1 88.06 312 SER A CA 1
ATOM 2439 C C . SER A 1 312 ? 6.344 -34.5 0.828 1 88.06 312 SER A C 1
ATOM 2441 O O . SER A 1 312 ? 6.277 -35.719 0.799 1 88.06 312 SER A O 1
ATOM 2443 N N . TYR A 1 313 ? 5.734 -33.75 -0.022 1 85 313 TYR A N 1
ATOM 2444 C CA . TYR A 1 313 ? 4.844 -34.344 -1.013 1 85 313 TYR A CA 1
ATOM 2445 C C . TYR A 1 313 ? 5.637 -35.094 -2.068 1 85 313 TYR A C 1
ATOM 2447 O O . TYR A 1 313 ? 5.207 -36.156 -2.529 1 85 313 TYR A O 1
ATOM 2455 N N . LEU A 1 314 ? 6.73 -34.531 -2.455 1 86.69 314 LEU A N 1
ATOM 2456 C CA . LEU A 1 314 ? 7.523 -35.219 -3.473 1 86.69 314 LEU A CA 1
ATOM 2457 C C . LEU A 1 314 ? 8.078 -36.531 -2.939 1 86.69 314 LEU A C 1
ATOM 2459 O O . LEU A 1 314 ? 8.023 -37.562 -3.627 1 86.69 314 LEU A O 1
ATOM 2463 N N . ILE A 1 315 ? 8.57 -36.469 -1.752 1 88.88 315 ILE A N 1
ATOM 2464 C CA . ILE A 1 315 ? 9.109 -37.688 -1.13 1 88.88 315 ILE A CA 1
ATOM 2465 C C . ILE A 1 315 ? 7.973 -38.688 -0.873 1 88.88 315 ILE A C 1
ATOM 2467 O O . ILE A 1 315 ? 8.117 -39.875 -1.135 1 88.88 315 ILE A O 1
ATOM 2471 N N . GLY A 1 316 ? 6.891 -38.125 -0.349 1 85.69 316 GLY A N 1
ATOM 2472 C CA . GLY A 1 316 ? 5.734 -39 -0.123 1 85.69 316 GLY A CA 1
ATOM 2473 C C . GLY A 1 316 ? 5.207 -39.625 -1.395 1 85.69 316 GLY A C 1
ATOM 2474 O O . GLY A 1 316 ? 4.812 -40.781 -1.396 1 85.69 316 GLY A O 1
ATOM 2475 N N . ALA A 1 317 ? 5.176 -38.844 -2.445 1 85.06 317 ALA A N 1
ATOM 2476 C CA . ALA A 1 317 ? 4.719 -39.375 -3.734 1 85.06 317 ALA A CA 1
ATOM 2477 C C . ALA A 1 317 ? 5.637 -40.469 -4.234 1 85.06 317 ALA A C 1
ATOM 2479 O O . ALA A 1 317 ? 5.172 -41.469 -4.801 1 85.06 317 ALA A O 1
ATOM 2480 N N . ALA A 1 318 ? 6.941 -40.281 -4.066 1 86.12 318 ALA A N 1
ATOM 2481 C CA . ALA A 1 318 ? 7.898 -41.281 -4.484 1 86.12 318 ALA A CA 1
ATOM 2482 C C . ALA A 1 318 ? 7.707 -42.594 -3.693 1 86.12 318 ALA A C 1
ATOM 2484 O O . ALA A 1 318 ? 7.773 -43.688 -4.254 1 86.12 318 ALA A O 1
ATOM 2485 N N . LEU A 1 319 ? 7.461 -42.438 -2.463 1 88.12 319 LEU A N 1
ATOM 2486 C CA . LEU A 1 319 ? 7.23 -43.594 -1.61 1 88.12 319 LEU A CA 1
ATOM 2487 C C . LEU A 1 319 ? 5.938 -44.312 -1.998 1 88.12 319 LEU A C 1
ATOM 2489 O O . LEU A 1 319 ? 5.902 -45.531 -2.084 1 88.12 319 LEU A O 1
ATOM 2493 N N . CYS A 1 320 ? 4.938 -43.531 -2.219 1 85.69 320 CYS A N 1
ATOM 2494 C CA . CYS A 1 320 ? 3.654 -44.094 -2.613 1 85.69 320 CYS A CA 1
ATOM 2495 C C . CYS A 1 320 ? 3.756 -44.781 -3.975 1 85.69 320 CYS A C 1
ATOM 2497 O O . CYS A 1 320 ? 3.234 -45.875 -4.164 1 85.69 320 CYS A O 1
ATOM 2499 N N . PHE A 1 321 ? 4.418 -44.094 -4.875 1 83.5 321 PHE A N 1
ATOM 2500 C CA . PHE A 1 321 ? 4.621 -44.656 -6.203 1 83.5 321 PHE A CA 1
ATOM 2501 C C . PHE A 1 321 ? 5.375 -46 -6.121 1 83.5 321 PHE A C 1
ATOM 2503 O O . PHE A 1 321 ? 5.008 -46.969 -6.781 1 83.5 321 PHE A O 1
ATOM 2510 N N . SER A 1 322 ? 6.449 -45.969 -5.348 1 84.94 322 SER A N 1
ATOM 2511 C CA . SER A 1 322 ? 7.266 -47.188 -5.207 1 84.94 322 SER A CA 1
ATOM 2512 C C . SER A 1 322 ? 6.465 -48.312 -4.586 1 84.94 322 SER A C 1
ATOM 2514 O O . SER A 1 322 ? 6.586 -49.469 -5.012 1 84.94 322 SER A O 1
ATOM 2516 N N . LEU A 1 323 ? 5.727 -48 -3.674 1 84.88 323 LEU A N 1
ATOM 2517 C CA . LEU A 1 323 ? 4.902 -49 -3.018 1 84.88 323 LEU A CA 1
ATOM 2518 C C . LEU A 1 323 ? 3.842 -49.562 -3.971 1 84.88 323 LEU A C 1
ATOM 2520 O O . LEU A 1 323 ? 3.633 -50.75 -4.051 1 84.88 323 LEU A O 1
ATOM 2524 N N . LEU A 1 324 ? 3.229 -48.719 -4.688 1 83.5 324 LEU A N 1
ATOM 2525 C CA . LEU A 1 324 ? 2.189 -49.125 -5.633 1 83.5 324 LEU A CA 1
ATOM 2526 C C . LEU A 1 324 ? 2.777 -49.969 -6.77 1 83.5 324 LEU A C 1
ATOM 2528 O O . LEU A 1 324 ? 2.174 -50.938 -7.203 1 83.5 324 LEU A O 1
ATOM 2532 N N . PHE A 1 325 ? 3.861 -49.5 -7.242 1 83.44 325 PHE A N 1
ATOM 2533 C CA . PHE A 1 325 ? 4.52 -50.25 -8.328 1 83.44 325 PHE A CA 1
ATOM 2534 C C . PHE A 1 325 ? 4.91 -51.625 -7.879 1 83.44 325 PHE A C 1
ATOM 2536 O O . PHE A 1 325 ? 4.75 -52.594 -8.633 1 83.44 325 PHE A O 1
ATOM 2543 N N . TYR A 1 326 ? 5.449 -51.75 -6.711 1 84.25 326 TYR A N 1
ATOM 2544 C CA . TYR A 1 326 ? 5.863 -53.031 -6.176 1 84.25 326 TYR A CA 1
ATOM 2545 C C . TYR A 1 326 ? 4.676 -53.969 -6.039 1 84.25 326 TYR A C 1
ATOM 2547 O O . TYR A 1 326 ? 4.742 -55.125 -6.445 1 84.25 326 TYR A O 1
ATOM 2555 N N . ILE A 1 327 ? 3.633 -53.5 -5.535 1 83.44 327 ILE A N 1
ATOM 2556 C CA . ILE A 1 327 ? 2.449 -54.312 -5.316 1 83.44 327 ILE A CA 1
ATOM 2557 C C . ILE A 1 327 ? 1.816 -54.688 -6.656 1 83.44 327 ILE A C 1
ATOM 2559 O O . ILE A 1 327 ? 1.345 -55.812 -6.844 1 83.44 327 ILE A O 1
ATOM 2563 N N . ALA A 1 328 ? 1.824 -53.75 -7.594 1 81.38 328 ALA A N 1
ATOM 2564 C CA . ALA A 1 328 ? 1.204 -53.969 -8.898 1 81.38 328 ALA A CA 1
ATOM 2565 C C . ALA A 1 328 ? 1.944 -55.031 -9.688 1 81.38 328 ALA A C 1
ATOM 2567 O O . ALA A 1 328 ? 1.32 -55.875 -10.367 1 81.38 328 ALA A O 1
ATOM 2568 N N . VAL A 1 329 ? 3.244 -55.094 -9.656 1 80.12 329 VAL A N 1
ATOM 2569 C CA . VAL A 1 329 ? 4.043 -56 -10.469 1 80.12 329 VAL A CA 1
ATOM 2570 C C . VAL A 1 329 ? 4.191 -57.344 -9.758 1 80.12 329 VAL A C 1
ATOM 2572 O O . VAL A 1 329 ? 4.035 -58.406 -10.367 1 80.12 329 VAL A O 1
ATOM 2575 N N . ASP A 1 330 ? 4.539 -57.344 -8.508 1 78.94 330 ASP A N 1
ATOM 2576 C CA . ASP A 1 330 ? 4.91 -58.562 -7.809 1 78.94 330 ASP A CA 1
ATOM 2577 C C . ASP A 1 330 ? 3.674 -59.312 -7.301 1 78.94 330 ASP A C 1
ATOM 2579 O O . ASP A 1 330 ? 3.596 -60.531 -7.391 1 78.94 330 ASP A O 1
ATOM 2583 N N . LYS A 1 331 ? 2.713 -58.562 -6.824 1 78.62 331 LYS A N 1
ATOM 2584 C CA . LYS A 1 331 ? 1.624 -59.25 -6.145 1 78.62 331 LYS A CA 1
ATOM 2585 C C . LYS A 1 331 ? 0.397 -59.375 -7.043 1 78.62 331 LYS A C 1
ATOM 2587 O O . LYS A 1 331 ? -0.26 -60.406 -7.078 1 78.62 331 LYS A O 1
ATOM 2592 N N . LEU A 1 332 ? 0.097 -58.312 -7.82 1 77.62 332 LEU A N 1
ATOM 2593 C CA . LEU A 1 332 ? -1.161 -58.312 -8.562 1 77.62 332 LEU A CA 1
ATOM 2594 C C . LEU A 1 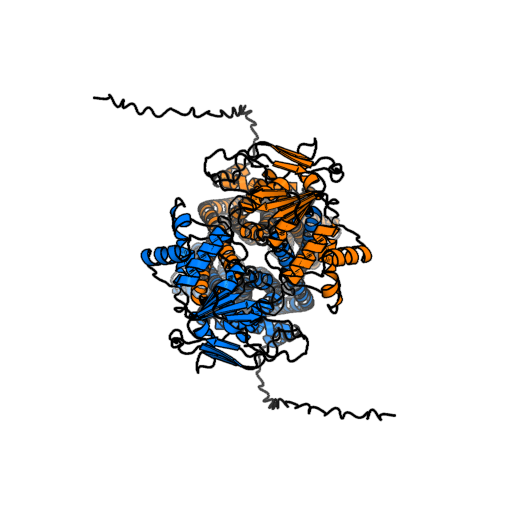332 ? -0.93 -58.625 -10.031 1 77.62 332 LEU A C 1
ATOM 2596 O O . LEU A 1 332 ? -1.871 -58.969 -10.758 1 77.62 332 LEU A O 1
ATOM 2600 N N . SER A 1 333 ? 0.278 -58.781 -10.492 1 76.81 333 SER A N 1
ATOM 2601 C CA . SER A 1 333 ? 0.637 -59.062 -11.875 1 76.81 333 SER A CA 1
ATOM 2602 C C . SER A 1 333 ? -0.229 -58.25 -12.844 1 76.81 333 SER A C 1
ATOM 2604 O O . SER A 1 333 ? -0.827 -58.812 -13.766 1 76.81 333 SER A O 1
ATOM 2606 N N . VAL A 1 334 ? -0.345 -57 -12.625 1 75.31 334 VAL A N 1
ATOM 2607 C CA . VAL A 1 334 ? -1.104 -56.094 -13.484 1 75.31 334 VAL A CA 1
ATOM 2608 C C . VAL A 1 334 ? -0.398 -55.938 -14.836 1 75.31 334 VAL A C 1
ATOM 2610 O O . VAL A 1 334 ? 0.83 -55.844 -14.891 1 75.31 334 VAL A O 1
ATOM 2613 N N . PRO A 1 335 ? -1.189 -56.062 -15.852 1 74 335 PRO A N 1
ATOM 2614 C CA . PRO A 1 335 ? -0.577 -55.906 -17.172 1 74 335 PRO A CA 1
ATOM 2615 C C . PRO A 1 335 ? 0.155 -54.562 -17.312 1 74 335 PRO A C 1
ATOM 2617 O O . PRO A 1 335 ? -0.255 -53.562 -16.719 1 74 335 PRO A O 1
ATOM 2620 N N . PRO A 1 336 ? 1.189 -54.562 -18.078 1 71.88 336 PRO A N 1
ATOM 2621 C CA . PRO A 1 336 ? 2.043 -53.375 -18.234 1 71.88 336 PRO A CA 1
ATOM 2622 C C . PRO A 1 336 ? 1.276 -52.156 -18.719 1 71.88 336 PRO A C 1
ATOM 2624 O O . PRO A 1 336 ? 1.543 -51.031 -18.281 1 71.88 336 PRO A O 1
ATOM 2627 N N . ALA A 1 337 ? 0.298 -52.375 -19.641 1 70.94 337 ALA A N 1
ATOM 2628 C CA . ALA A 1 337 ? -0.448 -51.25 -20.172 1 70.94 337 ALA A CA 1
ATOM 2629 C C . ALA A 1 337 ? -1.293 -50.594 -19.094 1 70.94 337 ALA A C 1
ATOM 2631 O O . ALA A 1 337 ? -1.381 -49.375 -19.031 1 70.94 337 ALA A O 1
ATOM 2632 N N . THR A 1 338 ? -1.917 -51.438 -18.234 1 73.5 338 THR A N 1
ATOM 2633 C CA . THR A 1 338 ? -2.73 -50.906 -17.141 1 73.5 338 THR A CA 1
ATOM 2634 C C . THR A 1 338 ? -1.857 -50.219 -16.109 1 73.5 338 THR A C 1
ATOM 2636 O O . THR A 1 338 ? -2.254 -49.188 -15.539 1 73.5 338 THR A O 1
ATOM 2639 N N . LEU A 1 339 ? -0.707 -50.75 -15.93 1 75.06 339 LEU A N 1
ATOM 2640 C CA . LEU A 1 339 ? 0.229 -50.156 -14.984 1 75.06 339 LEU A CA 1
ATOM 2641 C C . LEU A 1 339 ? 0.675 -48.781 -15.453 1 75.06 339 LEU A C 1
ATOM 2643 O O . LEU A 1 339 ? 0.773 -47.844 -14.656 1 75.06 339 LEU A O 1
ATOM 2647 N N . LEU A 1 340 ? 0.834 -48.656 -16.672 1 73.25 340 LEU A N 1
ATOM 2648 C CA . LEU A 1 340 ? 1.259 -47.406 -17.25 1 73.25 340 LEU A CA 1
ATOM 2649 C C . LEU A 1 340 ? 0.167 -46.344 -17.094 1 73.25 340 LEU A C 1
ATOM 2651 O O . LEU A 1 340 ? 0.454 -45.188 -16.781 1 73.25 340 LEU A O 1
ATOM 2655 N N . LEU A 1 341 ? -0.982 -46.75 -17.406 1 73.19 341 LEU A N 1
ATOM 2656 C CA . LEU A 1 341 ? -2.109 -45.844 -17.281 1 73.19 341 LEU A CA 1
ATOM 2657 C C . LEU A 1 341 ? -2.291 -45.375 -15.844 1 73.19 341 LEU A C 1
ATOM 2659 O O . LEU A 1 341 ? -2.561 -44.219 -15.586 1 73.19 341 LEU A O 1
ATOM 2663 N N . LEU A 1 342 ? -2.146 -46.344 -14.977 1 74.31 342 LEU A N 1
ATOM 2664 C CA . LEU A 1 342 ? -2.281 -46.031 -13.555 1 74.31 342 LEU A CA 1
ATOM 2665 C C . LEU A 1 342 ? -1.171 -45.094 -13.109 1 74.31 342 LEU A C 1
ATOM 2667 O O . LEU A 1 342 ? -1.412 -44.156 -12.32 1 74.31 342 LEU A O 1
ATOM 2671 N N . LEU A 1 343 ? -0.015 -45.281 -13.625 1 73.94 343 LEU A N 1
ATOM 2672 C CA . LEU A 1 343 ? 1.116 -44.406 -13.289 1 73.94 343 LEU A CA 1
ATOM 2673 C C . LEU A 1 343 ? 0.91 -43 -13.836 1 73.94 343 LEU A C 1
ATOM 2675 O O . LEU A 1 343 ? 1.273 -42.031 -13.18 1 73.94 343 LEU A O 1
ATOM 2679 N N . LEU A 1 344 ? 0.341 -42.938 -14.992 1 73.62 344 LEU A N 1
ATOM 2680 C CA . LEU A 1 344 ? 0.056 -41.625 -15.586 1 73.62 344 LEU A CA 1
ATOM 2681 C C . LEU A 1 344 ? -0.997 -40.875 -14.781 1 73.62 344 LEU A C 1
ATOM 2683 O O . LEU A 1 344 ? -0.867 -39.688 -14.555 1 73.62 344 LEU A O 1
ATOM 2687 N N . ILE A 1 345 ? -2.008 -41.562 -14.352 1 76.44 345 ILE A N 1
ATOM 2688 C CA . ILE A 1 345 ? -3.078 -40.938 -13.578 1 76.44 345 ILE A CA 1
ATOM 2689 C C . ILE A 1 345 ? -2.539 -40.5 -12.219 1 76.44 345 ILE A C 1
ATOM 2691 O O . ILE A 1 345 ? -2.828 -39.406 -11.766 1 76.44 345 ILE A O 1
ATOM 2695 N N . PHE A 1 346 ? -1.689 -41.312 -11.688 1 75.31 346 PHE A N 1
ATOM 2696 C CA . PHE A 1 346 ? -1.118 -41 -10.391 1 75.31 346 PHE A CA 1
ATOM 2697 C C . PHE A 1 346 ? -0.19 -39.781 -10.492 1 75.31 346 PHE A C 1
ATOM 2699 O O . PHE A 1 346 ? -0.121 -38.969 -9.57 1 75.31 346 PHE A O 1
ATOM 2706 N N . SER A 1 347 ? 0.512 -39.75 -11.586 1 74.12 347 SER A N 1
ATOM 2707 C CA . SER A 1 347 ? 1.419 -38.625 -11.789 1 74.12 347 SER A CA 1
ATOM 2708 C C . SER A 1 347 ? 0.653 -37.312 -11.914 1 74.12 347 SER A C 1
ATOM 2710 O O . SER A 1 347 ? 1.212 -36.25 -11.68 1 74.12 347 SER 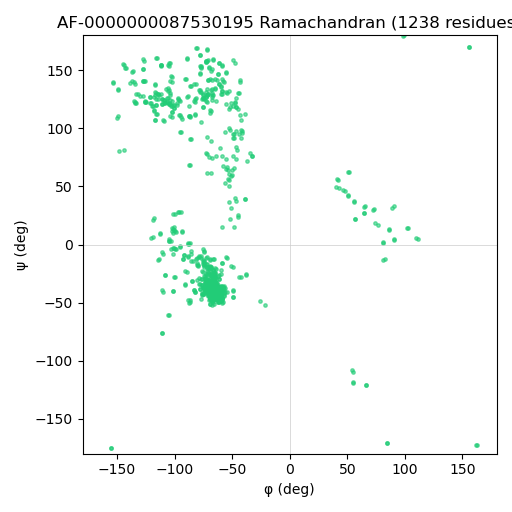A O 1
ATOM 2712 N N . ARG A 1 348 ? -0.616 -37.375 -12.234 1 74.19 348 ARG A N 1
ATOM 2713 C CA . ARG A 1 348 ? -1.458 -36.188 -12.359 1 74.19 348 ARG A CA 1
ATOM 2714 C C . ARG A 1 348 ? -2.133 -35.875 -11.039 1 74.19 348 ARG A C 1
ATOM 2716 O O . ARG A 1 348 ? -2.336 -34.688 -10.719 1 74.19 348 ARG A O 1
ATOM 2723 N N . ILE A 1 349 ? -2.475 -36.906 -10.266 1 78.31 349 ILE A N 1
ATOM 2724 C CA . ILE A 1 349 ? -3.223 -36.719 -9.023 1 78.31 349 ILE A CA 1
ATOM 2725 C C . ILE A 1 349 ? -2.309 -36.125 -7.953 1 78.31 349 ILE A C 1
ATOM 2727 O O . ILE A 1 349 ? -2.717 -35.219 -7.215 1 78.31 349 ILE A O 1
ATOM 2731 N N . LEU A 1 350 ? -1.116 -36.562 -7.926 1 76.62 350 LEU A N 1
ATOM 2732 C CA . LEU A 1 350 ? -0.228 -36.188 -6.828 1 76.62 350 LEU A CA 1
ATOM 2733 C C . LEU A 1 350 ? 0.027 -34.688 -6.816 1 76.62 350 LEU A C 1
ATOM 2735 O O . LEU A 1 350 ? -0.071 -34.062 -5.77 1 76.62 350 LEU A O 1
ATOM 2739 N N . PRO A 1 351 ? 0.337 -34.031 -7.973 1 77 351 PRO A N 1
ATOM 2740 C CA . PRO A 1 351 ? 0.5 -32.594 -7.957 1 77 351 PRO A CA 1
ATOM 2741 C C . PRO A 1 351 ? -0.794 -31.859 -7.613 1 77 351 PRO A C 1
ATOM 2743 O O . PRO A 1 351 ? -0.755 -30.781 -7.016 1 77 351 PRO A O 1
ATOM 2746 N N . LEU A 1 352 ? -1.901 -32.406 -7.988 1 84.25 352 LEU A N 1
ATOM 2747 C CA . LEU A 1 352 ? -3.188 -31.812 -7.656 1 84.25 352 LEU A CA 1
ATOM 2748 C C . LEU A 1 352 ? -3.396 -31.781 -6.145 1 84.25 352 LEU A C 1
ATOM 2750 O O . LEU A 1 352 ? -3.826 -30.766 -5.598 1 84.25 352 LEU A O 1
ATOM 2754 N N . VAL A 1 353 ? -3.035 -32.875 -5.551 1 83.44 353 VAL A N 1
ATOM 2755 C CA . VAL A 1 353 ? -3.209 -32.969 -4.102 1 83.44 353 VAL A CA 1
ATOM 2756 C C . VAL A 1 353 ? -2.246 -32 -3.406 1 83.44 353 VAL A C 1
ATOM 2758 O O . VAL A 1 353 ? -2.631 -31.297 -2.469 1 83.44 353 VAL A O 1
ATOM 2761 N N . SER A 1 354 ? -1.014 -32.031 -3.848 1 83.81 354 SER A N 1
ATOM 2762 C CA . SER A 1 354 ? -0.045 -31.078 -3.299 1 83.81 354 SER A CA 1
ATOM 2763 C C . SER A 1 354 ? -0.489 -29.641 -3.523 1 83.81 354 SER A C 1
ATOM 2765 O O . SER A 1 354 ? -0.26 -28.781 -2.674 1 83.81 354 SER A O 1
ATOM 2767 N N . GLY A 1 355 ? -1.068 -29.391 -4.691 1 87.06 355 GLY A N 1
ATOM 2768 C CA . GLY A 1 355 ? -1.593 -28.078 -5 1 87.06 355 GLY A CA 1
ATOM 2769 C C . GLY A 1 355 ? -2.697 -27.641 -4.055 1 87.06 355 GLY A C 1
ATOM 2770 O O . GLY A 1 355 ? -2.744 -26.469 -3.645 1 87.06 355 GLY A O 1
ATOM 2771 N N . ILE A 1 356 ? -3.539 -28.594 -3.697 1 88 356 ILE A N 1
ATOM 2772 C CA . ILE A 1 356 ? -4.621 -28.312 -2.764 1 88 356 ILE A CA 1
ATOM 2773 C C . ILE A 1 356 ? -4.043 -27.922 -1.405 1 88 356 ILE A C 1
ATOM 2775 O O . ILE A 1 356 ? -4.453 -26.906 -0.818 1 88 356 ILE A O 1
ATOM 2779 N N . GLN A 1 357 ? -3.086 -28.656 -1.012 1 84.06 357 GLN A N 1
ATOM 2780 C CA . GLN A 1 357 ? -2.473 -28.406 0.288 1 84.06 357 GLN A CA 1
ATOM 2781 C C . GLN A 1 357 ? -1.739 -27.078 0.303 1 84.06 357 GLN A C 1
ATOM 2783 O O . GLN A 1 357 ? -1.853 -26.312 1.263 1 84.06 357 GLN A O 1
ATOM 2788 N N . ASN A 1 358 ? -1.012 -26.828 -0.72 1 86.44 358 ASN A N 1
ATOM 2789 C CA . ASN A 1 358 ? -0.268 -25.578 -0.817 1 86.44 358 ASN A CA 1
ATOM 2790 C C . ASN A 1 358 ? -1.201 -24.375 -0.847 1 86.44 358 ASN A C 1
ATOM 2792 O O . ASN A 1 358 ? -0.956 -23.375 -0.165 1 86.44 358 ASN A O 1
ATOM 2796 N N . THR A 1 359 ? -2.229 -24.438 -1.625 1 88 359 THR A N 1
ATOM 2797 C CA . THR A 1 359 ? -3.186 -23.328 -1.72 1 88 359 THR A CA 1
ATOM 2798 C C . THR A 1 359 ? -3.936 -23.156 -0.403 1 88 359 THR A C 1
ATOM 2800 O O . THR A 1 359 ? -4.25 -22.031 -0.008 1 88 359 THR A O 1
ATOM 2803 N N . PHE A 1 360 ? -4.156 -24.266 0.187 1 87.44 360 PHE A N 1
ATOM 2804 C CA . PHE A 1 360 ? -4.828 -24.219 1.48 1 87.44 360 PHE A CA 1
ATOM 2805 C C . PHE A 1 360 ? -3.957 -23.516 2.514 1 87.44 360 PHE A C 1
ATOM 2807 O O . PHE A 1 360 ? -4.453 -22.688 3.295 1 87.44 360 PHE A O 1
ATOM 2814 N N . GLN A 1 361 ? -2.791 -23.828 2.514 1 85.5 361 GLN A N 1
ATOM 2815 C CA . GLN A 1 361 ? -1.86 -23.188 3.438 1 85.5 361 GLN A CA 1
ATOM 2816 C C . GLN A 1 361 ? -1.743 -21.688 3.154 1 85.5 361 GLN A C 1
ATOM 2818 O O . GLN A 1 361 ? -1.658 -20.891 4.082 1 85.5 361 GLN A O 1
ATOM 2823 N N . GLN A 1 362 ? -1.73 -21.328 1.875 1 87.19 362 GLN A N 1
ATOM 2824 C CA . GLN A 1 362 ? -1.71 -19.922 1.52 1 87.19 362 GLN A CA 1
ATOM 2825 C C . GLN A 1 362 ? -2.963 -19.203 2.021 1 87.19 362 GLN A C 1
ATOM 2827 O O . GLN A 1 362 ? -2.895 -18.062 2.482 1 87.19 362 GLN A O 1
ATOM 2832 N N . LEU A 1 363 ? -4.035 -19.875 1.941 1 88.25 363 LEU A N 1
ATOM 2833 C CA . LEU A 1 363 ? -5.297 -19.344 2.426 1 88.25 363 LEU A CA 1
ATOM 2834 C C . LEU A 1 363 ? -5.258 -19.125 3.936 1 88.25 363 LEU A C 1
ATOM 2836 O O . LEU A 1 363 ? -5.699 -18.094 4.434 1 88.25 363 LEU A O 1
ATOM 2840 N N . LEU A 1 364 ? -4.715 -20.094 4.59 1 86.81 364 LEU A N 1
ATOM 2841 C CA . LEU A 1 364 ? -4.609 -20 6.043 1 86.81 364 LEU A CA 1
ATOM 2842 C C . LEU A 1 364 ? -3.717 -18.828 6.449 1 86.81 364 LEU A C 1
ATOM 2844 O O . LEU A 1 364 ? -3.982 -18.156 7.449 1 86.81 364 LEU A O 1
ATOM 2848 N N . HIS A 1 365 ? -2.719 -18.641 5.66 1 86.75 365 HIS A N 1
ATOM 2849 C CA . HIS A 1 365 ? -1.781 -17.547 5.922 1 86.75 365 HIS A CA 1
ATOM 2850 C C . HIS A 1 365 ? -2.447 -16.188 5.746 1 86.75 365 HIS A C 1
ATOM 2852 O O . HIS A 1 365 ? -2.059 -15.211 6.391 1 86.75 365 HIS A O 1
ATOM 2858 N N . ARG A 1 366 ? -3.455 -16.109 4.945 1 88.31 366 ARG A N 1
ATOM 2859 C CA . ARG A 1 366 ? -4.094 -14.844 4.625 1 88.31 366 ARG A CA 1
ATOM 2860 C C . ARG A 1 366 ? -5.371 -14.656 5.434 1 88.31 366 ARG A C 1
ATOM 2862 O O . ARG A 1 366 ? -5.957 -13.57 5.438 1 88.31 366 ARG A O 1
ATOM 2869 N N . LEU A 1 367 ? -5.73 -15.609 6.203 1 87.31 367 LEU A N 1
ATOM 2870 C CA . LEU A 1 367 ? -6.98 -15.586 6.957 1 87.31 367 LEU A CA 1
ATOM 2871 C C . LEU A 1 367 ? -6.973 -14.477 7.996 1 87.31 367 LEU A C 1
ATOM 2873 O O . LEU A 1 367 ? -7.984 -13.797 8.188 1 87.31 367 LEU A O 1
ATOM 2877 N N . PRO A 1 368 ? -5.828 -14.25 8.672 1 87.62 368 PRO A N 1
ATOM 2878 C CA . PRO A 1 368 ? -5.812 -13.133 9.625 1 87.62 368 PRO A CA 1
ATOM 2879 C C . PRO A 1 368 ? -6.102 -11.789 8.961 1 87.62 368 PRO A C 1
ATOM 2881 O O . PRO A 1 368 ? -6.77 -10.938 9.555 1 87.62 368 PRO A O 1
ATOM 2884 N N . THR A 1 369 ? -5.613 -11.617 7.777 1 89.19 369 THR A N 1
ATOM 2885 C CA . THR A 1 369 ? -5.871 -10.383 7.051 1 89.19 369 THR A CA 1
ATOM 2886 C C . THR A 1 369 ? -7.355 -10.242 6.727 1 89.19 369 THR A C 1
ATOM 2888 O O . THR A 1 369 ? -7.91 -9.148 6.805 1 89.19 369 THR A O 1
ATOM 2891 N N . PHE A 1 370 ? -8 -11.32 6.402 1 89.31 370 PHE A N 1
ATOM 2892 C CA . PHE A 1 370 ? -9.438 -11.312 6.129 1 89.31 370 PHE A CA 1
ATOM 2893 C C . PHE A 1 370 ? -10.219 -10.914 7.371 1 89.31 370 PHE A C 1
ATOM 2895 O O . PHE A 1 370 ? -11.133 -10.086 7.293 1 89.31 370 PHE A O 1
ATOM 2902 N N . ILE A 1 371 ? -9.805 -11.484 8.453 1 89.44 371 ILE A N 1
ATOM 2903 C CA . ILE A 1 371 ? -10.477 -11.203 9.711 1 89.44 371 ILE A CA 1
ATOM 2904 C C . ILE A 1 371 ? -10.281 -9.734 10.078 1 89.44 371 ILE A C 1
ATOM 2906 O O . ILE A 1 371 ? -11.219 -9.07 10.539 1 89.44 371 ILE A O 1
ATOM 2910 N N . ASP A 1 372 ? -9.094 -9.25 9.82 1 90.88 372 ASP A N 1
ATOM 2911 C CA . ASP A 1 372 ? -8.766 -7.863 10.141 1 90.88 372 ASP A CA 1
ATOM 2912 C C . ASP A 1 372 ? -9.609 -6.895 9.312 1 90.88 372 ASP A C 1
ATOM 2914 O O . ASP A 1 372 ? -10.148 -5.922 9.844 1 90.88 372 ASP A O 1
ATOM 2918 N N . VAL A 1 373 ? -9.75 -7.152 8.062 1 91.88 373 VAL A N 1
ATOM 2919 C CA . VAL A 1 373 ? -10.523 -6.293 7.168 1 91.88 373 VAL A CA 1
ATOM 2920 C C . VAL A 1 373 ? -12 -6.391 7.516 1 91.88 373 VAL A C 1
ATOM 2922 O O . VAL A 1 373 ? -12.719 -5.383 7.512 1 91.88 373 VAL A O 1
ATOM 2925 N N . ARG A 1 374 ? -12.461 -7.57 7.805 1 89.25 374 ARG A N 1
ATOM 2926 C CA . ARG A 1 374 ? -13.859 -7.773 8.164 1 89.25 374 ARG A CA 1
ATOM 2927 C C . ARG A 1 374 ? -14.195 -7.082 9.484 1 89.25 374 ARG A C 1
ATOM 2929 O O . ARG A 1 374 ? -15.266 -6.488 9.625 1 89.25 374 ARG A O 1
ATOM 2936 N N . LYS A 1 375 ? -13.289 -7.23 10.383 1 91.25 375 LYS A N 1
ATOM 2937 C CA . LYS A 1 375 ? -13.484 -6.551 11.656 1 91.25 375 LYS A CA 1
ATOM 2938 C C . LYS A 1 375 ? -13.555 -5.039 11.469 1 91.25 375 LYS A C 1
ATOM 2940 O O . LYS A 1 375 ? -14.383 -4.367 12.086 1 91.25 375 LYS A O 1
ATOM 2945 N N . MET A 1 376 ? -12.719 -4.57 10.648 1 92.62 376 MET A N 1
ATOM 2946 C CA . MET A 1 376 ? -12.734 -3.137 10.359 1 92.62 376 MET A CA 1
ATOM 2947 C C . MET A 1 376 ? -14.047 -2.729 9.703 1 92.62 376 MET A C 1
ATOM 2949 O O . MET A 1 376 ? -14.625 -1.696 10.055 1 92.62 376 MET A O 1
ATOM 2953 N N . LEU A 1 377 ? -14.477 -3.5 8.781 1 93.62 377 LEU A N 1
ATOM 2954 C CA . LEU A 1 377 ? -15.742 -3.246 8.102 1 93.62 377 LEU A CA 1
ATOM 2955 C C . LEU A 1 377 ? -16.906 -3.277 9.094 1 93.62 377 LEU A C 1
ATOM 2957 O O . LEU A 1 377 ? -17.75 -2.375 9.102 1 93.62 377 LEU A O 1
ATOM 2961 N N . ASP A 1 378 ? -16.891 -4.305 9.93 1 92.94 378 ASP A N 1
ATOM 2962 C CA . ASP A 1 378 ? -17.953 -4.453 10.922 1 92.94 378 ASP A CA 1
ATOM 2963 C C . ASP A 1 378 ? -17.938 -3.297 11.914 1 92.94 378 ASP A C 1
ATOM 2965 O O . ASP A 1 378 ? -18.984 -2.787 12.297 1 92.94 378 ASP A O 1
ATOM 2969 N N . ASN A 1 379 ? -16.719 -2.895 12.258 1 93 379 ASN A N 1
ATOM 2970 C CA . ASN A 1 379 ? -16.594 -1.765 13.172 1 93 379 ASN A CA 1
ATOM 2971 C C . ASN A 1 379 ? -17.094 -0.471 12.539 1 93 379 ASN A C 1
ATOM 2973 O O . ASN A 1 379 ? -17.75 0.34 13.211 1 93 379 ASN A O 1
ATOM 2977 N N . CYS A 1 380 ? -16.844 -0.274 11.305 1 94.19 380 CYS A N 1
ATOM 2978 C CA . CYS A 1 380 ? -17.312 0.917 10.602 1 94.19 380 CYS A CA 1
ATOM 2979 C C . CYS A 1 380 ? -18.828 0.909 10.461 1 94.19 380 CYS A C 1
ATOM 2981 O O . CYS A 1 380 ? -19.469 1.945 10.617 1 94.19 380 CYS A O 1
ATOM 2983 N N . ILE A 1 381 ? -19.406 -0.249 10.219 1 93.62 381 ILE A N 1
ATOM 2984 C CA . ILE A 1 381 ? -20.844 -0.375 10.055 1 93.62 381 ILE A CA 1
ATOM 2985 C C . ILE A 1 381 ? -21.547 -0.13 11.391 1 93.62 381 ILE A C 1
ATOM 2987 O O . ILE A 1 381 ? -22.594 0.526 11.445 1 93.62 381 ILE A O 1
ATOM 2991 N N . GLU A 1 382 ? -20.891 -0.654 12.391 1 92.75 382 GLU A N 1
ATOM 2992 C CA . GLU A 1 382 ? -21.453 -0.447 13.727 1 92.75 382 GLU A CA 1
ATOM 2993 C C . GLU A 1 382 ? -21.391 1.024 14.125 1 92.75 382 GLU A C 1
ATOM 2995 O O . GLU A 1 382 ? -22.281 1.521 14.828 1 92.75 382 GLU A O 1
ATOM 3000 N N . ALA A 1 383 ? -20.406 1.699 13.641 1 92.62 383 ALA A N 1
ATOM 3001 C CA . ALA A 1 383 ? -20.203 3.102 13.992 1 92.62 383 ALA A CA 1
ATOM 3002 C C . ALA A 1 383 ? -20.859 4.023 12.969 1 92.62 383 ALA A C 1
ATOM 3004 O O . ALA A 1 383 ? -20.656 5.238 12.992 1 92.62 383 ALA A O 1
ATOM 3005 N N . ALA A 1 384 ? -21.672 3.52 12.109 1 91.75 384 ALA A N 1
ATOM 3006 C CA . ALA A 1 384 ? -22.281 4.297 11.039 1 91.75 384 ALA A CA 1
ATOM 3007 C C . ALA A 1 384 ? -23.297 5.301 11.602 1 91.75 384 ALA A C 1
ATOM 3009 O O . ALA A 1 384 ? -24 5.008 12.57 1 91.75 384 ALA A O 1
ATOM 3010 N N . GLU A 1 385 ? -23.281 6.441 10.961 1 89.38 385 GLU A N 1
ATOM 3011 C CA . GLU A 1 385 ? -24.297 7.449 11.289 1 89.38 385 GLU A CA 1
ATOM 3012 C C . GLU A 1 385 ? -25.641 7.117 10.656 1 89.38 385 GLU A C 1
ATOM 3014 O O . GLU A 1 385 ? -25.688 6.48 9.602 1 89.38 385 GLU A O 1
ATOM 3019 N N . PRO A 1 386 ? -26.656 7.465 11.352 1 84.94 386 PRO A N 1
ATOM 3020 C CA . PRO A 1 386 ? -27.969 7.234 10.734 1 84.94 386 PRO A CA 1
ATOM 3021 C C . PRO A 1 386 ? -28.125 7.965 9.406 1 84.94 386 PRO A C 1
ATOM 3023 O O . PRO A 1 386 ? -27.672 9.102 9.258 1 84.94 386 PRO A O 1
ATOM 3026 N N . ILE A 1 387 ? -28.531 7.242 8.43 1 74.5 387 ILE A N 1
ATOM 3027 C CA . ILE A 1 387 ? -28.672 7.762 7.07 1 74.5 387 ILE A CA 1
ATOM 3028 C C . ILE A 1 387 ? -29.922 8.633 6.988 1 74.5 387 ILE A C 1
ATOM 3030 O O . ILE A 1 387 ? -31.016 8.227 7.418 1 74.5 387 ILE A O 1
ATOM 3034 N N . SER A 1 388 ? -29.641 9.883 6.664 1 74.44 388 SER A N 1
ATOM 3035 C CA . SER A 1 388 ? -30.797 10.742 6.422 1 74.44 388 SER A CA 1
ATOM 3036 C C . SER A 1 388 ? -31.281 10.625 4.98 1 74.44 388 SER A C 1
ATOM 3038 O O . SER A 1 388 ? -30.469 10.461 4.062 1 74.44 388 SER A O 1
ATOM 3040 N N . PRO A 1 389 ? -32.562 10.539 4.906 1 65 389 PRO A N 1
ATOM 3041 C CA . PRO A 1 389 ? -33.062 10.547 3.521 1 65 389 PRO A CA 1
ATOM 3042 C C . PRO A 1 389 ? -32.562 11.766 2.738 1 65 389 PRO A C 1
ATOM 3044 O O . PRO A 1 389 ? -32.375 12.844 3.312 1 65 389 PRO A O 1
ATOM 3047 N N . ALA A 1 390 ? -32.031 11.586 1.59 1 62.5 390 ALA A N 1
ATOM 3048 C CA . ALA A 1 390 ? -31.469 12.594 0.701 1 62.5 390 ALA A CA 1
ATOM 3049 C C . ALA A 1 390 ? -32.344 13.844 0.643 1 62.5 390 ALA A C 1
ATOM 3051 O O . ALA A 1 390 ? -31.844 14.961 0.53 1 62.5 390 ALA A O 1
ATOM 3052 N N . ASN A 1 391 ? -33.625 13.68 0.858 1 65.5 391 ASN A N 1
ATOM 3053 C CA . ASN A 1 391 ? -34.531 14.789 0.624 1 65.5 391 ASN A CA 1
ATOM 3054 C C . ASN A 1 391 ? -34.938 15.469 1.93 1 65.5 391 ASN A C 1
ATOM 3056 O O . ASN A 1 391 ? -35.844 16.312 1.945 1 65.5 391 ASN A O 1
ATOM 3060 N N . SER A 1 392 ? -34.25 15.133 2.863 1 74.62 392 SER A N 1
ATOM 3061 C CA . SER A 1 392 ? -34.625 15.789 4.105 1 74.62 392 SER A CA 1
ATOM 3062 C C . SER A 1 392 ? -33.938 17.125 4.27 1 74.62 392 SER A C 1
ATOM 3064 O O . SER A 1 392 ? -32.719 17.234 4.059 1 74.62 392 SER A O 1
ATOM 3066 N N . SER A 1 393 ? -34.688 18.172 4.164 1 78.81 393 SER A N 1
ATOM 3067 C CA . SER A 1 393 ? -34.156 19.516 4.395 1 78.81 393 SER A CA 1
ATOM 3068 C C . SER A 1 393 ? -34.625 20.078 5.727 1 78.81 393 SER A C 1
ATOM 3070 O O . SER A 1 393 ? -35.75 19.781 6.164 1 78.81 393 SER A O 1
ATOM 3072 N N . LEU A 1 394 ? -33.719 20.641 6.43 1 81.62 394 LEU A N 1
ATOM 3073 C CA . LEU A 1 394 ? -34.094 21.344 7.645 1 81.62 394 LEU A CA 1
ATOM 3074 C C . LEU A 1 394 ? -34.562 22.766 7.32 1 81.62 394 LEU A C 1
ATOM 3076 O O . LEU A 1 394 ? -34.031 23.406 6.41 1 81.62 394 LEU A O 1
ATOM 3080 N N . PRO A 1 395 ? -35.625 23.109 8.031 1 79.31 395 PRO A N 1
ATOM 3081 C CA . PRO A 1 395 ? -36.094 24.484 7.836 1 79.31 395 PRO A CA 1
ATOM 3082 C C . PRO A 1 395 ? -35 25.5 8.188 1 79.31 395 PRO A C 1
ATOM 3084 O O . PRO A 1 395 ? -34.031 25.172 8.883 1 79.31 395 PRO A O 1
ATOM 3087 N N . GLU A 1 396 ? -35.125 26.625 7.562 1 89.25 396 GLU A N 1
ATOM 3088 C CA . GLU A 1 396 ? -34.219 27.734 7.867 1 89.25 396 GLU A CA 1
ATOM 3089 C C . GLU A 1 396 ? -34.281 28.109 9.344 1 89.25 396 GLU A C 1
ATOM 3091 O O . GLU A 1 396 ? -35.344 28.094 9.945 1 89.25 396 GLU A O 1
ATOM 3096 N N . ILE A 1 397 ? -33.219 28.406 9.883 1 90.5 397 ILE A N 1
ATOM 3097 C CA . ILE A 1 397 ? -33.125 28.797 11.289 1 90.5 397 ILE A CA 1
ATOM 3098 C C . ILE A 1 397 ? -33.844 30.125 11.5 1 90.5 397 ILE A C 1
ATOM 3100 O O . ILE A 1 397 ? -33.562 31.109 10.805 1 90.5 397 ILE A O 1
ATOM 3104 N N . GLN A 1 398 ? -34.719 30.141 12.484 1 90.81 398 GLN A N 1
ATOM 3105 C CA . GLN A 1 398 ? -35.469 31.359 12.742 1 90.81 398 GLN A CA 1
ATOM 3106 C C . GLN A 1 398 ? -35.031 32 14.055 1 90.81 398 GLN A C 1
ATOM 3108 O O . GLN A 1 398 ? -34.938 33.219 14.148 1 90.81 398 GLN A O 1
ATOM 3113 N N . GLU A 1 399 ? -34.812 31.266 15.008 1 92.44 399 GLU A N 1
ATOM 3114 C CA . GLU A 1 399 ? -34.469 31.797 16.328 1 92.44 399 GLU A CA 1
ATOM 3115 C C . GLU A 1 399 ? -32.969 31.625 16.625 1 92.44 399 GLU A C 1
ATOM 3117 O O . GLU A 1 399 ? -32.25 32.594 16.875 1 92.44 399 GLU A O 1
ATOM 3122 N N . GLY A 1 400 ? -32.625 30.438 16.625 1 94.62 400 GLY A N 1
ATOM 3123 C CA . GLY A 1 400 ? -31.203 30.219 16.891 1 94.62 400 GLY A CA 1
ATOM 3124 C C . GLY A 1 400 ? -30.891 28.797 17.297 1 94.62 400 GLY A C 1
ATOM 3125 O O . GLY A 1 400 ? -31.719 27.891 17.125 1 94.62 400 GLY A O 1
ATOM 3126 N N . ILE A 1 401 ? -29.703 28.516 17.703 1 95.81 401 ILE A N 1
ATOM 3127 C CA . ILE A 1 401 ? -29.188 27.219 18.141 1 95.81 401 ILE A CA 1
ATOM 3128 C C . ILE A 1 401 ? -29.062 27.203 19.672 1 95.81 401 ILE A C 1
ATOM 3130 O O . ILE A 1 401 ? -28.5 28.141 20.266 1 95.81 401 ILE A O 1
ATOM 3134 N N . TYR A 1 402 ? -29.547 26.156 20.281 1 95.94 402 TYR A N 1
ATOM 3135 C CA . TYR A 1 402 ? -29.562 26.062 21.734 1 95.94 402 TYR A CA 1
ATOM 3136 C C . TYR A 1 402 ? -28.781 24.844 22.219 1 95.94 402 TYR A C 1
ATOM 3138 O O . TYR A 1 402 ? -29.016 23.719 21.75 1 95.94 402 TYR A O 1
ATOM 3146 N N . LEU A 1 403 ? -27.797 25.047 23.016 1 96 403 LEU A N 1
ATOM 3147 C CA . LEU A 1 403 ? -27.078 24 23.719 1 96 403 LEU A CA 1
ATOM 3148 C C . LEU A 1 403 ? -27.531 23.891 25.172 1 96 403 LEU A C 1
ATOM 3150 O O . LEU A 1 403 ? -27.469 24.875 25.922 1 96 403 LEU A O 1
ATOM 3154 N N . ASN A 1 404 ? -28.016 22.781 25.516 1 95 404 ASN A N 1
ATOM 3155 C CA . ASN A 1 404 ? -28.578 22.578 26.844 1 95 404 ASN A CA 1
ATOM 3156 C C . ASN A 1 404 ? -27.812 21.516 27.625 1 95 404 ASN A C 1
ATOM 3158 O O . ASN A 1 404 ? -27.875 20.328 27.281 1 95 404 ASN A O 1
ATOM 3162 N N . ASN A 1 405 ? -27.141 21.906 28.734 1 94.31 405 ASN A N 1
ATOM 3163 C CA . ASN A 1 405 ? -26.422 21.016 29.625 1 94.31 405 ASN A CA 1
ATOM 3164 C C . ASN A 1 405 ? -25.516 20.047 28.859 1 94.31 405 ASN A C 1
ATOM 3166 O O . ASN A 1 405 ? -25.578 18.844 29.078 1 94.31 405 ASN A O 1
ATOM 3170 N N . LEU A 1 406 ? -24.859 20.609 27.984 1 94 406 LEU A N 1
ATOM 3171 C CA . LEU A 1 406 ? -24.031 19.797 27.078 1 94 406 LEU A CA 1
ATOM 3172 C C . LEU A 1 406 ? -22.812 19.266 27.812 1 94 406 LEU A C 1
ATOM 3174 O O . LEU A 1 406 ? -22.109 20 28.5 1 94 406 LEU A O 1
ATOM 3178 N N . CYS A 1 407 ? -22.578 17.984 27.766 1 92.69 407 CYS A N 1
ATOM 3179 C CA . CYS A 1 407 ? -21.391 17.312 28.281 1 92.69 407 CYS A CA 1
ATOM 3180 C C . CYS A 1 407 ? -20.75 16.422 27.219 1 92.69 407 CYS A C 1
ATOM 3182 O O . CYS A 1 407 ? -21.453 15.852 26.375 1 92.69 407 CYS A O 1
ATOM 3184 N N . PHE A 1 408 ? -19.438 16.422 27.203 1 91.75 408 PHE A N 1
ATOM 3185 C CA . PHE A 1 408 ? -18.766 15.586 26.219 1 91.75 408 PHE A CA 1
ATOM 3186 C C . PHE A 1 408 ? -17.422 15.109 26.766 1 91.75 408 PHE A C 1
ATOM 3188 O O . PHE A 1 408 ? -16.672 15.891 27.359 1 91.75 408 PHE A O 1
ATOM 3195 N N . SER A 1 409 ? -17.172 13.859 26.594 1 86.5 409 SER A N 1
ATOM 3196 C CA . SER A 1 409 ? -15.883 13.234 26.875 1 86.5 409 SER A CA 1
ATOM 3197 C C . SER A 1 409 ? -15.453 12.328 25.719 1 86.5 409 SER A C 1
ATOM 3199 O O . SER A 1 409 ? -16.281 11.594 25.172 1 86.5 409 SER A O 1
ATOM 3201 N N . TYR A 1 410 ? -14.211 12.547 25.281 1 77.81 410 TYR A N 1
ATOM 3202 C CA . TYR A 1 410 ? -13.703 11.641 24.266 1 77.81 410 TYR A CA 1
ATOM 3203 C C . TYR A 1 410 ? -13.641 10.211 24.781 1 77.81 410 TYR A C 1
ATOM 3205 O O . TYR A 1 410 ? -13.477 9.992 25.984 1 77.81 410 TYR A O 1
ATOM 3213 N N . PRO A 1 411 ? -13.688 9.289 23.734 1 72.12 411 PRO A N 1
ATOM 3214 C CA . PRO A 1 411 ? -13.609 7.902 24.188 1 72.12 411 PRO A CA 1
ATOM 3215 C C . PRO A 1 411 ? -12.266 7.566 24.844 1 72.12 411 PRO A C 1
ATOM 3217 O O . PRO A 1 411 ? -11.219 8.023 24.375 1 72.12 411 PRO A O 1
ATOM 3220 N N . HIS A 1 412 ? -12.188 6.945 25.891 1 63.72 412 HIS A N 1
ATOM 3221 C CA . HIS A 1 412 ? -11.016 6.426 26.594 1 63.72 412 HIS A CA 1
ATOM 3222 C C . HIS A 1 412 ? -10.336 7.523 27.406 1 63.72 412 HIS A C 1
ATOM 3224 O O . HIS A 1 412 ? -9.188 7.363 27.844 1 63.72 412 HIS A O 1
ATOM 3230 N N . GLN A 1 413 ? -10.953 8.688 27.328 1 64.44 413 GLN A N 1
ATOM 3231 C CA . GLN A 1 413 ? -10.422 9.734 28.188 1 64.44 413 GLN A CA 1
ATOM 3232 C C . GLN A 1 413 ? -11.344 10 29.375 1 64.44 413 GLN A C 1
ATOM 3234 O O . GLN A 1 413 ? -12.57 9.992 29.234 1 64.44 413 GLN A O 1
ATOM 3239 N N . ASP A 1 414 ? -10.781 9.93 30.422 1 61.38 414 ASP A N 1
ATOM 3240 C CA . ASP A 1 414 ? -11.562 10.086 31.641 1 61.38 414 ASP A CA 1
ATOM 3241 C C . ASP A 1 414 ? -11.938 11.555 31.859 1 61.38 414 ASP A C 1
ATOM 3243 O O . ASP A 1 414 ? -12.898 11.852 32.594 1 61.38 414 ASP A O 1
ATOM 3247 N N . ARG A 1 415 ? -11.336 12.367 31.203 1 69.38 415 ARG A N 1
ATOM 3248 C CA . ARG A 1 415 ? -11.594 13.773 31.484 1 69.38 415 ARG A CA 1
ATOM 3249 C C . ARG A 1 415 ? -12.625 14.344 30.516 1 69.38 415 ARG A C 1
ATOM 3251 O O . ARG A 1 415 ? -12.539 14.117 29.297 1 69.38 415 ARG A O 1
ATOM 3258 N N . SER A 1 416 ? -13.648 14.914 31.125 1 80.56 416 SER A N 1
ATOM 3259 C CA . SER A 1 416 ? -14.664 15.586 30.312 1 80.56 416 SER A CA 1
ATOM 3260 C C . SER A 1 416 ? -14.133 16.891 29.734 1 80.56 416 SER A C 1
ATOM 3262 O O . SER A 1 416 ? -13.516 17.688 30.453 1 80.56 416 SER A O 1
ATOM 3264 N N . VAL A 1 417 ? -14.266 17.078 28.484 1 81.06 417 VAL A N 1
ATOM 3265 C CA . VAL A 1 417 ? -13.789 18.281 27.812 1 81.06 417 VAL A CA 1
ATOM 3266 C C . VAL A 1 417 ? -14.82 19.406 27.969 1 81.06 417 VAL A C 1
ATOM 3268 O O . VAL A 1 417 ? -14.453 20.562 28.172 1 81.06 417 VAL A O 1
ATOM 3271 N N . ILE A 1 418 ? -16.109 18.984 27.828 1 87.81 418 ILE A N 1
ATOM 3272 C CA . ILE A 1 418 ? -17.219 19.922 28.016 1 87.81 418 ILE A CA 1
ATOM 3273 C C . ILE A 1 418 ? -18.141 19.422 29.125 1 87.81 418 ILE A C 1
ATOM 3275 O O . ILE A 1 418 ? -18.547 18.25 29.125 1 87.81 418 ILE A O 1
ATOM 3279 N N . ARG A 1 419 ? -18.406 20.266 30.109 1 89.12 419 ARG A N 1
ATOM 3280 C CA . ARG A 1 419 ? -19.234 19.875 31.25 1 89.12 419 ARG A CA 1
ATOM 3281 C C . ARG A 1 419 ? -20.391 20.859 31.438 1 89.12 419 ARG A C 1
ATOM 3283 O O . ARG A 1 419 ? -20.188 22.031 31.703 1 89.12 419 ARG A O 1
ATOM 3290 N N . ASN A 1 420 ? -21.516 20.375 31.406 1 89.19 420 ASN A N 1
ATOM 3291 C CA . ASN A 1 420 ? -22.75 21.094 31.672 1 89.19 420 ASN A CA 1
ATOM 3292 C C . ASN A 1 420 ? -22.75 22.484 31.047 1 89.19 420 ASN A C 1
ATOM 3294 O O . ASN A 1 420 ? -22.969 23.484 31.734 1 89.19 420 ASN A O 1
ATOM 3298 N N . PHE A 1 421 ? -22.547 22.547 29.781 1 91.44 421 PHE A N 1
ATOM 3299 C CA . PHE A 1 421 ? -22.375 23.797 29.047 1 91.44 421 PHE A CA 1
ATOM 3300 C C . PHE A 1 421 ? -23.703 24.234 28.438 1 91.44 421 PHE A C 1
ATOM 3302 O O . PHE A 1 421 ? -24.391 23.438 27.797 1 91.44 421 PHE A O 1
ATOM 3309 N N . ASN A 1 422 ? -24.141 25.469 28.766 1 93.94 422 ASN A N 1
ATOM 3310 C CA . ASN A 1 422 ? -25.344 26.078 28.188 1 93.94 422 ASN A CA 1
ATOM 3311 C C . ASN A 1 422 ? -25 27.297 27.328 1 93.94 422 ASN A C 1
ATOM 3313 O O . ASN A 1 422 ? -24.172 28.125 27.734 1 93.94 422 ASN A O 1
ATOM 3317 N N . LEU A 1 423 ? -25.547 27.297 26.109 1 94 423 LEU A N 1
ATOM 3318 C CA . LEU A 1 423 ? -25.25 28.422 25.219 1 94 423 LEU A CA 1
ATOM 3319 C C . LEU A 1 423 ? -26.391 28.609 24.219 1 94 423 LEU A C 1
ATOM 3321 O O . LEU A 1 423 ? -26.969 27.641 23.734 1 94 423 LEU A O 1
ATOM 3325 N N . VAL A 1 424 ? -26.703 29.891 23.984 1 94.38 424 VAL A N 1
ATOM 3326 C CA . VAL A 1 424 ? -27.656 30.234 22.938 1 94.38 424 VAL A CA 1
ATOM 3327 C C . VAL A 1 424 ? -26.969 31.047 21.844 1 94.38 424 VAL A C 1
ATOM 3329 O O . VAL A 1 424 ? -26.297 32.031 22.125 1 94.38 424 VAL A O 1
ATOM 3332 N N . ILE A 1 425 ? -27.094 30.562 20.656 1 95.38 425 ILE A N 1
ATOM 3333 C CA . ILE A 1 425 ? -26.578 31.281 19.484 1 95.38 425 ILE A CA 1
ATOM 3334 C C . ILE A 1 425 ? -27.75 31.812 18.656 1 95.38 425 ILE A C 1
ATOM 3336 O O . ILE A 1 425 ? -28.391 31.062 17.922 1 95.38 425 ILE A O 1
ATOM 3340 N N . PRO A 1 426 ? -27.953 33.094 18.734 1 94.75 426 PRO A N 1
ATOM 3341 C CA . PRO A 1 426 ? -29.094 33.656 18 1 94.75 426 PRO A CA 1
ATOM 3342 C C . PRO A 1 426 ? -28.906 33.562 16.484 1 94.75 426 PRO A C 1
ATOM 3344 O O . PRO A 1 426 ? -27.781 33.688 15.992 1 94.75 426 PRO A O 1
ATOM 3347 N N . CYS A 1 427 ? -30.016 33.469 15.789 1 94.56 427 CYS A N 1
ATOM 3348 C CA . CYS A 1 427 ? -30 33.438 14.336 1 94.56 427 CYS A CA 1
ATOM 3349 C C . CYS A 1 427 ? -29.406 34.719 13.766 1 94.56 427 CYS A C 1
ATOM 3351 O O . CYS A 1 427 ? -29.641 35.812 14.289 1 94.56 427 CYS A O 1
ATOM 3353 N N . ASN A 1 428 ? -28.562 34.594 12.734 1 93.56 428 ASN A N 1
ATOM 3354 C CA . ASN A 1 428 ? -27.969 35.719 11.977 1 93.56 428 ASN A CA 1
ATOM 3355 C C . ASN A 1 428 ? -27.047 36.562 12.844 1 93.56 428 ASN A C 1
ATOM 3357 O O . ASN A 1 428 ? -26.969 37.781 12.664 1 93.56 428 ASN A O 1
ATOM 3361 N N . SER A 1 429 ? -26.516 35.875 13.844 1 93.25 429 SER A N 1
ATOM 3362 C CA . SER A 1 429 ? -25.547 36.562 14.695 1 93.25 429 SER A CA 1
ATOM 3363 C C . SER A 1 429 ? -24.141 36 14.523 1 93.25 429 SER A C 1
ATOM 3365 O O . SER A 1 429 ? -24 34.844 14.07 1 93.25 429 SER A O 1
ATOM 3367 N N . THR A 1 430 ? -23.234 36.812 14.797 1 92.94 430 THR A N 1
ATOM 3368 C CA . THR A 1 430 ? -21.828 36.406 14.789 1 92.94 430 THR A CA 1
ATOM 3369 C C . THR A 1 430 ? -21.328 36.188 16.219 1 92.94 430 THR A C 1
ATOM 3371 O O . THR A 1 430 ? -21.297 37.125 17.016 1 92.94 430 THR A O 1
ATOM 3374 N N . VAL A 1 431 ? -21 34.938 16.531 1 93 431 VAL A N 1
ATOM 3375 C CA . VAL A 1 431 ? -20.547 34.594 17.875 1 93 431 VAL A CA 1
ATOM 3376 C C . VAL A 1 431 ? -19.078 34.156 17.812 1 93 431 VAL A C 1
ATOM 3378 O O . VAL A 1 431 ? -18.688 33.344 16.984 1 93 431 VAL A O 1
ATOM 3381 N N . ALA A 1 432 ? -18.266 34.75 18.656 1 91.88 432 ALA A N 1
ATOM 3382 C CA . ALA A 1 432 ? -16.859 34.375 18.734 1 91.88 432 ALA A CA 1
ATOM 3383 C C . ALA A 1 432 ? -16.578 33.531 19.969 1 91.88 432 ALA A C 1
ATOM 3385 O O . ALA A 1 432 ? -17.078 33.812 21.062 1 91.88 432 ALA A O 1
ATOM 3386 N N . LEU A 1 433 ? -15.93 32.469 19.75 1 90.75 433 LEU A N 1
ATOM 3387 C CA . LEU A 1 433 ? -15.469 31.609 20.828 1 90.75 433 LEU A CA 1
ATOM 3388 C C . LEU A 1 433 ? -14 31.891 21.156 1 90.75 433 LEU A C 1
ATOM 3390 O O . LEU A 1 433 ? -13.148 31.812 20.266 1 90.75 433 LEU A O 1
ATOM 3394 N N . THR A 1 434 ? -13.742 32.281 22.375 1 85.38 434 THR A N 1
ATOM 3395 C CA . THR A 1 434 ? -12.375 32.562 22.812 1 85.38 434 THR A CA 1
ATOM 3396 C C . THR A 1 434 ? -12.047 31.766 24.078 1 85.38 434 THR A C 1
ATOM 3398 O O . THR A 1 434 ? -12.938 31.234 24.734 1 85.38 434 THR A O 1
ATOM 3401 N N . GLY A 1 435 ? -10.844 31.562 24.344 1 79 435 GLY A N 1
ATOM 3402 C CA . GLY A 1 435 ? -10.359 30.828 25.5 1 79 435 GLY A CA 1
ATOM 3403 C C . GLY A 1 435 ? -8.977 30.234 25.281 1 79 435 GLY A C 1
ATOM 3404 O O . GLY A 1 435 ? -8.43 30.281 24.188 1 79 435 GLY A O 1
ATOM 3405 N N . PRO A 1 436 ? -8.484 29.766 26.359 1 74.88 436 PRO A N 1
ATOM 3406 C CA . PRO A 1 436 ? -7.148 29.188 26.234 1 74.88 436 PRO A CA 1
ATOM 3407 C C . PRO A 1 436 ? -7.137 27.922 25.375 1 74.88 436 PRO A C 1
ATOM 3409 O O . PRO A 1 436 ? -8.188 27.328 25.125 1 74.88 436 PRO A O 1
ATOM 3412 N N . SER A 1 437 ? -5.969 27.609 24.891 1 69.25 437 SER A N 1
ATOM 3413 C CA . SER A 1 437 ? -5.82 26.375 24.125 1 69.25 437 SER A CA 1
ATOM 3414 C C . SER A 1 437 ? -6.223 25.156 24.953 1 69.25 437 SER A C 1
ATOM 3416 O O . SER A 1 437 ? -5.906 25.078 26.141 1 69.25 437 SER A O 1
ATOM 3418 N N . GLY A 1 438 ? -6.992 24.328 24.406 1 70.12 438 GLY A N 1
ATOM 3419 C CA . GLY A 1 438 ? -7.43 23.125 25.094 1 70.12 438 GLY A CA 1
ATOM 3420 C C . GLY A 1 438 ? -8.711 23.312 25.875 1 70.12 438 GLY A C 1
ATOM 3421 O O . GLY A 1 438 ? -9.172 22.391 26.562 1 70.12 438 GLY A O 1
ATOM 3422 N N . ALA A 1 439 ? -9.195 24.484 25.703 1 75.75 439 ALA A N 1
ATOM 3423 C CA . ALA A 1 439 ? -10.406 24.781 26.453 1 75.75 439 ALA A CA 1
ATOM 3424 C C . ALA A 1 439 ? -11.609 24.031 25.891 1 75.75 439 ALA A C 1
ATOM 3426 O O . ALA A 1 439 ? -12.648 23.922 26.547 1 75.75 439 ALA A O 1
ATOM 3427 N N . GLY A 1 440 ? -11.461 23.422 24.719 1 81 440 GLY A N 1
ATOM 3428 C CA . GLY A 1 440 ? -12.547 22.656 24.125 1 81 440 GLY A CA 1
ATOM 3429 C C . GLY A 1 440 ? -13.266 23.391 23.016 1 81 440 GLY A C 1
ATOM 3430 O O . GLY A 1 440 ? -14.383 23.031 22.641 1 81 440 GLY A O 1
ATOM 3431 N N . LYS A 1 441 ? -12.734 24.453 22.5 1 86.38 441 LYS A N 1
ATOM 3432 C CA . LYS A 1 441 ? -13.367 25.281 21.484 1 86.38 441 LYS A CA 1
ATOM 3433 C C . LYS A 1 441 ? -13.672 24.453 20.234 1 86.38 441 LYS A C 1
ATOM 3435 O O . LYS A 1 441 ? -14.805 24.469 19.734 1 86.38 441 LYS A O 1
ATOM 3440 N N . SER A 1 442 ? -12.625 23.719 19.766 1 83.69 442 SER A N 1
ATOM 3441 C CA . SER A 1 442 ? -12.797 22.906 18.562 1 83.69 442 SER A CA 1
ATOM 3442 C C . SER A 1 442 ? -13.789 21.766 18.797 1 83.69 442 SER A C 1
ATOM 3444 O O . SER A 1 442 ? -14.547 21.406 17.906 1 83.69 442 SER A O 1
ATOM 3446 N N . THR A 1 443 ? -13.75 21.203 19.984 1 87.12 443 THR A N 1
ATOM 3447 C CA . THR A 1 443 ? -14.695 20.156 20.344 1 87.12 443 THR A CA 1
ATOM 3448 C C . THR A 1 443 ? -16.125 20.672 20.328 1 87.12 443 THR A C 1
ATOM 3450 O O . THR A 1 443 ? -17.031 20 19.844 1 87.12 443 THR A O 1
ATOM 3453 N N . LEU A 1 444 ? -16.281 21.859 20.875 1 92.12 444 LEU A N 1
ATOM 3454 C CA . LEU A 1 444 ? -17.609 22.469 20.922 1 92.12 444 LEU A CA 1
ATOM 3455 C C . LEU A 1 444 ? -18.141 22.703 19.5 1 92.12 444 LEU A C 1
ATOM 3457 O O . LEU A 1 444 ? -19.297 22.406 19.219 1 92.12 444 LEU A O 1
ATOM 3461 N N . VAL A 1 445 ? -17.297 23.172 18.672 1 92.88 445 VAL A N 1
ATOM 3462 C CA . VAL A 1 445 ? -17.703 23.453 17.297 1 92.88 445 VAL A CA 1
ATOM 3463 C C . VAL A 1 445 ? -18.016 22.141 16.578 1 92.88 445 VAL A C 1
ATOM 3465 O O . VAL A 1 445 ? -18.953 22.078 15.773 1 92.88 445 VAL A O 1
ATOM 3468 N N . ASP A 1 446 ? -17.234 21.125 16.844 1 92.38 446 ASP A N 1
ATOM 3469 C CA . ASP A 1 446 ? -17.5 19.812 16.266 1 92.38 446 ASP A CA 1
ATOM 3470 C C . ASP A 1 446 ? -18.844 19.266 16.719 1 92.38 446 ASP A C 1
ATOM 3472 O O . ASP A 1 446 ? -19.531 18.562 15.961 1 92.38 446 ASP A O 1
ATOM 3476 N N . LEU A 1 447 ? -19.156 19.562 17.953 1 94 447 LEU A N 1
ATOM 3477 C CA . LEU A 1 447 ? -20.453 19.156 18.484 1 94 447 LEU A CA 1
ATOM 3478 C C . LEU A 1 447 ? -21.594 19.906 17.797 1 94 447 LEU A C 1
ATOM 3480 O O . LEU A 1 447 ? -22.594 19.312 17.406 1 94 447 LEU A O 1
ATOM 3484 N N . ILE A 1 448 ? -21.391 21.172 17.656 1 94.69 448 ILE A N 1
ATOM 3485 C CA . ILE A 1 448 ? -22.406 22.016 17.031 1 94.69 448 ILE A CA 1
ATOM 3486 C C . ILE A 1 448 ? -22.594 21.594 15.57 1 94.69 448 ILE A C 1
ATOM 3488 O O . ILE A 1 448 ? -23.719 21.578 15.062 1 94.69 448 ILE A O 1
ATOM 3492 N N . ALA A 1 449 ? -21.5 21.219 14.945 1 93.62 449 ALA A N 1
ATOM 3493 C CA . ALA A 1 449 ? -21.531 20.844 13.539 1 93.62 449 ALA A CA 1
ATOM 3494 C C . ALA A 1 449 ? -22.156 19.453 13.367 1 93.62 449 ALA A C 1
ATOM 3496 O O . ALA A 1 449 ? -22.469 19.047 12.242 1 93.62 449 ALA A O 1
ATOM 3497 N N . GLY A 1 450 ? -22.266 18.734 14.445 1 92.19 450 GLY A N 1
ATOM 3498 C CA . GLY A 1 450 ? -22.828 17.391 14.391 1 92.19 450 GLY A CA 1
ATOM 3499 C C . GLY A 1 450 ? -21.812 16.328 14.07 1 92.19 450 GLY A C 1
ATOM 3500 O O . GLY A 1 450 ? -22.172 15.203 13.719 1 92.19 450 GLY A O 1
ATOM 3501 N N . LEU A 1 451 ? -20.594 16.625 14.141 1 90.94 451 LEU A N 1
ATOM 3502 C CA . LEU A 1 451 ? -19.531 15.656 13.898 1 90.94 451 LEU A CA 1
ATOM 3503 C C . LEU A 1 451 ? -19.328 14.758 15.117 1 90.94 451 LEU A C 1
ATOM 3505 O O . LEU A 1 451 ? -18.922 13.602 14.984 1 90.94 451 LEU A O 1
ATOM 3509 N N . LEU A 1 452 ? -19.531 15.352 16.281 1 92 452 LEU A N 1
ATOM 3510 C CA . LEU A 1 452 ? -19.438 14.617 17.547 1 92 452 LEU A CA 1
ATOM 3511 C C . LEU A 1 452 ? -20.797 14.492 18.203 1 92 452 LEU A C 1
ATOM 3513 O O . LEU A 1 452 ? -21.688 15.312 17.969 1 92 452 LEU A O 1
ATOM 3517 N N . ILE A 1 453 ? -20.938 13.469 19 1 91.94 453 ILE A N 1
ATOM 3518 C CA . ILE A 1 453 ? -22.156 13.234 19.766 1 91.94 453 ILE A CA 1
ATOM 3519 C C . ILE A 1 453 ? -21.922 13.539 21.234 1 91.94 453 ILE A C 1
ATOM 3521 O O . ILE A 1 453 ? -21 12.992 21.844 1 91.94 453 ILE A O 1
ATOM 3525 N N . PRO A 1 454 ? -22.719 14.414 21.672 1 93.31 454 PRO A N 1
ATOM 3526 C CA . PRO A 1 454 ? -22.547 14.734 23.094 1 93.31 454 PRO A CA 1
ATOM 3527 C C . PRO A 1 454 ? -22.797 13.531 24 1 93.31 454 PRO A C 1
ATOM 3529 O O . PRO A 1 454 ? -23.625 12.68 23.688 1 93.31 454 PRO A O 1
ATOM 3532 N N . THR A 1 455 ? -22.078 13.469 25.078 1 91.88 455 THR A N 1
ATOM 3533 C CA . THR A 1 455 ? -22.266 12.414 26.078 1 91.88 455 THR A CA 1
ATOM 3534 C C . THR A 1 455 ? -23.594 12.594 26.812 1 91.88 455 THR A C 1
ATOM 3536 O O . THR A 1 455 ? -24.297 11.625 27.078 1 91.88 455 THR A O 1
ATOM 3539 N N . SER A 1 456 ? -23.844 13.781 27.203 1 92.88 456 SER A N 1
ATOM 3540 C CA . SER A 1 456 ? -25.125 14.172 27.797 1 92.88 456 SER A CA 1
ATOM 3541 C C . SER A 1 456 ? -25.516 15.586 27.375 1 92.88 456 SER A C 1
ATOM 3543 O O . SER A 1 456 ? -24.672 16.359 26.922 1 92.88 456 SER A O 1
ATOM 3545 N N . GLY A 1 457 ? -26.766 15.805 27.406 1 94.25 457 GLY A N 1
ATOM 3546 C CA . GLY A 1 457 ? -27.281 17.094 26.953 1 94.25 457 GLY A CA 1
ATOM 3547 C C . GLY A 1 457 ? -27.812 17.047 25.531 1 94.25 457 GLY A C 1
ATOM 3548 O O . GLY A 1 457 ? -27.875 15.984 24.922 1 94.25 457 GLY A O 1
ATOM 3549 N N . THR A 1 458 ? -28.297 18.234 25.094 1 94.81 458 THR A N 1
ATOM 3550 C CA . THR A 1 458 ? -28.906 18.25 23.781 1 94.81 458 THR A CA 1
ATOM 3551 C C . THR A 1 458 ? -28.562 19.547 23.031 1 94.81 458 THR A C 1
ATOM 3553 O O . THR A 1 458 ? -28.25 20.562 23.656 1 94.81 458 THR A O 1
ATOM 3556 N N . ILE A 1 459 ? -28.547 19.453 21.812 1 95.31 459 ILE A N 1
ATOM 3557 C CA . ILE A 1 459 ? -28.438 20.609 20.922 1 95.31 459 ILE A CA 1
ATOM 3558 C C . ILE A 1 459 ? -29.703 20.719 20.062 1 95.31 459 ILE A C 1
ATOM 3560 O O . ILE A 1 459 ? -30.141 19.734 19.469 1 95.31 459 ILE A O 1
ATOM 3564 N N . THR A 1 460 ? -30.25 21.859 20.078 1 95.31 460 THR A N 1
ATOM 3565 C CA . THR A 1 460 ? -31.469 22.078 19.297 1 95.31 460 THR A CA 1
ATOM 3566 C C . THR A 1 460 ? -31.312 23.281 18.375 1 95.31 460 THR A C 1
ATOM 3568 O O . THR A 1 460 ? -30.641 24.25 18.734 1 95.31 460 THR A O 1
ATOM 3571 N N . CYS A 1 461 ? -31.812 23.188 17.234 1 93.56 461 CYS A N 1
ATOM 3572 C CA . CYS A 1 461 ? -32 24.312 16.328 1 93.56 461 CYS A CA 1
ATOM 3573 C C . CYS A 1 461 ? -33.469 24.75 16.281 1 93.56 461 CYS A C 1
ATOM 3575 O O . CYS A 1 461 ? -34.312 24.062 15.719 1 93.56 461 CYS A O 1
ATOM 3577 N N . ASP A 1 462 ? -33.594 25.906 16.844 1 92.81 462 ASP A N 1
ATOM 3578 C CA . ASP A 1 462 ? -34.969 26.297 17.109 1 92.81 462 ASP A CA 1
ATOM 3579 C C . ASP A 1 462 ? -35.719 25.234 17.922 1 92.81 462 ASP A C 1
ATOM 3581 O O . ASP A 1 462 ? -35.281 24.875 19.016 1 92.81 462 ASP A O 1
ATOM 3585 N N . ASP A 1 463 ? -36.656 24.484 17.359 1 89.44 463 ASP A N 1
ATOM 3586 C CA . ASP A 1 463 ? -37.406 23.484 18.125 1 89.44 463 ASP A CA 1
ATOM 3587 C C . ASP A 1 463 ? -37.062 22.062 17.656 1 89.44 463 ASP A C 1
ATOM 3589 O O . ASP A 1 463 ? -37.656 21.094 18.125 1 89.44 463 ASP A O 1
ATOM 3593 N N . ILE A 1 464 ? -36.094 22 16.859 1 92.25 464 ILE A N 1
ATOM 3594 C CA . ILE A 1 464 ? -35.75 20.688 16.297 1 92.25 464 ILE A CA 1
ATOM 3595 C C . ILE A 1 464 ? -34.531 20.125 17.016 1 92.25 464 ILE A C 1
ATOM 3597 O O . ILE A 1 464 ? -33.469 20.75 17.047 1 92.25 464 ILE A O 1
ATOM 3601 N N . LEU A 1 465 ? -34.656 18.984 17.562 1 93.19 465 LEU A N 1
ATOM 3602 C CA . LEU A 1 465 ? -33.562 18.281 18.234 1 93.19 465 LEU A CA 1
ATOM 3603 C C . LEU A 1 465 ? -32.594 17.703 17.234 1 93.19 465 LEU A C 1
ATOM 3605 O O . LEU A 1 465 ? -33 16.984 16.312 1 93.19 465 LEU A O 1
ATOM 3609 N N . LEU A 1 466 ? -31.312 18.016 17.328 1 91.94 466 LEU A N 1
ATOM 3610 C CA . LEU A 1 466 ? -30.297 17.562 16.391 1 91.94 466 LEU A CA 1
ATOM 3611 C C . LEU A 1 466 ? -29.75 16.203 16.812 1 91.94 466 LEU A C 1
ATOM 3613 O O . LEU A 1 466 ? -28.578 16.094 17.203 1 91.94 466 LEU A O 1
ATOM 3617 N N . GLU A 1 467 ? -30.562 15.211 16.719 1 89.44 467 GLU A N 1
ATOM 3618 C CA . GLU A 1 467 ? -30.172 13.844 17.062 1 89.44 467 GLU A CA 1
ATOM 3619 C C . GLU A 1 467 ? -30.484 12.875 15.938 1 89.44 467 GLU A C 1
ATOM 3621 O O . GLU A 1 467 ? -31.328 13.148 15.078 1 89.44 467 GLU A O 1
ATOM 3626 N N . GLY A 1 468 ? -29.656 11.867 15.93 1 86.12 468 GLY A N 1
ATOM 3627 C CA . GLY A 1 468 ? -29.906 10.812 14.961 1 86.12 468 GLY A CA 1
ATOM 3628 C C . GLY A 1 468 ? -29.734 11.25 13.523 1 86.12 468 GLY A C 1
ATOM 3629 O O . GLY A 1 468 ? -28.703 11.836 13.172 1 86.12 468 GLY A O 1
ATOM 3630 N N . GLU A 1 469 ? -30.812 11.125 12.758 1 85.75 469 GLU A N 1
ATOM 3631 C CA . GLU A 1 469 ? -30.766 11.406 11.32 1 85.75 469 GLU A CA 1
ATOM 3632 C C . GLU A 1 469 ? -30.75 12.906 11.055 1 85.75 469 GLU A C 1
ATOM 3634 O O . GLU A 1 469 ? -30.219 13.352 10.031 1 85.75 469 GLU A O 1
ATOM 3639 N N . VAL A 1 470 ? -31.219 13.625 11.977 1 88.69 470 VAL A N 1
ATOM 3640 C CA . VAL A 1 470 ? -31.328 15.062 11.797 1 88.69 470 VAL A CA 1
ATOM 3641 C C . VAL A 1 470 ? -29.938 15.695 11.828 1 88.69 470 VAL A C 1
ATOM 3643 O O . VAL A 1 470 ? -29.719 16.75 11.219 1 88.69 470 VAL A O 1
ATOM 3646 N N . ARG A 1 471 ? -29.062 15.023 12.414 1 88.94 471 ARG A N 1
ATOM 3647 C CA . ARG A 1 471 ? -27.703 15.555 12.523 1 88.94 471 ARG A CA 1
ATOM 3648 C C . ARG A 1 471 ? -27.031 15.633 11.156 1 88.94 471 ARG A C 1
ATOM 3650 O O . ARG A 1 471 ? -26.312 16.594 10.867 1 88.94 471 ARG A O 1
ATOM 3657 N N . SER A 1 472 ? -27.266 14.664 10.414 1 86.19 472 SER A N 1
ATOM 3658 C CA . SER A 1 472 ? -26.672 14.656 9.086 1 86.19 472 SER A CA 1
ATOM 3659 C C . SER A 1 472 ? -27.297 15.727 8.188 1 86.19 472 SER A C 1
ATOM 3661 O O . SER A 1 472 ? -26.594 16.359 7.395 1 86.19 472 SER A O 1
ATOM 3663 N N . VAL A 1 473 ? -28.547 15.906 8.391 1 88.25 473 VAL A N 1
ATOM 3664 C CA . VAL A 1 473 ? -29.25 16.938 7.621 1 88.25 473 VAL A CA 1
ATOM 3665 C C . VAL A 1 473 ? -28.766 18.312 8.047 1 88.25 473 VAL A C 1
ATOM 3667 O O . VAL A 1 473 ? -28.609 19.203 7.211 1 88.25 473 VAL A O 1
ATOM 3670 N N . TRP A 1 474 ? -28.562 18.406 9.281 1 90.94 474 TRP A N 1
ATOM 3671 C CA . TRP A 1 474 ? -28.047 19.656 9.836 1 90.94 474 TRP A CA 1
ATOM 3672 C C . TRP A 1 474 ? -26.672 19.969 9.281 1 90.94 474 TRP A C 1
ATOM 3674 O O . TRP A 1 474 ? -26.406 21.109 8.891 1 90.94 474 TRP A O 1
ATOM 3684 N N . ARG A 1 475 ? -25.859 19.047 9.164 1 89.5 475 ARG A N 1
ATOM 3685 C CA . ARG A 1 475 ? -24.484 19.234 8.711 1 89.5 475 ARG A CA 1
ATOM 3686 C C . ARG A 1 475 ? -24.453 19.703 7.262 1 89.5 475 ARG A C 1
ATOM 3688 O O . ARG A 1 475 ? -23.531 20.438 6.867 1 89.5 475 ARG A O 1
ATOM 3695 N N . ARG A 1 476 ? -25.484 19.375 6.512 1 87 476 ARG A N 1
ATOM 3696 C CA . ARG A 1 476 ? -25.562 19.797 5.117 1 87 476 ARG A CA 1
ATOM 3697 C C . ARG A 1 476 ? -25.75 21.312 5.012 1 87 476 ARG A C 1
ATOM 3699 O O . ARG A 1 476 ? -25.438 21.906 3.979 1 87 476 ARG A O 1
ATOM 3706 N N . ASN A 1 477 ? -26.188 21.859 6.074 1 90.25 477 ASN A N 1
ATOM 3707 C CA . ASN A 1 477 ? -26.469 23.281 6.078 1 90.25 477 ASN A CA 1
ATOM 3708 C C . ASN A 1 477 ? -25.344 24.078 6.766 1 90.25 477 ASN A C 1
ATOM 3710 O O . ASN A 1 477 ? -25.5 25.266 7.027 1 90.25 477 ASN A O 1
ATOM 3714 N N . ILE A 1 478 ? -24.312 23.344 6.996 1 92.44 478 ILE A N 1
ATOM 3715 C CA . ILE A 1 478 ? -23.203 23.969 7.691 1 92.44 478 ILE A CA 1
ATOM 3716 C C . ILE A 1 478 ? -21.969 24 6.785 1 92.44 478 ILE A C 1
ATOM 3718 O O . ILE A 1 478 ? -21.703 23.047 6.055 1 92.44 478 ILE A O 1
ATOM 3722 N N . ALA A 1 479 ? -21.375 25.109 6.688 1 92.12 479 ALA A N 1
ATOM 3723 C CA . ALA A 1 479 ? -20.047 25.203 6.09 1 92.12 479 ALA A CA 1
ATOM 3724 C C . ALA A 1 479 ? -18.969 25.344 7.164 1 92.12 479 ALA A C 1
ATOM 3726 O O . ALA A 1 479 ? -19 26.297 7.957 1 92.12 479 ALA A O 1
ATOM 3727 N N . TYR A 1 480 ? -18.094 24.422 7.199 1 91.94 480 TYR A N 1
ATOM 3728 C CA . TYR A 1 480 ? -17.078 24.344 8.25 1 91.94 480 TYR A CA 1
ATOM 3729 C C . TYR A 1 480 ? -15.68 24.516 7.684 1 91.94 480 TYR A C 1
ATOM 3731 O O . TYR A 1 480 ? -15.219 23.688 6.898 1 91.94 480 TYR A O 1
ATOM 3739 N N . ILE A 1 481 ? -15.07 25.578 8.008 1 89.38 481 ILE A N 1
ATOM 3740 C CA . ILE A 1 481 ? -13.664 25.781 7.688 1 89.38 481 ILE A CA 1
ATOM 3741 C C . ILE A 1 481 ? -12.797 25.391 8.891 1 89.38 481 ILE A C 1
ATOM 3743 O O . ILE A 1 481 ? -12.773 26.109 9.891 1 89.38 481 ILE A O 1
ATOM 3747 N N . THR A 1 482 ? -12.102 24.375 8.719 1 83.38 482 THR A N 1
ATOM 3748 C CA . THR A 1 482 ? -11.289 23.844 9.812 1 83.38 482 THR A CA 1
ATOM 3749 C C . THR A 1 482 ? -9.977 24.625 9.938 1 83.38 482 THR A C 1
ATOM 3751 O O . THR A 1 482 ? -9.641 25.422 9.062 1 83.38 482 THR A O 1
ATOM 3754 N N . GLN A 1 483 ? -9.367 24.328 11.008 1 71.31 483 GLN A N 1
ATOM 3755 C CA . GLN A 1 483 ? -8.094 24.984 11.281 1 71.31 483 GLN A CA 1
ATOM 3756 C C . GLN A 1 483 ? -7.07 24.688 10.18 1 71.31 483 GLN A C 1
ATOM 3758 O O . GLN A 1 483 ? -6.398 25.594 9.688 1 71.31 483 GLN A O 1
ATOM 3763 N N . GLU A 1 484 ? -7.008 23.422 9.898 1 71.44 484 GLU A N 1
ATOM 3764 C CA . GLU A 1 484 ? -6.176 23 8.773 1 71.44 484 GLU A CA 1
ATOM 3765 C C . GLU A 1 484 ? -7 22.891 7.492 1 71.44 484 GLU A C 1
ATOM 3767 O O . GLU A 1 484 ? -7.789 21.953 7.332 1 71.44 484 GLU A O 1
ATOM 3772 N N . VAL A 1 485 ? -6.719 23.891 6.605 1 78 485 VAL A N 1
ATOM 3773 C CA . VAL A 1 485 ? -7.477 23.922 5.359 1 78 485 VAL A CA 1
ATOM 3774 C C . VAL A 1 485 ? -6.973 22.828 4.426 1 78 485 VAL A C 1
ATOM 3776 O O . VAL A 1 485 ? -5.766 22.641 4.254 1 78 485 VAL A O 1
ATOM 3779 N N . TYR A 1 486 ? -7.848 22.078 3.955 1 81.69 486 TYR A N 1
ATOM 3780 C CA . TYR A 1 486 ? -7.484 21.016 3.021 1 81.69 486 TYR A CA 1
ATOM 3781 C C . TYR A 1 486 ? -8.008 21.312 1.623 1 81.69 486 TYR A C 1
ATOM 3783 O O . TYR A 1 486 ? -9.203 21.562 1.441 1 81.69 486 TYR A O 1
ATOM 3791 N N . LEU A 1 487 ? -7.094 21.391 0.659 1 84.81 487 LEU A N 1
ATOM 3792 C CA . LEU A 1 487 ? -7.434 21.531 -0.753 1 84.81 487 LEU A CA 1
ATOM 3793 C C . LEU A 1 487 ? -6.949 20.328 -1.55 1 84.81 487 LEU A C 1
ATOM 3795 O O . LEU A 1 487 ? -5.852 19.812 -1.307 1 84.81 487 LEU A O 1
ATOM 3799 N N . PHE A 1 488 ? -7.711 19.844 -2.418 1 81.31 488 PHE A N 1
ATOM 3800 C CA . PHE A 1 488 ? -7.371 18.672 -3.217 1 81.31 488 PHE A CA 1
ATOM 3801 C C . PHE A 1 488 ? -6.398 19.047 -4.332 1 81.31 488 PHE A C 1
ATOM 3803 O O . PHE A 1 488 ? -6.355 20.203 -4.77 1 81.31 488 PHE A O 1
ATOM 3810 N N . HIS A 1 489 ? -5.652 18.016 -4.711 1 80 489 HIS A N 1
ATOM 3811 C CA . HIS A 1 489 ? -4.797 18.203 -5.883 1 80 489 HIS A CA 1
ATOM 3812 C C . HIS A 1 489 ? -5.625 18.234 -7.164 1 80 489 HIS A C 1
ATOM 3814 O O . HIS A 1 489 ? -5.652 17.25 -7.914 1 80 489 HIS A O 1
ATOM 3820 N N . ASP A 1 490 ? -6.199 19.281 -7.402 1 82.62 490 ASP A N 1
ATOM 3821 C CA . ASP A 1 490 ? -7.074 19.516 -8.547 1 82.62 490 ASP A CA 1
ATOM 3822 C C . ASP A 1 490 ? -7.141 21 -8.906 1 82.62 490 ASP A C 1
ATOM 3824 O O . ASP A 1 490 ? -6.418 21.812 -8.32 1 82.62 490 ASP A O 1
ATOM 3828 N N . THR A 1 491 ? -7.949 21.344 -9.836 1 89.31 491 THR A N 1
ATOM 3829 C CA . THR A 1 491 ? -8.125 22.734 -10.25 1 89.31 491 THR A CA 1
ATOM 3830 C C . THR A 1 491 ? -8.898 23.516 -9.195 1 89.31 491 THR A C 1
ATOM 3832 O O . THR A 1 491 ? -9.586 22.922 -8.359 1 89.31 491 THR A O 1
ATOM 3835 N N . ILE A 1 492 ? -8.719 24.828 -9.242 1 92.12 492 ILE A N 1
ATOM 3836 C CA . ILE A 1 492 ? -9.477 25.703 -8.352 1 92.12 492 ILE A CA 1
ATOM 3837 C C . ILE A 1 492 ? -10.977 25.5 -8.57 1 92.12 492 ILE A C 1
ATOM 3839 O O . ILE A 1 492 ? -11.742 25.422 -7.613 1 92.12 492 ILE A O 1
ATOM 3843 N N . ARG A 1 493 ? -11.289 25.297 -9.789 1 90.88 493 ARG A N 1
ATOM 3844 C CA . ARG A 1 493 ? -12.688 25.062 -10.148 1 90.88 493 ARG A CA 1
ATOM 3845 C C . ARG A 1 493 ? -13.234 23.828 -9.445 1 90.88 493 ARG A C 1
ATOM 3847 O O . ARG A 1 493 ? -14.305 23.875 -8.836 1 90.88 493 ARG A O 1
ATOM 3854 N N . HIS A 1 494 ? -12.547 22.797 -9.5 1 86.38 494 HIS A N 1
ATOM 3855 C CA . HIS A 1 494 ? -13.016 21.531 -8.93 1 86.38 494 HIS A CA 1
ATOM 3856 C C . HIS A 1 494 ? -13.016 21.594 -7.406 1 86.38 494 HIS A C 1
ATOM 3858 O O . HIS A 1 494 ? -13.852 20.953 -6.762 1 86.38 494 HIS A O 1
ATOM 3864 N N . ASN A 1 495 ? -12.117 22.359 -6.867 1 88.38 495 ASN A N 1
ATOM 3865 C CA . ASN A 1 495 ? -12.07 22.516 -5.418 1 88.38 495 ASN A CA 1
ATOM 3866 C C . ASN A 1 495 ? -13.266 23.328 -4.906 1 88.38 495 ASN A C 1
ATOM 3868 O O . ASN A 1 495 ? -13.633 23.219 -3.736 1 88.38 495 ASN A O 1
ATOM 3872 N N . LEU A 1 496 ? -13.836 24.031 -5.805 1 89.19 496 LEU A N 1
ATOM 3873 C CA . LEU A 1 496 ? -14.953 24.875 -5.402 1 89.19 496 LEU A CA 1
ATOM 3874 C C . LEU A 1 496 ? -16.281 24.219 -5.746 1 89.19 496 LEU A C 1
ATOM 3876 O O . LEU A 1 496 ? -17.297 24.469 -5.094 1 89.19 496 LEU A O 1
ATOM 3880 N N . ARG A 1 497 ? -16.312 23.406 -6.758 1 81.5 497 ARG A N 1
ATOM 3881 C CA . ARG A 1 497 ? -17.562 22.875 -7.285 1 81.5 497 ARG A CA 1
ATOM 3882 C C . ARG A 1 497 ? -17.984 21.625 -6.512 1 81.5 497 ARG A C 1
ATOM 3884 O O . ARG A 1 497 ? -19.125 21.172 -6.629 1 81.5 497 ARG A O 1
ATOM 3891 N N . TRP A 1 498 ? -17.234 21.047 -5.781 1 70.94 498 TRP A N 1
ATOM 3892 C CA . TRP A 1 498 ? -17.578 19.734 -5.246 1 70.94 498 TRP A CA 1
ATOM 3893 C C . TRP A 1 498 ? -18.734 19.828 -4.258 1 70.94 498 TRP A C 1
ATOM 3895 O O . TRP A 1 498 ? -19.453 18.859 -4.035 1 70.94 498 TRP A O 1
ATOM 3905 N N . VAL A 1 499 ? -19.016 20.969 -3.715 1 66.38 499 VAL A N 1
ATOM 3906 C CA . VAL A 1 499 ? -20.062 21.156 -2.727 1 66.38 499 VAL A CA 1
ATOM 3907 C C . VAL A 1 499 ? -21.422 21.141 -3.414 1 66.38 499 VAL A C 1
ATOM 3909 O O . VAL A 1 499 ? -22.406 20.625 -2.865 1 66.38 499 VAL A O 1
ATOM 3912 N N . LYS A 1 500 ? -21.547 21.734 -4.473 1 68.5 500 LYS A N 1
ATOM 3913 C CA . LYS A 1 500 ? -22.766 21.781 -5.281 1 68.5 500 LYS A CA 1
ATOM 3914 C C . LYS A 1 500 ? -22.438 21.562 -6.758 1 68.5 500 LYS A C 1
ATOM 3916 O O . LYS A 1 500 ? -21.594 22.25 -7.332 1 68.5 500 LYS A O 1
ATOM 3921 N N . LYS A 1 501 ? -23.188 20.484 -7.156 1 67.12 501 LYS A N 1
ATOM 3922 C CA . LYS A 1 501 ? -22.984 20.203 -8.578 1 67.12 501 LYS A CA 1
ATOM 3923 C C . LYS A 1 501 ? -23.656 21.25 -9.453 1 67.12 501 LYS A C 1
ATOM 3925 O O . LYS A 1 501 ? -24.672 21.828 -9.07 1 67.12 501 LYS A O 1
ATOM 3930 N N . ASP A 1 502 ? -22.984 21.828 -10.445 1 75.06 502 ASP A N 1
ATOM 3931 C CA . ASP A 1 502 ? -23.547 22.672 -11.5 1 75.06 502 ASP A CA 1
ATOM 3932 C C . ASP A 1 502 ? -23.547 24.141 -11.102 1 75.06 502 ASP A C 1
ATOM 3934 O O . ASP A 1 502 ? -24.531 24.844 -11.289 1 75.06 502 ASP A O 1
ATOM 3938 N N . ILE A 1 503 ? -22.625 24.5 -10.398 1 83.56 503 ILE A N 1
ATOM 3939 C CA . ILE A 1 503 ? -22.5 25.922 -10.086 1 83.56 503 ILE A CA 1
ATOM 3940 C C . ILE A 1 503 ? -21.906 26.656 -11.281 1 83.56 503 ILE A C 1
ATOM 3942 O O . ILE A 1 503 ? -20.984 26.156 -11.938 1 83.56 503 ILE A O 1
ATOM 3946 N N . SER A 1 504 ? -22.547 27.75 -11.641 1 88.69 504 SER A N 1
ATOM 3947 C CA . SER A 1 504 ? -22.062 28.547 -12.766 1 88.69 504 SER A CA 1
ATOM 3948 C C . SER A 1 504 ? -20.781 29.297 -12.406 1 88.69 504 SER A C 1
ATOM 3950 O O . SER A 1 504 ? -20.516 29.547 -11.227 1 88.69 504 SER A O 1
ATOM 3952 N N . ASP A 1 505 ? -20.094 29.625 -13.414 1 90.88 505 ASP A N 1
ATOM 3953 C CA . ASP A 1 505 ? -18.844 30.359 -13.219 1 90.88 505 ASP A CA 1
ATOM 3954 C C . ASP A 1 505 ? -19.109 31.734 -12.617 1 90.88 505 ASP A C 1
ATOM 3956 O O . ASP A 1 505 ? -18.297 32.25 -11.844 1 90.88 505 ASP A O 1
ATOM 3960 N N . THR A 1 506 ? -20.219 32.219 -12.984 1 92.12 506 THR A N 1
ATOM 3961 C CA . THR A 1 506 ? -20.578 33.562 -12.469 1 92.12 506 THR A CA 1
ATOM 3962 C C . THR A 1 506 ? -20.734 33.5 -10.945 1 92.12 506 THR A C 1
ATOM 3964 O O . THR A 1 506 ? -20.266 34.406 -10.242 1 92.12 506 THR A O 1
ATOM 3967 N N . THR A 1 507 ? -21.344 32.5 -10.516 1 91.88 507 THR A N 1
ATOM 3968 C CA . THR A 1 507 ? -21.531 32.344 -9.078 1 91.88 507 THR A CA 1
ATOM 3969 C C . THR A 1 507 ? -20.203 32.094 -8.367 1 91.88 507 THR A C 1
ATOM 3971 O O . THR A 1 507 ? -19.984 32.594 -7.262 1 91.88 507 THR A O 1
ATOM 3974 N N . ILE A 1 508 ? -19.359 31.344 -9.016 1 93.69 508 ILE A N 1
ATOM 3975 C CA . ILE A 1 508 ? -18.047 31.047 -8.445 1 93.69 508 ILE A CA 1
ATOM 3976 C C . ILE A 1 508 ? -17.266 32.344 -8.273 1 93.69 508 ILE A C 1
ATOM 3978 O O . ILE A 1 508 ? -16.703 32.594 -7.207 1 93.69 508 ILE A O 1
ATOM 3982 N N . TRP A 1 509 ? -17.297 33.188 -9.242 1 94.38 509 TRP A N 1
ATOM 3983 C CA . TRP A 1 509 ? -16.531 34.406 -9.195 1 94.38 509 TRP A CA 1
ATOM 3984 C C . TRP A 1 509 ? -17.125 35.375 -8.164 1 94.38 509 TRP A C 1
ATOM 3986 O O . TRP A 1 509 ? -16.391 36.125 -7.508 1 94.38 509 TRP A O 1
ATOM 3996 N N . LYS A 1 510 ? -18.391 35.375 -8.031 1 92.12 510 LYS A N 1
ATOM 3997 C CA . LYS A 1 510 ? -19.047 36.219 -7.02 1 92.12 510 LYS A CA 1
ATOM 3998 C C . LYS A 1 510 ? -18.578 35.844 -5.617 1 92.12 510 LYS A C 1
ATOM 4000 O O . LYS A 1 510 ? -18.266 36.719 -4.801 1 92.12 510 LYS A O 1
ATOM 4005 N N . MET A 1 511 ? -18.562 34.594 -5.391 1 91.44 511 MET A N 1
ATOM 4006 C CA . MET A 1 511 ? -18.156 34.125 -4.066 1 91.44 511 MET A CA 1
ATOM 4007 C C . MET A 1 511 ? -16.656 34.344 -3.865 1 91.44 511 MET A C 1
ATOM 4009 O O . MET A 1 511 ? -16.203 34.594 -2.748 1 91.44 511 MET A O 1
ATOM 4013 N N . LEU A 1 512 ? -15.898 34.188 -4.961 1 93.69 512 LEU A N 1
ATOM 4014 C CA . LEU A 1 512 ? -14.477 34.5 -4.887 1 93.69 512 LEU A CA 1
ATOM 4015 C C . LEU A 1 512 ? -14.234 35.938 -4.52 1 93.69 512 LEU A C 1
ATOM 4017 O O . LEU A 1 512 ? -13.305 36.25 -3.771 1 93.69 512 LEU A O 1
ATOM 4021 N N . GLU A 1 513 ? -15.031 36.75 -5.016 1 91.25 513 GLU A N 1
ATOM 4022 C CA . GLU A 1 513 ? -14.93 38.156 -4.695 1 91.25 513 GLU A CA 1
ATOM 4023 C C . GLU A 1 513 ? -15.273 38.438 -3.232 1 91.25 513 GLU A C 1
ATOM 4025 O O . GLU A 1 513 ? -14.578 39.188 -2.553 1 91.25 513 GLU A O 1
ATOM 4030 N N . LEU A 1 514 ? -16.266 37.781 -2.797 1 86.88 514 LEU A N 1
ATOM 4031 C CA . LEU A 1 514 ? -16.688 37.938 -1.41 1 86.88 514 LEU A CA 1
ATOM 4032 C C . LEU A 1 514 ? -15.609 37.438 -0.453 1 86.88 514 LEU A C 1
ATOM 4034 O O . LEU A 1 514 ? -15.445 38 0.643 1 86.88 514 LEU A O 1
ATOM 4038 N N . ALA A 1 515 ? -14.961 36.469 -0.862 1 88.31 515 ALA A N 1
ATOM 4039 C CA . ALA A 1 515 ? -13.914 35.875 -0.031 1 88.31 515 ALA A CA 1
ATOM 4040 C C . ALA A 1 515 ? -12.57 36.562 -0.276 1 88.31 515 ALA A C 1
ATOM 4042 O O . ALA A 1 515 ? -11.531 36.094 0.209 1 88.31 515 ALA A O 1
ATOM 4043 N N . ALA A 1 516 ? -12.516 37.531 -1.125 1 84.5 516 ALA A N 1
ATOM 4044 C CA . ALA A 1 516 ? -11.312 38.281 -1.465 1 84.5 516 ALA A CA 1
ATOM 4045 C C . ALA A 1 516 ? -10.289 37.375 -2.164 1 84.5 516 ALA A C 1
ATOM 4047 O O . ALA A 1 516 ? -9.086 37.5 -1.921 1 84.5 516 ALA A O 1
ATOM 4048 N N . ALA A 1 517 ? -10.766 36.438 -2.902 1 89.56 517 ALA A N 1
ATOM 4049 C CA . ALA A 1 517 ? -9.867 35.5 -3.588 1 89.56 517 ALA A CA 1
ATOM 4050 C C . ALA A 1 517 ? -9.883 35.75 -5.094 1 89.56 517 ALA A C 1
ATOM 4052 O O . ALA A 1 517 ? -9.039 35.219 -5.82 1 89.56 517 ALA A O 1
ATOM 4053 N N . ALA A 1 518 ? -10.758 36.594 -5.582 1 91.56 518 ALA A N 1
ATOM 4054 C CA . ALA A 1 518 ? -10.945 36.812 -7.016 1 91.56 518 ALA A CA 1
ATOM 4055 C C . ALA A 1 518 ? -9.68 37.344 -7.664 1 91.56 518 ALA A C 1
ATOM 4057 O O . ALA A 1 518 ? -9.305 36.938 -8.766 1 91.56 518 ALA A O 1
ATOM 4058 N N . GLU A 1 519 ? -9.117 38.25 -7.008 1 87.06 519 GLU A N 1
ATOM 4059 C CA . GLU A 1 519 ? -7.961 38.938 -7.578 1 87.06 519 GLU A CA 1
ATOM 4060 C C . GLU A 1 519 ? -6.812 37.969 -7.832 1 87.06 519 GLU A C 1
ATOM 4062 O O . GLU A 1 519 ? -6.242 37.938 -8.922 1 87.06 519 GLU A O 1
ATOM 4067 N N . PHE A 1 520 ? -6.449 37.125 -6.82 1 83.44 520 PHE A N 1
ATOM 4068 C CA . PHE A 1 520 ? -5.289 36.281 -7.012 1 83.44 520 PHE A CA 1
ATOM 4069 C C . PHE A 1 520 ? -5.609 35.125 -7.977 1 83.44 520 PHE A C 1
ATOM 4071 O O . PHE A 1 520 ? -4.734 34.656 -8.711 1 83.44 520 PHE A O 1
ATOM 4078 N N . VAL A 1 521 ? -6.867 34.688 -8.062 1 92.38 521 VAL A N 1
ATOM 4079 C CA . VAL A 1 521 ? -7.25 33.625 -8.984 1 92.38 521 VAL A CA 1
ATOM 4080 C C . VAL A 1 521 ? -7.188 34.156 -10.422 1 92.38 521 VAL A C 1
ATOM 4082 O O . VAL A 1 521 ? -6.773 33.438 -11.328 1 92.38 521 VAL A O 1
ATOM 4085 N N . ALA A 1 522 ? -7.59 35.406 -10.57 1 90.75 522 ALA A N 1
ATOM 4086 C CA . ALA A 1 522 ? -7.582 36.031 -11.891 1 90.75 522 ALA A CA 1
ATOM 4087 C C . ALA A 1 522 ? -6.156 36.219 -12.391 1 90.75 522 ALA A C 1
ATOM 4089 O O . ALA A 1 522 ? -5.91 36.219 -13.602 1 90.75 522 ALA A O 1
ATOM 4090 N N . ARG A 1 523 ? -5.266 36.344 -11.484 1 84.81 523 ARG A N 1
ATOM 4091 C CA . ARG A 1 523 ? -3.875 36.594 -11.844 1 84.81 523 ARG A CA 1
ATOM 4092 C C . ARG A 1 523 ? -3.174 35.312 -12.258 1 84.81 523 ARG A C 1
ATOM 4094 O O . ARG A 1 523 ? -2.125 35.344 -12.898 1 84.81 523 ARG A O 1
ATOM 4101 N N . LEU A 1 524 ? -3.744 34.219 -11.891 1 86.56 524 LEU A N 1
ATOM 4102 C CA . LEU A 1 524 ? -3.152 32.969 -12.281 1 86.56 524 LEU A CA 1
ATOM 4103 C C . LEU A 1 524 ? -3.328 32.719 -13.773 1 86.56 524 LEU A C 1
ATOM 4105 O O . LEU A 1 524 ? -4.395 32.969 -14.336 1 86.56 524 LEU A O 1
ATOM 4109 N N . PRO A 1 525 ? -2.354 32.156 -14.477 1 83.38 525 PRO A N 1
ATOM 4110 C CA . PRO A 1 525 ? -2.41 31.953 -15.93 1 83.38 525 PRO A CA 1
ATOM 4111 C C . PRO A 1 525 ? -3.594 31.094 -16.359 1 83.38 525 PRO A C 1
ATOM 4113 O O . PRO A 1 525 ? -4.207 31.359 -17.406 1 83.38 525 PRO A O 1
ATOM 4116 N N . GLN A 1 526 ? -3.951 30.141 -15.633 1 90.44 526 GLN A N 1
ATOM 4117 C CA . GLN A 1 526 ? -5.039 29.25 -16.031 1 90.44 526 GLN A CA 1
ATOM 4118 C C . GLN A 1 526 ? -6.312 29.547 -15.242 1 90.44 526 GLN A C 1
ATOM 4120 O O . GLN A 1 526 ? -7.297 28.812 -15.328 1 90.44 526 GLN A O 1
ATOM 4125 N N . GLY A 1 527 ? -6.203 30.562 -14.477 1 90.94 527 GLY A N 1
ATOM 4126 C CA . GLY A 1 527 ? -7.379 30.984 -13.734 1 90.94 527 GLY A CA 1
ATOM 4127 C C . GLY A 1 527 ? -7.984 29.891 -12.891 1 90.94 527 GLY A C 1
ATOM 4128 O O . GLY A 1 527 ? -7.281 29.234 -12.102 1 90.94 527 GLY A O 1
ATOM 4129 N N . LEU A 1 528 ? -9.25 29.578 -13.203 1 92.5 528 LEU A N 1
ATOM 4130 C CA . LEU A 1 528 ? -10 28.578 -12.461 1 92.5 528 LEU A CA 1
ATOM 4131 C C . LEU A 1 528 ? -9.492 27.172 -12.758 1 92.5 528 LEU A C 1
ATOM 4133 O O . LEU A 1 528 ? -9.688 26.25 -11.969 1 92.5 528 LEU A O 1
ATOM 4137 N N . ASP A 1 529 ? -8.789 27.062 -13.766 1 91.75 529 ASP A N 1
ATOM 4138 C CA . ASP A 1 529 ? -8.344 25.734 -14.18 1 91.75 529 ASP A CA 1
ATOM 4139 C C . ASP A 1 529 ? -6.914 25.469 -13.734 1 91.75 529 ASP A C 1
ATOM 4141 O O . ASP A 1 529 ? -6.309 24.469 -14.117 1 91.75 529 ASP A O 1
ATOM 4145 N N . THR A 1 530 ? -6.426 26.328 -12.883 1 88 530 THR A N 1
ATOM 4146 C CA . THR A 1 530 ? -5.086 26.141 -12.336 1 88 530 THR A CA 1
ATOM 4147 C C . THR A 1 530 ? -5.059 24.969 -11.359 1 88 530 THR A C 1
ATOM 4149 O O . THR A 1 530 ? -5.875 24.906 -10.438 1 88 530 THR A O 1
ATOM 4152 N N . VAL A 1 531 ? -4.148 24.094 -11.547 1 84.5 531 VAL A N 1
ATOM 4153 C CA . VAL A 1 531 ? -3.957 22.969 -10.617 1 84.5 531 VAL A CA 1
ATOM 4154 C C . VAL A 1 531 ? -3.119 23.438 -9.43 1 84.5 531 VAL A C 1
ATOM 4156 O O . VAL A 1 531 ? -1.999 23.922 -9.602 1 84.5 531 VAL A O 1
ATOM 4159 N N . ILE A 1 532 ? -3.602 23.312 -8.25 1 81.19 532 ILE A N 1
ATOM 4160 C CA . ILE A 1 532 ? -2.969 23.938 -7.098 1 81.19 532 ILE A CA 1
ATOM 4161 C C . ILE A 1 532 ? -2.104 22.922 -6.359 1 81.19 532 ILE A C 1
ATOM 4163 O O . ILE A 1 532 ? -1.345 23.281 -5.457 1 81.19 532 ILE A O 1
ATOM 4167 N N . GLY A 1 533 ? -2.059 21.672 -6.715 1 71.25 533 GLY A N 1
ATOM 4168 C CA . GLY A 1 533 ? -1.178 20.672 -6.109 1 71.25 533 GLY A CA 1
ATOM 4169 C C . GLY A 1 533 ? -1.749 20.062 -4.848 1 71.25 533 GLY A C 1
ATOM 4170 O O . GLY A 1 533 ? -2.877 20.375 -4.457 1 71.25 533 GLY A O 1
ATOM 4171 N N . ASP A 1 534 ? -0.844 19.25 -4.133 1 69.06 534 ASP A N 1
ATOM 4172 C CA . ASP A 1 534 ? -1.263 18.578 -2.908 1 69.06 534 ASP A CA 1
ATOM 4173 C C . ASP A 1 534 ? -1.427 19.578 -1.761 1 69.06 534 ASP A C 1
ATOM 4175 O O . ASP A 1 534 ? -0.503 20.328 -1.451 1 69.06 534 ASP A O 1
ATOM 4179 N N . ARG A 1 535 ? -2.637 19.562 -1.222 1 66.31 535 ARG A N 1
ATOM 4180 C CA . ARG A 1 535 ? -2.979 20.438 -0.101 1 66.31 535 ARG A CA 1
ATOM 4181 C C . ARG A 1 535 ? -2.738 21.906 -0.453 1 66.31 535 ARG A C 1
ATOM 4183 O O . ARG A 1 535 ? -2.402 22.703 0.417 1 66.31 535 ARG A O 1
ATOM 4190 N N . GLY A 1 536 ? -2.705 22.234 -1.746 1 66.94 536 GLY A N 1
ATOM 4191 C CA . GLY A 1 536 ? -2.547 23.609 -2.193 1 66.94 536 GLY A CA 1
ATOM 4192 C C . GLY A 1 536 ? -1.14 24.141 -1.994 1 66.94 536 GLY A C 1
ATOM 4193 O O . GLY A 1 536 ? -0.955 25.328 -1.702 1 66.94 536 GLY A O 1
ATOM 4194 N N . VAL A 1 537 ? -0.264 23.297 -2.064 1 61.78 537 VAL A N 1
ATOM 4195 C CA . VAL A 1 537 ? 1.12 23.625 -1.741 1 61.78 537 VAL A CA 1
ATOM 4196 C C . VAL A 1 537 ? 1.611 24.75 -2.652 1 61.78 537 VAL A C 1
ATOM 4198 O O . VAL A 1 537 ? 2.506 25.516 -2.279 1 61.78 537 VAL A O 1
ATOM 4201 N N . ARG A 1 538 ? 0.916 24.984 -3.689 1 66.38 538 ARG A N 1
ATOM 4202 C CA . ARG A 1 538 ? 1.326 26 -4.652 1 66.38 538 ARG A CA 1
ATOM 4203 C C . ARG A 1 538 ? 0.772 27.375 -4.273 1 66.38 538 ARG A C 1
ATOM 4205 O O . ARG A 1 538 ? 1.131 28.391 -4.879 1 66.38 538 ARG A O 1
ATOM 4212 N N . LEU A 1 539 ? -0.151 27.406 -3.287 1 74.88 539 LEU A N 1
ATOM 4213 C CA . LEU A 1 539 ? -0.783 28.641 -2.822 1 74.88 539 LEU A CA 1
ATOM 4214 C C . LEU A 1 539 ? -0.214 29.062 -1.475 1 74.88 539 LEU A C 1
ATOM 4216 O O . LEU A 1 539 ? 0.304 28.234 -0.723 1 74.88 539 LEU A O 1
ATOM 4220 N N . SER A 1 540 ? -0.313 30.328 -1.297 1 68.81 540 SER A N 1
ATOM 4221 C CA . SER A 1 540 ? 0.053 30.812 0.028 1 68.81 540 SER A CA 1
ATOM 4222 C C . SER A 1 540 ? -0.994 30.438 1.068 1 68.81 540 SER A C 1
ATOM 4224 O O . SER A 1 540 ? -2.104 30.031 0.719 1 68.81 540 SER A O 1
ATOM 4226 N N . GLY A 1 541 ? -0.623 30.391 2.312 1 70.69 541 GLY A N 1
ATOM 4227 C CA . GLY A 1 541 ? -1.561 30.094 3.383 1 70.69 541 GLY A CA 1
ATOM 4228 C C . GLY A 1 541 ? -2.824 30.922 3.326 1 70.69 541 GLY A C 1
ATOM 4229 O O . GLY A 1 541 ? -3.928 30.406 3.498 1 70.69 541 GLY A O 1
ATOM 4230 N N . GLY A 1 542 ? -2.617 32.25 3.09 1 72.56 542 GLY A N 1
ATOM 4231 C CA . GLY A 1 542 ? -3.76 33.125 2.979 1 72.56 542 GLY A CA 1
ATOM 4232 C C . GLY A 1 542 ? -4.648 32.812 1.79 1 72.56 542 GLY A C 1
ATOM 4233 O O . GLY A 1 542 ? -5.875 32.906 1.882 1 72.56 542 GLY A O 1
ATOM 4234 N N . GLU A 1 543 ? -3.973 32.469 0.714 1 78 543 GLU A N 1
ATOM 4235 C CA . GLU A 1 543 ? -4.73 32.125 -0.48 1 78 543 GLU A CA 1
ATOM 4236 C C . GLU A 1 543 ? -5.559 30.859 -0.252 1 78 543 GLU A C 1
ATOM 4238 O O . GLU A 1 543 ? -6.707 30.781 -0.695 1 78 543 GLU A O 1
ATOM 4243 N N . ARG A 1 544 ? -4.988 29.953 0.446 1 83.25 544 ARG A N 1
ATOM 4244 C CA . ARG A 1 544 ? -5.695 28.703 0.752 1 83.25 544 ARG A CA 1
ATOM 4245 C C . ARG A 1 544 ? -6.93 28.984 1.607 1 83.25 544 ARG A C 1
ATOM 4247 O O . ARG A 1 544 ? -7.992 28.406 1.373 1 83.25 544 ARG A O 1
ATOM 4254 N N . GLN A 1 545 ? -6.762 29.828 2.518 1 81.25 545 GLN A N 1
ATOM 4255 C CA . GLN A 1 545 ? -7.855 30.156 3.428 1 81.25 545 GLN A CA 1
ATOM 4256 C C . GLN A 1 545 ? -8.977 30.875 2.699 1 81.25 545 GLN A C 1
ATOM 4258 O O . GLN A 1 545 ? -10.156 30.625 2.951 1 81.25 545 GLN A O 1
ATOM 4263 N N . ARG A 1 546 ? -8.594 31.812 1.849 1 84.75 546 ARG A N 1
ATOM 4264 C CA . ARG A 1 546 ? -9.594 32.562 1.095 1 84.75 546 ARG A CA 1
ATOM 4265 C C . ARG A 1 546 ? -10.352 31.656 0.135 1 84.75 546 ARG A C 1
ATOM 4267 O O . ARG A 1 546 ? -11.555 31.844 -0.075 1 84.75 546 ARG A O 1
ATOM 4274 N N . LEU A 1 547 ? -9.648 30.734 -0.405 1 89.25 547 LEU A N 1
ATOM 4275 C CA . LEU A 1 547 ? -10.312 29.766 -1.268 1 89.25 547 LEU A CA 1
ATOM 4276 C C . LEU A 1 547 ? -11.273 28.891 -0.465 1 89.25 547 LEU A C 1
ATOM 4278 O O . LEU A 1 547 ? -12.344 28.531 -0.951 1 89.25 547 LEU A O 1
ATOM 4282 N N . ALA A 1 548 ? -10.82 28.5 0.69 1 88.88 548 ALA A N 1
ATOM 4283 C CA . ALA A 1 548 ? -11.68 27.703 1.566 1 88.88 548 ALA A CA 1
ATOM 4284 C C . ALA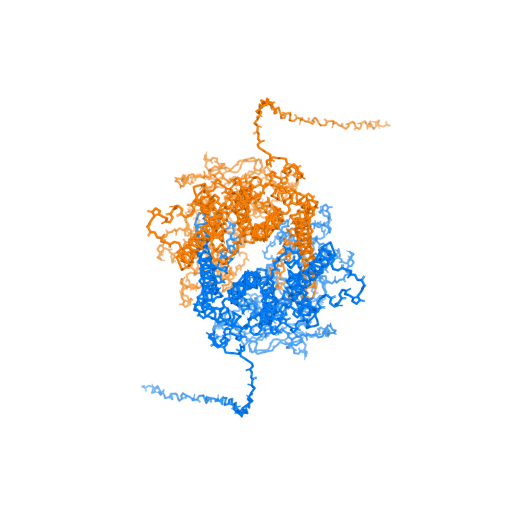 A 1 548 ? -12.938 28.484 1.949 1 88.88 548 ALA A C 1
ATOM 4286 O O . ALA A 1 548 ? -14.023 27.891 2.051 1 88.88 548 ALA A O 1
ATOM 4287 N N . LEU A 1 549 ? -12.75 29.75 2.189 1 88.38 549 LEU A N 1
ATOM 4288 C CA . LEU A 1 549 ? -13.898 30.594 2.516 1 88.38 549 LEU A CA 1
ATOM 4289 C C . LEU A 1 549 ? -14.852 30.688 1.332 1 88.38 549 LEU A C 1
ATOM 4291 O O . LEU A 1 549 ? -16.078 30.641 1.51 1 88.38 549 LEU A O 1
ATOM 4295 N N . ALA A 1 550 ? -14.281 30.875 0.158 1 91.38 550 ALA A N 1
ATOM 4296 C CA . ALA A 1 550 ? -15.117 30.906 -1.04 1 91.38 550 ALA A CA 1
ATOM 4297 C C . ALA A 1 550 ? -15.922 29.625 -1.178 1 91.38 550 ALA A C 1
ATOM 4299 O O . ALA A 1 550 ? -17.109 29.672 -1.523 1 91.38 550 ALA A O 1
ATOM 4300 N N . ARG A 1 551 ? -15.25 28.562 -0.957 1 90.81 551 ARG A N 1
ATOM 4301 C CA . ARG A 1 551 ? -15.914 27.266 -1.015 1 90.81 551 ARG A CA 1
ATOM 4302 C C . ARG A 1 551 ? -17.047 27.188 -0.004 1 90.81 551 ARG A C 1
ATOM 4304 O O . ARG A 1 551 ? -18.125 26.672 -0.316 1 90.81 551 ARG A O 1
ATOM 4311 N N . ALA A 1 552 ? -16.797 27.625 1.155 1 90.31 552 ALA A N 1
ATOM 4312 C CA . ALA A 1 552 ? -17.797 27.625 2.217 1 90.31 552 ALA A CA 1
ATOM 4313 C C . ALA A 1 552 ? -19.016 28.453 1.828 1 90.31 552 ALA A C 1
ATOM 4315 O O . ALA A 1 552 ? -20.156 28.062 2.066 1 90.31 552 ALA A O 1
ATOM 4316 N N . LEU A 1 553 ? -18.766 29.562 1.255 1 89.56 553 LEU A N 1
ATOM 4317 C CA . LEU A 1 553 ? -19.844 30.469 0.882 1 89.56 553 LEU A CA 1
ATOM 4318 C C . LEU A 1 553 ? -20.641 29.922 -0.29 1 89.56 553 LEU A C 1
ATOM 4320 O O . LEU A 1 553 ? -21.859 30.141 -0.384 1 89.56 553 LEU A O 1
ATOM 4324 N N . LEU A 1 554 ? -19.969 29.25 -1.154 1 90.69 554 LEU A N 1
ATOM 4325 C CA . LEU A 1 554 ? -20.609 28.656 -2.318 1 90.69 554 LEU A CA 1
ATOM 4326 C C . LEU A 1 554 ? -21.641 27.625 -1.896 1 90.69 554 LEU A C 1
ATOM 4328 O O . LEU A 1 554 ? -22.625 27.391 -2.609 1 90.69 554 LEU A O 1
ATOM 4332 N N . SER A 1 555 ? -21.469 27.047 -0.778 1 88.88 555 SER A N 1
ATOM 4333 C CA . SER A 1 555 ? -22.406 26.031 -0.295 1 88.88 555 SER A CA 1
ATOM 4334 C C . SER A 1 555 ? -23.688 26.656 0.245 1 88.88 555 SER A C 1
ATOM 4336 O O . SER A 1 555 ? -24.672 25.953 0.475 1 88.88 555 SER A O 1
ATOM 4338 N N . GLN A 1 556 ? -23.719 27.984 0.41 1 86.88 556 GLN A N 1
ATOM 4339 C CA . GLN A 1 556 ? -24.875 28.719 0.917 1 86.88 556 GLN A CA 1
ATOM 4340 C C . GLN A 1 556 ? -25.391 28.109 2.219 1 86.88 556 GLN A C 1
ATOM 4342 O O . GLN A 1 556 ? -26.547 27.703 2.303 1 86.88 556 GLN A O 1
ATOM 4347 N N . PRO A 1 557 ? -24.547 28.125 3.242 1 91.31 557 PRO A N 1
ATOM 4348 C CA . PRO A 1 557 ? -24.891 27.516 4.527 1 91.31 557 PRO A CA 1
ATOM 4349 C C . PRO A 1 557 ? -25.828 28.391 5.363 1 91.31 557 PRO A C 1
ATOM 4351 O O . PRO A 1 557 ? -26.016 29.578 5.055 1 91.31 557 PRO A O 1
ATOM 4354 N N . GLN A 1 558 ? -26.438 27.781 6.328 1 92.31 558 GLN A N 1
ATOM 4355 C CA . GLN A 1 558 ? -27.188 28.531 7.34 1 92.31 558 GLN A CA 1
ATOM 4356 C C . GLN A 1 558 ? -26.312 28.891 8.523 1 92.31 558 GLN A C 1
ATOM 4358 O O . GLN A 1 558 ? -26.578 29.859 9.242 1 92.31 558 GLN A O 1
ATOM 4363 N N . LEU A 1 559 ? -25.297 28.109 8.625 1 94.5 559 LEU A N 1
ATOM 4364 C CA . LEU A 1 559 ? -24.312 28.328 9.68 1 94.5 559 LEU A CA 1
ATOM 4365 C C . LEU A 1 559 ? -22.891 28.25 9.133 1 94.5 559 LEU A C 1
ATOM 4367 O O . LEU A 1 559 ? -22.547 27.266 8.461 1 94.5 559 LEU A O 1
ATOM 4371 N N . LEU A 1 560 ? -22.188 29.25 9.289 1 94.12 560 LEU A N 1
ATOM 4372 C CA . LEU A 1 560 ? -20.781 29.281 8.898 1 94.12 560 LEU A CA 1
ATOM 4373 C C . LEU A 1 560 ? -19.875 29.188 10.117 1 94.12 560 LEU A C 1
ATOM 4375 O O . LEU A 1 560 ? -20 29.969 11.055 1 94.12 560 LEU A O 1
ATOM 4379 N N . ILE A 1 561 ? -19.047 28.172 10.117 1 94.56 561 ILE A N 1
ATOM 4380 C CA . ILE A 1 561 ? -18.125 27.969 11.219 1 94.56 561 ILE A CA 1
ATOM 4381 C C . ILE A 1 561 ? -16.688 28.219 10.734 1 94.56 561 ILE A C 1
ATOM 4383 O O . ILE A 1 561 ? -16.25 27.625 9.742 1 94.56 561 ILE A O 1
ATOM 4387 N N . LEU A 1 562 ? -16.016 29.078 11.398 1 91.06 562 LEU A N 1
ATOM 4388 C CA . LEU A 1 562 ? -14.617 29.375 11.094 1 91.06 562 LEU A CA 1
ATOM 4389 C C . LEU A 1 562 ? -13.711 29.016 12.273 1 91.06 562 LEU A C 1
ATOM 4391 O O . LEU A 1 562 ? -13.727 29.688 13.305 1 91.06 562 LEU A O 1
ATOM 4395 N N . ASP A 1 563 ? -12.961 27.969 12.133 1 86.62 563 ASP A N 1
ATOM 4396 C CA . ASP A 1 563 ? -12.039 27.531 13.18 1 86.62 563 ASP A CA 1
ATOM 4397 C C . ASP A 1 563 ? -10.633 28.094 12.945 1 86.62 563 ASP A C 1
ATOM 4399 O O . ASP A 1 563 ? -9.828 27.469 12.258 1 86.62 563 ASP A O 1
ATOM 4403 N N . GLU A 1 564 ? -10.32 29.156 13.586 1 74.44 564 GLU A N 1
ATOM 4404 C CA . GLU A 1 564 ? -9.047 29.859 13.516 1 74.44 564 GLU A CA 1
ATOM 4405 C C . GLU A 1 564 ? -8.648 30.125 12.062 1 74.44 564 GLU A C 1
ATOM 4407 O O . GLU A 1 564 ? -7.488 29.938 11.688 1 74.44 564 GLU A O 1
ATOM 4412 N N . ALA A 1 565 ? -9.586 30.516 11.305 1 65.25 565 ALA A N 1
ATOM 4413 C CA . ALA A 1 565 ? -9.422 30.656 9.859 1 65.25 565 ALA A CA 1
ATOM 4414 C C . ALA A 1 565 ? -8.609 31.891 9.516 1 65.25 565 ALA A C 1
ATOM 4416 O O . ALA A 1 565 ? -8.227 32.094 8.359 1 65.25 565 ALA A O 1
ATOM 4417 N N . THR A 1 566 ? -8.297 32.688 10.469 1 63.91 566 THR A N 1
ATOM 4418 C CA . THR A 1 566 ? -7.609 33.938 10.141 1 63.91 566 THR A CA 1
ATOM 4419 C C . THR A 1 566 ? -6.234 34 10.805 1 63.91 566 THR A C 1
ATOM 4421 O O . THR A 1 566 ? -5.551 35 10.742 1 63.91 566 THR A O 1
ATOM 4424 N N . SER A 1 567 ? -5.945 32.844 11.398 1 62.47 567 SER A N 1
ATOM 4425 C CA . SER A 1 567 ? -4.738 32.875 12.211 1 62.47 567 SER A CA 1
ATOM 4426 C C . SER A 1 567 ? -3.488 32.969 11.344 1 62.47 567 SER A C 1
ATOM 4428 O O . SER A 1 567 ? -2.477 33.562 11.758 1 62.47 567 SER A O 1
ATOM 4430 N N . ALA A 1 568 ? -3.605 32.5 10.133 1 60.91 568 ALA A N 1
ATOM 4431 C CA . ALA A 1 568 ? -2.416 32.438 9.289 1 60.91 568 ALA A CA 1
ATOM 4432 C C . ALA A 1 568 ? -2.402 33.625 8.297 1 60.91 568 ALA A C 1
ATOM 4434 O O . ALA A 1 568 ? -1.565 33.656 7.395 1 60.91 568 ALA A O 1
ATOM 4435 N N . LEU A 1 569 ? -3.285 34.562 8.586 1 65 569 LEU A N 1
ATOM 4436 C CA . LEU A 1 569 ? -3.443 35.625 7.605 1 65 569 LEU A CA 1
ATOM 4437 C C . LEU A 1 569 ? -2.711 36.906 8.047 1 65 569 LEU A C 1
ATOM 4439 O O . LEU A 1 569 ? -2.596 37.156 9.242 1 65 569 LEU A O 1
ATOM 4443 N N . ASP A 1 570 ? -2.172 37.562 7.055 1 68.81 570 ASP A N 1
ATOM 4444 C CA . ASP A 1 570 ? -1.631 38.906 7.32 1 68.81 570 ASP A CA 1
ATOM 4445 C C . ASP A 1 570 ? -2.752 39.906 7.555 1 68.81 570 ASP A C 1
ATOM 4447 O O . ASP A 1 570 ? -3.922 39.625 7.305 1 68.81 570 ASP A O 1
ATOM 4451 N N . HIS A 1 571 ? -2.285 40.969 8.023 1 70.38 571 HIS A N 1
ATOM 4452 C CA . HIS A 1 571 ? -3.238 42 8.445 1 70.38 571 HIS A CA 1
ATOM 4453 C C . HIS A 1 571 ? -4.121 42.438 7.281 1 70.38 571 HIS A C 1
ATOM 4455 O O . HIS A 1 571 ? -5.32 42.656 7.457 1 70.38 571 HIS A O 1
ATOM 4461 N N . LYS A 1 572 ? -3.512 42.531 6.109 1 71.5 572 LYS A N 1
ATOM 4462 C CA . LYS A 1 572 ? -4.285 42.969 4.957 1 71.5 572 LYS A CA 1
ATOM 4463 C C . LYS A 1 572 ? -5.355 41.969 4.574 1 71.5 572 LYS A C 1
ATOM 4465 O O . LYS A 1 572 ? -6.512 42.312 4.352 1 71.5 572 LYS A O 1
ATOM 4470 N N . ASN A 1 573 ? -4.949 40.781 4.465 1 74.12 573 ASN A N 1
ATOM 4471 C CA . ASN A 1 573 ? -5.891 39.75 4.094 1 74.12 573 ASN A CA 1
ATOM 4472 C C . ASN A 1 573 ? -6.887 39.469 5.215 1 74.12 573 ASN A C 1
ATOM 4474 O O . ASN A 1 573 ? -8.039 39.125 4.957 1 74.12 573 ASN A O 1
ATOM 4478 N N . GLU A 1 574 ? -6.359 39.625 6.387 1 76.88 574 GLU A N 1
ATOM 4479 C CA . GLU A 1 574 ? -7.262 39.5 7.527 1 76.88 574 GLU A CA 1
ATOM 4480 C C . GLU A 1 574 ? -8.391 40.531 7.449 1 76.88 574 GLU A C 1
ATOM 4482 O O . GLU A 1 574 ? -9.547 40.188 7.727 1 76.88 574 GLU A O 1
ATOM 4487 N N . ARG A 1 575 ? -7.973 41.688 7.094 1 77.19 575 ARG A N 1
ATOM 4488 C CA . ARG A 1 575 ? -8.969 42.75 6.984 1 77.19 575 ARG A CA 1
ATOM 4489 C C . ARG A 1 575 ? -9.977 42.438 5.879 1 77.19 575 ARG A C 1
ATOM 4491 O O . ARG A 1 575 ? -11.164 42.719 6.023 1 77.19 575 ARG A O 1
ATOM 4498 N N . LYS A 1 576 ? -9.469 41.906 4.824 1 77.5 576 LYS A N 1
ATOM 4499 C CA . LYS A 1 576 ? -10.352 41.562 3.719 1 77.5 576 LYS A CA 1
ATOM 4500 C C . LYS A 1 576 ? -11.359 40.5 4.141 1 77.5 576 LYS A C 1
ATOM 4502 O O . LYS A 1 576 ? -12.539 40.594 3.791 1 77.5 576 LYS A O 1
ATOM 4507 N N . ILE A 1 577 ? -10.898 39.562 4.777 1 78.81 577 ILE A N 1
ATOM 4508 C CA . ILE A 1 577 ? -11.773 38.5 5.238 1 78.81 577 ILE A CA 1
ATOM 4509 C C . ILE A 1 577 ? -12.766 39.031 6.266 1 78.81 577 ILE A C 1
ATOM 4511 O O . ILE A 1 577 ? -13.938 38.656 6.277 1 78.81 577 ILE A O 1
ATOM 4515 N N . GLN A 1 578 ? -12.234 39.906 7.082 1 82.12 578 GLN A N 1
ATOM 4516 C CA . GLN A 1 578 ? -13.109 40.531 8.07 1 82.12 578 GLN A CA 1
ATOM 4517 C C . GLN A 1 578 ? -14.219 41.344 7.391 1 82.12 578 GLN A C 1
ATOM 4519 O O . GLN A 1 578 ? -15.367 41.312 7.844 1 82.12 578 GLN A O 1
ATOM 4524 N N . GLN A 1 579 ? -13.789 42 6.418 1 81 579 GLN A N 1
ATOM 4525 C CA . GLN A 1 579 ? -14.781 42.75 5.66 1 81 579 GLN A CA 1
ATOM 4526 C C . GLN A 1 579 ? -15.82 41.812 5.039 1 81 579 GLN A C 1
ATOM 4528 O O . GLN A 1 579 ? -17.016 42.125 5.027 1 81 579 GLN A O 1
ATOM 4533 N N . ALA A 1 580 ? -15.32 40.781 4.484 1 79.06 580 ALA A N 1
ATOM 4534 C CA . ALA A 1 580 ? -16.234 39.812 3.91 1 79.06 580 ALA A CA 1
ATOM 4535 C C . ALA A 1 580 ? -17.203 39.281 4.961 1 79.06 580 ALA A C 1
ATOM 4537 O O . ALA A 1 580 ? -18.391 39.094 4.688 1 79.06 580 ALA A O 1
ATOM 4538 N N . LEU A 1 581 ? -16.719 39.062 6.105 1 83.06 581 LEU A N 1
ATOM 4539 C CA . LEU A 1 581 ? -17.547 38.531 7.195 1 83.06 581 LEU A CA 1
ATOM 4540 C C . LEU A 1 581 ? -18.547 39.594 7.672 1 83.06 581 LEU A C 1
ATOM 4542 O O . LEU A 1 581 ? -19.656 39.25 8.07 1 83.06 581 LEU A O 1
ATOM 4546 N N . GLU A 1 582 ? -18.109 40.812 7.66 1 84.19 582 GLU A N 1
ATOM 4547 C CA . GLU A 1 582 ? -18.984 41.906 8.062 1 84.19 582 GLU A CA 1
ATOM 4548 C C . GLU A 1 582 ? -20.172 42.031 7.121 1 84.19 582 GLU A C 1
ATOM 4550 O O . GLU A 1 582 ? -21.281 42.344 7.555 1 84.19 582 GLU A O 1
ATOM 4555 N N . HIS A 1 583 ? -19.859 41.781 5.902 1 83.12 583 HIS A N 1
ATOM 4556 C CA . HIS A 1 583 ? -20.938 41.812 4.914 1 83.12 583 HIS A CA 1
ATOM 4557 C C . HIS A 1 583 ? -21.969 40.719 5.172 1 83.12 583 HIS A C 1
ATOM 4559 O O . HIS A 1 583 ? -23.125 40.844 4.762 1 83.12 583 HIS A O 1
ATOM 4565 N N . LEU A 1 584 ? -21.531 39.75 5.805 1 85.56 584 LEU A N 1
ATOM 4566 C CA . LEU A 1 584 ? -22.406 38.594 6.047 1 85.56 584 LEU A CA 1
ATOM 4567 C C . LEU A 1 584 ? -23.109 38.75 7.391 1 85.56 584 LEU A C 1
ATOM 4569 O O . LEU A 1 584 ? -24.078 38.031 7.664 1 85.56 584 LEU A O 1
ATOM 4573 N N . GLN A 1 585 ? -22.641 39.656 8.117 1 86.25 585 GLN A N 1
ATOM 4574 C CA . GLN A 1 585 ? -23.234 39.875 9.43 1 86.25 585 GLN A CA 1
ATOM 4575 C C . GLN A 1 585 ? -24.719 40.219 9.32 1 86.25 585 GLN A C 1
ATOM 4577 O O . GLN A 1 585 ? -25.109 41.031 8.469 1 86.25 585 GLN A O 1
ATOM 4582 N N . GLY A 1 586 ? -25.484 39.625 10.164 1 86.56 586 GLY A N 1
ATOM 4583 C CA . GLY A 1 586 ? -26.922 39.844 10.156 1 86.56 586 GLY A CA 1
ATOM 4584 C C . GLY A 1 586 ? -27.656 39.031 9.125 1 86.56 586 GLY A C 1
ATOM 4585 O O . GLY A 1 586 ? -28.891 38.969 9.141 1 86.56 586 GLY A O 1
ATOM 4586 N N . LYS A 1 587 ? -26.922 38.469 8.242 1 87.81 587 LYS A N 1
ATOM 4587 C CA . LYS A 1 587 ? -27.547 37.688 7.18 1 87.81 587 LYS A CA 1
ATOM 4588 C C . LYS A 1 587 ? -27.312 36.188 7.379 1 87.81 587 LYS A C 1
ATOM 4590 O O . LYS A 1 587 ? -28.062 35.344 6.859 1 87.81 587 LYS A O 1
ATOM 4595 N N . LEU A 1 588 ? -26.297 35.906 8.023 1 92 588 LEU A N 1
ATOM 4596 C CA . LEU A 1 588 ? -25.875 34.531 8.227 1 92 588 LEU A CA 1
ATOM 4597 C C . LEU A 1 588 ? -25.391 34.312 9.656 1 92 588 LEU A C 1
ATOM 4599 O O . LEU A 1 588 ? -24.812 35.219 10.266 1 92 588 LEU A O 1
ATOM 4603 N N . THR A 1 589 ? -25.75 33.188 10.219 1 94.56 589 THR A N 1
ATOM 4604 C CA . THR A 1 589 ? -25.203 32.844 11.523 1 94.56 589 THR A CA 1
ATOM 4605 C C . THR A 1 589 ? -23.75 32.375 11.398 1 94.56 589 THR A C 1
ATOM 4607 O O . THR A 1 589 ? -23.422 31.5 10.594 1 94.56 589 THR A O 1
ATOM 4610 N N . ILE A 1 590 ? -22.859 33 12.156 1 94 590 ILE A N 1
ATOM 4611 C CA . ILE A 1 590 ? -21.438 32.719 12.031 1 94 590 ILE A CA 1
ATOM 4612 C C . ILE A 1 590 ? -20.844 32.438 13.406 1 94 590 ILE A C 1
ATOM 4614 O O . ILE A 1 590 ? -21.125 33.125 14.375 1 94 590 ILE A O 1
ATOM 4618 N N . ILE A 1 591 ? -20.156 31.328 13.523 1 94.31 591 ILE A N 1
ATOM 4619 C CA . ILE A 1 591 ? -19.359 31 14.703 1 94.31 591 ILE A CA 1
ATOM 4620 C C . ILE A 1 591 ? -17.875 31.094 14.359 1 94.31 591 ILE A C 1
ATOM 4622 O O . ILE A 1 591 ? -17.406 30.438 13.422 1 94.31 591 ILE A O 1
ATOM 4626 N N . ILE A 1 592 ? -17.156 31.875 15.086 1 91.5 592 ILE A N 1
ATOM 4627 C CA . ILE A 1 592 ? -15.742 32.062 14.797 1 91.5 592 ILE A CA 1
ATOM 4628 C C . ILE A 1 592 ? -14.914 31.766 16.047 1 91.5 592 ILE A C 1
ATOM 4630 O O . ILE A 1 592 ? -15.203 32.281 17.125 1 91.5 592 ILE A O 1
ATOM 4634 N N . ILE A 1 593 ? -14 30.844 15.883 1 88.25 593 ILE A N 1
ATOM 4635 C CA . ILE A 1 593 ? -12.992 30.672 16.922 1 88.25 593 ILE A CA 1
ATOM 4636 C C . ILE A 1 593 ? -11.812 31.609 16.656 1 88.25 593 ILE A C 1
ATOM 4638 O O . ILE A 1 593 ? -11.156 31.5 15.617 1 88.25 593 ILE A O 1
ATOM 4642 N N . ALA A 1 594 ? -11.617 32.594 17.453 1 78.62 594 ALA A N 1
ATOM 4643 C CA . ALA A 1 594 ? -10.57 33.562 17.219 1 78.62 594 ALA A CA 1
ATOM 4644 C C . ALA A 1 594 ? -9.812 33.906 18.5 1 78.62 594 ALA A C 1
ATOM 4646 O O . ALA A 1 594 ? -10.391 33.844 19.594 1 78.62 594 ALA A O 1
ATOM 4647 N N . HIS A 1 595 ? -8.672 34.188 18.281 1 70.06 595 HIS A N 1
ATOM 4648 C CA . HIS A 1 595 ? -7.836 34.594 19.391 1 70.06 595 HIS A CA 1
ATOM 4649 C C . HIS A 1 595 ? -7.414 36.062 19.25 1 70.06 595 HIS A C 1
ATOM 4651 O O . HIS A 1 595 ? -7.008 36.688 20.219 1 70.06 595 HIS A O 1
ATOM 4657 N N . ARG A 1 596 ? -7.648 36.531 18.109 1 69.12 596 ARG A N 1
ATOM 4658 C CA . ARG A 1 596 ? -7.16 37.906 17.828 1 69.12 596 ARG A CA 1
ATOM 4659 C C . ARG A 1 596 ? -8.211 38.938 18.188 1 69.12 596 ARG A C 1
ATOM 4661 O O . ARG A 1 596 ? -9.398 38.75 17.891 1 69.12 596 ARG A O 1
ATOM 4668 N N . LYS A 1 597 ? -7.75 39.969 18.672 1 70.81 597 LYS A N 1
ATOM 4669 C CA . LYS A 1 597 ? -8.617 41.062 19.125 1 70.81 597 LYS A CA 1
ATOM 4670 C C . LYS A 1 597 ? -9.352 41.688 17.969 1 70.81 597 LYS A C 1
ATOM 4672 O O . LYS A 1 597 ? -10.516 42.094 18.094 1 70.81 597 LYS A O 1
ATOM 4677 N N . THR A 1 598 ? -8.695 41.781 16.859 1 70.75 598 THR A N 1
ATOM 4678 C CA . THR A 1 598 ? -9.289 42.469 15.719 1 70.75 598 THR A CA 1
ATOM 4679 C C . THR A 1 598 ? -10.523 41.688 15.234 1 70.75 598 THR A C 1
ATOM 4681 O O . THR A 1 598 ? -11.5 42.312 14.797 1 70.75 598 THR A O 1
ATOM 4684 N N . THR A 1 599 ? -10.461 40.469 15.336 1 74.31 599 THR A N 1
ATOM 4685 C CA . THR A 1 599 ? -11.586 39.625 14.922 1 74.31 599 THR A CA 1
ATOM 4686 C C . THR A 1 599 ? -12.734 39.75 15.922 1 74.31 599 THR A C 1
ATOM 4688 O O . THR A 1 599 ? -13.906 39.719 15.539 1 74.31 599 THR A O 1
ATOM 4691 N N . LEU A 1 600 ? -12.336 40 17.141 1 79.12 600 LEU A N 1
ATOM 4692 C CA . LEU A 1 600 ? -13.32 40.031 18.219 1 79.12 600 LEU A CA 1
ATOM 4693 C C . LEU A 1 600 ? -14.07 41.344 18.234 1 79.12 600 LEU A C 1
ATOM 4695 O O . LEU A 1 600 ? -15.164 41.438 18.797 1 79.12 600 LEU A O 1
ATOM 4699 N N . GLU A 1 601 ? -13.539 42.344 17.578 1 80.62 601 GLU A N 1
ATOM 4700 C CA . GLU A 1 601 ? -14.109 43.688 17.641 1 80.62 601 GLU A CA 1
ATOM 4701 C C . GLU A 1 601 ? -15.391 43.781 16.828 1 80.62 601 GLU A C 1
ATOM 4703 O O . GLU A 1 601 ? -16.25 44.625 17.094 1 80.62 601 GLU A O 1
ATOM 4708 N N . HIS A 1 602 ? -15.641 42.906 15.961 1 79.56 602 HIS A N 1
ATOM 4709 C CA . HIS A 1 602 ? -16.766 43.062 15.055 1 79.56 602 HIS A CA 1
ATOM 4710 C C . HIS A 1 602 ? -17.781 41.938 15.227 1 79.56 602 HIS A C 1
ATOM 4712 O O . HIS A 1 602 ? -18.578 41.688 14.328 1 79.56 602 HIS A O 1
ATOM 4718 N N . VAL A 1 603 ? -17.75 41.312 16.328 1 88 603 VAL A N 1
ATOM 4719 C CA . VAL A 1 603 ? -18.672 40.188 16.531 1 88 603 VAL A CA 1
ATOM 4720 C C . VAL A 1 603 ? -19.812 40.625 17.438 1 88 603 VAL A C 1
ATOM 4722 O O . VAL A 1 603 ? -19.688 41.594 18.188 1 88 603 VAL A O 1
ATOM 4725 N N . ASP A 1 604 ? -20.953 40 17.391 1 89.81 604 ASP A N 1
ATOM 4726 C CA . ASP A 1 604 ? -22.125 40.312 18.203 1 89.81 604 ASP A CA 1
ATOM 4727 C C . ASP A 1 604 ? -21.953 39.812 19.641 1 89.81 604 ASP A C 1
ATOM 4729 O O . ASP A 1 604 ? -22.359 40.5 20.578 1 89.81 604 ASP A O 1
ATOM 4733 N N . HIS A 1 605 ? -21.453 38.625 19.781 1 91.44 605 HIS A N 1
ATOM 4734 C CA . HIS A 1 605 ? -21.266 38 21.078 1 91.44 605 HIS A CA 1
ATOM 4735 C C . HIS A 1 605 ? -19.891 37.344 21.203 1 91.44 605 HIS A C 1
ATOM 4737 O O . HIS A 1 605 ? -19.391 36.781 20.25 1 91.44 605 HIS A O 1
ATOM 4743 N N . ILE A 1 606 ? -19.312 37.531 22.359 1 92.12 606 ILE A N 1
ATOM 4744 C CA . ILE A 1 606 ? -18.047 36.875 22.672 1 92.12 606 ILE A CA 1
ATOM 4745 C C . ILE A 1 606 ? -18.234 35.906 23.828 1 92.12 606 ILE A C 1
ATOM 4747 O O . ILE A 1 606 ? -18.703 36.281 24.891 1 92.12 606 ILE A O 1
ATOM 4751 N N . ILE A 1 607 ? -17.938 34.688 23.516 1 90.62 607 ILE A N 1
ATOM 4752 C CA . ILE A 1 607 ? -18.031 33.625 24.531 1 90.62 607 ILE A CA 1
ATOM 4753 C C . ILE A 1 607 ? -16.625 33.188 24.922 1 90.62 607 ILE A C 1
ATOM 4755 O O . ILE A 1 607 ? -15.859 32.719 24.078 1 90.62 607 ILE A O 1
ATOM 4759 N N . GLU A 1 608 ? -16.281 33.281 26.141 1 88.5 608 GLU A N 1
ATOM 4760 C CA . GLU A 1 608 ? -14.992 32.781 26.641 1 88.5 608 GLU A CA 1
ATOM 4761 C C . GLU A 1 608 ? -15.133 31.438 27.328 1 88.5 608 GLU A C 1
ATOM 4763 O O . GLU A 1 608 ? -15.867 31.312 28.312 1 88.5 608 GLU A O 1
ATOM 4768 N N . LEU A 1 609 ? -14.453 30.469 26.703 1 86.88 609 LEU A N 1
ATOM 4769 C CA . LEU A 1 609 ? -14.43 29.125 27.297 1 86.88 609 LEU A CA 1
ATOM 4770 C C . LEU A 1 609 ? -13.281 28.984 28.281 1 86.88 609 LEU A C 1
ATOM 4772 O O . LEU A 1 609 ? -12.141 29.344 27.969 1 86.88 609 LEU A O 1
ATOM 4776 N N . ARG A 1 610 ? -13.469 28.578 29.453 1 78.75 610 ARG A N 1
ATOM 4777 C CA . ARG A 1 610 ? -12.453 28.359 30.469 1 78.75 610 ARG A CA 1
ATOM 4778 C C . ARG A 1 610 ? -12.445 26.906 30.922 1 78.75 610 ARG A C 1
ATOM 4780 O O . ARG A 1 610 ? -13.5 26.297 31.094 1 78.75 610 ARG A O 1
ATOM 4787 N N . PRO A 1 611 ? -11.242 26.297 30.672 1 65.88 611 PRO A N 1
ATOM 4788 C CA . PRO A 1 611 ? -11.203 24.922 31.172 1 65.88 611 PRO A CA 1
ATOM 4789 C C . PRO A 1 611 ? -11.742 24.812 32.594 1 65.88 611 PRO A C 1
ATOM 4791 O O . PRO A 1 611 ? -11.664 25.766 33.375 1 65.88 611 PRO A O 1
ATOM 4794 N N . GLU A 1 612 ? -12.766 24.109 32.844 1 55.56 612 GLU A N 1
ATOM 4795 C CA . GLU A 1 612 ? -13.391 23.969 34.156 1 55.56 612 GLU A CA 1
ATOM 4796 C C . GLU A 1 612 ? -12.359 24.047 35.25 1 55.56 612 GLU A C 1
ATOM 4798 O O . GLU A 1 612 ? -11.477 23.188 35.344 1 55.56 612 GLU A O 1
ATOM 4803 N N . LYS A 1 613 ? -11.789 25.172 35.656 1 45.34 613 LYS A N 1
ATOM 4804 C CA . LYS A 1 613 ? -11.781 24.969 37.094 1 45.34 613 LYS A CA 1
ATOM 4805 C C . LYS A 1 613 ? -13.102 24.391 37.594 1 45.34 613 LYS A C 1
ATOM 4807 O O . LYS A 1 613 ? -14.125 24.516 36.906 1 45.34 613 LYS A O 1
ATOM 4812 N N . SER A 1 614 ? -13.289 23.516 38.5 1 35.31 614 SER A N 1
ATOM 4813 C CA . SER A 1 614 ? -14.531 23.156 39.156 1 35.31 614 SER A CA 1
ATOM 4814 C C . SER A 1 614 ? -15.531 24.297 39.156 1 35.31 614 SER A C 1
ATOM 4816 O O . SER A 1 614 ? -16.703 24.125 39.5 1 35.31 614 SER A O 1
ATOM 4818 N N . ASN A 1 615 ? -15.164 25.656 39.562 1 32.03 615 ASN A N 1
ATOM 4819 C CA . ASN A 1 615 ? -16.125 26.562 40.156 1 32.03 615 ASN A CA 1
ATOM 4820 C C . ASN A 1 615 ? -17.062 27.172 39.125 1 32.03 615 ASN A C 1
ATOM 4822 O O . ASN A 1 615 ? -16.719 27.297 37.969 1 32.03 615 ASN A O 1
ATOM 4826 N N . ASP A 1 616 ? -18.344 27.578 39.531 1 31.95 616 ASP A N 1
ATOM 4827 C CA . ASP A 1 616 ? -19.641 28.156 39.188 1 31.95 616 ASP A CA 1
ATOM 4828 C C . ASP A 1 616 ? -19.469 29.469 38.469 1 31.95 616 ASP A C 1
ATOM 4830 O O . ASP A 1 616 ? -19.656 30.547 39.031 1 31.95 616 ASP A O 1
ATOM 4834 N N . ILE A 1 617 ? -18.375 29.844 37.812 1 31.34 617 ILE A N 1
ATOM 4835 C CA . ILE A 1 617 ? -18.531 31.25 37.469 1 31.34 617 ILE A CA 1
ATOM 4836 C C . ILE A 1 617 ? -19.641 31.406 36.406 1 31.34 617 ILE A C 1
ATOM 4838 O O . ILE A 1 617 ? -19.641 30.719 35.406 1 31.34 617 ILE A O 1
ATOM 4842 N N . PRO A 1 618 ? -20.719 32 36.719 1 30.38 618 PRO A N 1
ATOM 4843 C CA . PRO A 1 618 ? -21.891 32.344 35.906 1 30.38 618 PRO A CA 1
ATOM 4844 C C . PRO A 1 618 ? -21.5 33 34.594 1 30.38 618 PRO A C 1
ATOM 4846 O O . PRO A 1 618 ? -20.469 33.688 34.5 1 30.38 618 PRO A O 1
ATOM 4849 N N . PRO A 1 619 ? -21.859 32.5 33.438 1 33.03 619 PRO A N 1
ATOM 4850 C CA . PRO A 1 619 ? -21.734 33.188 32.156 1 33.03 619 PRO A CA 1
ATOM 4851 C C . PRO A 1 619 ? -21.969 34.688 32.281 1 33.03 619 PRO A C 1
ATOM 4853 O O . PRO A 1 619 ? -22.953 35.125 32.906 1 33.03 619 PRO A O 1
ATOM 4856 N N . GLU A 1 620 ? -21.047 35.562 32.75 1 27.88 620 GLU A N 1
ATOM 4857 C CA . GLU A 1 620 ? -21.484 36.938 32.688 1 27.88 620 GLU A CA 1
ATOM 4858 C C . GLU A 1 620 ? -22.031 37.281 31.297 1 27.88 620 GLU A C 1
ATOM 4860 O O . GLU A 1 620 ? -21.406 36.938 30.281 1 27.88 620 GLU A O 1
ATOM 4865 N N . ARG A 1 621 ? -23.359 37.688 31.156 1 29.23 621 ARG A N 1
ATOM 4866 C CA . ARG A 1 621 ? -24.156 38.312 30.109 1 29.23 621 ARG A CA 1
ATOM 4867 C C . ARG A 1 621 ? -23.391 39.438 29.422 1 29.23 621 ARG A C 1
ATOM 4869 O O . ARG A 1 621 ? -22.828 40.281 30.078 1 29.23 621 ARG A O 1
ATOM 4876 N N . MET B 1 1 ? 4.055 63.031 -38.531 1 21.84 1 MET B N 1
ATOM 4877 C CA . MET B 1 1 ? 3.656 61.906 -39.344 1 21.84 1 MET B CA 1
ATOM 4878 C C . MET B 1 1 ? 4.527 60.688 -39.031 1 21.84 1 MET B C 1
ATOM 4880 O O . MET B 1 1 ? 5.602 60.531 -39.594 1 21.84 1 MET B O 1
ATOM 4884 N N . ALA B 1 2 ? 4.816 60.312 -37.75 1 25.2 2 ALA B N 1
ATOM 4885 C CA . ALA B 1 2 ? 6 59.781 -37.062 1 25.2 2 ALA B CA 1
ATOM 4886 C C . ALA B 1 2 ? 6.184 58.281 -37.375 1 25.2 2 ALA B C 1
ATOM 4888 O O . ALA B 1 2 ? 5.234 57.5 -37.25 1 25.2 2 ALA B O 1
ATOM 4889 N N . SER B 1 3 ? 7.133 57.844 -38.219 1 21.78 3 SER B N 1
ATOM 4890 C CA . SER B 1 3 ? 7.387 56.688 -39.062 1 21.78 3 SER B CA 1
ATOM 4891 C C . SER B 1 3 ? 7.652 55.438 -38.25 1 21.78 3 SER B C 1
ATOM 4893 O O . SER B 1 3 ? 8.539 55.438 -37.375 1 21.78 3 SER B O 1
ATOM 4895 N N . PHE B 1 4 ? 6.645 54.594 -37.844 1 24.28 4 PHE B N 1
ATOM 4896 C CA . PHE B 1 4 ? 6.402 53.531 -36.875 1 24.28 4 PHE B CA 1
ATOM 4897 C C . PHE B 1 4 ? 7.145 52.25 -37.281 1 24.28 4 PHE B C 1
ATOM 4899 O O . PHE B 1 4 ? 6.629 51.438 -38.062 1 24.28 4 PHE B O 1
ATOM 4906 N N . PRO B 1 5 ? 8.531 52.438 -37.312 1 24.3 5 PRO B N 1
ATOM 4907 C CA . PRO B 1 5 ? 9.133 51.406 -38.156 1 24.3 5 PRO B CA 1
ATOM 4908 C C . PRO B 1 5 ? 8.797 50 -37.688 1 24.3 5 PRO B C 1
ATOM 4910 O O . PRO B 1 5 ? 8.492 49.812 -36.5 1 24.3 5 PRO B O 1
ATOM 4913 N N . GLN B 1 6 ? 8.516 49 -38.531 1 21.56 6 GLN B N 1
ATOM 4914 C CA . GLN B 1 6 ? 7.816 47.75 -38.688 1 21.56 6 GLN B CA 1
ATOM 4915 C C . GLN B 1 6 ? 8.594 46.625 -38 1 21.56 6 GLN B C 1
ATOM 4917 O O . GLN B 1 6 ? 7.996 45.688 -37.469 1 21.56 6 GLN B O 1
ATOM 4922 N N . LYS B 1 7 ? 9.93 46.438 -38.156 1 23.67 7 LYS B N 1
ATOM 4923 C CA . LYS B 1 7 ? 10.531 45.219 -38.688 1 23.67 7 LYS B CA 1
ATOM 4924 C C . LYS B 1 7 ? 10.789 44.188 -37.562 1 23.67 7 LYS B C 1
ATOM 4926 O O . LYS B 1 7 ? 11.352 44.531 -36.531 1 23.67 7 LYS B O 1
ATOM 4931 N N . GLY B 1 8 ? 10.195 42.938 -37.562 1 21.64 8 GLY B N 1
ATOM 4932 C CA . GLY B 1 8 ? 9.758 41.75 -36.844 1 21.64 8 GLY B CA 1
ATOM 4933 C C . GLY B 1 8 ? 10.906 40.844 -36.438 1 21.64 8 GLY B C 1
ATOM 4934 O O . GLY B 1 8 ? 10.68 39.781 -35.875 1 21.64 8 GLY B O 1
ATOM 4935 N N . GLU B 1 9 ? 12.156 41.062 -36.812 1 22.47 9 GLU B N 1
ATOM 4936 C CA . GLU B 1 9 ? 12.953 39.875 -37.094 1 22.47 9 GLU B CA 1
ATOM 4937 C C . GLU B 1 9 ? 13.242 39.094 -35.844 1 22.47 9 GLU B C 1
ATOM 4939 O O . GLU B 1 9 ? 13.656 39.656 -34.812 1 22.47 9 GLU B O 1
ATOM 4944 N N . ILE B 1 10 ? 12.734 37.906 -35.781 1 23.28 10 ILE B N 1
ATOM 4945 C CA . ILE B 1 10 ? 12.625 36.812 -34.812 1 23.28 10 ILE B CA 1
ATOM 4946 C C . ILE B 1 10 ? 14.016 36.281 -34.5 1 23.28 10 ILE B C 1
ATOM 4948 O O . ILE B 1 10 ? 14.703 35.75 -35.375 1 23.28 10 ILE B O 1
ATOM 4952 N N . LYS B 1 11 ? 14.789 36.906 -33.75 1 19.06 11 LYS B N 1
ATOM 4953 C CA . LYS B 1 11 ? 16.188 36.531 -33.531 1 19.06 11 LYS B CA 1
ATOM 4954 C C . LYS B 1 11 ? 16.297 35.062 -33.125 1 19.06 11 LYS B C 1
ATOM 4956 O O . LYS B 1 11 ? 15.602 34.594 -32.219 1 19.06 11 LYS B O 1
ATOM 4961 N N . LYS B 1 12 ? 16.953 34.312 -33.969 1 23.81 12 LYS B N 1
ATOM 4962 C CA . LYS B 1 12 ? 17.359 32.938 -34.094 1 23.81 12 LYS B CA 1
ATOM 4963 C C . LYS B 1 12 ? 18.125 32.469 -32.875 1 23.81 12 LYS B C 1
ATOM 4965 O O . LYS B 1 12 ? 19.219 32.969 -32.562 1 23.81 12 LYS B O 1
ATOM 4970 N N . TYR B 1 13 ? 17.531 32.594 -31.75 1 19.66 13 TYR B N 1
ATOM 4971 C CA . TYR B 1 13 ? 18.344 32.156 -30.625 1 19.66 13 TYR B CA 1
ATOM 4972 C C . TYR B 1 13 ? 19.078 30.844 -30.938 1 19.66 13 TYR B C 1
ATOM 4974 O O . TYR B 1 13 ? 18.516 29.953 -31.562 1 19.66 13 TYR B O 1
ATOM 4982 N N . LYS B 1 14 ? 20.359 30.938 -31.141 1 20.03 14 LYS B N 1
ATOM 4983 C CA . LYS B 1 14 ? 21.406 29.969 -31.438 1 20.03 14 LYS B CA 1
ATOM 4984 C C . LYS B 1 14 ? 21.266 28.703 -30.594 1 20.03 14 LYS B C 1
ATOM 4986 O O . LYS B 1 14 ? 21.188 28.781 -29.359 1 20.03 14 LYS B O 1
ATOM 4991 N N . GLN B 1 15 ? 20.688 27.703 -31.172 1 19.62 15 GLN B N 1
ATOM 4992 C CA . GLN B 1 15 ? 20.469 26.312 -30.781 1 19.62 15 GLN B CA 1
ATOM 4993 C C . GLN B 1 15 ? 21.781 25.641 -30.375 1 19.62 15 GLN B C 1
ATOM 4995 O O . GLN B 1 15 ? 22.672 25.438 -31.219 1 19.62 15 GLN B O 1
ATOM 5000 N N . VAL B 1 16 ? 22.5 26.203 -29.422 1 20.86 16 VAL B N 1
ATOM 5001 C CA . VAL B 1 16 ? 23.781 25.547 -29.141 1 20.86 16 VAL B CA 1
ATOM 5002 C C . VAL B 1 16 ? 23.594 24.047 -29.094 1 20.86 16 VAL B C 1
ATOM 5004 O O . VAL B 1 16 ? 22.781 23.531 -28.328 1 20.86 16 VAL B O 1
ATOM 5007 N N . GLN B 1 17 ? 23.844 23.375 -30.234 1 19.78 17 GLN B N 1
ATOM 5008 C CA . GLN B 1 17 ? 23.891 21.969 -30.594 1 19.78 17 GLN B CA 1
ATOM 5009 C C . GLN B 1 17 ? 24.922 21.203 -29.75 1 19.78 17 GLN B C 1
ATOM 5011 O O . GLN B 1 17 ? 26.109 21.5 -29.812 1 19.78 17 GLN B O 1
ATOM 5016 N N . TYR B 1 18 ? 24.75 21.031 -28.484 1 19.45 18 TYR B N 1
ATOM 5017 C CA . TYR B 1 18 ? 25.703 20.203 -27.75 1 19.45 18 TYR B CA 1
ATOM 5018 C C . TYR B 1 18 ? 25.984 18.906 -28.5 1 19.45 18 TYR B C 1
ATOM 5020 O O . TYR B 1 18 ? 25.078 18.141 -28.812 1 19.45 18 TYR B O 1
ATOM 5028 N N . THR B 1 19 ? 26.891 18.938 -29.438 1 21.7 19 THR B N 1
ATOM 5029 C CA . THR B 1 19 ? 27.422 17.812 -30.203 1 21.7 19 THR B CA 1
ATOM 5030 C C . THR B 1 19 ? 28.047 16.781 -29.266 1 21.7 19 THR B C 1
ATOM 5032 O O . THR B 1 19 ? 29.016 17.062 -28.562 1 21.7 19 THR B O 1
ATOM 5035 N N . TYR B 1 20 ? 27.328 15.984 -28.578 1 19.8 20 TYR B N 1
ATOM 5036 C CA . TYR B 1 20 ? 27.828 14.797 -27.906 1 19.8 20 TYR B CA 1
ATOM 5037 C C . TYR B 1 20 ? 28.672 13.945 -28.859 1 19.8 20 TYR B C 1
ATOM 5039 O O . TYR B 1 20 ? 28.141 13.422 -29.844 1 19.8 20 TYR B O 1
ATOM 5047 N N . TYR B 1 21 ? 29.875 14.398 -29.094 1 21.55 21 TYR B N 1
ATOM 5048 C CA . TYR B 1 21 ? 30.859 13.602 -29.828 1 21.55 21 TYR B CA 1
ATOM 5049 C C . TYR B 1 21 ? 30.984 12.203 -29.234 1 21.55 21 TYR B C 1
ATOM 5051 O O . TYR B 1 21 ? 31.562 12.039 -28.156 1 21.55 21 TYR B O 1
ATOM 5059 N N . ALA B 1 22 ? 30.016 11.383 -29.141 1 22.16 22 ALA B N 1
ATOM 5060 C CA . ALA B 1 22 ? 30.234 9.953 -28.922 1 22.16 22 ALA B CA 1
ATOM 5061 C C . ALA B 1 22 ? 31.172 9.375 -29.984 1 22.16 22 ALA B C 1
ATOM 5063 O O . ALA B 1 22 ? 30.828 9.305 -31.156 1 22.16 22 ALA B O 1
ATOM 5064 N N . ASP B 1 23 ? 32.375 9.812 -29.938 1 22.41 23 ASP B N 1
ATOM 5065 C CA . ASP B 1 23 ? 33.344 9.023 -30.672 1 22.41 23 ASP B CA 1
ATOM 5066 C C . ASP B 1 23 ? 33.219 7.539 -30.359 1 22.41 23 ASP B C 1
ATOM 5068 O O . ASP B 1 23 ? 33.594 7.074 -29.297 1 22.41 23 ASP B O 1
ATOM 5072 N N . ASN B 1 24 ? 32.219 7.023 -30.703 1 21.66 24 ASN B N 1
ATOM 5073 C CA . ASN B 1 24 ? 31.969 5.586 -30.781 1 21.66 24 ASN B CA 1
ATOM 5074 C C . ASN B 1 24 ? 33 4.895 -31.672 1 21.66 24 ASN B C 1
ATOM 5076 O O . ASN B 1 24 ? 32.844 4.898 -32.906 1 21.66 24 ASN B O 1
ATOM 5080 N N . GLU B 1 25 ? 34.25 5.117 -31.391 1 23.73 25 GLU B N 1
ATOM 5081 C CA . GLU B 1 25 ? 35 4.062 -32.062 1 23.73 25 GLU B CA 1
ATOM 5082 C C . GLU B 1 25 ? 34.375 2.695 -31.828 1 23.73 25 GLU B C 1
ATOM 5084 O O . GLU B 1 25 ? 34.25 2.262 -30.688 1 23.73 25 GLU B O 1
ATOM 5089 N N . ARG B 1 26 ? 33.656 2.285 -32.719 1 24.62 26 ARG B N 1
ATOM 5090 C CA . ARG B 1 26 ? 33.031 0.997 -32.969 1 24.62 26 ARG B CA 1
ATOM 5091 C C . ARG B 1 26 ? 34.031 -0.139 -32.938 1 24.62 26 ARG B C 1
ATOM 5093 O O . ARG B 1 26 ? 34.625 -0.47 -33.969 1 24.62 26 ARG B O 1
ATOM 5100 N N . LYS B 1 27 ? 34.969 -0.11 -32.125 1 24.42 27 LYS B N 1
ATOM 5101 C CA . LYS B 1 27 ? 35.625 -1.406 -32.281 1 24.42 27 LYS B CA 1
ATOM 5102 C C . LYS B 1 27 ? 34.594 -2.531 -32.344 1 24.42 27 LYS B C 1
ATOM 5104 O O . LYS B 1 27 ? 33.656 -2.574 -31.547 1 24.42 27 LYS B O 1
ATOM 5109 N N . LYS B 1 28 ? 34.531 -3.232 -33.5 1 25.5 28 LYS B N 1
ATOM 5110 C CA . LYS B 1 28 ? 33.812 -4.426 -33.969 1 25.5 28 LYS B CA 1
ATOM 5111 C C . LYS B 1 28 ? 33.938 -5.555 -32.938 1 25.5 28 LYS B C 1
ATOM 5113 O O . LYS B 1 28 ? 34.938 -6.266 -32.906 1 25.5 28 LYS B O 1
ATOM 5118 N N . VAL B 1 29 ? 33.875 -5.332 -31.688 1 24.02 29 VAL B N 1
ATOM 5119 C CA . VAL B 1 29 ? 33.969 -6.586 -30.953 1 24.02 29 VAL B CA 1
ATOM 5120 C C . VAL B 1 29 ? 33 -7.609 -31.531 1 24.02 29 VAL B C 1
ATOM 5122 O O . VAL B 1 29 ? 31.797 -7.367 -31.594 1 24.02 29 VAL B O 1
ATOM 5125 N N . THR B 1 30 ? 33.438 -8.422 -32.469 1 26.58 30 THR B N 1
ATOM 5126 C CA . THR B 1 30 ? 32.875 -9.625 -33.062 1 26.58 30 THR B CA 1
ATOM 5127 C C . THR B 1 30 ? 32.312 -10.539 -31.969 1 26.58 30 THR B C 1
ATOM 5129 O O . THR B 1 30 ? 32.75 -11.688 -31.828 1 26.58 30 THR B O 1
ATOM 5132 N N . SER B 1 31 ? 31.953 -9.938 -30.844 1 26.61 31 SER B N 1
ATOM 5133 C CA . SER B 1 31 ? 31.641 -11.023 -29.922 1 26.61 31 SER B CA 1
ATOM 5134 C C . SER B 1 31 ? 30.641 -12 -30.531 1 26.61 31 SER B C 1
ATOM 5136 O O . SER B 1 31 ? 29.609 -11.586 -31.078 1 26.61 31 SER B O 1
ATOM 5138 N N . HIS B 1 32 ? 31.094 -13.094 -31.016 1 27.69 32 HIS B N 1
ATOM 5139 C CA . HIS B 1 32 ? 30.422 -14.328 -31.406 1 27.69 32 HIS B CA 1
ATOM 5140 C C . HIS B 1 32 ? 29.297 -14.68 -30.438 1 27.69 32 HIS B C 1
ATOM 5142 O O . HIS B 1 32 ? 29.531 -15.414 -29.469 1 27.69 32 HIS B O 1
ATOM 5148 N N . SER B 1 33 ? 28.578 -13.727 -29.984 1 30.11 33 SER B N 1
ATOM 5149 C CA . SER B 1 33 ? 27.547 -13.914 -28.984 1 30.11 33 SER B CA 1
ATOM 5150 C C . SER B 1 33 ? 26.531 -14.977 -29.422 1 30.11 33 SER B C 1
ATOM 5152 O O . SER B 1 33 ? 26.125 -15 -30.578 1 30.11 33 SER B O 1
ATOM 5154 N N . ALA B 1 34 ? 26.375 -16.031 -28.656 1 33.75 34 ALA B N 1
ATOM 5155 C CA . ALA B 1 34 ? 25.594 -17.25 -28.844 1 33.75 34 ALA B CA 1
ATOM 5156 C C . ALA B 1 34 ? 24.156 -16.938 -29.266 1 33.75 34 ALA B C 1
ATOM 5158 O O . ALA B 1 34 ? 23.672 -15.828 -29 1 33.75 34 ALA B O 1
ATOM 5159 N N . PRO B 1 35 ? 23.406 -17.922 -29.906 1 32.03 35 PRO B N 1
ATOM 5160 C CA . PRO B 1 35 ? 22.062 -17.875 -30.5 1 32.03 35 PRO B CA 1
ATOM 5161 C C . PRO B 1 35 ? 21.016 -17.297 -29.531 1 32.03 35 PRO B C 1
ATOM 5163 O O . PRO B 1 35 ? 19.875 -17.094 -29.922 1 32.03 35 PRO B O 1
ATOM 5166 N N . LEU B 1 36 ? 21.312 -17.281 -28.328 1 32.38 36 LEU B N 1
ATOM 5167 C CA . LEU B 1 36 ? 20.312 -16.703 -27.438 1 32.38 36 LEU B CA 1
ATOM 5168 C C . LEU B 1 36 ? 20.016 -15.25 -27.812 1 32.38 36 LEU B C 1
ATOM 5170 O O . LEU B 1 36 ? 19.078 -14.656 -27.281 1 32.38 36 LEU B O 1
ATOM 5174 N N . CYS B 1 37 ? 20.891 -14.562 -28.5 1 34.06 37 CYS B N 1
ATOM 5175 C CA . CYS B 1 37 ? 20.844 -13.172 -28.938 1 34.06 37 CYS B CA 1
ATOM 5176 C C . CYS B 1 37 ? 19.703 -12.953 -29.938 1 34.06 37 CYS B C 1
ATOM 5178 O O . CYS B 1 37 ? 19.172 -11.844 -30.031 1 34.06 37 CYS B O 1
ATOM 5180 N N . SER B 1 38 ? 19.438 -13.93 -30.812 1 33.66 38 SER B N 1
ATOM 5181 C CA . SER B 1 38 ? 18.391 -13.742 -31.828 1 33.66 38 SER B CA 1
ATOM 5182 C C . SER B 1 38 ? 17.016 -13.625 -31.188 1 33.66 38 SER B C 1
ATOM 5184 O O . SER B 1 38 ? 16.078 -13.094 -31.797 1 33.66 38 SER B O 1
ATOM 5186 N N . PHE B 1 39 ? 16.703 -14.406 -30.172 1 35.41 39 PHE B N 1
ATOM 5187 C CA . PHE B 1 39 ? 15.414 -14.43 -29.516 1 35.41 39 PHE B CA 1
ATOM 5188 C C . PHE B 1 39 ? 15.094 -13.078 -28.891 1 35.41 39 PHE B C 1
ATOM 5190 O O . PHE B 1 39 ? 13.945 -12.641 -28.906 1 35.41 39 PHE B O 1
ATOM 5197 N N . LEU B 1 40 ? 16 -12.375 -28.297 1 40.06 40 LEU B N 1
ATOM 5198 C CA . LEU B 1 40 ? 15.93 -11.047 -27.688 1 40.06 40 LEU B CA 1
ATOM 5199 C C . LEU B 1 40 ? 15.656 -9.984 -28.75 1 40.06 40 LEU B C 1
ATOM 5201 O O . LEU B 1 40 ? 15.43 -8.82 -28.422 1 40.06 40 LEU B O 1
ATOM 5205 N N . LEU B 1 41 ? 15.75 -10.258 -29.969 1 37.06 41 LEU B N 1
ATOM 5206 C CA . LEU B 1 41 ? 15.664 -9.289 -31.062 1 37.06 41 LEU B CA 1
ATOM 5207 C C . LEU B 1 41 ? 14.227 -8.805 -31.25 1 37.06 41 LEU B C 1
ATOM 5209 O O . LEU B 1 41 ? 13.992 -7.777 -31.875 1 37.06 41 LEU B O 1
ATOM 5213 N N . LEU B 1 42 ? 13.219 -9.617 -30.969 1 41.72 42 LEU B N 1
ATOM 5214 C CA . LEU B 1 42 ? 11.875 -9.156 -31.312 1 41.72 42 LEU B CA 1
ATOM 5215 C C . LEU B 1 42 ? 11.344 -8.203 -30.25 1 41.72 42 LEU B C 1
ATOM 5217 O O . LEU B 1 42 ? 10.25 -7.656 -30.391 1 41.72 42 LEU B O 1
ATOM 5221 N N . MET B 1 43 ? 11.633 -8.25 -29.047 1 49.59 43 MET B N 1
ATOM 5222 C CA . MET B 1 43 ? 11.227 -7.25 -28.062 1 49.59 43 MET B CA 1
ATOM 5223 C C . MET B 1 43 ? 11.852 -5.898 -28.375 1 49.59 43 MET B C 1
ATOM 5225 O O . MET B 1 43 ? 12.961 -5.828 -28.922 1 49.59 43 MET B O 1
ATOM 5229 N N . ARG B 1 44 ? 11.117 -4.902 -28.531 1 56.78 44 ARG B N 1
ATOM 5230 C CA . ARG B 1 44 ? 11.672 -3.572 -28.766 1 56.78 44 ARG B CA 1
ATOM 5231 C C . ARG B 1 44 ? 12.844 -3.293 -27.828 1 56.78 44 ARG B C 1
ATOM 5233 O O . ARG B 1 44 ? 12.891 -3.803 -26.703 1 56.78 44 ARG B O 1
ATOM 5240 N N . SER B 1 45 ? 13.945 -2.846 -28.328 1 61.06 45 SER B N 1
ATOM 5241 C CA . SER B 1 45 ? 15.281 -2.557 -27.797 1 61.06 45 SER B CA 1
ATOM 5242 C C . SER B 1 45 ? 15.203 -1.95 -26.406 1 61.06 45 SER B C 1
ATOM 5244 O O . SER B 1 45 ? 16 -2.295 -25.531 1 61.06 45 SER B O 1
ATOM 5246 N N . ARG B 1 46 ? 14.094 -1.339 -26.172 1 64.88 46 ARG B N 1
ATOM 5247 C CA . ARG B 1 46 ? 14.039 -0.644 -24.891 1 64.88 46 ARG B CA 1
ATOM 5248 C C . ARG B 1 46 ? 13.617 -1.588 -23.766 1 64.88 46 ARG B C 1
ATOM 5250 O O . ARG B 1 46 ? 14.125 -1.507 -22.656 1 64.88 46 ARG B O 1
ATOM 5257 N N . GLN B 1 47 ? 12.781 -2.6 -24.109 1 74.31 47 GLN B N 1
ATOM 5258 C CA . GLN B 1 47 ? 12.305 -3.553 -23.125 1 74.31 47 GLN B CA 1
ATOM 5259 C C . GLN B 1 47 ? 13.406 -4.543 -22.734 1 74.31 47 GLN B C 1
ATOM 5261 O O . GLN B 1 47 ? 13.57 -4.871 -21.562 1 74.31 47 GLN B O 1
ATOM 5266 N N . LEU B 1 48 ? 14.117 -4.871 -23.688 1 75.94 48 LEU B N 1
ATOM 5267 C CA . LEU B 1 48 ? 15.203 -5.809 -23.438 1 75.94 48 LEU B CA 1
ATOM 5268 C C . LEU B 1 48 ? 16.312 -5.156 -22.609 1 75.94 48 LEU B C 1
ATOM 5270 O O . LEU B 1 48 ? 16.906 -5.805 -21.75 1 75.94 48 LEU B O 1
ATOM 5274 N N . SER B 1 49 ? 16.453 -3.873 -22.922 1 77.56 49 SER B N 1
ATOM 5275 C CA . SER B 1 49 ? 17.469 -3.168 -22.141 1 77.56 49 SER B CA 1
ATOM 5276 C C . SER B 1 49 ? 17.047 -3.041 -20.688 1 77.56 49 SER B C 1
ATOM 5278 O O . SER B 1 49 ? 17.875 -3.199 -19.781 1 77.56 49 SER B O 1
ATOM 5280 N N . ALA B 1 50 ? 15.789 -2.869 -20.531 1 79.31 50 ALA B N 1
ATOM 5281 C CA . ALA B 1 50 ? 15.289 -2.748 -19.172 1 79.31 50 ALA B CA 1
ATOM 5282 C C . ALA B 1 50 ? 15.375 -4.082 -18.438 1 79.31 50 ALA B C 1
ATOM 5284 O O . ALA B 1 50 ? 15.695 -4.117 -17.234 1 79.31 50 ALA B O 1
ATOM 5285 N N . LEU B 1 51 ? 15.133 -5.07 -19.125 1 81.38 51 LEU B N 1
ATOM 5286 C CA . LEU B 1 51 ? 15.219 -6.398 -18.531 1 81.38 51 LEU B CA 1
ATOM 5287 C C . LEU B 1 51 ? 16.656 -6.754 -18.203 1 81.38 51 LEU B C 1
ATOM 5289 O O . LEU B 1 51 ? 16.938 -7.324 -17.141 1 81.38 51 LEU B O 1
ATOM 5293 N N . ALA B 1 52 ? 17.5 -6.484 -19.109 1 81.38 52 ALA B N 1
ATOM 5294 C CA . ALA B 1 52 ? 18.906 -6.734 -18.875 1 81.38 52 ALA B CA 1
ATOM 5295 C C . ALA B 1 52 ? 19.422 -5.949 -17.672 1 81.38 52 ALA B C 1
ATOM 5297 O O . ALA B 1 52 ? 20.203 -6.461 -16.875 1 81.38 52 ALA B O 1
ATOM 5298 N N . LEU B 1 53 ? 18.906 -4.777 -17.594 1 77.88 53 LEU B N 1
ATOM 5299 C CA . LEU B 1 53 ? 19.297 -3.943 -16.469 1 77.88 53 LEU B CA 1
ATOM 5300 C C . LEU B 1 53 ? 18.781 -4.531 -15.156 1 77.88 53 LEU B C 1
ATOM 5302 O O . LEU B 1 53 ? 19.484 -4.535 -14.148 1 77.88 53 LEU B O 1
ATOM 5306 N N . ALA B 1 54 ? 17.609 -5.027 -15.219 1 80.75 54 ALA B N 1
ATOM 5307 C CA . ALA B 1 54 ? 17.031 -5.633 -14.023 1 80.75 54 ALA B CA 1
ATOM 5308 C C . ALA B 1 54 ? 17.797 -6.879 -13.602 1 80.75 54 ALA B C 1
ATOM 5310 O O . ALA B 1 54 ? 18.062 -7.082 -12.414 1 80.75 54 ALA B O 1
ATOM 5311 N N . CYS B 1 55 ? 18.172 -7.652 -14.555 1 84.06 55 CYS B N 1
ATOM 5312 C CA . CYS B 1 55 ? 18.938 -8.867 -14.297 1 84.06 55 CYS B CA 1
ATOM 5313 C C . CYS B 1 55 ? 20.312 -8.539 -13.758 1 84.06 55 CYS B C 1
ATOM 5315 O O . CYS B 1 55 ? 20.797 -9.18 -12.828 1 84.06 55 CYS B O 1
ATOM 5317 N N . TYR B 1 56 ? 20.875 -7.5 -14.352 1 79.88 56 TYR B N 1
ATOM 5318 C CA . TYR B 1 56 ? 22.219 -7.098 -13.938 1 79.88 56 TYR B CA 1
ATOM 5319 C C . TYR B 1 56 ? 22.219 -6.559 -12.516 1 79.88 56 TYR B C 1
ATOM 5321 O O . TYR B 1 56 ? 23.109 -6.871 -11.727 1 79.88 56 TYR B O 1
ATOM 5329 N N . GLU B 1 57 ? 21.234 -5.793 -12.188 1 80.56 57 GLU B N 1
ATOM 5330 C CA . GLU B 1 57 ? 21.141 -5.223 -10.844 1 80.56 57 GLU B CA 1
ATOM 5331 C C . GLU B 1 57 ? 20.938 -6.312 -9.797 1 80.56 57 GLU B C 1
ATOM 5333 O O . GLU B 1 57 ? 21.5 -6.238 -8.703 1 80.56 57 GLU B O 1
ATOM 5338 N N . PHE B 1 58 ? 20.203 -7.238 -10.188 1 81.94 58 PHE B N 1
ATOM 5339 C CA . PHE B 1 58 ? 19.938 -8.344 -9.266 1 81.94 58 PHE B CA 1
ATOM 5340 C C . PHE B 1 58 ? 21.188 -9.195 -9.086 1 81.94 58 PHE B C 1
ATOM 5342 O O . PHE B 1 58 ? 21.516 -9.617 -7.969 1 81.94 58 PHE B O 1
ATOM 5349 N N . TYR B 1 59 ? 21.875 -9.383 -10.148 1 82.25 59 TYR B N 1
ATOM 5350 C CA . TYR B 1 59 ? 23.094 -10.188 -10.094 1 82.25 59 TYR B CA 1
ATOM 5351 C C . TYR B 1 59 ? 24.188 -9.461 -9.32 1 82.25 59 TYR B C 1
ATOM 5353 O O . TYR B 1 59 ? 24.938 -10.086 -8.547 1 82.25 59 TYR B O 1
ATOM 5361 N N . SER B 1 60 ? 24.25 -8.133 -9.438 1 81.62 60 SER B N 1
ATOM 5362 C CA . SER B 1 60 ? 25.312 -7.352 -8.82 1 81.62 60 SER B CA 1
ATOM 5363 C C . SER B 1 60 ? 25.094 -7.215 -7.316 1 81.62 60 SER B C 1
ATOM 5365 O O . SER B 1 60 ? 26.031 -6.945 -6.57 1 81.62 60 SER B O 1
ATOM 5367 N N . PHE B 1 61 ? 23.922 -7.469 -6.855 1 82.75 61 PHE B N 1
ATOM 5368 C CA . PHE B 1 61 ? 23.594 -7.348 -5.438 1 82.75 61 PHE B CA 1
ATOM 5369 C C . PHE B 1 61 ? 24.281 -8.445 -4.629 1 82.75 61 PHE B C 1
ATOM 5371 O O . PHE B 1 61 ? 24.891 -8.172 -3.594 1 82.75 61 PHE B O 1
ATOM 5378 N N . ALA B 1 62 ? 24.172 -9.641 -5.098 1 86.94 62 ALA B N 1
ATOM 5379 C CA . ALA B 1 62 ? 24.797 -10.766 -4.418 1 86.94 62 ALA B CA 1
ATOM 5380 C C . ALA B 1 62 ? 25.234 -11.836 -5.418 1 86.94 62 ALA B C 1
ATOM 5382 O O . ALA B 1 62 ? 24.625 -12.906 -5.504 1 86.94 62 ALA B O 1
ATOM 5383 N N . PRO B 1 63 ? 26.344 -11.719 -6.086 1 86.56 63 PRO B N 1
ATOM 5384 C CA . PRO B 1 63 ? 26.734 -12.641 -7.148 1 86.56 63 PRO B CA 1
ATOM 5385 C C . PRO B 1 63 ? 27.047 -14.039 -6.629 1 86.56 63 PRO B C 1
ATOM 5387 O O . PRO B 1 63 ? 26.688 -15.031 -7.262 1 86.56 63 PRO B O 1
ATOM 5390 N N . ALA B 1 64 ? 27.625 -14.055 -5.395 1 88.88 64 ALA B N 1
ATOM 5391 C CA . ALA B 1 64 ? 27.984 -15.359 -4.855 1 88.88 64 ALA B CA 1
ATOM 5392 C C . ALA B 1 64 ? 26.734 -16.188 -4.543 1 88.88 64 ALA B C 1
ATOM 5394 O O . ALA B 1 64 ? 26.688 -17.375 -4.844 1 88.88 64 ALA B O 1
ATOM 5395 N N . LYS B 1 65 ? 25.766 -15.586 -3.992 1 89.81 65 LYS B N 1
ATOM 5396 C CA . LYS B 1 65 ? 24.547 -16.312 -3.633 1 89.81 65 LYS B CA 1
ATOM 5397 C C . LYS B 1 65 ? 23.734 -16.672 -4.875 1 89.81 65 LYS B C 1
ATOM 5399 O O . LYS B 1 65 ? 23.094 -17.719 -4.91 1 89.81 65 LYS B O 1
ATOM 5404 N N . VAL B 1 66 ? 23.781 -15.805 -5.879 1 89.81 66 VAL B N 1
ATOM 5405 C CA . VAL B 1 66 ? 23.094 -16.109 -7.129 1 89.81 66 VAL B CA 1
ATOM 5406 C C . VAL B 1 66 ? 23.766 -17.281 -7.82 1 89.81 66 VAL B C 1
ATOM 5408 O O . VAL B 1 66 ? 23.094 -18.172 -8.352 1 89.81 66 VAL B O 1
ATOM 5411 N N . LEU B 1 67 ? 25.094 -17.328 -7.785 1 89.31 67 LEU B N 1
ATOM 5412 C CA . LEU B 1 67 ? 25.828 -18.453 -8.383 1 89.31 67 LEU B CA 1
ATOM 5413 C C . LEU B 1 67 ? 25.547 -19.75 -7.629 1 89.31 67 LEU B C 1
ATOM 5415 O O . LEU B 1 67 ? 25.469 -20.812 -8.234 1 89.31 67 LEU B O 1
ATOM 5419 N N . PHE B 1 68 ? 25.422 -19.578 -6.352 1 91.25 68 PHE B N 1
ATOM 5420 C CA . PHE B 1 68 ? 25.078 -20.75 -5.555 1 91.25 68 PHE B CA 1
ATOM 5421 C C . PHE B 1 68 ? 23.688 -21.266 -5.941 1 91.25 68 PHE B C 1
ATOM 5423 O O . PHE B 1 68 ? 23.484 -22.484 -6.035 1 91.25 68 PHE B O 1
ATOM 5430 N N . CYS B 1 69 ? 22.75 -20.359 -6.16 1 90.44 69 CYS B N 1
ATOM 5431 C CA . CYS B 1 69 ? 21.422 -20.766 -6.609 1 90.44 69 CYS B CA 1
ATOM 5432 C C . CYS B 1 69 ? 21.484 -21.422 -7.977 1 90.44 69 CYS B C 1
ATOM 5434 O O . CYS B 1 69 ? 20.797 -22.422 -8.219 1 90.44 69 CYS B O 1
ATOM 5436 N N . LEU B 1 70 ? 22.328 -20.906 -8.82 1 90 70 LEU B N 1
ATOM 5437 C CA . LEU B 1 70 ? 22.484 -21.484 -10.156 1 90 70 LEU B CA 1
ATOM 5438 C C . LEU B 1 70 ? 23.062 -22.891 -10.07 1 90 70 LEU B C 1
ATOM 5440 O O . LEU B 1 70 ? 22.641 -23.781 -10.812 1 90 70 LEU B O 1
ATOM 5444 N N . LEU B 1 71 ? 23.984 -23.078 -9.148 1 91.25 71 LEU B N 1
ATOM 5445 C CA . LEU B 1 71 ? 24.562 -24.406 -8.938 1 91.25 71 LEU B CA 1
ATOM 5446 C C . LEU B 1 71 ? 23.516 -25.375 -8.414 1 91.25 71 LEU B C 1
ATOM 5448 O O . LEU B 1 71 ? 23.469 -26.531 -8.852 1 91.25 71 LEU B O 1
ATOM 5452 N N . LEU B 1 72 ? 22.766 -24.891 -7.527 1 91.56 72 LEU B N 1
ATOM 5453 C CA . LEU B 1 72 ? 21.703 -25.75 -6.992 1 91.56 72 LEU B CA 1
ATOM 5454 C C . LEU B 1 72 ? 20.688 -26.094 -8.078 1 91.56 72 LEU B C 1
ATOM 5456 O O . LEU B 1 72 ? 20.156 -27.219 -8.094 1 91.56 72 LEU B O 1
ATOM 5460 N N . MET B 1 73 ? 20.453 -25.156 -8.953 1 91 73 MET B N 1
ATOM 5461 C CA . MET B 1 73 ? 19.516 -25.406 -10.062 1 91 73 MET B CA 1
ATOM 5462 C C . MET B 1 73 ? 20.078 -26.453 -11.016 1 91 73 MET B C 1
ATOM 5464 O O . MET B 1 73 ? 19.328 -27.328 -11.469 1 91 73 MET B O 1
ATOM 5468 N N . LEU B 1 74 ? 21.328 -26.359 -11.258 1 89.38 74 LEU B N 1
ATOM 5469 C CA . LEU B 1 74 ? 21.969 -27.328 -12.141 1 89.38 74 LEU B CA 1
ATOM 5470 C C . LEU B 1 74 ? 21.969 -28.719 -11.516 1 89.38 74 LEU B C 1
ATOM 5472 O O . LEU B 1 74 ? 21.688 -29.719 -12.195 1 89.38 74 LEU B O 1
ATOM 5476 N N . LEU B 1 75 ? 22.281 -28.766 -10.242 1 91.38 75 LEU B N 1
ATOM 5477 C CA . LEU B 1 75 ? 22.297 -30.047 -9.547 1 91.38 75 LEU B CA 1
ATOM 5478 C C . LEU B 1 75 ? 20.906 -30.656 -9.508 1 91.38 75 LEU B C 1
ATOM 5480 O O . LEU B 1 75 ? 20.75 -31.875 -9.664 1 91.38 75 LEU B O 1
ATOM 5484 N N . ARG B 1 76 ? 19.953 -29.812 -9.281 1 87.88 76 ARG B N 1
ATOM 5485 C CA . ARG B 1 76 ? 18.578 -30.281 -9.258 1 87.88 76 ARG B CA 1
ATOM 5486 C C . ARG B 1 76 ? 18.141 -30.781 -10.641 1 87.88 76 ARG B C 1
ATOM 5488 O O . ARG B 1 76 ? 17.438 -31.781 -10.75 1 87.88 76 ARG B O 1
ATOM 5495 N N . GLY B 1 77 ? 18.547 -30.047 -11.648 1 86.5 77 GLY B N 1
ATOM 5496 C CA . GLY B 1 77 ? 18.266 -30.484 -13.008 1 86.5 77 GLY B CA 1
ATOM 5497 C C . GLY B 1 77 ? 18.891 -31.812 -13.359 1 86.5 77 GLY B C 1
ATOM 5498 O O . GLY B 1 77 ? 18.219 -32.688 -13.914 1 86.5 77 GLY B O 1
ATOM 5499 N N . LEU B 1 78 ? 20.031 -32.062 -12.984 1 85.44 78 LEU B N 1
ATOM 5500 C CA . LEU B 1 78 ? 20.75 -33.281 -13.281 1 85.44 78 LEU B CA 1
ATOM 5501 C C . LEU B 1 78 ? 20.156 -34.469 -12.508 1 85.44 78 LEU B C 1
ATOM 5503 O O . LEU B 1 78 ? 19.984 -35.562 -13.062 1 85.44 78 LEU B O 1
ATOM 5507 N N . THR B 1 79 ? 19.906 -34.156 -11.297 1 85.62 79 THR B N 1
ATOM 5508 C CA . THR B 1 79 ? 19.312 -35.219 -10.477 1 85.62 79 THR B CA 1
ATOM 5509 C C . THR B 1 79 ? 17.938 -35.594 -10.992 1 85.62 79 THR B C 1
ATOM 5511 O O . THR B 1 79 ? 17.531 -36.75 -10.93 1 85.62 79 THR B O 1
ATOM 5514 N N . SER B 1 80 ? 17.188 -34.562 -11.477 1 83.25 80 SER B N 1
ATOM 5515 C CA . SER B 1 80 ? 15.883 -34.844 -12.062 1 83.25 80 SER B CA 1
ATOM 5516 C C . SER B 1 80 ? 16 -35.688 -13.32 1 83.25 80 SER B C 1
ATOM 5518 O O . SER B 1 80 ? 15.148 -36.531 -13.586 1 83.25 80 SER B O 1
ATOM 5520 N N . GLY B 1 81 ? 17 -35.438 -14.102 1 78.75 81 GLY B N 1
ATOM 5521 C CA . GLY B 1 81 ? 17.281 -36.25 -15.266 1 78.75 81 GLY B CA 1
ATOM 5522 C C . GLY B 1 81 ? 17.562 -37.719 -14.914 1 78.75 81 GLY B C 1
ATOM 5523 O O . GLY B 1 81 ? 17.031 -38.625 -15.562 1 78.75 81 GLY B O 1
ATOM 5524 N N . ILE B 1 82 ? 18.234 -37.844 -13.82 1 76.69 82 ILE B N 1
ATOM 5525 C CA . ILE B 1 82 ? 18.547 -39.188 -13.344 1 76.69 82 ILE B CA 1
ATOM 5526 C C . ILE B 1 82 ? 17.266 -39.906 -12.891 1 76.69 82 ILE B C 1
ATOM 5528 O O . ILE B 1 82 ? 17.109 -41.094 -13.102 1 76.69 82 ILE B O 1
ATOM 5532 N N . GLY B 1 83 ? 16.422 -39.094 -12.258 1 74.75 83 GLY B N 1
ATOM 5533 C CA . GLY B 1 83 ? 15.148 -39.656 -11.828 1 74.75 83 GLY B CA 1
ATOM 5534 C C . GLY B 1 83 ? 14.32 -40.219 -12.977 1 74.75 83 GLY B C 1
ATOM 5535 O O . GLY B 1 83 ? 13.719 -41.281 -12.852 1 74.75 83 GLY B O 1
ATOM 5536 N N . ILE B 1 84 ? 14.336 -39.594 -14.07 1 76.62 84 ILE B N 1
ATOM 5537 C CA . ILE B 1 84 ? 13.562 -40.031 -15.234 1 76.62 84 ILE B CA 1
ATOM 5538 C C . ILE B 1 84 ? 14.234 -41.25 -15.867 1 76.62 84 ILE B C 1
ATOM 5540 O O . ILE B 1 84 ? 13.555 -42.188 -16.312 1 76.62 84 ILE B O 1
ATOM 5544 N N . LEU B 1 85 ? 15.57 -41.312 -15.891 1 75.06 85 LEU B N 1
ATOM 5545 C CA . LEU B 1 85 ? 16.312 -42.406 -16.5 1 75.06 85 LEU B CA 1
ATOM 5546 C C . LEU B 1 85 ? 16.125 -43.688 -15.688 1 75.06 85 LEU B C 1
ATOM 5548 O O . LEU B 1 85 ? 16.188 -44.781 -16.234 1 75.06 85 LEU B O 1
ATOM 5552 N N . LEU B 1 86 ? 15.914 -43.5 -14.422 1 76.94 86 LEU B N 1
ATOM 5553 C CA . LEU B 1 86 ? 15.719 -44.656 -13.555 1 76.94 86 LEU B CA 1
ATOM 5554 C C . LEU B 1 86 ? 14.383 -45.344 -13.844 1 76.94 86 LEU B C 1
ATOM 5556 O O . LEU B 1 86 ? 14.164 -46.469 -13.438 1 76.94 86 LEU B O 1
ATOM 5560 N N . LEU B 1 87 ? 13.539 -44.656 -14.609 1 74.88 87 LEU B N 1
ATOM 5561 C CA . LEU B 1 87 ? 12.273 -45.25 -15.023 1 74.88 87 LEU B CA 1
ATOM 5562 C C . LEU B 1 87 ? 12.516 -46.375 -16.031 1 74.88 87 LEU B C 1
ATOM 5564 O O . LEU B 1 87 ? 11.688 -47.281 -16.188 1 74.88 87 LEU B O 1
ATOM 5568 N N . ILE B 1 88 ? 13.68 -46.375 -16.703 1 74.69 88 ILE B N 1
ATOM 5569 C CA . ILE B 1 88 ? 13.992 -47.375 -17.719 1 74.69 88 ILE B CA 1
ATOM 5570 C C . ILE B 1 88 ? 14.156 -48.75 -17.078 1 74.69 88 ILE B C 1
ATOM 5572 O O . ILE B 1 88 ? 13.469 -49.688 -17.453 1 74.69 88 ILE B O 1
ATOM 5576 N N . PRO B 1 89 ? 15.031 -48.781 -16.031 1 73.56 89 PRO B N 1
ATOM 5577 C CA . PRO B 1 89 ? 15.148 -50.094 -15.406 1 73.56 89 PRO B CA 1
ATOM 5578 C C . PRO B 1 89 ? 13.859 -50.531 -14.703 1 73.56 89 PRO B C 1
ATOM 5580 O O . PRO B 1 89 ? 13.555 -51.719 -14.641 1 73.56 89 PRO B O 1
ATOM 5583 N N . LEU B 1 90 ? 13.117 -49.625 -14.312 1 77 90 LEU B N 1
ATOM 5584 C CA . LEU B 1 90 ? 11.844 -49.938 -13.672 1 77 90 LEU B CA 1
ATOM 5585 C C . LEU B 1 90 ? 10.867 -50.531 -14.672 1 77 90 LEU B C 1
ATOM 5587 O O . LEU B 1 90 ? 10.188 -51.531 -14.375 1 77 90 LEU B O 1
ATOM 5591 N N . LEU B 1 91 ? 10.828 -50 -15.867 1 75.88 91 LEU B N 1
ATOM 5592 C CA . LEU B 1 91 ? 9.938 -50.5 -16.906 1 75.88 91 LEU B CA 1
ATOM 5593 C C . LEU B 1 91 ? 10.43 -51.812 -17.453 1 75.88 91 LEU B C 1
ATOM 5595 O O . LEU B 1 91 ? 9.625 -52.688 -17.828 1 75.88 91 LEU B O 1
ATOM 5599 N N . GLN B 1 92 ? 11.75 -51.969 -17.484 1 73.44 92 GLN B N 1
ATOM 5600 C CA . GLN B 1 92 ? 12.312 -53.25 -17.922 1 73.44 92 GLN B CA 1
ATOM 5601 C C . GLN B 1 92 ? 11.969 -54.344 -16.922 1 73.44 92 GLN B C 1
ATOM 5603 O O . GLN B 1 92 ? 11.695 -55.5 -17.328 1 73.44 92 GLN B O 1
ATOM 5608 N N . ALA B 1 93 ? 12.031 -53.938 -15.688 1 73.75 93 ALA B N 1
ATOM 5609 C CA . ALA B 1 93 ? 11.68 -54.906 -14.656 1 73.75 93 ALA B CA 1
ATOM 5610 C C . ALA B 1 93 ? 10.211 -55.281 -14.734 1 73.75 93 ALA B C 1
ATOM 5612 O O . ALA B 1 93 ? 9.82 -56.406 -14.328 1 73.75 93 ALA B O 1
ATOM 5613 N N . ALA B 1 94 ? 9.391 -54.406 -15.312 1 72.5 94 ALA B N 1
ATOM 5614 C CA . ALA B 1 94 ? 7.965 -54.656 -15.445 1 72.5 94 ALA B CA 1
ATOM 5615 C C . ALA B 1 94 ? 7.672 -55.469 -16.719 1 72.5 94 ALA B C 1
ATOM 5617 O O . ALA B 1 94 ? 6.535 -55.875 -16.938 1 72.5 94 ALA B O 1
ATOM 5618 N N . GLY B 1 95 ? 8.641 -55.625 -17.469 1 68.38 95 GLY B N 1
ATOM 5619 C CA . GLY B 1 95 ? 8.453 -56.531 -18.609 1 68.38 95 GLY B CA 1
ATOM 5620 C C . GLY B 1 95 ? 8.453 -55.812 -19.938 1 68.38 95 GLY B C 1
ATOM 5621 O O . GLY B 1 95 ? 8.148 -56.406 -20.984 1 68.38 95 GLY B O 1
ATOM 5622 N N . PHE B 1 96 ? 8.727 -54.5 -19.859 1 68.44 96 PHE B N 1
ATOM 5623 C CA . PHE B 1 96 ? 8.703 -53.781 -21.125 1 68.44 96 PHE B CA 1
ATOM 5624 C C . PHE B 1 96 ? 10.016 -53.969 -21.875 1 68.44 96 PHE B C 1
ATOM 5626 O O . PHE B 1 96 ? 11.086 -54 -21.281 1 68.44 96 PHE B O 1
ATOM 5633 N N . ALA B 1 97 ? 9.961 -54.406 -23.109 1 62.91 97 ALA B N 1
ATOM 5634 C CA . ALA B 1 97 ? 11.148 -54.531 -23.953 1 62.91 97 ALA B CA 1
ATOM 5635 C C . ALA B 1 97 ? 11.523 -53.219 -24.594 1 62.91 97 ALA B C 1
ATOM 5637 O O . ALA B 1 97 ? 10.664 -52.5 -25.125 1 62.91 97 ALA B O 1
ATOM 5638 N N . PHE B 1 98 ? 12.664 -52.688 -24.156 1 59.88 98 PHE B N 1
ATOM 5639 C CA . PHE B 1 98 ? 13.125 -51.438 -24.766 1 59.88 98 PHE B CA 1
ATOM 5640 C C . PHE B 1 98 ? 13.945 -51.719 -26.016 1 59.88 98 PHE B C 1
ATOM 5642 O O . PHE B 1 98 ? 14.695 -52.688 -26.078 1 59.88 98 PHE B O 1
ATOM 5649 N N . GLY B 1 99 ? 13.469 -51.812 -27.234 1 54.62 99 GLY B N 1
ATOM 5650 C CA . GLY B 1 99 ? 14.141 -52.156 -28.484 1 54.62 99 GLY B CA 1
ATOM 5651 C C . GLY B 1 99 ? 15.352 -51.281 -28.766 1 54.62 99 GLY B C 1
ATOM 5652 O O . GLY B 1 99 ? 16.125 -51.562 -29.688 1 54.62 99 GLY B O 1
ATOM 5653 N N . GLY B 1 100 ? 15.648 -50.25 -28.172 1 57.34 100 GLY B N 1
ATOM 5654 C CA . GLY B 1 100 ? 16.656 -49.406 -28.797 1 57.34 100 GLY B CA 1
ATOM 5655 C C . GLY B 1 100 ? 18.016 -49.5 -28.141 1 57.34 100 GLY B C 1
ATOM 5656 O O . GLY B 1 100 ? 18.125 -49.906 -26.984 1 57.34 100 GLY B O 1
ATOM 5657 N N . SER B 1 101 ? 19.156 -49.5 -28.953 1 55.97 101 SER B N 1
ATOM 5658 C CA . SER B 1 101 ? 20.578 -49.625 -28.578 1 55.97 101 SER B CA 1
ATOM 5659 C C . SER B 1 101 ? 20.922 -48.656 -27.438 1 55.97 101 SER B C 1
ATOM 5661 O O . SER B 1 101 ? 21.625 -49.062 -26.5 1 55.97 101 SER B O 1
ATOM 5663 N N . THR B 1 102 ? 20.406 -47.5 -27.453 1 57.81 102 THR B N 1
ATOM 5664 C CA . THR B 1 102 ? 20.828 -46.5 -26.453 1 57.81 102 THR B CA 1
ATOM 5665 C C . THR B 1 102 ? 20.203 -46.781 -25.094 1 57.81 102 THR B C 1
ATOM 5667 O O . THR B 1 102 ? 20.844 -46.625 -24.062 1 57.81 102 THR B O 1
ATOM 5670 N N . THR B 1 103 ? 19.031 -47.25 -25.109 1 59.75 103 THR B N 1
ATOM 5671 C CA . THR B 1 103 ? 18.391 -47.625 -23.844 1 59.75 103 THR B CA 1
ATOM 5672 C C . THR B 1 103 ? 19.062 -48.844 -23.234 1 59.75 103 THR B C 1
ATOM 5674 O O . THR B 1 103 ? 19.188 -48.938 -22.016 1 59.75 103 THR B O 1
ATOM 5677 N N . ASN B 1 104 ? 19.469 -49.531 -24.141 1 61.12 104 ASN B N 1
ATOM 5678 C CA . ASN B 1 104 ? 20.172 -50.688 -23.672 1 61.12 104 ASN B CA 1
ATOM 5679 C C . ASN B 1 104 ? 21.531 -50.344 -23.078 1 61.12 104 ASN B C 1
ATOM 5681 O O . ASN B 1 104 ? 21.969 -50.906 -22.094 1 61.12 104 ASN B O 1
ATOM 5685 N N . ALA B 1 105 ? 22.078 -49.344 -23.781 1 63.25 105 ALA B N 1
ATOM 5686 C CA . ALA B 1 105 ? 23.375 -48.906 -23.25 1 63.25 105 ALA B CA 1
ATOM 5687 C C . ALA B 1 105 ? 23.219 -48.312 -21.859 1 63.25 105 ALA B C 1
ATOM 5689 O O . ALA B 1 105 ? 24.047 -48.562 -20.969 1 63.25 105 ALA B O 1
ATOM 5690 N N . PHE B 1 106 ? 22.203 -47.469 -21.688 1 68.75 106 PHE B N 1
ATOM 5691 C CA . PHE B 1 106 ? 21.984 -46.875 -20.359 1 68.75 106 PHE B CA 1
ATOM 5692 C C . PHE B 1 106 ? 21.641 -47.969 -19.344 1 68.75 106 PHE B C 1
ATOM 5694 O O . PHE B 1 106 ? 22.109 -47.938 -18.203 1 68.75 106 PHE B O 1
ATOM 5701 N N . SER B 1 107 ? 20.875 -48.906 -19.797 1 67.62 107 SER B N 1
ATOM 5702 C CA . SER B 1 107 ? 20.531 -50 -18.906 1 67.62 107 SER B CA 1
ATOM 5703 C C . SER B 1 107 ? 21.766 -50.812 -18.5 1 67.62 107 SER B C 1
ATOM 5705 O O . SER B 1 107 ? 21.891 -51.219 -17.328 1 67.62 107 SER B O 1
ATOM 5707 N N . HIS B 1 108 ? 22.531 -50.938 -19.5 1 68.38 108 HIS B N 1
ATOM 5708 C CA . HIS B 1 108 ? 23.75 -51.688 -19.203 1 68.38 108 HIS B CA 1
ATOM 5709 C C . HIS B 1 108 ? 24.672 -50.906 -18.266 1 68.38 108 HIS B C 1
ATOM 5711 O O . HIS B 1 108 ? 25.312 -51.469 -17.406 1 68.38 108 HIS B O 1
ATOM 5717 N N . GLN B 1 109 ? 24.625 -49.625 -18.438 1 71.12 109 GLN B N 1
ATOM 5718 C CA . GLN B 1 109 ? 25.453 -48.781 -17.578 1 71.12 109 GLN B CA 1
ATOM 5719 C C . GLN B 1 109 ? 24.938 -48.781 -16.141 1 71.12 109 GLN B C 1
ATOM 5721 O O . GLN B 1 109 ? 25.719 -48.812 -15.195 1 71.12 109 GLN B O 1
ATOM 5726 N N . ILE B 1 110 ? 23.672 -48.781 -16 1 73.12 110 ILE B N 1
ATOM 5727 C CA . ILE B 1 110 ? 23.094 -48.781 -14.664 1 73.12 110 ILE B CA 1
ATOM 5728 C C . ILE B 1 110 ? 23.328 -50.156 -14.016 1 73.12 110 ILE B C 1
ATOM 5730 O O . ILE B 1 110 ? 23.625 -50.219 -12.82 1 73.12 110 ILE B O 1
ATOM 5734 N N . GLU B 1 111 ? 23.156 -51.125 -14.852 1 71.19 111 GLU B N 1
ATOM 5735 C CA . GLU B 1 111 ? 23.422 -52.469 -14.352 1 71.19 111 GLU B CA 1
ATOM 5736 C C . GLU B 1 111 ? 24.891 -52.625 -13.922 1 71.19 111 GLU B C 1
ATOM 5738 O O . GLU B 1 111 ? 25.172 -53.312 -12.938 1 71.19 111 GLU B O 1
ATOM 5743 N N . GLY B 1 112 ? 25.672 -51.969 -14.742 1 69.75 112 GLY B N 1
ATOM 5744 C CA . GLY B 1 112 ? 27.078 -52 -14.398 1 69.75 112 GLY B CA 1
ATOM 5745 C C . GLY B 1 112 ? 27.391 -51.312 -13.078 1 69.75 112 GLY B C 1
ATOM 5746 O O . GLY B 1 112 ? 28.188 -51.812 -12.281 1 69.75 112 GLY B O 1
ATOM 5747 N N . LEU B 1 113 ? 26.781 -50.219 -12.852 1 73.12 113 LEU B N 1
ATOM 5748 C CA . LEU B 1 113 ? 27 -49.469 -11.617 1 73.12 113 LEU B CA 1
ATOM 5749 C C . LEU B 1 113 ? 26.531 -50.281 -10.406 1 73.12 113 LEU B C 1
ATOM 5751 O O . LEU B 1 113 ? 27.188 -50.25 -9.367 1 73.12 113 LEU B O 1
ATOM 5755 N N . TYR B 1 114 ? 25.422 -50.969 -10.562 1 73 114 TYR B N 1
ATOM 5756 C CA . TYR B 1 114 ? 24.906 -51.781 -9.484 1 73 114 TYR B CA 1
ATOM 5757 C C . TYR B 1 114 ? 25.781 -53.031 -9.305 1 73 114 TYR B C 1
ATOM 5759 O O . TYR B 1 114 ? 26.016 -53.469 -8.172 1 73 114 TYR B O 1
ATOM 5767 N N . ALA B 1 115 ? 26.219 -53.562 -10.445 1 71.75 115 ALA B N 1
ATOM 5768 C CA . ALA B 1 115 ? 27.078 -54.719 -10.383 1 71.75 115 ALA B CA 1
ATOM 5769 C C . ALA B 1 115 ? 28.391 -54.438 -9.664 1 71.75 115 ALA B C 1
ATOM 5771 O O . ALA B 1 115 ? 28.875 -55.25 -8.883 1 71.75 115 ALA B O 1
ATOM 5772 N N . THR B 1 116 ? 28.859 -53.281 -9.953 1 68.25 116 THR B N 1
ATOM 5773 C CA . THR B 1 116 ? 30.094 -52.906 -9.289 1 68.25 116 THR B CA 1
ATOM 5774 C C . THR B 1 116 ? 29.891 -52.75 -7.789 1 68.25 116 THR B C 1
ATOM 5776 O O . THR B 1 116 ? 30.797 -53 -6.996 1 68.25 116 THR B O 1
ATOM 5779 N N . ALA B 1 117 ? 28.688 -52.375 -7.398 1 71.88 117 ALA B N 1
ATOM 5780 C CA . ALA B 1 117 ? 28.391 -52.25 -5.973 1 71.88 117 ALA B CA 1
ATOM 5781 C C . ALA B 1 117 ? 27.953 -53.562 -5.375 1 71.88 117 ALA B C 1
ATOM 5783 O O . ALA B 1 117 ? 27.75 -53.688 -4.164 1 71.88 117 ALA B O 1
ATOM 5784 N N . GLY B 1 118 ? 27.891 -54.688 -6.137 1 65.94 118 GLY B N 1
ATOM 5785 C CA . GLY B 1 118 ? 27.547 -56.031 -5.719 1 65.94 118 GLY B CA 1
ATOM 5786 C C . GLY B 1 118 ? 26.062 -56.219 -5.449 1 65.94 118 GLY B C 1
ATOM 5787 O O . GLY B 1 118 ? 25.688 -57.094 -4.645 1 65.94 118 GLY B O 1
ATOM 5788 N N . ILE B 1 119 ? 25.297 -55.344 -5.949 1 72.12 119 ILE B N 1
ATOM 5789 C CA . ILE B 1 119 ? 23.875 -55.438 -5.633 1 72.12 119 ILE B CA 1
ATOM 5790 C C . ILE B 1 119 ? 23.109 -55.969 -6.844 1 72.12 119 ILE B C 1
ATOM 5792 O O . ILE B 1 119 ? 23.328 -55.5 -7.965 1 72.12 119 ILE B O 1
ATOM 5796 N N . SER B 1 120 ? 22.484 -57.031 -6.625 1 71.38 120 SER B N 1
ATOM 5797 C CA . SER B 1 120 ? 21.656 -57.594 -7.688 1 71.38 120 SER B CA 1
ATOM 5798 C C . SER B 1 120 ? 20.453 -56.688 -7.969 1 71.38 120 SER B C 1
ATOM 5800 O O . SER B 1 120 ? 19.844 -56.156 -7.043 1 71.38 120 SER B O 1
ATOM 5802 N N . LEU B 1 121 ? 20.281 -56.344 -9.164 1 72.44 121 LEU B N 1
ATOM 5803 C CA . LEU B 1 121 ? 19.219 -55.438 -9.602 1 72.44 121 LEU B CA 1
ATOM 5804 C C . LEU B 1 121 ? 17.859 -56.094 -9.438 1 72.44 121 LEU B C 1
ATOM 5806 O O . LEU B 1 121 ? 17.359 -56.781 -10.344 1 72.44 121 LEU B O 1
ATOM 5810 N N . THR B 1 122 ? 17.438 -56.156 -8.117 1 78.25 122 THR B N 1
ATOM 5811 C CA . THR B 1 122 ? 16.078 -56.594 -7.848 1 78.25 122 THR B CA 1
ATOM 5812 C C . THR B 1 122 ? 15.102 -55.438 -7.844 1 78.25 122 THR B C 1
ATOM 5814 O O . THR B 1 122 ? 15.523 -54.281 -7.816 1 78.25 122 THR B O 1
ATOM 5817 N N . LEU B 1 123 ? 13.914 -55.75 -7.996 1 83.69 123 LEU B N 1
ATOM 5818 C CA . LEU B 1 123 ? 12.867 -54.75 -8.078 1 83.69 123 LEU B CA 1
ATOM 5819 C C . LEU B 1 123 ? 12.875 -53.844 -6.844 1 83.69 123 LEU B C 1
ATOM 5821 O O . LEU B 1 123 ? 12.82 -52.625 -6.961 1 83.69 123 LEU B O 1
ATOM 5825 N N . PRO B 1 124 ? 13.086 -54.406 -5.652 1 84.38 124 PRO B N 1
ATOM 5826 C CA . PRO B 1 124 ? 13.094 -53.531 -4.473 1 84.38 124 PRO B CA 1
ATOM 5827 C C . PRO B 1 124 ? 14.289 -52.562 -4.449 1 84.38 124 PRO B C 1
ATOM 5829 O O . PRO B 1 124 ? 14.172 -51.438 -3.961 1 84.38 124 PRO B O 1
ATOM 5832 N N . ILE B 1 125 ? 15.391 -53 -4.992 1 85.25 125 ILE B N 1
ATOM 5833 C CA . ILE B 1 125 ? 16.578 -52.156 -4.988 1 85.25 125 ILE B CA 1
ATOM 5834 C C . ILE B 1 125 ? 16.406 -51 -5.988 1 85.25 125 ILE B C 1
ATOM 5836 O O . ILE B 1 125 ? 16.844 -49.875 -5.742 1 85.25 125 ILE B O 1
ATOM 5840 N N . ILE B 1 126 ? 15.805 -51.312 -7.07 1 83.81 126 ILE B N 1
ATOM 5841 C CA . ILE B 1 126 ? 15.539 -50.281 -8.062 1 83.81 126 ILE B CA 1
ATOM 5842 C C . ILE B 1 126 ? 14.578 -49.25 -7.484 1 83.81 126 ILE B C 1
ATOM 5844 O O . ILE B 1 126 ? 14.758 -48.031 -7.684 1 83.81 126 ILE B O 1
ATOM 5848 N N . LEU B 1 127 ? 13.609 -49.719 -6.75 1 88.12 127 LEU B N 1
ATOM 5849 C CA . LEU B 1 127 ? 12.625 -48.844 -6.156 1 88.12 127 LEU B CA 1
ATOM 5850 C C . LEU B 1 127 ? 13.242 -48 -5.035 1 88.12 127 LEU B C 1
ATOM 5852 O O . LEU B 1 127 ? 12.914 -46.844 -4.871 1 88.12 127 LEU B O 1
ATOM 5856 N N . ALA B 1 128 ? 14.102 -48.625 -4.301 1 88.25 128 ALA B N 1
ATOM 5857 C CA . ALA B 1 128 ? 14.789 -47.875 -3.238 1 88.25 128 ALA B CA 1
ATOM 5858 C C . ALA B 1 128 ? 15.695 -46.812 -3.814 1 88.25 128 ALA B C 1
ATOM 5860 O O . ALA B 1 128 ? 15.805 -45.719 -3.242 1 88.25 128 ALA B O 1
ATOM 5861 N N . THR B 1 129 ? 16.359 -47.094 -4.918 1 85.81 129 THR B N 1
ATOM 5862 C CA . THR B 1 129 ? 17.203 -46.125 -5.57 1 85.81 129 THR B CA 1
ATOM 5863 C C . THR B 1 129 ? 16.375 -44.969 -6.152 1 85.81 129 THR B C 1
ATOM 5865 O O . THR B 1 129 ? 16.797 -43.812 -6.16 1 85.81 129 THR B O 1
ATOM 5868 N N . TYR B 1 130 ? 15.211 -45.312 -6.605 1 86.62 130 TYR B N 1
ATOM 5869 C CA . TYR B 1 130 ? 14.297 -44.281 -7.121 1 86.62 130 TYR B CA 1
ATOM 5870 C C . TYR B 1 130 ? 13.859 -43.344 -6.012 1 86.62 130 TYR B C 1
ATOM 5872 O O . TYR B 1 130 ? 13.875 -42.125 -6.188 1 86.62 130 TYR B O 1
ATOM 5880 N N . VAL B 1 131 ? 13.477 -43.906 -4.887 1 90.69 131 VAL B N 1
ATOM 5881 C CA . VAL B 1 131 ? 13.031 -43.094 -3.756 1 90.69 131 VAL B CA 1
ATOM 5882 C C . VAL B 1 131 ? 14.18 -42.219 -3.27 1 90.69 131 VAL B C 1
ATOM 5884 O O . VAL B 1 131 ? 13.977 -41.031 -2.924 1 90.69 131 VAL B O 1
ATOM 5887 N N . ALA B 1 132 ? 15.359 -42.781 -3.268 1 90.44 132 ALA B N 1
ATOM 5888 C CA . ALA B 1 132 ? 16.531 -42.031 -2.846 1 90.44 132 ALA B CA 1
ATOM 5889 C C . ALA B 1 132 ? 16.812 -40.875 -3.814 1 90.44 132 ALA B C 1
ATOM 5891 O O . ALA B 1 132 ? 17.172 -39.781 -3.393 1 90.44 132 ALA B O 1
ATOM 5892 N N . ALA B 1 133 ? 16.703 -41.125 -5.07 1 88.56 133 ALA B N 1
ATOM 5893 C CA . ALA B 1 133 ? 16.953 -40.094 -6.082 1 88.56 133 ALA B CA 1
ATOM 5894 C C . ALA B 1 133 ? 15.922 -38.969 -5.977 1 88.56 133 ALA B C 1
ATOM 5896 O O . ALA B 1 133 ? 16.281 -37.781 -6.039 1 88.56 133 ALA B O 1
ATOM 5897 N N . ILE B 1 134 ? 14.703 -39.312 -5.777 1 89.81 134 ILE B N 1
ATOM 5898 C CA . ILE B 1 134 ? 13.648 -38.312 -5.691 1 89.81 134 ILE B CA 1
ATOM 5899 C C . ILE B 1 134 ? 13.781 -37.531 -4.395 1 89.81 134 ILE B C 1
ATOM 5901 O O . ILE B 1 134 ? 13.523 -36.344 -4.359 1 89.81 134 ILE B O 1
ATOM 5905 N N . SER B 1 135 ? 14.18 -38.281 -3.352 1 92.94 135 SER B N 1
ATOM 5906 C CA . SER B 1 135 ? 14.414 -37.594 -2.09 1 92.94 135 SER B CA 1
ATOM 5907 C C . SER B 1 135 ? 15.531 -36.562 -2.225 1 92.94 135 SER B C 1
ATOM 5909 O O . SER B 1 135 ? 15.445 -35.469 -1.651 1 92.94 135 SER B O 1
ATOM 5911 N N . ALA B 1 136 ? 16.531 -36.906 -2.984 1 93 136 ALA B N 1
ATOM 5912 C CA . ALA B 1 136 ? 17.609 -35.938 -3.242 1 93 136 ALA B CA 1
ATOM 5913 C C . ALA B 1 136 ? 17.109 -34.75 -4.047 1 93 136 ALA B C 1
ATOM 5915 O O . ALA B 1 136 ? 17.484 -33.625 -3.766 1 93 136 ALA B O 1
ATOM 5916 N N . ILE B 1 137 ? 16.297 -35.031 -4.969 1 91.81 137 ILE B N 1
ATOM 5917 C CA . ILE B 1 137 ? 15.703 -33.969 -5.785 1 91.81 137 ILE B CA 1
ATOM 5918 C C . ILE B 1 137 ? 14.859 -33.062 -4.906 1 91.81 137 ILE B C 1
ATOM 5920 O O . ILE B 1 137 ? 14.922 -31.828 -5.035 1 91.81 137 ILE B O 1
ATOM 5924 N N . ALA B 1 138 ? 14.094 -33.656 -4.035 1 92.19 138 ALA B N 1
ATOM 5925 C CA . ALA B 1 138 ? 13.211 -32.906 -3.143 1 92.19 138 ALA B CA 1
ATOM 5926 C C . ALA B 1 138 ? 14.016 -32.031 -2.193 1 92.19 138 ALA B C 1
ATOM 5928 O O . ALA B 1 138 ? 13.633 -30.891 -1.934 1 92.19 138 ALA B O 1
ATOM 5929 N N . LEU B 1 139 ? 15.086 -32.594 -1.726 1 93.88 139 LEU B N 1
ATOM 5930 C CA . LEU B 1 139 ? 15.938 -31.828 -0.811 1 93.88 139 LEU B CA 1
ATOM 5931 C C . LEU B 1 139 ? 16.594 -30.641 -1.522 1 93.88 139 LEU B C 1
ATOM 5933 O O . LEU B 1 139 ? 16.656 -29.547 -0.968 1 93.88 139 LEU B O 1
ATOM 5937 N N . LEU B 1 140 ? 17.078 -30.891 -2.705 1 93.31 140 LEU B N 1
ATOM 5938 C CA . LEU B 1 140 ? 17.656 -29.797 -3.488 1 93.31 140 LEU B CA 1
ATOM 5939 C C . LEU B 1 140 ? 16.609 -28.75 -3.828 1 93.31 140 LEU B C 1
ATOM 5941 O O . LEU B 1 140 ? 16.906 -27.547 -3.85 1 93.31 140 LEU B O 1
ATOM 5945 N N . GLY B 1 141 ? 15.406 -29.234 -4.07 1 92.12 141 GLY B N 1
ATOM 5946 C CA . GLY B 1 141 ? 14.312 -28.312 -4.32 1 92.12 141 GLY B CA 1
ATOM 5947 C C . GLY B 1 141 ? 13.984 -27.438 -3.123 1 92.12 141 GLY B C 1
ATOM 5948 O O . GLY B 1 141 ? 13.711 -26.25 -3.273 1 92.12 141 GLY B O 1
ATOM 5949 N N . TYR B 1 142 ? 14.047 -28.062 -2.02 1 93.5 142 TYR B N 1
ATOM 5950 C CA . TYR B 1 142 ? 13.844 -27.328 -0.771 1 93.5 142 TYR B CA 1
ATOM 5951 C C . TYR B 1 142 ? 14.906 -26.266 -0.583 1 93.5 142 TYR B C 1
ATOM 5953 O O . TYR B 1 142 ? 14.586 -25.094 -0.336 1 93.5 142 TYR B O 1
ATOM 5961 N N . MET B 1 143 ? 16.094 -26.625 -0.733 1 93.81 143 MET B N 1
ATOM 5962 C CA . MET B 1 143 ? 17.203 -25.688 -0.554 1 93.81 143 MET B CA 1
ATOM 5963 C C . MET B 1 143 ? 17.125 -24.547 -1.566 1 93.81 143 MET B C 1
ATOM 5965 O O . MET B 1 143 ? 17.375 -23.391 -1.226 1 93.81 143 MET B O 1
ATOM 5969 N N . LEU B 1 144 ? 16.781 -24.875 -2.719 1 91.94 144 LEU B N 1
ATOM 5970 C CA . LEU B 1 144 ? 16.688 -23.875 -3.777 1 91.94 144 LEU B CA 1
ATOM 5971 C C . LEU B 1 144 ? 15.578 -22.875 -3.486 1 91.94 144 LEU B C 1
ATOM 5973 O O . LEU B 1 144 ? 15.781 -21.656 -3.625 1 91.94 144 LEU B O 1
ATOM 5977 N N . THR B 1 145 ? 14.43 -23.375 -3.051 1 90.5 145 THR B N 1
ATOM 5978 C CA . THR B 1 145 ? 13.289 -22.5 -2.777 1 90.5 145 THR B CA 1
ATOM 5979 C C . THR B 1 145 ? 13.602 -21.547 -1.626 1 90.5 145 THR B C 1
ATOM 5981 O O . THR B 1 145 ? 13.297 -20.359 -1.7 1 90.5 145 THR B O 1
ATOM 5984 N N . VAL B 1 146 ? 14.227 -22.062 -0.636 1 92.19 146 VAL B N 1
ATOM 5985 C CA . VAL B 1 146 ? 14.547 -21.25 0.533 1 92.19 146 VAL B CA 1
ATOM 5986 C C . VAL B 1 146 ? 15.609 -20.203 0.167 1 92.19 146 VAL B C 1
ATOM 5988 O O . VAL B 1 146 ? 15.492 -19.031 0.528 1 92.19 146 VAL B O 1
ATOM 5991 N N . GLN B 1 147 ? 16.594 -20.672 -0.576 1 92.19 147 GLN B N 1
ATOM 5992 C CA . GLN B 1 147 ? 17.672 -19.75 -0.93 1 92.19 147 GLN B CA 1
ATOM 5993 C C . GLN B 1 147 ? 17.188 -18.672 -1.879 1 92.19 147 GLN B C 1
ATOM 5995 O O . GLN B 1 147 ? 17.578 -17.5 -1.755 1 92.19 147 GLN B O 1
ATOM 6000 N N . THR B 1 148 ? 16.391 -19 -2.812 1 90.75 148 THR B N 1
ATOM 6001 C CA . THR B 1 148 ? 15.875 -18.016 -3.75 1 90.75 148 THR B CA 1
ATOM 6002 C C . THR B 1 148 ? 14.961 -17.016 -3.041 1 90.75 148 THR B C 1
ATOM 6004 O O . THR B 1 148 ? 14.977 -15.82 -3.352 1 90.75 148 THR B O 1
ATOM 6007 N N . SER B 1 149 ? 14.18 -17.516 -2.096 1 91.44 149 SER B N 1
ATOM 6008 C CA . SER B 1 149 ? 13.305 -16.625 -1.334 1 91.44 149 SER B CA 1
ATOM 6009 C C . SER B 1 149 ? 14.109 -15.672 -0.457 1 91.44 149 SER B C 1
ATOM 6011 O O . SER B 1 149 ? 13.758 -14.492 -0.328 1 91.44 149 SER B O 1
ATOM 6013 N N . THR B 1 150 ? 15.133 -16.234 0.122 1 91.31 150 THR B N 1
ATOM 6014 C CA . THR B 1 150 ? 15.992 -15.398 0.952 1 91.31 150 THR B CA 1
ATOM 6015 C C . THR B 1 150 ? 16.641 -14.305 0.115 1 91.31 150 THR B C 1
ATOM 6017 O O . THR B 1 150 ? 16.703 -13.148 0.531 1 91.31 150 THR B O 1
ATOM 6020 N N . LEU B 1 151 ? 17.078 -14.695 -1.024 1 90.38 151 LEU B N 1
ATOM 6021 C CA . LEU B 1 151 ? 17.734 -13.742 -1.914 1 90.38 151 LEU B CA 1
ATOM 6022 C C . LEU B 1 151 ? 16.734 -12.672 -2.371 1 90.38 151 LEU B C 1
ATOM 6024 O O . LEU B 1 151 ? 17.078 -11.492 -2.43 1 90.38 151 LEU B O 1
ATOM 6028 N N . GLN B 1 152 ? 15.586 -13.086 -2.719 1 91.19 152 GLN B N 1
ATOM 6029 C CA . GLN B 1 152 ? 14.547 -12.164 -3.166 1 91.19 152 GLN B CA 1
ATOM 6030 C C . GLN B 1 152 ? 14.195 -11.164 -2.068 1 91.19 152 GLN B C 1
ATOM 6032 O O . GLN B 1 152 ? 14.07 -9.969 -2.33 1 91.19 152 GLN B O 1
ATOM 6037 N N . GLN B 1 153 ? 14.008 -11.656 -0.855 1 90.81 153 GLN B N 1
ATOM 6038 C CA . GLN B 1 153 ? 13.594 -10.789 0.244 1 90.81 153 GLN B CA 1
ATOM 6039 C C . GLN B 1 153 ? 14.727 -9.852 0.658 1 90.81 153 GLN B C 1
ATOM 6041 O O . GLN B 1 153 ? 14.477 -8.703 1.04 1 90.81 153 GLN B O 1
ATOM 6046 N N . ARG B 1 154 ? 15.906 -10.367 0.604 1 90.56 154 ARG B N 1
ATOM 6047 C CA . ARG B 1 154 ? 17.047 -9.508 0.892 1 90.56 154 ARG B CA 1
ATOM 6048 C C . ARG B 1 154 ? 17.172 -8.398 -0.147 1 90.56 154 ARG B C 1
ATOM 6050 O O . ARG B 1 154 ? 17.562 -7.27 0.183 1 90.56 154 ARG B O 1
ATOM 6057 N N . TYR B 1 155 ? 16.953 -8.727 -1.361 1 91.5 155 TYR B N 1
ATOM 6058 C CA . TYR B 1 155 ? 16.984 -7.73 -2.428 1 91.5 155 TYR B CA 1
ATOM 6059 C C . TYR B 1 155 ? 15.906 -6.672 -2.211 1 91.5 155 TYR B C 1
ATOM 6061 O O . TYR B 1 155 ? 16.156 -5.477 -2.387 1 91.5 155 TYR B O 1
ATOM 6069 N N . THR B 1 156 ? 14.688 -7.094 -1.875 1 91.75 156 THR B N 1
ATOM 6070 C CA . THR B 1 156 ? 13.586 -6.176 -1.619 1 91.75 156 THR B CA 1
ATOM 6071 C C . THR B 1 156 ? 13.922 -5.238 -0.461 1 91.75 156 THR B C 1
ATOM 6073 O O . THR B 1 156 ? 13.672 -4.035 -0.541 1 91.75 156 THR B O 1
ATOM 6076 N N . CYS B 1 157 ? 14.461 -5.824 0.63 1 91.94 157 CYS B N 1
ATOM 6077 C CA . CYS B 1 157 ? 14.844 -5.035 1.797 1 91.94 157 CYS B CA 1
ATOM 6078 C C . CYS B 1 157 ? 15.93 -4.027 1.442 1 91.94 157 CYS B C 1
ATOM 6080 O O . CYS B 1 157 ? 15.867 -2.869 1.856 1 91.94 157 CYS B O 1
ATOM 6082 N N . MET B 1 158 ? 16.875 -4.492 0.682 1 91.88 158 MET B N 1
ATOM 6083 C CA . MET B 1 158 ? 17.969 -3.619 0.278 1 91.88 158 MET B CA 1
ATOM 6084 C C . MET B 1 158 ? 17.469 -2.484 -0.608 1 91.88 158 MET B C 1
ATOM 6086 O O . MET B 1 158 ? 17.875 -1.334 -0.443 1 91.88 158 MET B O 1
ATOM 6090 N N . LEU B 1 159 ? 16.609 -2.828 -1.541 1 92.06 159 LEU B N 1
ATOM 6091 C CA . LEU B 1 159 ? 16.062 -1.821 -2.451 1 92.06 159 LEU B CA 1
ATOM 6092 C C . LEU B 1 159 ? 15.25 -0.783 -1.691 1 92.06 159 LEU B C 1
ATOM 6094 O O . LEU B 1 159 ? 15.336 0.413 -1.98 1 92.06 159 LEU B O 1
ATOM 6098 N N . ARG B 1 160 ? 14.422 -1.247 -0.807 1 93.06 160 ARG B N 1
ATOM 6099 C CA . ARG B 1 160 ? 13.633 -0.348 0.025 1 93.06 160 ARG B CA 1
ATOM 6100 C C . ARG B 1 160 ? 14.531 0.572 0.845 1 93.06 160 ARG B C 1
ATOM 6102 O O . ARG B 1 160 ? 14.281 1.777 0.926 1 93.06 160 ARG B O 1
ATOM 6109 N N . ASP B 1 161 ? 15.516 -0.037 1.424 1 93.81 161 ASP B N 1
ATOM 6110 C CA . ASP B 1 161 ? 16.453 0.727 2.236 1 93.81 161 ASP B CA 1
ATOM 6111 C C . ASP B 1 161 ? 17.203 1.754 1.389 1 93.81 161 ASP B C 1
ATOM 6113 O O . ASP B 1 161 ? 17.359 2.906 1.796 1 93.81 161 ASP B O 1
ATOM 6117 N N . ARG B 1 162 ? 17.656 1.36 0.266 1 92.94 162 ARG B N 1
ATOM 6118 C CA . ARG B 1 162 ? 18.391 2.242 -0.63 1 92.94 162 ARG B CA 1
ATOM 6119 C C . ARG B 1 162 ? 17.516 3.396 -1.106 1 92.94 162 ARG B C 1
ATOM 6121 O O . ARG B 1 162 ? 17.969 4.543 -1.159 1 92.94 162 ARG B O 1
ATOM 6128 N N . LEU B 1 163 ? 16.297 3.041 -1.493 1 94.31 163 LEU B N 1
ATOM 6129 C CA . LEU B 1 163 ? 15.383 4.074 -1.967 1 94.31 163 LEU B CA 1
ATOM 6130 C C . LEU B 1 163 ? 15.039 5.055 -0.848 1 94.31 163 LEU B C 1
ATOM 6132 O O . LEU B 1 163 ? 15 6.266 -1.07 1 94.31 163 LEU B O 1
ATOM 6136 N N . PHE B 1 164 ? 14.781 4.539 0.274 1 94.56 164 PHE B N 1
ATOM 6137 C CA . PHE B 1 164 ? 14.422 5.391 1.4 1 94.56 164 PHE B CA 1
ATOM 6138 C C . PHE B 1 164 ? 15.594 6.281 1.802 1 94.56 164 PHE B C 1
ATOM 6140 O O . PHE B 1 164 ? 15.414 7.473 2.062 1 94.56 164 PHE B O 1
ATOM 6147 N N . ARG B 1 165 ? 16.75 5.758 1.925 1 93.81 165 ARG B N 1
ATOM 6148 C CA . ARG B 1 165 ? 17.938 6.543 2.246 1 93.81 165 ARG B CA 1
ATOM 6149 C C . ARG B 1 165 ? 18.188 7.609 1.188 1 93.81 165 ARG B C 1
ATOM 6151 O O . ARG B 1 165 ? 18.562 8.742 1.517 1 93.81 165 ARG B O 1
ATOM 6158 N N . ALA B 1 166 ? 18.031 7.141 -0.069 1 94.38 166 ALA B N 1
ATOM 6159 C CA . ALA B 1 166 ? 18.188 8.109 -1.152 1 94.38 166 ALA B CA 1
ATOM 6160 C C . ALA B 1 166 ? 17.188 9.242 -1.03 1 94.38 166 ALA B C 1
ATOM 6162 O O . ALA B 1 166 ? 17.516 10.406 -1.297 1 94.38 166 ALA B O 1
ATOM 6163 N N . LEU B 1 167 ? 16.016 8.938 -0.646 1 94.06 167 LEU B N 1
ATOM 6164 C CA . LEU B 1 167 ? 14.969 9.945 -0.457 1 94.06 167 LEU B CA 1
ATOM 6165 C C . LEU B 1 167 ? 15.328 10.883 0.687 1 94.06 167 LEU B C 1
ATOM 6167 O O . LEU B 1 167 ? 15.164 12.102 0.566 1 94.06 167 LEU B O 1
ATOM 6171 N N . LEU B 1 168 ? 15.82 10.32 1.755 1 91.94 168 LEU B N 1
ATOM 6172 C CA . LEU B 1 168 ? 16.188 11.117 2.922 1 91.94 168 LEU B CA 1
ATOM 6173 C C . LEU B 1 168 ? 17.359 12.039 2.602 1 91.94 168 LEU B C 1
ATOM 6175 O O . LEU B 1 168 ? 17.484 13.125 3.186 1 91.94 168 LEU B O 1
ATOM 6179 N N . GLN B 1 169 ? 18.156 11.633 1.684 1 91.31 169 GLN B N 1
ATOM 6180 C CA . GLN B 1 169 ? 19.344 12.414 1.352 1 91.31 169 GLN B CA 1
ATOM 6181 C C . GLN B 1 169 ? 19.062 13.406 0.229 1 91.31 169 GLN B C 1
ATOM 6183 O O . GLN B 1 169 ? 19.875 14.281 -0.063 1 91.31 169 GLN B O 1
ATOM 6188 N N . ALA B 1 170 ? 17.922 13.273 -0.358 1 92.62 170 ALA B N 1
ATOM 6189 C CA . ALA B 1 170 ? 17.562 14.172 -1.452 1 92.62 170 ALA B CA 1
ATOM 6190 C C . ALA B 1 170 ? 17.297 15.586 -0.937 1 92.62 170 ALA B C 1
ATOM 6192 O O . ALA B 1 170 ? 16.922 15.766 0.221 1 92.62 170 ALA B O 1
ATOM 6193 N N . ARG B 1 171 ? 17.547 16.531 -1.814 1 90.88 171 ARG B N 1
ATOM 6194 C CA . ARG B 1 171 ? 17.297 17.922 -1.473 1 90.88 171 ARG B CA 1
ATOM 6195 C C . ARG B 1 171 ? 15.805 18.172 -1.218 1 90.88 171 ARG B C 1
ATOM 6197 O O . ARG B 1 171 ? 14.953 17.594 -1.904 1 90.88 171 ARG B O 1
ATOM 6204 N N . TRP B 1 172 ? 15.547 18.969 -0.283 1 88.5 172 TRP B N 1
ATOM 6205 C CA . TRP B 1 172 ? 14.172 19.297 0.072 1 88.5 172 TRP B CA 1
ATOM 6206 C C . TRP B 1 172 ? 13.414 19.844 -1.132 1 88.5 172 TRP B C 1
ATOM 6208 O O . TRP B 1 172 ? 12.227 19.562 -1.315 1 88.5 172 TRP B O 1
ATOM 6218 N N . GLN B 1 173 ? 14.133 20.609 -1.921 1 86.44 173 GLN B N 1
ATOM 6219 C CA . GLN B 1 173 ? 13.539 21.203 -3.111 1 86.44 173 GLN B CA 1
ATOM 6220 C C . GLN B 1 173 ? 13 20.125 -4.051 1 86.44 173 GLN B C 1
ATOM 6222 O O . GLN B 1 173 ? 11.969 20.312 -4.691 1 86.44 173 GLN B O 1
ATOM 6227 N N . PHE B 1 174 ? 13.688 19.047 -4.102 1 87.5 174 PHE B N 1
ATOM 6228 C CA . PHE B 1 174 ? 13.273 17.938 -4.938 1 87.5 174 PHE B CA 1
ATOM 6229 C C . PHE B 1 174 ? 12.039 17.25 -4.355 1 87.5 174 PHE B C 1
ATOM 6231 O O . PHE B 1 174 ? 11.125 16.875 -5.09 1 87.5 174 PHE B O 1
ATOM 6238 N N . ILE B 1 175 ? 11.984 17.062 -3.102 1 87.44 175 ILE B N 1
ATOM 6239 C CA . ILE B 1 175 ? 10.93 16.328 -2.422 1 87.44 175 ILE B CA 1
ATOM 6240 C C . ILE B 1 175 ? 9.602 17.062 -2.561 1 87.44 175 ILE B C 1
ATOM 6242 O O . ILE B 1 175 ? 8.57 16.453 -2.84 1 87.44 175 ILE B O 1
ATOM 6246 N N . ILE B 1 176 ? 9.609 18.391 -2.402 1 80.62 176 ILE B N 1
ATOM 6247 C CA . ILE B 1 176 ? 8.383 19.188 -2.422 1 80.62 176 ILE B CA 1
ATOM 6248 C C . ILE B 1 176 ? 7.832 19.25 -3.844 1 80.62 176 ILE B C 1
ATOM 6250 O O . ILE B 1 176 ? 6.66 19.578 -4.051 1 80.62 176 ILE B O 1
ATOM 6254 N N . ALA B 1 177 ? 8.695 18.984 -4.793 1 79.12 177 ALA B N 1
ATOM 6255 C CA . ALA B 1 177 ? 8.281 19.031 -6.191 1 79.12 177 ALA B CA 1
ATOM 6256 C C . ALA B 1 177 ? 7.516 17.766 -6.578 1 79.12 177 ALA B C 1
ATOM 6258 O O . ALA B 1 177 ? 6.867 17.719 -7.625 1 79.12 177 ALA B O 1
ATOM 6259 N N . HIS B 1 178 ? 7.52 16.766 -5.691 1 80.12 178 HIS B N 1
ATOM 6260 C CA . HIS B 1 178 ? 6.844 15.5 -5.969 1 80.12 178 HIS B CA 1
ATOM 6261 C C . HIS B 1 178 ? 5.699 15.266 -4.992 1 80.12 178 HIS B C 1
ATOM 6263 O O . HIS B 1 178 ? 5.648 15.883 -3.926 1 80.12 178 HIS B O 1
ATOM 6269 N N . ARG B 1 179 ? 4.797 14.352 -5.441 1 76.81 179 ARG B N 1
ATOM 6270 C CA . ARG B 1 179 ? 3.705 13.961 -4.555 1 76.81 179 ARG B CA 1
ATOM 6271 C C . ARG B 1 179 ? 4.184 12.961 -3.504 1 76.81 179 ARG B C 1
ATOM 6273 O O . ARG B 1 179 ? 4.887 12.008 -3.824 1 76.81 179 ARG B O 1
ATOM 6280 N N . MET B 1 180 ? 3.756 13.289 -2.256 1 79.38 180 MET B N 1
ATOM 6281 C CA . MET B 1 180 ? 4.141 12.406 -1.156 1 79.38 180 MET B CA 1
ATOM 6282 C C . MET B 1 180 ? 3.576 11 -1.358 1 79.38 180 MET B C 1
ATOM 6284 O O . MET B 1 180 ? 4.199 10.016 -0.966 1 79.38 180 MET B O 1
ATOM 6288 N N . SER B 1 181 ? 2.438 10.906 -2.021 1 80.88 181 SER B N 1
ATOM 6289 C CA . SER B 1 181 ? 1.796 9.617 -2.275 1 80.88 181 SER B CA 1
ATOM 6290 C C . SER B 1 181 ? 2.641 8.75 -3.203 1 80.88 181 SER B C 1
ATOM 6292 O O . SER B 1 181 ? 2.631 7.523 -3.094 1 80.88 181 SER B O 1
ATOM 6294 N N . ASP B 1 182 ? 3.385 9.43 -4.078 1 85 182 ASP B N 1
ATOM 6295 C CA . ASP B 1 182 ? 4.242 8.695 -5 1 85 182 ASP B CA 1
ATOM 6296 C C . ASP B 1 182 ? 5.375 7.996 -4.254 1 85 182 ASP B C 1
ATOM 6298 O O . ASP B 1 182 ? 5.715 6.848 -4.559 1 85 182 ASP B O 1
ATOM 6302 N N . PHE B 1 183 ? 5.875 8.68 -3.314 1 88.88 183 PHE B N 1
ATOM 6303 C CA . PHE B 1 183 ? 6.953 8.094 -2.527 1 88.88 183 PHE B CA 1
ATOM 6304 C C . PHE B 1 183 ? 6.438 6.953 -1.663 1 88.88 183 PHE B C 1
ATOM 6306 O O . PHE B 1 183 ? 7.078 5.902 -1.569 1 88.88 183 PHE B O 1
ATOM 6313 N N . THR B 1 184 ? 5.285 7.215 -1.099 1 86.62 184 THR B N 1
ATOM 6314 C CA . THR B 1 184 ? 4.707 6.188 -0.239 1 86.62 184 THR B CA 1
ATOM 6315 C C . THR B 1 184 ? 4.398 4.926 -1.039 1 86.62 184 THR B C 1
ATOM 6317 O O . THR B 1 184 ? 4.711 3.814 -0.603 1 86.62 184 THR B O 1
ATOM 6320 N N . HIS B 1 185 ? 3.783 5.109 -2.152 1 86.5 185 HIS B N 1
ATOM 6321 C CA . HIS B 1 185 ? 3.438 3.98 -3.006 1 86.5 185 HIS B CA 1
ATOM 6322 C C . HIS B 1 185 ? 4.688 3.234 -3.465 1 86.5 185 HIS B C 1
ATOM 6324 O O . HIS B 1 185 ? 4.707 2.002 -3.486 1 86.5 185 HIS B O 1
ATOM 6330 N N . SER B 1 186 ? 5.711 3.982 -3.875 1 90.69 186 SER B N 1
ATOM 6331 C CA . SER B 1 186 ? 6.949 3.383 -4.363 1 90.69 186 SER B CA 1
ATOM 6332 C C . SER B 1 186 ? 7.641 2.576 -3.27 1 90.69 186 SER B C 1
ATOM 6334 O O . SER B 1 186 ? 8.141 1.477 -3.521 1 90.69 186 SER B O 1
ATOM 6336 N N . LEU B 1 187 ? 7.613 3.104 -2.051 1 92.06 187 LEU B N 1
ATOM 6337 C CA . LEU B 1 187 ? 8.344 2.498 -0.946 1 92.06 187 LEU B CA 1
ATOM 6338 C C . LEU B 1 187 ? 7.566 1.332 -0.349 1 92.06 187 LEU B C 1
ATOM 6340 O O . LEU B 1 187 ? 8.125 0.521 0.395 1 92.06 187 LEU B O 1
ATOM 6344 N N . THR B 1 188 ? 6.312 1.147 -0.676 1 87 188 THR B N 1
ATOM 6345 C CA . THR B 1 188 ? 5.504 0.085 -0.09 1 87 188 THR B CA 1
ATOM 6346 C C . THR B 1 188 ? 5.176 -0.984 -1.13 1 87 188 THR B C 1
ATOM 6348 O O . THR B 1 188 ? 5.969 -1.9 -1.354 1 87 188 THR B O 1
ATOM 6351 N N . GLY B 1 189 ? 4.227 -0.657 -2.008 1 83.44 189 GLY B N 1
ATOM 6352 C CA . GLY B 1 189 ? 3.727 -1.656 -2.941 1 83.44 189 GLY B CA 1
ATOM 6353 C C . GLY B 1 189 ? 4.66 -1.896 -4.113 1 83.44 189 GLY B C 1
ATOM 6354 O O . GLY B 1 189 ? 4.867 -3.041 -4.523 1 83.44 189 GLY B O 1
ATOM 6355 N N . GLN B 1 190 ? 5.293 -0.939 -4.648 1 87.94 190 GLN B N 1
ATOM 6356 C CA . GLN B 1 190 ? 6.078 -1.08 -5.871 1 87.94 190 GLN B CA 1
ATOM 6357 C C . GLN B 1 190 ? 7.387 -1.812 -5.602 1 87.94 190 GLN B C 1
ATOM 6359 O O . GLN B 1 190 ? 7.824 -2.633 -6.41 1 87.94 190 GLN B O 1
ATOM 6364 N N . VAL B 1 191 ? 8.008 -1.448 -4.48 1 90.88 191 VAL B N 1
ATOM 6365 C CA . VAL B 1 191 ? 9.258 -2.115 -4.141 1 90.88 191 VAL B CA 1
ATOM 6366 C C . VAL B 1 191 ? 9.008 -3.609 -3.943 1 90.88 191 VAL B C 1
ATOM 6368 O O . VAL B 1 191 ? 9.836 -4.438 -4.324 1 90.88 191 VAL B O 1
ATOM 6371 N N . GLN B 1 192 ? 7.906 -3.955 -3.379 1 87.06 192 GLN B N 1
ATOM 6372 C CA . GLN B 1 192 ? 7.547 -5.359 -3.211 1 87.06 192 GLN B CA 1
ATOM 6373 C C . GLN B 1 192 ? 7.34 -6.039 -4.562 1 87.06 192 GLN B C 1
ATOM 6375 O O . GLN B 1 192 ? 7.754 -7.188 -4.754 1 87.06 192 GLN B O 1
ATOM 6380 N N . THR B 1 193 ? 6.727 -5.359 -5.449 1 87.12 193 THR B N 1
ATOM 6381 C CA . THR B 1 193 ? 6.5 -5.887 -6.789 1 87.12 193 THR B CA 1
ATOM 6382 C C . THR B 1 193 ? 7.824 -6.141 -7.5 1 87.12 193 THR B C 1
ATOM 6384 O O . THR B 1 193 ? 7.988 -7.16 -8.172 1 87.12 193 THR B O 1
ATOM 6387 N N . VAL B 1 194 ? 8.773 -5.258 -7.336 1 88.88 194 VAL B N 1
ATOM 6388 C CA . VAL B 1 194 ? 10.086 -5.414 -7.941 1 88.88 194 VAL B CA 1
ATOM 6389 C C . VAL B 1 194 ? 10.805 -6.617 -7.324 1 88.88 194 VAL B C 1
ATOM 6391 O O . VAL B 1 194 ? 11.5 -7.355 -8.023 1 88.88 194 VAL B O 1
ATOM 6394 N N . GLY B 1 195 ? 10.578 -6.793 -6.043 1 87.56 195 GLY B N 1
ATOM 6395 C CA . GLY B 1 195 ? 11.133 -7.973 -5.398 1 87.56 195 GLY B CA 1
ATOM 6396 C C . GLY B 1 195 ? 10.609 -9.273 -5.977 1 87.56 195 GLY B C 1
ATOM 6397 O O . GLY B 1 195 ? 11.375 -10.211 -6.203 1 87.56 195 GLY B O 1
ATOM 6398 N N . TYR B 1 196 ? 9.383 -9.32 -6.258 1 84.88 196 TYR B N 1
ATOM 6399 C CA . TYR B 1 196 ? 8.781 -10.508 -6.859 1 84.88 196 TYR B CA 1
ATOM 6400 C C . TYR B 1 196 ? 9.328 -10.75 -8.258 1 84.88 196 TYR B C 1
ATOM 6402 O O . TYR B 1 196 ? 9.469 -11.891 -8.695 1 84.88 196 TYR B O 1
ATOM 6410 N N . SER B 1 197 ? 9.641 -9.68 -8.922 1 87.06 197 SER B N 1
ATOM 6411 C CA . SER B 1 197 ? 10.211 -9.812 -10.258 1 87.06 197 SER B CA 1
ATOM 6412 C C . SER B 1 197 ? 11.578 -10.5 -10.203 1 87.06 197 SER B C 1
ATOM 6414 O O . SER B 1 197 ? 11.93 -11.266 -11.102 1 87.06 197 SER B O 1
ATOM 6416 N N . ALA B 1 198 ? 12.289 -10.227 -9.172 1 86.19 198 ALA B N 1
ATOM 6417 C CA . ALA B 1 198 ? 13.594 -10.867 -9 1 86.19 198 ALA B CA 1
ATOM 6418 C C . ALA B 1 198 ? 13.438 -12.375 -8.82 1 86.19 198 ALA B C 1
ATOM 6420 O O . ALA B 1 198 ? 14.227 -13.156 -9.367 1 86.19 198 ALA B O 1
ATOM 6421 N N . GLN B 1 199 ? 12.43 -12.695 -8.133 1 85.56 199 GLN B N 1
ATOM 6422 C CA . GLN B 1 199 ? 12.156 -14.117 -7.961 1 85.56 199 GLN B CA 1
ATOM 6423 C C . GLN B 1 199 ? 11.758 -14.766 -9.281 1 85.56 199 GLN B C 1
ATOM 6425 O O . GLN B 1 199 ? 12.141 -15.906 -9.562 1 85.56 199 GLN B O 1
ATOM 6430 N N . GLN B 1 200 ? 11.023 -14.078 -10.055 1 88.25 200 GLN B N 1
ATOM 6431 C CA . GLN B 1 200 ? 10.586 -14.594 -11.352 1 88.25 200 GLN B CA 1
ATOM 6432 C C . GLN B 1 200 ? 11.766 -14.812 -12.289 1 88.25 200 GLN B C 1
ATOM 6434 O O . GLN B 1 200 ? 11.773 -15.758 -13.078 1 88.25 200 GLN B O 1
ATOM 6439 N N . ILE B 1 201 ? 12.758 -13.961 -12.188 1 88.75 201 ILE B N 1
ATOM 6440 C CA . ILE B 1 201 ? 13.953 -14.109 -13.008 1 88.75 201 ILE B CA 1
ATOM 6441 C C . ILE B 1 201 ? 14.672 -15.406 -12.641 1 88.75 201 ILE B C 1
ATOM 6443 O O . ILE B 1 201 ? 15.047 -16.188 -13.523 1 88.75 201 ILE B O 1
ATOM 6447 N N . LEU B 1 202 ? 14.781 -15.617 -11.359 1 88.25 202 LEU B N 1
ATOM 6448 C CA . LEU B 1 202 ? 15.43 -16.844 -10.906 1 88.25 202 LEU B CA 1
ATOM 6449 C C . LEU B 1 202 ? 14.609 -18.062 -11.297 1 88.25 202 LEU B C 1
ATOM 6451 O O . LEU B 1 202 ? 15.172 -19.109 -11.648 1 88.25 202 LEU B O 1
ATOM 6455 N N . ASP B 1 203 ? 13.289 -17.906 -11.32 1 88.88 203 ASP B N 1
ATOM 6456 C CA . ASP B 1 203 ? 12.406 -19 -11.703 1 88.88 203 ASP B CA 1
ATOM 6457 C C . ASP B 1 203 ? 12.562 -19.344 -13.18 1 88.88 203 ASP B C 1
ATOM 6459 O O . ASP B 1 203 ? 12.555 -20.516 -13.562 1 88.88 203 ASP B O 1
ATOM 6463 N N . ILE B 1 204 ? 12.688 -18.359 -14 1 90.81 204 ILE B N 1
ATOM 6464 C CA . ILE B 1 204 ? 12.859 -18.562 -15.43 1 90.81 204 ILE B CA 1
ATOM 6465 C C . ILE B 1 204 ? 14.18 -19.281 -15.688 1 90.81 204 ILE B C 1
ATOM 6467 O O . ILE B 1 204 ? 14.234 -20.25 -16.453 1 90.81 204 ILE B O 1
ATOM 6471 N N . VAL B 1 205 ? 15.219 -18.859 -15 1 88.88 205 VAL B N 1
ATOM 6472 C CA . VAL B 1 205 ? 16.531 -19.469 -15.188 1 88.88 205 VAL B CA 1
ATOM 6473 C C . VAL B 1 205 ? 16.5 -20.922 -14.742 1 88.88 205 VAL B C 1
ATOM 6475 O O . VAL B 1 205 ? 17.047 -21.797 -15.422 1 88.88 205 VAL B O 1
ATOM 6478 N N . SER B 1 206 ? 15.891 -21.094 -13.648 1 90.12 206 SER B N 1
ATOM 6479 C CA . SER B 1 206 ? 15.773 -22.453 -13.141 1 90.12 206 SER B CA 1
ATOM 6480 C C . SER B 1 206 ? 15.039 -23.359 -14.133 1 90.12 206 SER B C 1
ATOM 6482 O O . SER B 1 206 ? 15.477 -24.484 -14.398 1 90.12 206 SER B O 1
ATOM 6484 N N . ARG B 1 207 ? 13.93 -22.922 -14.695 1 88.94 207 ARG B N 1
ATOM 6485 C CA . ARG B 1 207 ? 13.133 -23.688 -15.641 1 88.94 207 ARG B CA 1
ATOM 6486 C C . ARG B 1 207 ? 13.898 -23.906 -16.938 1 88.94 207 ARG B C 1
ATOM 6488 O O . ARG B 1 207 ? 13.781 -24.969 -17.562 1 88.94 207 ARG B O 1
ATOM 6495 N N . ILE B 1 208 ? 14.664 -22.922 -17.344 1 90 208 ILE B N 1
ATOM 6496 C CA . ILE B 1 208 ? 15.461 -23.047 -18.562 1 90 208 ILE B CA 1
ATOM 6497 C C . ILE B 1 208 ? 16.516 -24.141 -18.375 1 90 208 ILE B C 1
ATOM 6499 O O . ILE B 1 208 ? 16.719 -24.969 -19.266 1 90 208 ILE B O 1
ATOM 6503 N N . ILE B 1 209 ? 17.156 -24.125 -17.25 1 90.06 209 ILE B N 1
ATOM 6504 C CA . ILE B 1 209 ? 18.188 -25.125 -16.953 1 90.06 209 ILE B CA 1
ATOM 6505 C C . ILE B 1 209 ? 17.562 -26.516 -16.922 1 90.06 209 ILE B C 1
ATOM 6507 O O . ILE B 1 209 ? 18.078 -27.453 -17.531 1 90.06 209 ILE B O 1
ATOM 6511 N N . LEU B 1 210 ? 16.484 -26.641 -16.281 1 88.38 210 LEU B N 1
ATOM 6512 C CA . LEU B 1 210 ? 15.805 -27.938 -16.188 1 88.38 210 LEU B CA 1
ATOM 6513 C C . LEU B 1 210 ? 15.359 -28.406 -17.562 1 88.38 210 LEU B C 1
ATOM 6515 O O . LEU B 1 210 ? 15.484 -29.594 -17.891 1 88.38 210 LEU B O 1
ATOM 6519 N N . THR B 1 211 ? 14.781 -27.453 -18.328 1 88 211 THR B N 1
ATOM 6520 C CA . THR B 1 211 ? 14.359 -27.781 -19.688 1 88 211 THR B CA 1
ATOM 6521 C C . THR B 1 211 ? 15.555 -28.25 -20.516 1 88 211 THR B C 1
ATOM 6523 O O . THR B 1 211 ? 15.445 -29.219 -21.266 1 88 211 THR B O 1
ATOM 6526 N N . ALA B 1 212 ? 16.672 -27.641 -20.391 1 88.5 212 ALA B N 1
ATOM 6527 C CA . ALA B 1 212 ? 17.875 -28 -21.125 1 88.5 212 ALA B CA 1
ATOM 6528 C C . ALA B 1 212 ? 18.328 -29.406 -20.766 1 88.5 212 ALA B C 1
ATOM 6530 O O . ALA B 1 212 ? 18.734 -30.172 -21.656 1 88.5 212 ALA B O 1
ATOM 6531 N N . VAL B 1 213 ? 18.266 -29.734 -19.531 1 86.31 213 VAL B N 1
ATOM 6532 C CA . VAL B 1 213 ? 18.672 -31.062 -19.078 1 86.31 213 VAL B CA 1
ATOM 6533 C C . VAL B 1 213 ? 17.75 -32.125 -19.688 1 86.31 213 VAL B C 1
ATOM 6535 O O . VAL B 1 213 ? 18.203 -33.125 -20.188 1 86.31 213 VAL B O 1
ATOM 6538 N N . TYR B 1 214 ? 16.406 -31.891 -19.672 1 85.25 214 TYR B N 1
ATOM 6539 C CA . TYR B 1 214 ? 15.438 -32.844 -20.234 1 85.25 214 TYR B CA 1
ATOM 6540 C C . TYR B 1 214 ? 15.633 -32.969 -21.75 1 85.25 214 TYR B C 1
ATOM 6542 O O . TYR B 1 214 ? 15.484 -34.062 -22.297 1 85.25 214 TYR B O 1
ATOM 6550 N N . VAL B 1 215 ? 15.93 -31.859 -22.391 1 86.94 215 VAL B N 1
ATOM 6551 C CA . VAL B 1 215 ? 16.172 -31.891 -23.828 1 86.94 215 VAL B CA 1
ATOM 6552 C C . VAL B 1 215 ? 17.422 -32.719 -24.141 1 86.94 215 VAL B C 1
ATOM 6554 O O . VAL B 1 215 ? 17.438 -33.5 -25.094 1 86.94 215 VAL B O 1
ATOM 6557 N N . LEU B 1 216 ? 18.453 -32.531 -23.312 1 86.19 216 LEU B N 1
ATOM 6558 C CA . LEU B 1 216 ? 19.688 -33.281 -23.5 1 86.19 216 LEU B CA 1
ATOM 6559 C C . LEU B 1 216 ? 19.469 -34.781 -23.344 1 86.19 216 LEU B C 1
ATOM 6561 O O . LEU B 1 216 ? 19.953 -35.562 -24.141 1 86.19 216 LEU B O 1
ATOM 6565 N N . ILE B 1 217 ? 18.719 -35.156 -22.375 1 81 217 ILE B N 1
ATOM 6566 C CA . ILE B 1 217 ? 18.422 -36.562 -22.141 1 81 217 ILE B CA 1
ATOM 6567 C C . ILE B 1 217 ? 17.547 -37.125 -23.266 1 81 217 ILE B C 1
ATOM 6569 O O . ILE B 1 217 ? 17.766 -38.25 -23.734 1 81 217 ILE B O 1
ATOM 6573 N N . SER B 1 218 ? 16.594 -36.344 -23.703 1 81.69 218 SER B N 1
ATOM 6574 C CA . SER B 1 218 ? 15.703 -36.75 -24.781 1 81.69 218 SER B CA 1
ATOM 6575 C C . SER B 1 218 ? 16.469 -36.906 -26.094 1 81.69 218 SER B C 1
ATOM 6577 O O . SER B 1 218 ? 16.141 -37.781 -26.906 1 81.69 218 SER B O 1
ATOM 6579 N N . LEU B 1 219 ? 17.469 -36.156 -26.297 1 84.06 219 LEU B N 1
ATOM 6580 C CA . LEU B 1 219 ? 18.297 -36.25 -27.5 1 84.06 219 LEU B CA 1
ATOM 6581 C C . LEU B 1 219 ? 19.094 -37.531 -27.516 1 84.06 219 LEU B C 1
ATOM 6583 O O . LEU B 1 219 ? 19.328 -38.125 -28.578 1 84.06 219 LEU B O 1
ATOM 6587 N N . LEU B 1 220 ? 19.469 -37.969 -26.312 1 78.19 220 LEU B N 1
ATOM 6588 C CA . LEU B 1 220 ? 20.219 -39.219 -26.203 1 78.19 220 LEU B CA 1
ATOM 6589 C C . LEU B 1 220 ? 19.328 -40.438 -26.484 1 78.19 220 LEU B C 1
ATOM 6591 O O . LEU B 1 220 ? 19.797 -41.5 -26.891 1 78.19 220 LEU B O 1
ATOM 6595 N N . LEU B 1 221 ? 18.047 -40.25 -26.234 1 75.75 221 LEU B N 1
ATOM 6596 C CA . LEU B 1 221 ? 17.109 -41.344 -26.438 1 75.75 221 LEU B CA 1
ATOM 6597 C C . LEU B 1 221 ? 16.625 -41.375 -27.891 1 75.75 221 LEU B C 1
ATOM 6599 O O . LEU B 1 221 ? 16.594 -42.469 -28.5 1 75.75 221 LEU B O 1
ATOM 6603 N N . SER B 1 222 ? 16.188 -40.281 -28.453 1 79.06 222 SER B N 1
ATOM 6604 C CA . SER B 1 222 ? 15.734 -40.188 -29.844 1 79.06 222 SER B CA 1
ATOM 6605 C C . SER B 1 222 ? 15.984 -38.812 -30.422 1 79.06 222 SER B C 1
ATOM 6607 O O . SER B 1 222 ? 15.297 -37.844 -30.062 1 79.06 222 SER B O 1
ATOM 6609 N N . ARG B 1 223 ? 16.828 -38.656 -31.25 1 81.81 223 ARG B N 1
ATOM 6610 C CA . ARG B 1 223 ? 17.25 -37.375 -31.844 1 81.81 223 ARG B CA 1
ATOM 6611 C C . ARG B 1 223 ? 16.125 -36.781 -32.688 1 81.81 223 ARG B C 1
ATOM 6613 O O . ARG B 1 223 ? 15.789 -35.594 -32.562 1 81.81 223 ARG B O 1
ATOM 6620 N N . PRO B 1 224 ? 15.469 -37.656 -33.5 1 80.06 224 PRO B N 1
ATOM 6621 C CA . PRO B 1 224 ? 14.477 -37.062 -34.375 1 80.06 224 PRO B CA 1
ATOM 6622 C C . PRO B 1 224 ? 13.25 -36.562 -33.625 1 80.06 224 PRO B C 1
ATOM 6624 O O . PRO B 1 224 ? 12.719 -35.469 -33.906 1 80.06 224 PRO B O 1
ATOM 6627 N N . MET B 1 225 ? 12.93 -37.312 -32.656 1 78.56 225 MET B N 1
ATOM 6628 C CA . MET B 1 225 ? 11.75 -36.906 -31.891 1 78.56 225 MET B CA 1
ATOM 6629 C C . MET B 1 225 ? 12.031 -35.625 -31.094 1 78.56 225 MET B C 1
ATOM 6631 O O . MET B 1 225 ? 11.156 -34.781 -30.969 1 78.56 225 MET B O 1
ATOM 6635 N N . THR B 1 226 ? 13.188 -35.5 -30.609 1 82.62 226 THR B N 1
ATOM 6636 C CA . THR B 1 226 ? 13.555 -34.344 -29.812 1 82.62 226 THR B CA 1
ATOM 6637 C C . THR B 1 226 ? 13.633 -33.094 -30.688 1 82.62 226 THR B C 1
ATOM 6639 O O . THR B 1 226 ? 13.219 -32 -30.266 1 82.62 226 THR B O 1
ATOM 6642 N N . LEU B 1 227 ? 14.109 -33.219 -31.812 1 85.19 227 LEU B N 1
ATOM 6643 C CA . LEU B 1 227 ? 14.211 -32.094 -32.719 1 85.19 227 LEU B CA 1
ATOM 6644 C C . LEU B 1 227 ? 12.82 -31.609 -33.125 1 85.19 227 LEU B C 1
ATOM 6646 O O . LEU B 1 227 ? 12.609 -30.406 -33.281 1 85.19 227 LEU B O 1
ATOM 6650 N N . LEU B 1 228 ? 11.984 -32.531 -33.281 1 81.06 228 LEU B N 1
ATOM 6651 C CA . LEU B 1 228 ? 10.617 -32.156 -33.625 1 81.06 228 LEU B CA 1
ATOM 6652 C C . LEU B 1 228 ? 9.953 -31.406 -32.469 1 81.06 228 LEU B C 1
ATOM 6654 O O . LEU B 1 228 ? 9.242 -30.422 -32.688 1 81.06 228 LEU B O 1
ATOM 6658 N N . ALA B 1 229 ? 10.211 -31.953 -31.328 1 81.75 229 ALA B N 1
ATOM 6659 C CA . ALA B 1 229 ? 9.664 -31.297 -30.141 1 81.75 229 ALA B CA 1
ATOM 6660 C C . ALA B 1 229 ? 10.211 -29.891 -30 1 81.75 229 ALA B C 1
ATOM 6662 O O . ALA B 1 229 ? 9.484 -28.953 -29.625 1 81.75 229 ALA B O 1
ATOM 6663 N N . LEU B 1 230 ? 11.453 -29.703 -30.234 1 84.25 230 LEU B N 1
ATOM 6664 C CA . LEU B 1 230 ? 12.086 -28.391 -30.156 1 84.25 230 LEU B CA 1
ATOM 6665 C C . LEU B 1 230 ? 11.523 -27.469 -31.234 1 84.25 230 LEU B C 1
ATOM 6667 O O . LEU B 1 230 ? 11.344 -26.266 -30.984 1 84.25 230 LEU B O 1
ATOM 6671 N N . GLY B 1 231 ? 11.352 -28.062 -32.312 1 84.44 231 GLY B N 1
ATOM 6672 C CA . GLY B 1 231 ? 10.75 -27.281 -33.375 1 84.44 231 GLY B CA 1
ATOM 6673 C C . GLY B 1 231 ? 9.352 -26.797 -33.062 1 84.44 231 GLY B C 1
ATOM 6674 O O . GLY B 1 231 ? 9.016 -25.641 -33.312 1 84.44 231 GLY B O 1
ATOM 6675 N N . CYS B 1 232 ? 8.547 -27.625 -32.438 1 83.62 232 CYS B N 1
ATOM 6676 C CA . CYS B 1 232 ? 7.199 -27.25 -32.031 1 83.62 232 CYS B CA 1
ATOM 6677 C C . CYS B 1 232 ? 7.238 -26.156 -30.953 1 83.62 232 CYS B C 1
ATOM 6679 O O . CYS B 1 232 ? 6.438 -25.219 -30.984 1 83.62 232 CYS B O 1
ATOM 6681 N N . SER B 1 233 ? 8.172 -26.312 -30.062 1 82 233 SER B N 1
ATOM 6682 C CA . SER B 1 233 ? 8.312 -25.328 -28.984 1 82 233 SER B CA 1
ATOM 6683 C C . SER B 1 233 ? 8.688 -23.953 -29.547 1 82 233 SER B C 1
ATOM 6685 O O . SER B 1 233 ? 8.164 -22.938 -29.094 1 82 233 SER B O 1
ATOM 6687 N N . LEU B 1 234 ? 9.562 -23.922 -30.391 1 82.56 234 LEU B N 1
ATOM 6688 C CA . LEU B 1 234 ? 9.984 -22.672 -31.031 1 82.56 234 LEU B CA 1
ATOM 6689 C C . LEU B 1 234 ? 8.828 -22.016 -31.766 1 82.56 234 LEU B C 1
ATOM 6691 O O . LEU B 1 234 ? 8.656 -20.797 -31.719 1 82.56 234 LEU B O 1
ATOM 6695 N N . LEU B 1 235 ? 8.094 -22.844 -32.406 1 83.81 235 LEU B N 1
ATOM 6696 C CA . LEU B 1 235 ? 6.934 -22.344 -33.125 1 83.81 235 LEU B CA 1
ATOM 6697 C C . LEU B 1 235 ? 5.926 -21.703 -32.188 1 83.81 235 LEU B C 1
ATOM 6699 O O . LEU B 1 235 ? 5.375 -20.641 -32.469 1 83.81 235 LEU B O 1
ATOM 6703 N N . PHE B 1 236 ? 5.766 -22.312 -31.047 1 82.69 236 PHE B N 1
ATOM 6704 C CA . PHE B 1 236 ? 4.828 -21.766 -30.078 1 82.69 236 PHE B CA 1
ATOM 6705 C C . PHE B 1 236 ? 5.336 -20.453 -29.5 1 82.69 236 PHE B C 1
ATOM 6707 O O . PHE B 1 236 ? 4.559 -19.531 -29.266 1 82.69 236 PHE B O 1
ATOM 6714 N N . PHE B 1 237 ? 6.531 -20.406 -29.328 1 81.19 237 PHE B N 1
ATOM 6715 C CA . PHE B 1 237 ? 7.137 -19.188 -28.812 1 81.19 237 PHE B CA 1
ATOM 6716 C C . PHE B 1 237 ? 6.953 -18.031 -29.797 1 81.19 237 PHE B C 1
ATOM 6718 O O . PHE B 1 237 ? 6.648 -16.906 -29.391 1 81.19 237 PHE B O 1
ATOM 6725 N N . LEU B 1 238 ? 7.039 -18.297 -31.047 1 82 238 LEU B N 1
ATOM 6726 C CA . LEU B 1 238 ? 6.918 -17.266 -32.094 1 82 238 LEU B CA 1
ATOM 6727 C C . LEU B 1 238 ? 5.469 -16.812 -32.25 1 82 238 LEU B C 1
ATOM 6729 O O . LEU B 1 238 ? 5.199 -15.633 -32.469 1 82 238 LEU B O 1
ATOM 6733 N N . ILE B 1 239 ? 4.605 -17.734 -32 1 84.69 239 ILE B N 1
ATOM 6734 C CA . ILE B 1 239 ? 3.188 -17.422 -32.156 1 84.69 239 ILE B CA 1
ATOM 6735 C C . ILE B 1 239 ? 2.727 -16.531 -31.016 1 84.69 239 ILE B C 1
ATOM 6737 O O . ILE B 1 239 ? 1.882 -15.648 -31.203 1 84.69 239 ILE B O 1
ATOM 6741 N N . LEU B 1 240 ? 3.35 -16.656 -29.875 1 84.44 240 LEU B N 1
ATOM 6742 C CA . LEU B 1 240 ? 2.914 -15.945 -28.688 1 84.44 240 LEU B CA 1
ATOM 6743 C C . LEU B 1 240 ? 3.701 -14.648 -28.516 1 84.44 240 LEU B C 1
ATOM 6745 O O . LEU B 1 240 ? 3.344 -13.805 -27.688 1 84.44 240 LEU B O 1
ATOM 6749 N N . SER B 1 241 ? 4.625 -14.328 -29.328 1 83.25 241 SER B N 1
ATOM 6750 C CA . SER B 1 241 ? 5.52 -13.18 -29.188 1 83.25 241 SER B CA 1
ATOM 6751 C C . SER B 1 241 ? 4.762 -11.867 -29.312 1 83.25 241 SER B C 1
ATOM 6753 O O . SER B 1 241 ? 5.055 -10.906 -28.609 1 83.25 241 SER B O 1
ATOM 6755 N N . PRO B 1 242 ? 3.752 -11.82 -30.172 1 83.94 242 PRO B N 1
ATOM 6756 C CA . PRO B 1 242 ? 3.033 -10.547 -30.25 1 83.94 242 PRO B CA 1
ATOM 6757 C C . PRO B 1 242 ? 2.248 -10.234 -28.969 1 83.94 242 PRO B C 1
ATOM 6759 O O . PRO B 1 242 ? 1.982 -9.07 -28.672 1 83.94 242 PRO B O 1
ATOM 6762 N N . LEU B 1 243 ? 1.897 -11.234 -28.312 1 85.94 243 LEU B N 1
ATOM 6763 C CA . LEU B 1 243 ? 1.16 -11.055 -27.062 1 85.94 243 LEU B CA 1
ATOM 6764 C C . LEU B 1 243 ? 2.035 -10.391 -26 1 85.94 243 LEU B C 1
ATOM 6766 O O . LEU B 1 243 ? 1.526 -9.734 -25.094 1 85.94 243 LEU B O 1
ATOM 6770 N N . ASN B 1 244 ? 3.311 -10.5 -26.188 1 85.38 244 ASN B N 1
ATOM 6771 C CA . ASN B 1 244 ? 4.238 -9.938 -25.219 1 85.38 244 ASN B CA 1
ATOM 6772 C C . ASN B 1 244 ? 4.199 -8.406 -25.234 1 85.38 244 ASN B C 1
ATOM 6774 O O . ASN B 1 244 ? 4.301 -7.773 -24.172 1 85.38 244 ASN B O 1
ATOM 6778 N N . LYS B 1 245 ? 4.012 -7.871 -26.328 1 84.88 245 LYS B N 1
ATOM 6779 C CA . LYS B 1 245 ? 3.92 -6.414 -26.438 1 84.88 245 LYS B CA 1
ATOM 6780 C C . LYS B 1 245 ? 2.65 -5.895 -25.766 1 84.88 245 LYS B C 1
ATOM 6782 O O . LYS B 1 245 ? 2.672 -4.863 -25.094 1 84.88 245 LYS B O 1
ATOM 6787 N N . LYS B 1 246 ? 1.621 -6.652 -25.984 1 87.25 246 LYS B N 1
ATOM 6788 C CA . LYS B 1 246 ? 0.353 -6.258 -25.391 1 87.25 246 LYS B CA 1
ATOM 6789 C C . LYS B 1 246 ? 0.409 -6.371 -23.859 1 87.25 246 LYS B C 1
ATOM 6791 O O . LYS B 1 246 ? -0.172 -5.547 -23.156 1 87.25 246 LYS B O 1
ATOM 6796 N N . ILE B 1 247 ? 1.142 -7.273 -23.438 1 87.75 247 ILE B N 1
ATOM 6797 C CA . ILE B 1 247 ? 1.251 -7.5 -22 1 87.75 247 ILE B CA 1
ATOM 6798 C C . ILE B 1 247 ? 2.088 -6.391 -21.375 1 87.75 247 ILE B C 1
ATOM 6800 O O . ILE B 1 247 ? 1.752 -5.891 -20.297 1 87.75 247 ILE B O 1
ATOM 6804 N N . TYR B 1 248 ? 3.105 -5.992 -22.031 1 86 248 TYR B N 1
ATOM 6805 C CA . TYR B 1 248 ? 3.93 -4.898 -21.531 1 86 248 TYR B CA 1
ATOM 6806 C C . TYR B 1 248 ? 3.121 -3.613 -21.422 1 86 248 TYR B C 1
ATOM 6808 O O . TYR B 1 248 ? 3.209 -2.904 -20.422 1 86 248 TYR B O 1
ATOM 6816 N N . ARG B 1 249 ? 2.34 -3.35 -22.406 1 86.25 249 ARG B N 1
ATOM 6817 C CA . ARG B 1 249 ? 1.502 -2.154 -22.375 1 86.25 249 ARG B CA 1
ATOM 6818 C C . ARG B 1 249 ? 0.47 -2.23 -21.266 1 86.25 249 ARG B C 1
ATOM 6820 O O . ARG B 1 249 ? 0.15 -1.216 -20.641 1 86.25 249 ARG B O 1
ATOM 6827 N N . SER B 1 250 ? -0.002 -3.381 -21.078 1 88.12 250 SER B N 1
ATOM 6828 C CA . SER B 1 250 ? -0.952 -3.578 -19.984 1 88.12 250 SER B CA 1
ATOM 6829 C C . SER B 1 250 ? -0.3 -3.32 -18.625 1 88.12 250 SER B C 1
ATOM 6831 O O . SER B 1 250 ? -0.943 -2.805 -17.719 1 88.12 250 SER B O 1
ATOM 6833 N N . GLY B 1 251 ? 0.963 -3.641 -18.594 1 87.25 251 GLY B N 1
ATOM 6834 C CA . GLY B 1 251 ? 1.707 -3.365 -17.375 1 87.25 251 GLY B CA 1
ATOM 6835 C C . GLY B 1 251 ? 1.846 -1.885 -17.078 1 87.25 251 GLY B C 1
ATOM 6836 O O . GLY B 1 251 ? 1.735 -1.462 -15.922 1 87.25 251 GLY B O 1
ATOM 6837 N N . ASN B 1 252 ? 2.02 -1.14 -18.078 1 88.75 252 ASN B N 1
ATOM 6838 C CA . ASN B 1 252 ? 2.121 0.308 -17.922 1 88.75 252 ASN B CA 1
ATOM 6839 C C . ASN B 1 252 ? 0.798 0.917 -17.469 1 88.75 252 ASN B C 1
ATOM 6841 O O . ASN B 1 252 ? 0.777 1.782 -16.578 1 88.75 252 ASN B O 1
ATOM 6845 N N . THR B 1 253 ? -0.227 0.419 -18.047 1 89.75 253 THR B N 1
ATOM 6846 C CA . THR B 1 253 ? -1.546 0.923 -17.672 1 89.75 253 THR B CA 1
ATOM 6847 C C . THR B 1 253 ? -1.902 0.515 -16.25 1 89.75 253 THR B C 1
ATOM 6849 O O . THR B 1 253 ? -2.506 1.293 -15.508 1 89.75 253 THR B O 1
ATOM 6852 N N . ALA B 1 254 ? -1.48 -0.649 -15.883 1 87.75 254 ALA B N 1
ATOM 6853 C CA . ALA B 1 254 ? -1.735 -1.122 -14.523 1 87.75 254 ALA B CA 1
ATOM 6854 C C . ALA B 1 254 ? -1.004 -0.261 -13.5 1 87.75 254 ALA B C 1
ATOM 6856 O O . ALA B 1 254 ? -1.552 0.053 -12.445 1 87.75 254 ALA B O 1
ATOM 6857 N N . LEU B 1 255 ? 0.198 0.05 -13.852 1 86.75 255 LEU B N 1
ATOM 6858 C CA . LEU B 1 255 ? 0.993 0.9 -12.969 1 86.75 255 LEU B CA 1
ATOM 6859 C C . LEU B 1 255 ? 0.314 2.248 -12.758 1 86.75 255 LEU B C 1
ATOM 6861 O O . LEU B 1 255 ? 0.156 2.695 -11.617 1 86.75 255 LEU B O 1
ATOM 6865 N N . LEU B 1 256 ? -0.157 2.848 -13.766 1 87.88 256 LEU B N 1
ATOM 6866 C CA . LEU B 1 256 ? -0.772 4.168 -13.711 1 87.88 256 LEU B CA 1
ATOM 6867 C C . LEU B 1 256 ? -2.102 4.117 -12.961 1 87.88 256 LEU B C 1
ATOM 6869 O O . LEU B 1 256 ? -2.412 5.012 -12.172 1 87.88 256 LEU B O 1
ATOM 6873 N N . ASN B 1 257 ? -2.857 3.055 -13.242 1 88.94 257 ASN B N 1
ATOM 6874 C CA . ASN B 1 257 ? -4.145 2.912 -12.57 1 88.94 257 ASN B CA 1
ATOM 6875 C C . ASN B 1 257 ? -3.971 2.658 -11.078 1 88.94 257 ASN B C 1
ATOM 6877 O O . ASN B 1 257 ? -4.746 3.162 -10.258 1 88.94 257 ASN B O 1
ATOM 6881 N N . ASN B 1 258 ? -2.957 1.92 -10.727 1 88.5 258 ASN B N 1
ATOM 6882 C CA . ASN B 1 258 ? -2.656 1.689 -9.32 1 88.5 258 ASN B CA 1
ATOM 6883 C C . ASN B 1 258 ? -2.242 2.98 -8.617 1 88.5 258 ASN B C 1
ATOM 6885 O O . ASN B 1 258 ? -2.652 3.232 -7.484 1 88.5 258 ASN B O 1
ATOM 6889 N N . LYS B 1 259 ? -1.515 3.775 -9.312 1 85.94 259 LYS B N 1
ATOM 6890 C CA . LYS B 1 259 ? -1.112 5.07 -8.766 1 85.94 259 LYS B CA 1
ATOM 6891 C C . LYS B 1 259 ? -2.322 5.977 -8.555 1 85.94 259 LYS B C 1
ATOM 6893 O O . LYS B 1 259 ? -2.412 6.668 -7.535 1 85.94 259 LYS B O 1
ATOM 6898 N N . THR B 1 260 ? -3.209 5.883 -9.461 1 87.06 260 THR B N 1
ATOM 6899 C CA . THR B 1 260 ? -4.391 6.738 -9.406 1 87.06 260 THR B CA 1
ATOM 6900 C C . THR B 1 260 ? -5.273 6.359 -8.219 1 87.06 260 THR B C 1
ATOM 6902 O O . THR B 1 260 ? -5.711 7.23 -7.469 1 87.06 260 THR B O 1
ATOM 6905 N N . VAL B 1 261 ? -5.516 5.109 -8.086 1 88.25 261 VAL B N 1
ATOM 6906 C CA . VAL B 1 261 ? -6.348 4.652 -6.977 1 88.25 261 VAL B CA 1
ATOM 6907 C C . VAL B 1 261 ? -5.684 5.012 -5.648 1 88.25 261 VAL B C 1
ATOM 6909 O O . VAL B 1 261 ? -6.348 5.48 -4.723 1 88.25 261 VAL B O 1
ATOM 6912 N N . PHE B 1 262 ? -4.398 4.805 -5.582 1 86.06 262 PHE B N 1
ATOM 6913 C CA . PHE B 1 262 ? -3.658 5.121 -4.367 1 86.06 262 PHE B CA 1
ATOM 6914 C C . PHE B 1 262 ? -3.721 6.613 -4.066 1 86.06 262 PHE B C 1
ATOM 6916 O O . PHE B 1 262 ? -3.865 7.012 -2.908 1 86.06 262 PHE B O 1
ATOM 6923 N N . HIS B 1 263 ? -3.662 7.336 -5.105 1 83.25 263 HIS B N 1
ATOM 6924 C CA . HIS B 1 263 ? -3.729 8.789 -4.961 1 83.25 263 HIS B CA 1
ATOM 6925 C C . HIS B 1 263 ? -5.102 9.227 -4.465 1 83.25 263 HIS B C 1
ATOM 6927 O O . HIS B 1 263 ? -5.203 10.055 -3.553 1 83.25 263 HIS B O 1
ATOM 6933 N N . ILE B 1 264 ? -6.125 8.742 -5.047 1 86.62 264 ILE B N 1
ATOM 6934 C CA . ILE B 1 264 ? -7.488 9.109 -4.672 1 86.62 264 ILE B CA 1
ATOM 6935 C C . ILE B 1 264 ? -7.742 8.727 -3.217 1 86.62 264 ILE B C 1
ATOM 6937 O O . ILE B 1 264 ? -8.266 9.523 -2.441 1 86.62 264 ILE B O 1
ATOM 6941 N N . LEU B 1 265 ? -7.277 7.574 -2.869 1 87.69 265 LEU B N 1
ATOM 6942 C CA . LEU B 1 265 ? -7.508 7.074 -1.52 1 87.69 265 LEU B CA 1
ATOM 6943 C C . LEU B 1 265 ? -6.77 7.922 -0.49 1 87.69 265 LEU B C 1
ATOM 6945 O O . LEU B 1 265 ? -7.348 8.312 0.528 1 87.69 265 LEU B O 1
ATOM 6949 N N . THR B 1 266 ? -5.531 8.203 -0.724 1 83.75 266 THR B N 1
ATOM 6950 C CA . THR B 1 266 ? -4.734 8.961 0.231 1 83.75 266 THR B CA 1
ATOM 6951 C C . THR B 1 266 ? -5.25 10.391 0.351 1 83.75 266 THR B C 1
ATOM 6953 O O . THR B 1 266 ? -5.293 10.953 1.448 1 83.75 266 THR B O 1
ATOM 6956 N N . GLU B 1 267 ? -5.656 10.883 -0.726 1 82.44 267 GLU B N 1
ATOM 6957 C CA . GLU B 1 267 ? -6.18 12.25 -0.73 1 82.44 267 GLU B CA 1
ATOM 6958 C C . GLU B 1 267 ? -7.508 12.328 0.017 1 82.44 267 GLU B C 1
ATOM 6960 O O . GLU B 1 267 ? -7.723 13.25 0.812 1 82.44 267 GLU B O 1
ATOM 6965 N N . GLN B 1 268 ? -8.359 11.438 -0.267 1 85.81 268 GLN B N 1
ATOM 6966 C CA . GLN B 1 268 ? -9.68 11.461 0.351 1 85.81 268 GLN B CA 1
ATOM 6967 C C . GLN B 1 268 ? -9.594 11.141 1.84 1 85.81 268 GLN B C 1
ATOM 6969 O O . GLN B 1 268 ? -10.344 11.688 2.645 1 85.81 268 GLN B O 1
ATOM 6974 N N . LEU B 1 269 ? -8.648 10.312 2.213 1 86.56 269 LEU B N 1
ATOM 6975 C CA . LEU B 1 269 ? -8.477 10 3.625 1 86.56 269 LEU B CA 1
ATOM 6976 C C . LEU B 1 269 ? -7.879 11.188 4.375 1 86.56 269 LEU B C 1
ATOM 6978 O O . LEU B 1 269 ? -8.234 11.438 5.527 1 86.56 269 LEU B O 1
ATOM 6982 N N . ALA B 1 270 ? -7.031 11.867 3.703 1 80.69 270 ALA B N 1
ATOM 6983 C CA . ALA B 1 270 ? -6.449 13.062 4.309 1 80.69 270 ALA B CA 1
ATOM 6984 C C . ALA B 1 270 ? -7.504 14.156 4.496 1 80.69 270 ALA B C 1
ATOM 6986 O O . ALA B 1 270 ? -7.441 14.93 5.453 1 80.69 270 ALA B O 1
ATOM 6987 N N . GLY B 1 271 ? -8.43 14.227 3.604 1 82.62 271 GLY B N 1
ATOM 6988 C CA . GLY B 1 271 ? -9.469 15.234 3.652 1 82.62 271 GLY B CA 1
ATOM 6989 C C . GLY B 1 271 ? -10.781 14.719 4.219 1 82.62 271 GLY B C 1
ATOM 6990 O O . GLY B 1 271 ? -11.844 15.289 3.961 1 82.62 271 GLY B O 1
ATOM 6991 N N . LEU B 1 272 ? -10.766 13.719 5.039 1 87.38 272 LEU B N 1
ATOM 6992 C CA . LEU B 1 272 ? -11.977 13.055 5.504 1 87.38 272 LEU B CA 1
ATOM 6993 C C . LEU B 1 272 ? -12.844 14.008 6.312 1 87.38 272 LEU B C 1
ATOM 6995 O O . LEU B 1 272 ? -14.07 13.961 6.23 1 87.38 272 LEU B O 1
ATOM 6999 N N . LYS B 1 273 ? -12.234 14.812 7.18 1 85.19 273 LYS B N 1
ATOM 7000 C CA . LYS B 1 273 ? -13.008 15.758 7.984 1 85.19 273 LYS B CA 1
ATOM 7001 C C . LYS B 1 273 ? -13.781 16.734 7.102 1 85.19 273 LYS B C 1
ATOM 7003 O O . LYS B 1 273 ? -14.945 17.031 7.375 1 85.19 273 LYS B O 1
ATOM 7008 N N . MET B 1 274 ? -13.117 17.188 6.109 1 85.31 274 MET B N 1
ATOM 7009 C CA . MET B 1 274 ? -13.766 18.094 5.168 1 85.31 274 MET B CA 1
ATOM 7010 C C . MET B 1 274 ? -14.914 17.391 4.445 1 85.31 274 MET B C 1
ATOM 7012 O O . MET B 1 274 ? -15.992 17.969 4.297 1 85.31 274 MET B O 1
ATOM 7016 N N . ILE B 1 275 ? -14.703 16.203 4.035 1 87.06 275 ILE B N 1
ATOM 7017 C CA . ILE B 1 275 ? -15.711 15.445 3.305 1 87.06 275 ILE B CA 1
ATOM 7018 C C . ILE B 1 275 ? -16.938 15.25 4.184 1 87.06 275 ILE B C 1
ATOM 7020 O O . ILE B 1 275 ? -18.078 15.406 3.723 1 87.06 275 ILE B O 1
ATOM 7024 N N . LYS B 1 276 ? -16.688 14.984 5.414 1 87.38 276 LYS B N 1
ATOM 7025 C CA . LYS B 1 276 ? -17.797 14.758 6.344 1 87.38 276 LYS B CA 1
ATOM 7026 C C . LYS B 1 276 ? -18.5 16.062 6.688 1 87.38 276 LYS B C 1
ATOM 7028 O O . LYS B 1 276 ? -19.719 16.078 6.875 1 87.38 276 LYS B O 1
ATOM 7033 N N . SER B 1 277 ? -17.703 17.062 6.809 1 85.88 277 SER B N 1
ATOM 7034 C CA . SER B 1 277 ? -18.281 18.359 7.168 1 85.88 277 SER B CA 1
ATOM 7035 C C . SER B 1 277 ? -19.203 18.875 6.074 1 85.88 277 SER B C 1
ATOM 7037 O O . SER B 1 277 ? -20.203 19.547 6.359 1 85.88 277 SER B O 1
ATOM 7039 N N . TYR B 1 278 ? -18.938 18.453 4.84 1 82.62 278 TYR B N 1
ATOM 7040 C CA . TYR B 1 278 ? -19.734 18.938 3.725 1 82.62 278 TYR B CA 1
ATOM 7041 C C . TYR B 1 278 ? -20.703 17.875 3.244 1 82.62 278 TYR B C 1
ATOM 7043 O O . TYR B 1 278 ? -21.375 18.047 2.225 1 82.62 278 TYR B O 1
ATOM 7051 N N . CYS B 1 279 ? -20.75 16.75 3.875 1 82.19 279 CYS B N 1
ATOM 7052 C CA . CYS B 1 279 ? -21.641 15.648 3.547 1 82.19 279 CYS B CA 1
ATOM 7053 C C . CYS B 1 279 ? -21.469 15.227 2.092 1 82.19 279 CYS B C 1
ATOM 7055 O O . CYS B 1 279 ? -22.453 15.039 1.379 1 82.19 279 CYS B O 1
ATOM 7057 N N . ALA B 1 280 ? -20.25 15.273 1.639 1 81.31 280 ALA B N 1
ATOM 7058 C CA . ALA B 1 280 ? -19.953 14.922 0.25 1 81.31 280 ALA B CA 1
ATOM 7059 C C . ALA B 1 280 ? -19.5 13.469 0.135 1 81.31 280 ALA B C 1
ATOM 7061 O O . ALA B 1 280 ? -18.766 13.117 -0.788 1 81.31 280 ALA B O 1
ATOM 7062 N N . GLU B 1 281 ? -19.922 12.633 1 1 86.75 281 GLU B N 1
ATOM 7063 C CA . GLU B 1 281 ? -19.453 11.25 1.084 1 86.75 281 GLU B CA 1
ATOM 7064 C C . GLU B 1 281 ? -19.828 10.469 -0.171 1 86.75 281 GLU B C 1
ATOM 7066 O O . GLU B 1 281 ? -19 9.711 -0.699 1 86.75 281 GLU B O 1
ATOM 7071 N N . ALA B 1 282 ? -21.016 10.641 -0.719 1 83.44 282 ALA B N 1
ATOM 7072 C CA . ALA B 1 282 ? -21.484 9.859 -1.858 1 83.44 282 ALA B CA 1
ATOM 7073 C C . ALA B 1 282 ? -20.672 10.164 -3.111 1 83.44 282 ALA B C 1
ATOM 7075 O O . ALA B 1 282 ? -20.328 9.25 -3.865 1 83.44 282 ALA B O 1
ATOM 7076 N N . ALA B 1 283 ? -20.344 11.43 -3.27 1 82.81 283 ALA B N 1
ATOM 7077 C CA . ALA B 1 283 ? -19.594 11.828 -4.453 1 82.81 283 ALA B CA 1
ATOM 7078 C C . ALA B 1 283 ? -18.188 11.211 -4.441 1 82.81 283 ALA B C 1
ATOM 7080 O O . ALA B 1 283 ? -17.719 10.719 -5.469 1 82.81 283 ALA B O 1
ATOM 7081 N N . TYR B 1 284 ? -17.641 11.242 -3.342 1 86.12 284 TYR B N 1
ATOM 7082 C CA . TYR B 1 284 ? -16.281 10.742 -3.246 1 86.12 284 TYR B CA 1
ATOM 7083 C C . TYR B 1 284 ? -16.25 9.219 -3.246 1 86.12 284 TYR B C 1
ATOM 7085 O O . TYR B 1 284 ? -15.305 8.602 -3.74 1 86.12 284 TYR B O 1
ATOM 7093 N N . ALA B 1 285 ? -17.297 8.625 -2.746 1 90.75 285 ALA B N 1
ATOM 7094 C CA . ALA B 1 285 ? -17.406 7.168 -2.828 1 90.75 285 ALA B CA 1
ATOM 7095 C C . ALA B 1 285 ? -17.531 6.707 -4.277 1 90.75 285 ALA B C 1
ATOM 7097 O O . ALA B 1 285 ? -16.953 5.688 -4.664 1 90.75 285 ALA B O 1
ATOM 7098 N N . ASP B 1 286 ? -18.219 7.469 -5.062 1 90.38 286 ASP B N 1
ATOM 7099 C CA . ASP B 1 286 ? -18.406 7.121 -6.465 1 90.38 286 ASP B CA 1
ATOM 7100 C C . ASP B 1 286 ? -17.094 7.27 -7.246 1 90.38 286 ASP B C 1
ATOM 7102 O O . ASP B 1 286 ? -16.844 6.516 -8.188 1 90.38 286 ASP B O 1
ATOM 7106 N N . ASP B 1 287 ? -16.312 8.211 -6.836 1 88.12 287 ASP B N 1
ATOM 7107 C CA . ASP B 1 287 ? -15.023 8.398 -7.488 1 88.12 287 ASP B CA 1
ATOM 7108 C C . ASP B 1 287 ? -14.117 7.188 -7.281 1 88.12 287 ASP B C 1
ATOM 7110 O O . ASP B 1 287 ? -13.469 6.719 -8.227 1 88.12 287 ASP B O 1
ATOM 7114 N N . LEU B 1 288 ? -14.109 6.734 -6.129 1 90.44 288 LEU B N 1
ATOM 7115 C CA . LEU B 1 288 ? -13.273 5.57 -5.844 1 90.44 288 LEU B CA 1
ATOM 7116 C C . LEU B 1 288 ? -13.82 4.324 -6.535 1 90.44 288 LEU B C 1
ATOM 7118 O O . LEU B 1 288 ? -13.055 3.486 -7.012 1 90.44 288 LEU B O 1
ATOM 7122 N N . LEU B 1 289 ? -15.156 4.199 -6.574 1 92.25 289 LEU B N 1
ATOM 7123 C CA . LEU B 1 289 ? -15.773 3.064 -7.25 1 92.25 289 LEU B CA 1
ATOM 7124 C C . LEU B 1 289 ? -15.406 3.041 -8.727 1 92.25 289 LEU B C 1
ATOM 7126 O O . LEU B 1 289 ? -15.07 1.984 -9.266 1 92.25 289 LEU B O 1
ATOM 7130 N N . HIS B 1 290 ? -15.414 4.203 -9.312 1 92.12 290 HIS B N 1
ATOM 7131 C CA . HIS B 1 290 ? -15.07 4.293 -10.727 1 92.12 290 HIS B CA 1
ATOM 7132 C C . HIS B 1 290 ? -13.609 3.916 -10.961 1 92.12 290 HIS B C 1
ATOM 7134 O O . HIS B 1 290 ? -13.297 3.17 -11.891 1 92.12 290 HIS B O 1
ATOM 7140 N N . ALA B 1 291 ? -12.758 4.426 -10.133 1 90.25 291 ALA B N 1
ATOM 7141 C CA . ALA B 1 291 ? -11.344 4.086 -10.242 1 90.25 291 ALA B CA 1
ATOM 7142 C C . ALA B 1 291 ? -11.117 2.598 -9.992 1 90.25 291 ALA B C 1
ATOM 7144 O O . ALA B 1 291 ? -10.273 1.973 -10.641 1 90.25 291 ALA B O 1
ATOM 7145 N N . GLY B 1 292 ? -11.844 2.039 -9.07 1 90.38 292 GLY B N 1
ATOM 7146 C CA . GLY B 1 292 ? -11.75 0.618 -8.781 1 90.38 292 GLY B CA 1
ATOM 7147 C C . GLY B 1 292 ? -12.219 -0.257 -9.93 1 90.38 292 GLY B C 1
ATOM 7148 O O . GLY B 1 292 ? -11.633 -1.312 -10.188 1 90.38 292 GLY B O 1
ATOM 7149 N N . GLN B 1 293 ? -13.227 0.169 -10.609 1 91.94 293 GLN B N 1
ATOM 7150 C CA . GLN B 1 293 ? -13.75 -0.582 -11.75 1 91.94 293 GLN B CA 1
ATOM 7151 C C . GLN B 1 293 ? -12.758 -0.599 -12.906 1 91.94 293 GLN B C 1
ATOM 7153 O O . GLN B 1 293 ? -12.625 -1.608 -13.602 1 91.94 293 GLN B O 1
ATOM 7158 N N . ILE B 1 294 ? -12.078 0.48 -13.07 1 90.88 294 ILE B N 1
ATOM 7159 C CA . ILE B 1 294 ? -11.055 0.545 -14.109 1 90.88 294 ILE B CA 1
ATOM 7160 C C . ILE B 1 294 ? -9.93 -0.436 -13.797 1 90.88 294 ILE B C 1
ATOM 7162 O O . ILE B 1 294 ? -9.445 -1.143 -14.688 1 90.88 294 ILE B O 1
ATOM 7166 N N . LEU B 1 295 ? -9.586 -0.475 -12.547 1 87.31 295 LEU B N 1
ATOM 7167 C CA . LEU B 1 295 ? -8.547 -1.404 -12.109 1 87.31 295 LEU B CA 1
ATOM 7168 C C . LEU B 1 295 ? -8.992 -2.848 -12.312 1 87.31 295 LEU B C 1
ATOM 7170 O O . LEU B 1 295 ? -8.195 -3.695 -12.719 1 87.31 295 LEU B O 1
ATOM 7174 N N . GLU B 1 296 ? -10.242 -3.076 -12.055 1 90.25 296 GLU B N 1
ATOM 7175 C CA . GLU B 1 296 ? -10.812 -4.406 -12.25 1 90.25 296 GLU B CA 1
ATOM 7176 C C . GLU B 1 296 ? -10.719 -4.832 -13.719 1 90.25 296 GLU B C 1
ATOM 7178 O O . GLU B 1 296 ? -10.297 -5.949 -14.016 1 90.25 296 GLU B O 1
ATOM 7183 N N . GLN B 1 297 ? -11.07 -4 -14.578 1 90.69 297 GLN B N 1
ATOM 7184 C CA . GLN B 1 297 ? -11.055 -4.309 -16 1 90.69 297 GLN B CA 1
ATOM 7185 C C . GLN B 1 297 ? -9.633 -4.578 -16.5 1 90.69 297 GLN B C 1
ATOM 7187 O O . GLN B 1 297 ? -9.414 -5.457 -17.328 1 90.69 297 GLN B O 1
ATOM 7192 N N . GLN B 1 298 ? -8.773 -3.857 -15.945 1 87.81 298 GLN B N 1
ATOM 7193 C CA . GLN B 1 298 ? -7.379 -4.043 -16.328 1 87.81 298 GLN B CA 1
ATOM 7194 C C . GLN B 1 298 ? -6.852 -5.391 -15.859 1 87.81 298 GLN B C 1
ATOM 7196 O O . GLN B 1 298 ? -6.129 -6.074 -16.594 1 87.81 298 GLN B O 1
ATOM 7201 N N . HIS B 1 299 ? -7.148 -5.809 -14.672 1 88 299 HIS B N 1
ATOM 7202 C CA . HIS B 1 299 ? -6.711 -7.098 -14.148 1 88 299 HIS B CA 1
ATOM 7203 C C . HIS B 1 299 ? -7.324 -8.25 -14.938 1 88 299 HIS B C 1
ATOM 7205 O O . HIS B 1 299 ? -6.66 -9.258 -15.195 1 88 299 HIS B O 1
ATOM 7211 N N . VAL B 1 300 ? -8.609 -8.07 -15.312 1 90.5 300 VAL B N 1
ATOM 7212 C CA . VAL B 1 300 ? -9.281 -9.102 -16.078 1 90.5 300 VAL B CA 1
ATOM 7213 C C . VAL B 1 300 ? -8.641 -9.219 -17.469 1 90.5 300 VAL B C 1
ATOM 7215 O O . VAL B 1 300 ? -8.492 -10.32 -18 1 90.5 300 VAL B O 1
ATOM 7218 N N . ARG B 1 301 ? -8.25 -8.109 -17.984 1 89.19 301 ARG B N 1
ATOM 7219 C CA . ARG B 1 301 ? -7.559 -8.117 -19.266 1 89.19 301 ARG B CA 1
ATOM 7220 C C . ARG B 1 301 ? -6.25 -8.898 -19.188 1 89.19 301 ARG B C 1
ATOM 7222 O O . ARG B 1 301 ? -5.938 -9.695 -20.062 1 89.19 301 ARG B O 1
ATOM 7229 N N . MET B 1 302 ? -5.523 -8.711 -18.156 1 86.88 302 MET B N 1
ATOM 7230 C CA . MET B 1 302 ? -4.285 -9.453 -17.938 1 86.88 302 MET B CA 1
ATOM 7231 C C . MET B 1 302 ? -4.559 -10.945 -17.781 1 86.88 302 MET B C 1
ATOM 7233 O O . MET B 1 302 ? -3.801 -11.773 -18.281 1 86.88 302 MET B O 1
ATOM 7237 N N . SER B 1 303 ? -5.613 -11.195 -17.078 1 88.81 303 SER B N 1
ATOM 7238 C CA . SER B 1 303 ? -5.973 -12.594 -16.875 1 88.81 303 SER B CA 1
ATOM 7239 C C . SER B 1 303 ? -6.359 -13.266 -18.188 1 88.81 303 SER B C 1
ATOM 7241 O O . SER B 1 303 ? -6.074 -14.445 -18.406 1 88.81 303 SER B O 1
ATOM 7243 N N . ARG B 1 304 ? -6.965 -12.555 -19.078 1 90.56 304 ARG B N 1
ATOM 7244 C CA . ARG B 1 304 ? -7.309 -13.062 -20.391 1 90.56 304 ARG B CA 1
ATOM 7245 C C . ARG B 1 304 ? -6.059 -13.422 -21.188 1 90.56 304 ARG B C 1
ATOM 7247 O O . ARG B 1 304 ? -6.012 -14.453 -21.859 1 90.56 304 ARG B O 1
ATOM 7254 N N . PHE B 1 305 ? -5.086 -12.602 -21.062 1 87.31 305 PHE B N 1
ATOM 7255 C CA . PHE B 1 305 ? -3.83 -12.867 -21.75 1 87.31 305 PHE B CA 1
ATOM 7256 C C . PHE B 1 305 ? -3.146 -14.102 -21.188 1 87.31 305 PHE B C 1
ATOM 7258 O O . PHE B 1 305 ? -2.645 -14.938 -21.938 1 87.31 305 PHE B O 1
ATOM 7265 N N . ASN B 1 306 ? -3.174 -14.18 -19.875 1 86.5 306 ASN B N 1
ATOM 7266 C CA . ASN B 1 306 ? -2.586 -15.359 -19.25 1 86.5 306 ASN B CA 1
ATOM 7267 C C . ASN B 1 306 ? -3.328 -16.641 -19.625 1 86.5 306 ASN B C 1
ATOM 7269 O O . ASN B 1 306 ? -2.705 -17.672 -19.891 1 86.5 306 ASN B O 1
ATOM 7273 N N . ALA B 1 307 ? -4.629 -16.516 -19.656 1 89.56 307 ALA B N 1
ATOM 7274 C CA . ALA B 1 307 ? -5.453 -17.656 -20.016 1 89.56 307 ALA B CA 1
ATOM 7275 C C . ALA B 1 307 ? -5.234 -18.047 -21.484 1 89.56 307 ALA B C 1
ATOM 7277 O O . ALA B 1 307 ? -5.191 -19.234 -21.812 1 89.56 307 ALA B O 1
ATOM 7278 N N . LEU B 1 308 ? -5.098 -17.047 -22.328 1 88.81 308 LEU B N 1
ATOM 7279 C CA . LEU B 1 308 ? -4.863 -17.297 -23.75 1 88.81 308 LEU B CA 1
ATOM 7280 C C . LEU B 1 308 ? -3.52 -17.984 -23.953 1 88.81 308 LEU B C 1
ATOM 7282 O O . LEU B 1 308 ? -3.406 -18.891 -24.797 1 88.81 308 LEU B O 1
ATOM 7286 N N . THR B 1 309 ? -2.553 -17.531 -23.266 1 86.44 309 THR B N 1
ATOM 7287 C CA . THR B 1 309 ? -1.239 -18.172 -23.359 1 86.44 309 THR B CA 1
ATOM 7288 C C . THR B 1 309 ? -1.308 -19.625 -22.922 1 86.44 309 THR B C 1
ATOM 7290 O O . THR B 1 309 ? -0.795 -20.516 -23.609 1 86.44 309 THR B O 1
ATOM 7293 N N . ARG B 1 310 ? -1.948 -19.891 -21.844 1 85.94 310 ARG B N 1
ATOM 7294 C CA . ARG B 1 310 ? -2.062 -21.25 -21.328 1 85.94 310 ARG B CA 1
ATOM 7295 C C . ARG B 1 310 ? -2.859 -22.125 -22.297 1 85.94 310 ARG B C 1
ATOM 7297 O O . ARG B 1 310 ? -2.504 -23.281 -22.531 1 85.94 310 ARG B O 1
ATOM 7304 N N . MET B 1 311 ? -3.963 -21.562 -22.828 1 89.38 311 MET B N 1
ATOM 7305 C CA . MET B 1 311 ? -4.801 -22.281 -23.781 1 89.38 311 MET B CA 1
ATOM 7306 C C . MET B 1 311 ? -4.016 -22.641 -25.031 1 89.38 311 MET B C 1
ATOM 7308 O O . MET B 1 311 ? -4.078 -23.766 -25.516 1 89.38 311 MET B O 1
ATOM 7312 N N . SER B 1 312 ? -3.279 -21.703 -25.516 1 88 312 SER B N 1
ATOM 7313 C CA . SER B 1 312 ? -2.502 -21.922 -26.719 1 88 312 SER B CA 1
ATOM 7314 C C . SER B 1 312 ? -1.451 -23 -26.516 1 88 312 SER B C 1
ATOM 7316 O O . SER B 1 312 ? -1.218 -23.828 -27.391 1 88 312 SER B O 1
ATOM 7318 N N . TYR B 1 313 ? -0.894 -23.047 -25.359 1 85 313 TYR B N 1
ATOM 7319 C CA . TYR B 1 313 ? 0.123 -24.062 -25.078 1 85 313 TYR B CA 1
ATOM 7320 C C . TYR B 1 313 ? -0.498 -25.453 -24.969 1 85 313 TYR B C 1
ATOM 7322 O O . TYR B 1 313 ? 0.094 -26.438 -25.422 1 85 313 TYR B O 1
ATOM 7330 N N . LEU B 1 314 ? -1.643 -25.5 -24.344 1 86.75 314 LEU B N 1
ATOM 7331 C CA . LEU B 1 314 ? -2.277 -26.812 -24.203 1 86.75 314 LEU B CA 1
ATOM 7332 C C . LEU B 1 314 ? -2.682 -27.375 -25.562 1 86.75 314 LEU B C 1
ATOM 7334 O O . LEU B 1 314 ? -2.451 -28.547 -25.859 1 86.75 314 LEU B O 1
ATOM 7338 N N . ILE B 1 315 ? -3.234 -26.531 -26.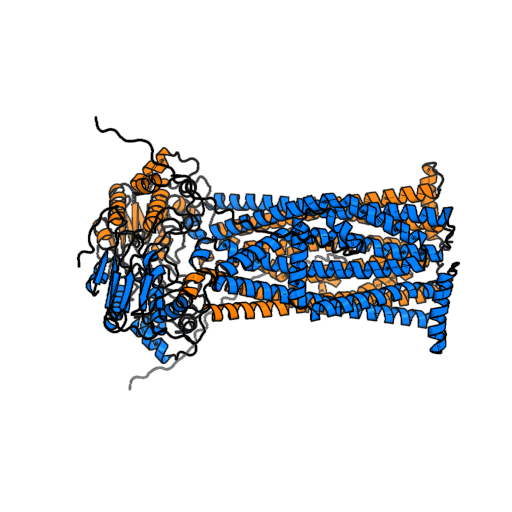359 1 88.81 315 ILE B N 1
ATOM 7339 C CA . ILE B 1 315 ? -3.641 -26.938 -27.703 1 88.81 315 ILE B CA 1
ATOM 7340 C C . ILE B 1 315 ? -2.404 -27.25 -28.531 1 88.81 315 ILE B C 1
ATOM 7342 O O . ILE B 1 315 ? -2.369 -28.266 -29.25 1 88.81 315 ILE B O 1
ATOM 7346 N N . GLY B 1 316 ? -1.449 -26.359 -28.438 1 85.94 316 GLY B N 1
ATOM 7347 C CA . GLY B 1 316 ? -0.208 -26.609 -29.156 1 85.94 316 GLY B CA 1
ATOM 7348 C C . GLY B 1 316 ? 0.478 -27.891 -28.734 1 85.94 316 GLY B C 1
ATOM 7349 O O . GLY B 1 316 ? 1.019 -28.625 -29.562 1 85.94 316 GLY B O 1
ATOM 7350 N N . ALA B 1 317 ? 0.477 -28.156 -27.438 1 85.19 317 ALA B N 1
ATOM 7351 C CA . ALA B 1 317 ? 1.073 -29.375 -26.922 1 85.19 317 ALA B CA 1
ATOM 7352 C C . ALA B 1 317 ? 0.341 -30.609 -27.453 1 85.19 317 ALA B C 1
ATOM 7354 O O . ALA B 1 317 ? 0.967 -31.625 -27.766 1 85.19 317 ALA B O 1
ATOM 7355 N N . ALA B 1 318 ? -0.986 -30.531 -27.5 1 86.06 318 ALA B N 1
ATOM 7356 C CA . ALA B 1 318 ? -1.777 -31.641 -28.016 1 86.06 318 ALA B CA 1
ATOM 7357 C C . ALA B 1 318 ? -1.466 -31.891 -29.484 1 86.06 318 ALA B C 1
ATOM 7359 O O . ALA B 1 318 ? -1.355 -33.031 -29.922 1 86.06 318 ALA B O 1
ATOM 7360 N N . LEU B 1 319 ? -1.327 -30.859 -30.219 1 88.19 319 LEU B N 1
ATOM 7361 C CA . LEU B 1 319 ? -0.996 -30.969 -31.625 1 88.19 319 LEU B CA 1
ATOM 7362 C C . LEU B 1 319 ? 0.399 -31.562 -31.812 1 88.19 319 LEU B C 1
ATOM 7364 O O . LEU B 1 319 ? 0.6 -32.438 -32.656 1 88.19 319 LEU B O 1
ATOM 7368 N N . CYS B 1 320 ? 1.299 -31.062 -31.031 1 85.81 320 CYS B N 1
ATOM 7369 C CA . CYS B 1 320 ? 2.666 -31.562 -31.109 1 85.81 320 CYS B CA 1
ATOM 7370 C C . CYS B 1 320 ? 2.736 -33.031 -30.703 1 85.81 320 CYS B C 1
ATOM 7372 O O . CYS B 1 320 ? 3.41 -33.844 -31.344 1 85.81 320 CYS B O 1
ATOM 7374 N N . PHE B 1 321 ? 2.043 -33.312 -29.625 1 83.5 321 PHE B N 1
ATOM 7375 C CA . PHE B 1 321 ? 1.996 -34.719 -29.156 1 83.5 321 PHE B CA 1
ATOM 7376 C C . PHE B 1 321 ? 1.417 -35.625 -30.234 1 83.5 321 PHE B C 1
ATOM 7378 O O . PHE B 1 321 ? 1.949 -36.719 -30.484 1 83.5 321 PHE B O 1
ATOM 7385 N N . SER B 1 322 ? 0.306 -35.188 -30.812 1 84.94 322 SER B N 1
ATOM 7386 C CA . SER B 1 322 ? -0.35 -36 -31.844 1 84.94 322 SER B CA 1
ATOM 7387 C C . SER B 1 322 ? 0.557 -36.188 -33.062 1 84.94 322 SER B C 1
ATOM 7389 O O . SER B 1 322 ? 0.608 -37.281 -33.625 1 84.94 322 SER B O 1
ATOM 7391 N N . LEU B 1 323 ? 1.192 -35.188 -33.375 1 84.94 323 LEU B N 1
ATOM 7392 C CA . LEU B 1 323 ? 2.104 -35.281 -34.531 1 84.94 323 LEU B CA 1
ATOM 7393 C C . LEU B 1 323 ? 3.279 -36.219 -34.219 1 84.94 323 LEU B C 1
ATOM 7395 O O . LEU B 1 323 ? 3.654 -37.031 -35.031 1 84.94 323 LEU B O 1
ATOM 7399 N N . LEU B 1 324 ? 3.818 -36.125 -33.094 1 83.44 324 LEU B N 1
ATOM 7400 C CA . LEU B 1 324 ? 4.953 -36.938 -32.688 1 83.44 324 LEU B CA 1
ATOM 7401 C C . LEU B 1 324 ? 4.547 -38.406 -32.562 1 83.44 324 LEU B C 1
ATOM 7403 O O . LEU B 1 324 ? 5.301 -39.281 -32.969 1 83.44 324 LEU B O 1
ATOM 7407 N N . PHE B 1 325 ? 3.434 -38.594 -31.969 1 83.44 325 PHE B N 1
ATOM 7408 C CA . PHE B 1 325 ? 2.941 -39.969 -31.812 1 83.44 325 PHE B CA 1
ATOM 7409 C C . PHE B 1 325 ? 2.711 -40.625 -33.188 1 83.44 325 PHE B C 1
ATOM 7411 O O . PHE B 1 325 ? 3.039 -41.781 -33.375 1 83.44 325 PHE B O 1
ATOM 7418 N N . TYR B 1 326 ? 2.133 -39.875 -34.062 1 84.31 326 TYR B N 1
ATOM 7419 C CA . TYR B 1 326 ? 1.862 -40.406 -35.406 1 84.31 326 TYR B CA 1
ATOM 7420 C C . TYR B 1 326 ? 3.156 -40.781 -36.125 1 84.31 326 TYR B C 1
ATOM 7422 O O . TYR B 1 326 ? 3.264 -41.844 -36.719 1 84.31 326 TYR B O 1
ATOM 7430 N N . ILE B 1 327 ? 4.094 -39.938 -36.031 1 83.62 327 ILE B N 1
ATOM 7431 C CA . ILE B 1 327 ? 5.363 -40.188 -36.719 1 83.62 327 ILE B CA 1
ATOM 7432 C C . ILE B 1 327 ? 6.113 -41.312 -36.062 1 83.62 327 ILE B C 1
ATOM 7434 O O . ILE B 1 327 ? 6.738 -42.156 -36.719 1 83.62 327 ILE B O 1
ATOM 7438 N N . ALA B 1 328 ? 6.031 -41.406 -34.75 1 81.44 328 ALA B N 1
ATOM 7439 C CA . ALA B 1 328 ? 6.746 -42.438 -33.969 1 81.44 328 ALA B CA 1
ATOM 7440 C C . ALA B 1 328 ? 6.199 -43.812 -34.281 1 81.44 328 ALA B C 1
ATOM 7442 O O . ALA B 1 328 ? 6.965 -44.781 -34.406 1 81.44 328 ALA B O 1
ATOM 7443 N N . VAL B 1 329 ? 4.922 -44 -34.438 1 80.19 329 VAL B N 1
ATOM 7444 C CA . VAL B 1 329 ? 4.297 -45.312 -34.594 1 80.19 329 VAL B CA 1
ATOM 7445 C C . VAL B 1 329 ? 4.285 -45.688 -36.062 1 80.19 329 VAL B C 1
ATOM 7447 O O . VAL B 1 329 ? 4.617 -46.812 -36.438 1 80.19 329 VAL B O 1
ATOM 7450 N N . ASP B 1 330 ? 3.869 -44.812 -36.938 1 78.94 330 ASP B N 1
ATOM 7451 C CA . ASP B 1 330 ? 3.621 -45.156 -38.312 1 78.94 330 ASP B CA 1
ATOM 7452 C C . ASP B 1 330 ? 4.914 -45.125 -39.125 1 78.94 330 ASP B C 1
ATOM 7454 O O . ASP B 1 330 ? 5.156 -45.969 -39.969 1 78.94 330 ASP B O 1
ATOM 7458 N N . LYS B 1 331 ? 5.746 -44.156 -38.844 1 78.88 331 LYS B N 1
ATOM 7459 C CA . LYS B 1 331 ? 6.875 -43.969 -39.75 1 78.88 331 LYS B CA 1
ATOM 7460 C C . LYS B 1 331 ? 8.156 -44.562 -39.156 1 78.88 331 LYS B C 1
ATOM 7462 O O . LYS B 1 331 ? 8.945 -45.188 -39.875 1 78.88 331 LYS B O 1
ATOM 7467 N N . LEU B 1 332 ? 8.344 -44.375 -37.844 1 77.75 332 LEU B N 1
ATOM 7468 C CA . LEU B 1 332 ? 9.633 -44.75 -37.25 1 77.75 332 LEU B CA 1
ATOM 7469 C C . LEU B 1 332 ? 9.531 -46.094 -36.531 1 77.75 332 LEU B C 1
ATOM 7471 O O . LEU B 1 332 ? 10.547 -46.719 -36.219 1 77.75 332 LEU B O 1
ATOM 7475 N N . SER B 1 333 ? 8.391 -46.656 -36.375 1 76.94 333 SER B N 1
ATOM 7476 C CA . SER B 1 333 ? 8.148 -47.906 -35.688 1 76.94 333 SER B CA 1
ATOM 7477 C C . SER B 1 333 ? 8.953 -48 -34.375 1 76.94 333 SER B C 1
ATOM 7479 O O . SER B 1 333 ? 9.672 -48.969 -34.156 1 76.94 333 SER B O 1
ATOM 7481 N N . VAL B 1 334 ? 8.891 -46.969 -33.594 1 75.5 334 VAL B N 1
ATOM 7482 C CA . VAL B 1 334 ? 9.57 -46.906 -32.312 1 75.5 334 VAL B CA 1
ATOM 7483 C C . VAL B 1 334 ? 8.93 -47.906 -31.344 1 75.5 334 VAL B C 1
ATOM 7485 O O . VAL B 1 334 ? 7.707 -48.031 -31.297 1 75.5 334 VAL B O 1
ATOM 7488 N N . PRO B 1 335 ? 9.789 -48.625 -30.688 1 74.12 335 PRO B N 1
ATOM 7489 C CA . PRO B 1 335 ? 9.234 -49.562 -29.703 1 74.12 335 PRO B CA 1
ATOM 7490 C C . PRO B 1 335 ? 8.344 -48.875 -28.672 1 74.12 335 PRO B C 1
ATOM 7492 O O . PRO B 1 335 ? 8.586 -47.719 -28.312 1 74.12 335 PRO B O 1
ATOM 7495 N N . PRO B 1 336 ? 7.359 -49.562 -28.219 1 71.81 336 PRO B N 1
ATOM 7496 C CA . PRO B 1 336 ? 6.371 -49 -27.297 1 71.81 336 PRO B CA 1
ATOM 7497 C C . PRO B 1 336 ? 6.996 -48.469 -26.016 1 71.81 336 PRO B C 1
ATOM 7499 O O . PRO B 1 336 ? 6.559 -47.438 -25.5 1 71.81 336 PRO B O 1
ATOM 7502 N N . ALA B 1 337 ? 8.039 -49.156 -25.516 1 70.88 337 ALA B N 1
ATOM 7503 C CA . ALA B 1 337 ? 8.656 -48.719 -24.281 1 70.88 337 ALA B CA 1
ATOM 7504 C C . ALA B 1 337 ? 9.344 -47.375 -24.469 1 70.88 337 ALA B C 1
ATOM 7506 O O . ALA B 1 337 ? 9.266 -46.5 -23.609 1 70.88 337 ALA B O 1
ATOM 7507 N N . THR B 1 338 ? 10.039 -47.219 -25.609 1 73.38 338 THR B N 1
ATOM 7508 C CA . THR B 1 338 ? 10.711 -45.969 -25.938 1 73.38 338 THR B CA 1
ATOM 7509 C C . THR B 1 338 ? 9.695 -44.844 -26.172 1 73.38 338 THR B C 1
ATOM 7511 O O . THR B 1 338 ? 9.922 -43.688 -25.766 1 73.38 338 THR B O 1
ATOM 7514 N N . LEU B 1 339 ? 8.617 -45.219 -26.75 1 75 339 LEU B N 1
ATOM 7515 C CA . LEU B 1 339 ? 7.555 -44.25 -27 1 75 339 LEU B CA 1
ATOM 7516 C C . LEU B 1 339 ? 6.961 -43.75 -25.703 1 75 339 LEU B C 1
ATOM 7518 O O . LEU B 1 339 ? 6.695 -42.531 -25.547 1 75 339 LEU B O 1
ATOM 7522 N N . LEU B 1 340 ? 6.855 -44.594 -24.812 1 73.19 340 LEU B N 1
ATOM 7523 C CA . LEU B 1 340 ? 6.305 -44.219 -23.516 1 73.19 340 LEU B CA 1
ATOM 7524 C C . LEU B 1 340 ? 7.238 -43.281 -22.766 1 73.19 340 LEU B C 1
ATOM 7526 O O . LEU B 1 340 ? 6.785 -42.312 -22.156 1 73.19 340 LEU B O 1
ATOM 7530 N N . LEU B 1 341 ? 8.453 -43.625 -22.781 1 73.06 341 LEU B N 1
ATOM 7531 C CA . LEU B 1 341 ? 9.438 -42.781 -22.125 1 73.06 341 LEU B CA 1
ATOM 7532 C C . LEU B 1 341 ? 9.477 -41.375 -22.766 1 73.06 341 LEU B C 1
ATOM 7534 O O . LEU B 1 341 ? 9.57 -40.375 -22.062 1 73.06 341 LEU B O 1
ATOM 7538 N N . LEU B 1 342 ? 9.406 -41.406 -24.078 1 74.25 342 LEU B N 1
ATOM 7539 C CA . LEU B 1 342 ? 9.414 -40.125 -24.781 1 74.25 342 LEU B CA 1
ATOM 7540 C C . LEU B 1 342 ? 8.164 -39.312 -24.453 1 74.25 342 LEU B C 1
ATOM 7542 O O . LEU B 1 342 ? 8.234 -38.094 -24.297 1 74.25 342 LEU B O 1
ATOM 7546 N N . LEU B 1 343 ? 7.078 -39.969 -24.297 1 73.81 343 LEU B N 1
ATOM 7547 C CA . LEU B 1 343 ? 5.828 -39.312 -23.953 1 73.81 343 LEU B CA 1
ATOM 7548 C C . LEU B 1 343 ? 5.879 -38.75 -22.547 1 73.81 343 LEU B C 1
ATOM 7550 O O . LEU B 1 343 ? 5.352 -37.656 -22.281 1 73.81 343 LEU B O 1
ATOM 7554 N N . LEU B 1 344 ? 6.504 -39.469 -21.688 1 73.44 344 LEU B N 1
ATOM 7555 C CA . LEU B 1 344 ? 6.652 -39 -20.312 1 73.44 344 LEU B CA 1
ATOM 7556 C C . LEU B 1 344 ? 7.551 -37.781 -20.25 1 73.44 344 LEU B C 1
ATOM 7558 O O . LEU B 1 344 ? 7.25 -36.812 -19.516 1 73.44 344 LEU B O 1
ATOM 7562 N N . ILE B 1 345 ? 8.617 -37.781 -20.984 1 76.06 345 ILE B N 1
ATOM 7563 C CA . ILE B 1 345 ? 9.547 -36.656 -21 1 76.06 345 ILE B CA 1
ATOM 7564 C C . ILE B 1 345 ? 8.875 -35.438 -21.609 1 76.06 345 ILE B C 1
ATOM 7566 O O . ILE B 1 345 ? 8.984 -34.312 -21.094 1 76.06 345 ILE B O 1
ATOM 7570 N N . PHE B 1 346 ? 8.109 -35.719 -22.609 1 75.19 346 PHE B N 1
ATOM 7571 C CA . PHE B 1 346 ? 7.41 -34.625 -23.281 1 75.19 346 PHE B CA 1
ATOM 7572 C C . PHE B 1 346 ? 6.352 -34 -22.375 1 75.19 346 PHE B C 1
ATOM 7574 O O . PHE B 1 346 ? 6.129 -32.812 -22.391 1 75.19 346 PHE B O 1
ATOM 7581 N N . SER B 1 347 ? 5.719 -34.875 -21.641 1 74 347 SER B N 1
ATOM 7582 C CA . SER B 1 347 ? 4.688 -34.406 -20.734 1 74 347 SER B CA 1
ATOM 7583 C C . SER B 1 347 ? 5.285 -33.5 -19.641 1 74 347 SER B C 1
ATOM 7585 O O . SER B 1 347 ? 4.582 -32.688 -19.031 1 74 347 SER B O 1
ATOM 7587 N N . ARG B 1 348 ? 6.562 -33.625 -19.406 1 73.81 348 ARG B N 1
ATOM 7588 C CA . ARG B 1 348 ? 7.254 -32.844 -18.391 1 73.81 348 ARG B CA 1
ATOM 7589 C C . ARG B 1 348 ? 7.801 -31.547 -19 1 73.81 348 ARG B C 1
ATOM 7591 O O . ARG B 1 348 ? 7.832 -30.516 -18.344 1 73.81 348 ARG B O 1
ATOM 7598 N N . ILE B 1 349 ? 8.227 -31.609 -20.266 1 78.19 349 ILE B N 1
ATOM 7599 C CA . ILE B 1 349 ? 8.867 -30.469 -20.922 1 78.19 349 ILE B CA 1
ATOM 7600 C C . ILE B 1 349 ? 7.828 -29.406 -21.266 1 78.19 349 ILE B C 1
ATOM 7602 O O . ILE B 1 349 ? 8.07 -28.219 -21.078 1 78.19 349 ILE B O 1
ATOM 7606 N N . LEU B 1 350 ? 6.699 -29.859 -21.688 1 76.44 350 LEU B N 1
ATOM 7607 C CA . LEU B 1 350 ? 5.711 -28.922 -22.203 1 76.44 350 LEU B CA 1
ATOM 7608 C C . LEU B 1 350 ? 5.262 -27.938 -21.125 1 76.44 350 LEU B C 1
ATOM 7610 O O . LEU B 1 350 ? 5.219 -26.734 -21.359 1 76.44 350 LEU B O 1
ATOM 7614 N N . PRO B 1 351 ? 4.945 -28.406 -19.875 1 76.75 351 PRO B N 1
ATOM 7615 C CA . PRO B 1 351 ? 4.594 -27.438 -18.828 1 76.75 351 PRO B CA 1
ATOM 7616 C C . PRO B 1 351 ? 5.758 -26.531 -18.453 1 76.75 351 PRO B C 1
ATOM 7618 O O . PRO B 1 351 ? 5.543 -25.375 -18.047 1 76.75 351 PRO B O 1
ATOM 7621 N N . LEU B 1 352 ? 6.949 -27.031 -18.547 1 84.12 352 LEU B N 1
ATOM 7622 C CA . LEU B 1 352 ? 8.125 -26.219 -18.25 1 84.12 352 LEU B CA 1
ATOM 7623 C C . LEU B 1 352 ? 8.234 -25.062 -19.234 1 84.12 352 LEU B C 1
ATOM 7625 O O . LEU B 1 352 ? 8.5 -23.922 -18.844 1 84.12 352 LEU B O 1
ATOM 7629 N N . VAL B 1 353 ? 7.988 -25.391 -20.469 1 83.38 353 VAL B N 1
ATOM 7630 C CA . VAL B 1 353 ? 8.086 -24.375 -21.5 1 83.38 353 VAL B CA 1
ATOM 7631 C C . VAL B 1 353 ? 6.965 -23.344 -21.312 1 83.38 353 VAL B C 1
ATOM 7633 O O . VAL B 1 353 ? 7.199 -22.141 -21.406 1 83.38 353 VAL B O 1
ATOM 7636 N N . SER B 1 354 ? 5.773 -23.844 -21.094 1 83.69 354 SER B N 1
ATOM 7637 C CA . SER B 1 354 ? 4.66 -22.953 -20.828 1 83.69 354 SER B CA 1
ATOM 7638 C C . SER B 1 354 ? 4.926 -22.094 -19.594 1 83.69 354 SER B C 1
ATOM 7640 O O . SER B 1 354 ? 4.539 -20.922 -19.531 1 83.69 354 SER B O 1
ATOM 7642 N N . GLY B 1 355 ? 5.535 -22.719 -18.594 1 86.88 355 GLY B N 1
ATOM 7643 C CA . GLY B 1 355 ? 5.898 -22 -17.391 1 86.88 355 GLY B CA 1
ATOM 7644 C C . GLY B 1 355 ? 6.875 -20.875 -17.641 1 86.88 355 GLY B C 1
ATOM 7645 O O . GLY B 1 355 ? 6.746 -19.797 -17.062 1 86.88 355 GLY B O 1
ATOM 7646 N N . ILE B 1 356 ? 7.82 -21.125 -18.531 1 87.94 356 ILE B N 1
ATOM 7647 C CA . ILE B 1 356 ? 8.805 -20.109 -18.891 1 87.94 356 ILE B CA 1
ATOM 7648 C C . ILE B 1 356 ? 8.102 -18.922 -19.547 1 87.94 356 ILE B C 1
ATOM 7650 O O . ILE B 1 356 ? 8.336 -17.766 -19.172 1 87.94 356 ILE B O 1
ATOM 7654 N N . GLN B 1 357 ? 7.219 -19.25 -20.422 1 83.88 357 GLN B N 1
ATOM 7655 C CA . GLN B 1 357 ? 6.504 -18.203 -21.141 1 83.88 357 GLN B CA 1
ATOM 7656 C C . GLN B 1 357 ? 5.602 -17.406 -20.203 1 83.88 357 GLN B C 1
ATOM 7658 O O . GLN B 1 357 ? 5.559 -16.172 -20.281 1 83.88 357 GLN B O 1
ATOM 7663 N N . ASN B 1 358 ? 4.914 -18.094 -19.375 1 86.38 358 ASN B N 1
ATOM 7664 C CA . ASN B 1 358 ? 4.02 -17.422 -18.438 1 86.38 358 ASN B CA 1
ATOM 7665 C C . ASN B 1 358 ? 4.785 -16.531 -17.469 1 86.38 358 ASN B C 1
ATOM 7667 O O . ASN B 1 358 ? 4.371 -15.398 -17.203 1 86.38 358 ASN B O 1
ATOM 7671 N N . THR B 1 359 ? 5.855 -17.016 -16.938 1 88.06 359 THR B N 1
ATOM 7672 C CA . THR B 1 359 ? 6.664 -16.234 -16 1 88.06 359 THR B CA 1
ATOM 7673 C C . THR B 1 359 ? 7.305 -15.039 -16.719 1 88.06 359 THR B C 1
ATOM 7675 O O . THR B 1 359 ? 7.441 -13.961 -16.141 1 88.06 359 THR B O 1
ATOM 7678 N N . PHE B 1 360 ? 7.637 -15.32 -17.922 1 87.38 360 PHE B N 1
ATOM 7679 C CA . PHE B 1 360 ? 8.219 -14.242 -18.719 1 87.38 360 PHE B CA 1
ATOM 7680 C C . PHE B 1 360 ? 7.199 -13.125 -18.953 1 87.38 360 PHE B C 1
ATOM 7682 O O . PHE B 1 360 ? 7.531 -11.945 -18.844 1 87.38 360 PHE B O 1
ATOM 7689 N N . GLN B 1 361 ? 6.082 -13.492 -19.234 1 85.44 361 GLN B N 1
ATOM 7690 C CA . GLN B 1 361 ? 5.02 -12.516 -19.438 1 85.44 361 GLN B CA 1
ATOM 7691 C C . GLN B 1 361 ? 4.723 -11.75 -18.156 1 85.44 361 GLN B C 1
ATOM 7693 O O . GLN B 1 361 ? 4.477 -10.539 -18.188 1 85.44 361 GLN B O 1
ATOM 7698 N N . GLN B 1 362 ? 4.75 -12.453 -17.031 1 87.12 362 GLN B N 1
ATOM 7699 C CA . GLN B 1 362 ? 4.562 -11.781 -15.75 1 87.12 362 GLN B CA 1
ATOM 7700 C C . GLN B 1 362 ? 5.68 -10.773 -15.492 1 87.12 362 GLN B C 1
ATOM 7702 O O . GLN B 1 362 ? 5.434 -9.68 -14.969 1 87.12 362 GLN B O 1
ATOM 7707 N N . LEU B 1 363 ? 6.832 -11.125 -15.875 1 88.25 363 LEU B N 1
ATOM 7708 C CA . LEU B 1 363 ? 7.98 -10.242 -15.727 1 88.25 363 LEU B CA 1
ATOM 7709 C C . LEU B 1 363 ? 7.82 -9 -16.594 1 88.25 363 LEU B C 1
ATOM 7711 O O . LEU B 1 363 ? 8.086 -7.883 -16.141 1 88.25 363 LEU B O 1
ATOM 7715 N N . LEU B 1 364 ? 7.367 -9.234 -17.781 1 86.81 364 LEU B N 1
ATOM 7716 C CA . LEU B 1 364 ? 7.168 -8.117 -18.703 1 86.81 364 LEU B CA 1
ATOM 7717 C C . LEU B 1 364 ? 6.102 -7.16 -18.172 1 86.81 364 LEU B C 1
ATOM 7719 O O . LEU B 1 364 ? 6.215 -5.945 -18.328 1 86.81 364 LEU B O 1
ATOM 7723 N N . HIS B 1 365 ? 5.137 -7.75 -17.547 1 86.75 365 HIS B N 1
ATOM 7724 C CA . HIS B 1 365 ? 4.051 -6.957 -16.984 1 86.75 365 HIS B CA 1
ATOM 7725 C C . HIS B 1 365 ? 4.539 -6.102 -15.812 1 86.75 365 HIS B C 1
ATOM 7727 O O . HIS B 1 365 ? 3.984 -5.031 -15.547 1 86.75 365 HIS B O 1
ATOM 7733 N N . ARG B 1 366 ? 5.578 -6.5 -15.172 1 88.25 366 ARG B N 1
ATOM 7734 C CA . ARG B 1 366 ? 6.062 -5.812 -13.977 1 88.25 366 ARG B CA 1
ATOM 7735 C C . ARG B 1 366 ? 7.254 -4.918 -14.305 1 88.25 366 ARG B C 1
ATOM 7737 O O . ARG B 1 366 ? 7.695 -4.129 -13.469 1 88.25 366 ARG B O 1
ATOM 7744 N N . LEU B 1 367 ? 7.688 -4.938 -15.508 1 87.06 367 LEU B N 1
ATOM 7745 C CA . LEU B 1 367 ? 8.875 -4.203 -15.938 1 87.06 367 LEU B CA 1
ATOM 7746 C C . LEU B 1 367 ? 8.656 -2.699 -15.812 1 87.06 367 LEU B C 1
ATOM 7748 O O . LEU B 1 367 ? 9.555 -1.971 -15.383 1 87.06 367 LEU B O 1
ATOM 7752 N N . PRO B 1 368 ? 7.461 -2.209 -16.156 1 87.31 368 PRO B N 1
ATOM 7753 C CA . PRO B 1 368 ? 7.242 -0.771 -15.984 1 87.31 368 PRO B CA 1
ATOM 7754 C C . PRO B 1 368 ? 7.387 -0.325 -14.531 1 87.31 368 PRO B C 1
ATOM 7756 O O . PRO B 1 368 ? 7.906 0.762 -14.258 1 87.31 368 PRO B O 1
ATOM 7759 N N . THR B 1 369 ? 6.961 -1.155 -13.633 1 89.12 369 THR B N 1
ATOM 7760 C CA . THR B 1 369 ? 7.094 -0.836 -12.211 1 89.12 369 THR B CA 1
ATOM 7761 C C . THR B 1 369 ? 8.562 -0.783 -11.805 1 89.12 369 THR B C 1
ATOM 7763 O O . THR B 1 369 ? 8.969 0.076 -11.023 1 89.12 369 THR B O 1
ATOM 7766 N N . PHE B 1 370 ? 9.359 -1.649 -12.352 1 89.12 370 PHE B N 1
ATOM 7767 C CA . PHE B 1 370 ? 10.789 -1.658 -12.086 1 89.12 370 PHE B CA 1
ATOM 7768 C C . PHE B 1 370 ? 11.438 -0.371 -12.578 1 89.12 370 PHE B C 1
ATOM 7770 O O . PHE B 1 370 ? 12.234 0.242 -11.859 1 89.12 370 PHE B O 1
ATOM 7777 N N . ILE B 1 371 ? 11.047 -0.003 -13.758 1 89.31 371 ILE B N 1
ATOM 7778 C CA . ILE B 1 371 ? 11.609 1.206 -14.359 1 89.31 371 ILE B CA 1
ATOM 7779 C C . ILE B 1 371 ? 11.195 2.424 -13.531 1 89.31 371 ILE B C 1
ATOM 7781 O O . ILE B 1 371 ? 12.008 3.326 -13.297 1 89.31 371 ILE B O 1
ATOM 7785 N N . ASP B 1 372 ? 9.969 2.389 -13.07 1 90.81 372 ASP B N 1
ATOM 7786 C CA . ASP B 1 372 ? 9.445 3.504 -12.289 1 90.81 372 ASP B CA 1
ATOM 7787 C C . ASP B 1 372 ? 10.203 3.648 -10.969 1 90.81 372 ASP B C 1
ATOM 7789 O O . ASP B 1 372 ? 10.578 4.758 -10.578 1 90.81 372 ASP B O 1
ATOM 7793 N N . VAL B 1 373 ? 10.445 2.572 -10.305 1 91.88 373 VAL B N 1
ATOM 7794 C CA . VAL B 1 373 ? 11.148 2.588 -9.023 1 91.88 373 VAL B CA 1
ATOM 7795 C C . VAL B 1 373 ? 12.609 2.979 -9.242 1 91.88 373 VAL B C 1
ATOM 7797 O O . VAL B 1 373 ? 13.18 3.738 -8.453 1 91.88 373 VAL B O 1
ATOM 7800 N N . ARG B 1 374 ? 13.203 2.473 -10.281 1 89.19 374 ARG B N 1
ATOM 7801 C CA . ARG B 1 374 ? 14.594 2.791 -10.594 1 89.19 374 ARG B CA 1
ATOM 7802 C C . ARG B 1 374 ? 14.75 4.266 -10.945 1 89.19 374 ARG B C 1
ATOM 7804 O O . ARG B 1 374 ? 15.719 4.91 -10.547 1 89.19 374 ARG B O 1
ATOM 7811 N N . LYS B 1 375 ? 13.812 4.699 -11.711 1 91.12 375 LYS B N 1
ATOM 7812 C CA . LYS B 1 375 ? 13.836 6.117 -12.062 1 91.12 375 LYS B CA 1
ATOM 7813 C C . LYS B 1 375 ? 13.719 6.992 -10.82 1 91.12 375 LYS B C 1
ATOM 7815 O O . LYS B 1 375 ? 14.406 8.008 -10.695 1 91.12 375 LYS B O 1
ATOM 7820 N N . MET B 1 376 ? 12.875 6.582 -9.969 1 92.56 376 MET B N 1
ATOM 7821 C CA . MET B 1 376 ? 12.719 7.32 -8.719 1 92.56 376 MET B CA 1
ATOM 7822 C C . MET B 1 376 ? 14 7.289 -7.902 1 92.56 376 MET B C 1
ATOM 7824 O O . MET B 1 376 ? 14.414 8.305 -7.348 1 92.56 376 MET B O 1
ATOM 7828 N N . LEU B 1 377 ? 14.594 6.16 -7.82 1 93.69 377 LEU B N 1
ATOM 7829 C CA . LEU B 1 377 ? 15.852 6.004 -7.105 1 93.69 377 LEU B CA 1
ATOM 7830 C C . LEU B 1 377 ? 16.953 6.867 -7.73 1 93.69 377 LEU B C 1
ATOM 7832 O O . LEU B 1 377 ? 17.656 7.582 -7.02 1 93.69 377 LEU B O 1
ATOM 7836 N N . ASP B 1 378 ? 17.016 6.793 -9.047 1 92.94 378 ASP B N 1
ATOM 7837 C CA . ASP B 1 378 ? 18.031 7.566 -9.766 1 92.94 378 ASP B CA 1
ATOM 7838 C C . ASP B 1 378 ? 17.797 9.062 -9.586 1 92.94 378 ASP B C 1
ATOM 7840 O O . ASP B 1 378 ? 18.75 9.828 -9.414 1 92.94 378 ASP B O 1
ATOM 7844 N N . ASN B 1 379 ? 16.531 9.422 -9.594 1 93 379 ASN B N 1
ATOM 7845 C CA . ASN B 1 379 ? 16.188 10.828 -9.391 1 93 379 ASN B CA 1
ATOM 7846 C C . ASN B 1 379 ? 16.562 11.289 -7.98 1 93 379 ASN B C 1
ATOM 7848 O O . ASN B 1 379 ? 17.047 12.406 -7.801 1 93 379 ASN B O 1
ATOM 7852 N N . CYS B 1 380 ? 16.359 10.477 -7.016 1 94.19 380 CYS B N 1
ATOM 7853 C CA . CYS B 1 380 ? 16.703 10.812 -5.641 1 94.19 380 CYS B CA 1
ATOM 7854 C C . CYS B 1 380 ? 18.219 10.906 -5.465 1 94.19 380 CYS B C 1
ATOM 7856 O O . CYS B 1 380 ? 18.703 11.797 -4.773 1 94.19 380 CYS B O 1
ATOM 7858 N N . ILE B 1 381 ? 18.953 10.039 -6.117 1 93.69 381 ILE B N 1
ATOM 7859 C CA . ILE B 1 381 ? 20.422 10.031 -6.02 1 93.69 381 ILE B CA 1
ATOM 7860 C C . ILE B 1 381 ? 20.984 11.273 -6.703 1 93.69 381 ILE B C 1
ATOM 7862 O O . ILE B 1 381 ? 21.938 11.891 -6.203 1 93.69 381 ILE B O 1
ATOM 7866 N N . GLU B 1 382 ? 20.359 11.578 -7.797 1 92.75 382 GLU B N 1
ATOM 7867 C CA . GLU B 1 382 ? 20.797 12.766 -8.516 1 92.75 382 GLU B CA 1
ATOM 7868 C C . GLU B 1 382 ? 20.516 14.031 -7.707 1 92.75 382 GLU B C 1
ATOM 7870 O O . GLU B 1 382 ? 21.281 14.992 -7.766 1 92.75 382 GLU B O 1
ATOM 7875 N N . ALA B 1 383 ? 19.484 13.984 -6.938 1 92.62 383 ALA B N 1
ATOM 7876 C CA . ALA B 1 383 ? 19.078 15.148 -6.152 1 92.62 383 ALA B CA 1
ATOM 7877 C C . ALA B 1 383 ? 19.688 15.102 -4.75 1 92.62 383 ALA B C 1
ATOM 7879 O O . ALA B 1 383 ? 19.312 15.898 -3.883 1 92.62 383 ALA B O 1
ATOM 7880 N N . ALA B 1 384 ? 20.594 14.234 -4.504 1 91.81 384 ALA B N 1
ATOM 7881 C CA . ALA B 1 384 ? 21.172 14.047 -3.174 1 91.81 384 ALA B CA 1
ATOM 7882 C C . ALA B 1 384 ? 22 15.258 -2.756 1 91.81 384 ALA B C 1
ATOM 7884 O O . ALA B 1 384 ? 22.672 15.867 -3.586 1 91.81 384 ALA B O 1
ATOM 7885 N N . GLU B 1 385 ? 21.875 15.547 -1.48 1 89.25 385 GLU B N 1
ATOM 7886 C CA . GLU B 1 385 ? 22.719 16.594 -0.906 1 89.25 385 GLU B CA 1
ATOM 7887 C C . GLU B 1 385 ? 24.125 16.078 -0.65 1 89.25 385 GLU B C 1
ATOM 7889 O O . GLU B 1 385 ? 24.328 14.891 -0.399 1 89.25 385 GLU B O 1
ATOM 7894 N N . PRO B 1 386 ? 25.047 16.969 -0.79 1 84.88 386 PRO B N 1
ATOM 7895 C CA . PRO B 1 386 ? 26.406 16.531 -0.469 1 84.88 386 PRO B CA 1
ATOM 7896 C C . PRO B 1 386 ? 26.547 16.062 0.978 1 84.88 386 PRO B C 1
ATOM 7898 O O . PRO B 1 386 ? 25.953 16.656 1.883 1 84.88 386 PRO B O 1
ATOM 7901 N N . ILE B 1 387 ? 27.094 14.914 1.141 1 74.5 387 ILE B N 1
ATOM 7902 C CA . ILE B 1 387 ? 27.25 14.281 2.447 1 74.5 387 ILE B CA 1
ATOM 7903 C C . ILE B 1 387 ? 28.391 14.969 3.215 1 74.5 387 ILE B C 1
ATOM 7905 O O . ILE B 1 387 ? 29.484 15.141 2.684 1 74.5 387 ILE B O 1
ATOM 7909 N N . SER B 1 388 ? 27.969 15.523 4.34 1 74.44 388 SER B N 1
ATOM 7910 C CA . SER B 1 388 ? 29.016 16.062 5.195 1 74.44 388 SER B CA 1
ATOM 7911 C C . SER B 1 388 ? 29.578 15 6.121 1 74.44 388 SER B C 1
ATOM 7913 O O . SER B 1 388 ? 28.859 14.109 6.574 1 74.44 388 SER B O 1
ATOM 7915 N N . PRO B 1 389 ? 30.875 15.055 6.184 1 65.12 389 PRO B N 1
ATOM 7916 C CA . PRO B 1 389 ? 31.422 14.102 7.152 1 65.12 389 PRO B CA 1
ATOM 7917 C C . PRO B 1 389 ? 30.828 14.273 8.547 1 65.12 389 PRO B C 1
ATOM 7919 O O . PRO B 1 389 ? 30.484 15.383 8.945 1 65.12 389 PRO B O 1
ATOM 7922 N N . ALA B 1 390 ? 30.406 13.25 9.148 1 62.62 390 ALA B N 1
ATOM 7923 C CA . ALA B 1 390 ? 29.75 13.188 10.453 1 62.62 390 ALA B CA 1
ATOM 7924 C C . ALA B 1 390 ? 30.469 14.086 11.461 1 62.62 390 ALA B C 1
ATOM 7926 O O . ALA B 1 390 ? 29.828 14.68 12.336 1 62.62 390 ALA B O 1
ATOM 7927 N N . ASN B 1 391 ? 31.734 14.305 11.289 1 65.56 391 ASN B N 1
ATOM 7928 C CA . ASN B 1 391 ? 32.5 14.992 12.32 1 65.56 391 ASN B CA 1
ATOM 7929 C C . ASN B 1 391 ? 32.75 16.453 11.961 1 65.56 391 ASN B C 1
ATOM 7931 O O . ASN B 1 391 ? 33.5 17.156 12.625 1 65.56 391 ASN B O 1
ATOM 7935 N N . SER B 1 392 ? 32.031 16.828 11.039 1 74.62 392 SER B N 1
ATOM 7936 C CA . SER B 1 392 ? 32.25 18.234 10.703 1 74.62 392 SER B CA 1
ATOM 7937 C C . SER B 1 392 ? 31.375 19.156 11.539 1 74.62 392 SER B C 1
ATOM 7939 O O . SER B 1 392 ? 30.188 18.906 11.688 1 74.62 392 SER B O 1
ATOM 7941 N N . SER B 1 393 ? 31.984 19.875 12.414 1 78.94 393 SER B N 1
ATOM 7942 C CA . SER B 1 393 ? 31.266 20.859 13.203 1 78.94 393 SER B CA 1
ATOM 7943 C C . SER B 1 393 ? 31.594 22.281 12.758 1 78.94 393 SER B C 1
ATOM 7945 O O . SER B 1 393 ? 32.719 22.562 12.312 1 78.94 393 SER B O 1
ATOM 7947 N N . LEU B 1 394 ? 30.562 23.047 12.625 1 81.69 394 LEU B N 1
ATOM 7948 C CA . LEU B 1 394 ? 30.766 24.453 12.352 1 81.69 394 LEU B CA 1
ATOM 7949 C C . LEU B 1 394 ? 31.062 25.219 13.641 1 81.69 394 LEU B C 1
ATOM 7951 O O . LEU B 1 394 ? 30.516 24.906 14.695 1 81.69 394 LEU B O 1
ATOM 7955 N N . PRO B 1 395 ? 32.031 26.109 13.477 1 79.38 395 PRO B N 1
ATOM 7956 C CA . PRO B 1 395 ? 32.312 26.953 14.656 1 79.38 395 PRO B CA 1
ATOM 7957 C C . PRO B 1 395 ? 31.078 27.75 15.102 1 79.38 395 PRO B C 1
ATOM 7959 O O . PRO B 1 395 ? 30.141 27.906 14.328 1 79.38 395 PRO B O 1
ATOM 7962 N N . GLU B 1 396 ? 31.094 28.062 16.359 1 89.25 396 GLU B N 1
ATOM 7963 C CA . GLU B 1 396 ? 30.016 28.891 16.906 1 89.25 396 GLU B CA 1
ATOM 7964 C C . GLU B 1 396 ? 29.953 30.234 16.188 1 89.25 396 GLU B C 1
ATOM 7966 O O . GLU B 1 396 ? 30.969 30.812 15.828 1 89.25 396 GLU B O 1
ATOM 7971 N N . ILE B 1 397 ? 28.828 30.688 15.984 1 90.5 397 ILE B N 1
ATOM 7972 C CA . ILE B 1 397 ? 28.609 31.953 15.305 1 90.5 397 ILE B CA 1
ATOM 7973 C C . ILE B 1 397 ? 29.125 33.094 16.188 1 90.5 397 ILE B C 1
ATOM 7975 O O . ILE B 1 397 ? 28.766 33.188 17.359 1 90.5 397 ILE B O 1
ATOM 7979 N N . GLN B 1 398 ? 29.938 33.969 15.57 1 90.75 398 GLN B N 1
ATOM 7980 C CA . GLN B 1 398 ? 30.5 35.062 16.344 1 90.75 398 GLN B CA 1
ATOM 7981 C C . GLN B 1 398 ? 29.906 36.406 15.906 1 90.75 398 GLN B C 1
ATOM 7983 O O . GLN B 1 398 ? 29.641 37.25 16.734 1 90.75 398 GLN B O 1
ATOM 7988 N N . GLU B 1 399 ? 29.719 36.562 14.703 1 92.44 399 GLU B N 1
ATOM 7989 C CA . GLU B 1 399 ? 29.234 37.844 14.18 1 92.44 399 GLU B CA 1
ATOM 7990 C C . GLU B 1 399 ? 27.766 37.75 13.766 1 92.44 399 GLU B C 1
ATOM 7992 O O . GLU B 1 399 ? 26.922 38.5 14.258 1 92.44 399 GLU B O 1
ATOM 7997 N N . GLY B 1 400 ? 27.578 36.906 12.875 1 94.69 400 GLY B N 1
ATOM 7998 C CA . GLY B 1 400 ? 26.203 36.781 12.453 1 94.69 400 GLY B CA 1
ATOM 7999 C C . GLY B 1 400 ? 26.047 36.094 11.109 1 94.69 400 GLY B C 1
ATOM 8000 O O . GLY B 1 400 ? 27 35.469 10.617 1 94.69 400 GLY B O 1
ATOM 8001 N N . ILE B 1 401 ? 24.875 36.062 10.555 1 95.81 401 ILE B N 1
ATOM 8002 C CA . ILE B 1 401 ? 24.516 35.438 9.273 1 95.81 401 ILE B CA 1
ATOM 8003 C C . ILE B 1 401 ? 24.297 36.531 8.227 1 95.81 401 ILE B C 1
ATOM 8005 O O . ILE B 1 401 ? 23.609 37.5 8.484 1 95.81 401 ILE B O 1
ATOM 8009 N N . TYR B 1 402 ? 24.891 36.344 7.074 1 95.94 402 TYR B N 1
ATOM 8010 C CA . TYR B 1 402 ? 24.828 37.344 6.016 1 95.94 402 TYR B CA 1
ATOM 8011 C C . TYR B 1 402 ? 24.188 36.781 4.762 1 95.94 402 TYR B C 1
ATOM 8013 O O . TYR B 1 402 ? 24.594 35.75 4.262 1 95.94 402 TYR B O 1
ATOM 8021 N N . LEU B 1 403 ? 23.141 37.375 4.309 1 96 403 LEU B N 1
ATOM 8022 C CA . LEU B 1 403 ? 22.531 37.094 3.02 1 96 403 LEU B CA 1
ATOM 8023 C C . LEU B 1 403 ? 22.922 38.156 1.989 1 96 403 LEU B C 1
ATOM 8025 O O . LEU B 1 403 ? 22.672 39.344 2.195 1 96 403 LEU B O 1
ATOM 8029 N N . ASN B 1 404 ? 23.531 37.719 0.973 1 95 404 ASN B N 1
ATOM 8030 C CA . ASN B 1 404 ? 24.031 38.656 -0.04 1 95 404 ASN B CA 1
ATOM 8031 C C . ASN B 1 404 ? 23.375 38.406 -1.394 1 95 404 ASN B C 1
ATOM 8033 O O . ASN B 1 404 ? 23.609 37.406 -2.037 1 95 404 ASN B O 1
ATOM 8037 N N . ASN B 1 405 ? 22.578 39.406 -1.907 1 94.31 405 ASN B N 1
ATOM 8038 C CA . ASN B 1 405 ? 21.922 39.375 -3.211 1 94.31 405 ASN B CA 1
ATOM 8039 C C . ASN B 1 405 ? 21.219 38.031 -3.455 1 94.31 405 ASN B C 1
ATOM 8041 O O . ASN B 1 405 ? 21.422 37.406 -4.488 1 94.31 405 ASN B O 1
ATOM 8045 N N . LEU B 1 406 ? 20.531 37.656 -2.484 1 93.94 406 LEU B N 1
ATOM 8046 C CA . LEU B 1 406 ? 19.891 36.375 -2.518 1 93.94 406 LEU B CA 1
ATOM 8047 C C . LEU B 1 406 ? 18.703 36.375 -3.477 1 93.94 406 LEU B C 1
ATOM 8049 O O . LEU B 1 406 ? 17.875 37.281 -3.439 1 93.94 406 LEU B O 1
ATOM 8053 N N . CYS B 1 407 ? 18.641 35.469 -4.395 1 92.69 407 CYS B N 1
ATOM 8054 C CA . CYS B 1 407 ? 17.531 35.25 -5.309 1 92.69 407 CYS B CA 1
ATOM 8055 C C . CYS B 1 407 ? 17.078 33.781 -5.273 1 92.69 407 CYS B C 1
ATOM 8057 O O . CYS B 1 407 ? 17.891 32.875 -5.098 1 92.69 407 CYS B O 1
ATOM 8059 N N . PHE B 1 408 ? 15.789 33.594 -5.336 1 91.62 408 PHE B N 1
ATOM 8060 C CA . PHE B 1 408 ? 15.281 32.219 -5.332 1 91.62 408 PHE B CA 1
ATOM 8061 C C . PHE B 1 408 ? 13.984 32.125 -6.125 1 91.62 408 PHE B C 1
ATOM 8063 O O . PHE B 1 408 ? 13.109 33 -6 1 91.62 408 PHE B O 1
ATOM 8070 N N . SER B 1 409 ? 13.93 31.156 -6.949 1 86.56 409 SER B N 1
ATOM 8071 C CA . SER B 1 409 ? 12.719 30.766 -7.664 1 86.56 409 SER B CA 1
ATOM 8072 C C . SER B 1 409 ? 12.484 29.266 -7.578 1 86.56 409 SER B C 1
ATOM 8074 O O . SER B 1 409 ? 13.43 28.469 -7.688 1 86.56 409 SER B O 1
ATOM 8076 N N . TYR B 1 410 ? 11.242 28.922 -7.188 1 77.81 410 TYR B N 1
ATOM 8077 C CA . TYR B 1 410 ? 10.922 27.5 -7.195 1 77.81 410 TYR B CA 1
ATOM 8078 C C . TYR B 1 410 ? 11.023 26.922 -8.602 1 77.81 410 TYR B C 1
ATOM 8080 O O . TYR B 1 410 ? 10.82 27.641 -9.586 1 77.81 410 TYR B O 1
ATOM 8088 N N . PRO B 1 411 ? 11.258 25.547 -8.578 1 72.06 411 PRO B N 1
ATOM 8089 C CA . PRO B 1 411 ? 11.336 24.938 -9.906 1 72.06 411 PRO B CA 1
ATOM 8090 C C . PRO B 1 411 ? 10.023 25.016 -10.672 1 72.06 411 PRO B C 1
ATOM 8092 O O . PRO B 1 411 ? 8.953 24.828 -10.086 1 72.06 411 PRO B O 1
ATOM 8095 N N . HIS B 1 412 ? 9.953 25.359 -11.844 1 63.56 412 HIS B N 1
ATOM 8096 C CA . HIS B 1 412 ? 8.836 25.375 -12.781 1 63.56 412 HIS B CA 1
ATOM 8097 C C . HIS B 1 412 ? 7.957 26.609 -12.562 1 63.56 412 HIS B C 1
ATOM 8099 O O . HIS B 1 412 ? 6.82 26.656 -13.031 1 63.56 412 HIS B O 1
ATOM 8105 N N . GLN B 1 413 ? 8.43 27.406 -11.617 1 64.5 413 GLN B N 1
ATOM 8106 C CA . GLN B 1 413 ? 7.711 28.672 -11.461 1 64.5 413 GLN B CA 1
ATOM 8107 C C . GLN B 1 413 ? 8.523 29.844 -12.016 1 64.5 413 GLN B C 1
ATOM 8109 O O . GLN B 1 413 ? 9.742 29.891 -11.844 1 64.5 413 GLN B O 1
ATOM 8114 N N . ASP B 1 414 ? 7.914 30.484 -12.812 1 61.31 414 ASP B N 1
ATOM 8115 C CA . ASP B 1 414 ? 8.594 31.594 -13.469 1 61.31 414 ASP B CA 1
ATOM 8116 C C . ASP B 1 414 ? 8.758 32.781 -12.523 1 61.31 414 ASP B C 1
ATOM 8118 O O . ASP B 1 414 ? 9.609 33.656 -12.742 1 61.31 414 ASP B O 1
ATOM 8122 N N . ARG B 1 415 ? 8.086 32.75 -11.508 1 69.56 415 ARG B N 1
ATOM 8123 C CA . ARG B 1 415 ? 8.141 33.906 -10.648 1 69.56 415 ARG B CA 1
ATOM 8124 C C . ARG B 1 415 ? 9.133 33.719 -9.508 1 69.56 415 ARG B C 1
ATOM 8126 O O . ARG B 1 415 ? 9.141 32.688 -8.859 1 69.56 415 ARG B O 1
ATOM 8133 N N . SER B 1 416 ? 10.031 34.688 -9.453 1 80.69 416 SER B N 1
ATOM 8134 C CA . SER B 1 416 ? 10.992 34.688 -8.352 1 80.69 416 SER B CA 1
ATOM 8135 C C . SER B 1 416 ? 10.32 35.062 -7.031 1 80.69 416 SER B C 1
ATOM 8137 O O . SER B 1 416 ? 9.562 36.031 -6.969 1 80.69 416 SER B O 1
ATOM 8139 N N . VAL B 1 417 ? 10.508 34.281 -6.023 1 81.19 417 VAL B N 1
ATOM 8140 C CA . VAL B 1 417 ? 9.914 34.531 -4.711 1 81.19 417 VAL B CA 1
ATOM 8141 C C . VAL B 1 417 ? 10.773 35.531 -3.938 1 81.19 417 VAL B C 1
ATOM 8143 O O . VAL B 1 417 ? 10.25 36.406 -3.242 1 81.19 417 VAL B O 1
ATOM 8146 N N . ILE B 1 418 ? 12.125 35.312 -4.09 1 88 418 ILE B N 1
ATOM 8147 C CA . ILE B 1 418 ? 13.078 36.219 -3.465 1 88 418 ILE B CA 1
ATOM 8148 C C . ILE B 1 418 ? 13.992 36.844 -4.531 1 88 418 ILE B C 1
ATOM 8150 O O . ILE B 1 418 ? 14.555 36.125 -5.355 1 88 418 ILE B O 1
ATOM 8154 N N . ARG B 1 419 ? 14.086 38.156 -4.559 1 89.25 419 ARG B N 1
ATOM 8155 C CA . ARG B 1 419 ? 14.898 38.844 -5.566 1 89.25 419 ARG B CA 1
ATOM 8156 C C . ARG B 1 419 ? 15.906 39.781 -4.91 1 89.25 419 ARG B C 1
ATOM 8158 O O . ARG B 1 419 ? 15.516 40.75 -4.242 1 89.25 419 ARG B O 1
ATOM 8165 N N . ASN B 1 420 ? 17.062 39.594 -5.168 1 89.12 420 ASN B N 1
ATOM 8166 C CA . ASN B 1 420 ? 18.172 40.438 -4.758 1 89.12 420 ASN B CA 1
ATOM 8167 C C . ASN B 1 420 ? 18.031 40.906 -3.312 1 89.12 420 ASN B C 1
ATOM 8169 O O . ASN B 1 420 ? 18.062 42.094 -3.039 1 89.12 420 ASN B O 1
ATOM 8173 N N . PHE B 1 421 ? 17.891 39.969 -2.416 1 91.5 421 PHE B N 1
ATOM 8174 C CA . PHE B 1 421 ? 17.609 40.25 -1.014 1 91.5 421 PHE B CA 1
ATOM 8175 C C . PHE B 1 421 ? 18.891 40.281 -0.195 1 91.5 421 PHE B C 1
ATOM 8177 O O . PHE B 1 421 ? 19.719 39.375 -0.302 1 91.5 421 PHE B O 1
ATOM 8184 N N . ASN B 1 422 ? 19.141 41.406 0.506 1 93.88 422 ASN B N 1
ATOM 8185 C CA . ASN B 1 422 ? 20.281 41.531 1.413 1 93.88 422 ASN B CA 1
ATOM 8186 C C . ASN B 1 422 ? 19.828 41.688 2.861 1 93.88 422 ASN B C 1
ATOM 8188 O O . ASN B 1 422 ? 18.875 42.438 3.148 1 93.88 422 ASN B O 1
ATOM 8192 N N . LEU B 1 423 ? 20.438 40.844 3.73 1 94.06 423 LEU B N 1
ATOM 8193 C CA . LEU B 1 423 ? 20.047 40.906 5.137 1 94.06 423 LEU B CA 1
ATOM 8194 C C . LEU B 1 423 ? 21.203 40.438 6.027 1 94.06 423 LEU B C 1
ATOM 8196 O O . LEU B 1 423 ? 21.953 39.531 5.676 1 94.06 423 LEU B O 1
ATOM 8200 N N . VAL B 1 424 ? 21.359 41.188 7.141 1 94.44 424 VAL B N 1
ATOM 8201 C CA . VAL B 1 424 ? 22.312 40.781 8.156 1 94.44 424 VAL B CA 1
ATOM 8202 C C . VAL B 1 424 ? 21.594 40.406 9.445 1 94.44 424 VAL B C 1
ATOM 8204 O O . VAL B 1 424 ? 20.781 41.188 9.945 1 94.44 424 VAL B O 1
ATOM 8207 N N . ILE B 1 425 ? 21.859 39.219 9.914 1 95.38 425 ILE B N 1
ATOM 8208 C CA . ILE B 1 425 ? 21.328 38.781 11.195 1 95.38 425 ILE B CA 1
ATOM 8209 C C . ILE B 1 425 ? 22.453 38.688 12.219 1 95.38 425 ILE B C 1
ATOM 8211 O O . ILE B 1 425 ? 23.234 37.719 12.195 1 95.38 425 ILE B O 1
ATOM 8215 N N . PRO B 1 426 ? 22.484 39.594 13.117 1 94.75 426 PRO B N 1
ATOM 8216 C CA . PRO B 1 426 ? 23.562 39.594 14.094 1 94.75 426 PRO B CA 1
ATOM 8217 C C . PRO B 1 426 ? 23.484 38.406 15.055 1 94.75 426 PRO B C 1
ATOM 8219 O O . PRO B 1 426 ? 22.391 37.969 15.398 1 94.75 426 PRO B O 1
ATOM 8222 N N . CYS B 1 427 ? 24.625 37.969 15.516 1 94.56 427 CYS B N 1
ATOM 8223 C CA . CYS B 1 427 ? 24.703 36.875 16.469 1 94.56 427 CYS B CA 1
ATOM 8224 C C . CYS B 1 427 ? 23.984 37.25 17.766 1 94.56 427 CYS B C 1
ATOM 8226 O O . CYS B 1 427 ? 24.047 38.375 18.219 1 94.56 427 CYS B O 1
ATOM 8228 N N . ASN B 1 428 ? 23.219 36.281 18.328 1 93.62 428 ASN B N 1
ATOM 8229 C CA . ASN B 1 428 ? 22.547 36.375 19.609 1 93.62 428 ASN B CA 1
ATOM 8230 C C . ASN B 1 428 ? 21.469 37.469 19.594 1 93.62 428 ASN B C 1
ATOM 8232 O O . ASN B 1 428 ? 21.234 38.156 20.594 1 93.62 428 ASN B O 1
ATOM 8236 N N . SER B 1 429 ? 20.969 37.688 18.391 1 93.25 429 SER B N 1
ATOM 8237 C CA . SER B 1 429 ? 19.875 38.656 18.266 1 93.25 429 SER B CA 1
ATOM 8238 C C . SER B 1 429 ? 18.578 37.938 17.875 1 93.25 429 SER B C 1
ATOM 8240 O O . SER B 1 429 ? 18.594 36.844 17.328 1 93.25 429 SER B O 1
ATOM 8242 N N . THR B 1 430 ? 17.531 38.562 18.25 1 93.06 430 THR B N 1
ATOM 8243 C CA . THR B 1 430 ? 16.219 38.094 17.859 1 93.06 430 THR B CA 1
ATOM 8244 C C . THR B 1 430 ? 15.648 38.938 16.703 1 93.06 430 THR B C 1
ATOM 8246 O O . THR B 1 430 ? 15.445 40.156 16.859 1 93.06 430 THR B O 1
ATOM 8249 N N . VAL B 1 431 ? 15.492 38.312 15.555 1 93 431 VAL B N 1
ATOM 8250 C CA . VAL B 1 431 ? 15 39 14.359 1 93 431 VAL B CA 1
ATOM 8251 C C . VAL B 1 431 ? 13.602 38.469 14.008 1 93 431 VAL B C 1
ATOM 8253 O O . VAL B 1 431 ? 13.383 37.25 13.945 1 93 431 VAL B O 1
ATOM 8256 N N . ALA B 1 432 ? 12.68 39.344 13.82 1 91.88 432 ALA B N 1
ATOM 8257 C CA . ALA B 1 432 ? 11.32 39 13.422 1 91.88 432 ALA B CA 1
ATOM 8258 C C . ALA B 1 432 ? 11.094 39.312 11.938 1 91.88 432 ALA B C 1
ATOM 8260 O O . ALA B 1 432 ? 11.477 40.344 11.445 1 91.88 432 ALA B O 1
ATOM 8261 N N . LEU B 1 433 ? 10.609 38.312 11.273 1 90.81 433 LEU B N 1
ATOM 8262 C CA . LEU B 1 433 ? 10.195 38.5 9.883 1 90.81 433 LEU B CA 1
ATOM 8263 C C . LEU B 1 433 ? 8.688 38.719 9.781 1 90.81 433 LEU B C 1
ATOM 8265 O O . LEU B 1 433 ? 7.906 37.906 10.281 1 90.81 433 LEU B O 1
ATOM 8269 N N . THR B 1 434 ? 8.312 39.844 9.219 1 85.31 434 THR B N 1
ATOM 8270 C CA . THR B 1 434 ? 6.906 40.156 9.047 1 85.31 434 THR B CA 1
ATOM 8271 C C . THR B 1 434 ? 6.609 40.531 7.594 1 85.31 434 THR B C 1
ATOM 8273 O O . THR B 1 434 ? 7.527 40.781 6.809 1 85.31 434 THR B O 1
ATOM 8276 N N . GLY B 1 435 ? 5.418 40.438 7.199 1 79.06 435 GLY B N 1
ATOM 8277 C CA . GLY B 1 435 ? 4.973 40.719 5.844 1 79.06 435 GLY B CA 1
ATOM 8278 C C . GLY B 1 435 ? 3.695 40 5.469 1 79.06 435 GLY B C 1
ATOM 8279 O O . GLY B 1 435 ? 3.215 39.156 6.223 1 79.06 435 GLY B O 1
ATOM 8280 N N . PRO B 1 436 ? 3.217 40.406 4.371 1 75 436 PRO B N 1
ATOM 8281 C CA . PRO B 1 436 ? 1.979 39.75 3.938 1 75 436 PRO B CA 1
ATOM 8282 C C . PRO B 1 436 ? 2.182 38.281 3.588 1 75 436 PRO B C 1
ATOM 8284 O O . PRO B 1 436 ? 3.316 37.844 3.393 1 75 436 PRO B O 1
ATOM 8287 N N . SER B 1 437 ? 1.093 37.562 3.617 1 69.44 437 SER B N 1
ATOM 8288 C CA . SER B 1 437 ? 1.153 36.156 3.225 1 69.44 437 SER B CA 1
ATOM 8289 C C . SER B 1 437 ? 1.668 36 1.797 1 69.44 437 SER B C 1
ATOM 8291 O O . SER B 1 437 ? 1.3 36.781 0.912 1 69.44 437 SER B O 1
ATOM 8293 N N . GLY B 1 438 ? 2.576 35.156 1.59 1 70.38 438 GLY B N 1
ATOM 8294 C CA . GLY B 1 438 ? 3.135 34.906 0.269 1 70.38 438 GLY B CA 1
ATOM 8295 C C . GLY B 1 438 ? 4.332 35.781 -0.044 1 70.38 438 GLY B C 1
ATOM 8296 O O . GLY B 1 438 ? 4.867 35.75 -1.153 1 70.38 438 GLY B O 1
ATOM 8297 N N . ALA B 1 439 ? 4.668 36.5 0.979 1 75.88 439 ALA B N 1
ATOM 8298 C CA . ALA B 1 439 ? 5.781 37.406 0.751 1 75.88 439 ALA B CA 1
ATOM 8299 C C . ALA B 1 439 ? 7.105 36.656 0.655 1 75.88 439 ALA B C 1
ATOM 8301 O O . ALA B 1 439 ? 8.109 37.219 0.192 1 75.88 439 ALA B O 1
ATOM 8302 N N . GLY B 1 440 ? 7.105 35.375 1.01 1 81.06 440 GLY B N 1
ATOM 8303 C CA . GLY B 1 440 ? 8.312 34.562 0.909 1 81.06 440 GLY B CA 1
ATOM 8304 C C . GLY B 1 440 ? 8.992 34.344 2.248 1 81.06 440 GLY B C 1
ATOM 8305 O O . GLY B 1 440 ? 10.164 33.969 2.299 1 81.06 440 GLY B O 1
ATOM 8306 N N . LYS B 1 441 ? 8.344 34.625 3.338 1 86.38 441 LYS B N 1
ATOM 8307 C CA . LYS B 1 441 ? 8.93 34.5 4.672 1 86.38 441 LYS B CA 1
ATOM 8308 C C . LYS B 1 441 ? 9.414 33.062 4.93 1 86.38 441 LYS B C 1
ATOM 8310 O O . LYS B 1 441 ? 10.555 32.875 5.336 1 86.38 441 LYS B O 1
ATOM 8315 N N . SER B 1 442 ? 8.492 32.094 4.641 1 83.81 442 SER B N 1
ATOM 8316 C CA . SER B 1 442 ? 8.852 30.688 4.871 1 83.81 442 SER B CA 1
ATOM 8317 C C . SER B 1 442 ? 9.969 30.25 3.932 1 83.81 442 SER B C 1
ATOM 8319 O O . SER B 1 442 ? 10.82 29.438 4.312 1 83.81 442 SER B O 1
ATOM 8321 N N . THR B 1 443 ? 9.945 30.734 2.715 1 87.12 443 THR B N 1
ATOM 8322 C CA . THR B 1 443 ? 10.992 30.422 1.751 1 87.12 443 THR B CA 1
ATOM 8323 C C . THR B 1 443 ? 12.344 30.953 2.232 1 87.12 443 THR B C 1
ATOM 8325 O O . THR B 1 443 ? 13.359 30.266 2.113 1 87.12 443 THR B O 1
ATOM 8328 N N . LEU B 1 444 ? 12.297 32.156 2.738 1 92.12 444 LEU B N 1
ATOM 8329 C CA . LEU B 1 444 ? 13.531 32.781 3.236 1 92.12 444 LEU B CA 1
ATOM 8330 C C . LEU B 1 444 ? 14.109 31.953 4.387 1 92.12 444 LEU B C 1
ATOM 8332 O O . LEU B 1 444 ? 15.32 31.719 4.434 1 92.12 444 LEU B O 1
ATOM 8336 N N . VAL B 1 445 ? 13.266 31.562 5.25 1 92.88 445 VAL B N 1
ATOM 8337 C CA . VAL B 1 445 ? 13.711 30.781 6.41 1 92.88 445 VAL B CA 1
ATOM 8338 C C . VAL B 1 445 ? 14.234 29.422 5.953 1 92.88 445 VAL B C 1
ATOM 8340 O O . VAL B 1 445 ? 15.211 28.922 6.508 1 92.88 445 VAL B O 1
ATOM 8343 N N . ASP B 1 446 ? 13.578 28.828 4.977 1 92.31 446 ASP B N 1
ATOM 8344 C CA . ASP B 1 446 ? 14.047 27.562 4.43 1 92.31 446 ASP B CA 1
ATOM 8345 C C . ASP B 1 446 ? 15.43 27.719 3.799 1 92.31 446 ASP B C 1
ATOM 8347 O O . ASP B 1 446 ? 16.25 26.781 3.842 1 92.31 446 ASP B O 1
ATOM 8351 N N . LEU B 1 447 ? 15.633 28.859 3.215 1 94 447 LEU B N 1
ATOM 8352 C CA . LEU B 1 447 ? 16.938 29.156 2.629 1 94 447 LEU B CA 1
ATOM 8353 C C . LEU B 1 447 ? 18 29.312 3.713 1 94 447 LEU B C 1
ATOM 8355 O O . LEU B 1 447 ? 19.094 28.766 3.594 1 94 447 LEU B O 1
ATOM 8359 N N . ILE B 1 448 ? 17.641 30.016 4.727 1 94.69 448 ILE B N 1
ATOM 8360 C CA . ILE B 1 448 ? 18.562 30.25 5.828 1 94.69 448 ILE B CA 1
ATOM 8361 C C . ILE B 1 448 ? 18.891 28.938 6.516 1 94.69 448 ILE B C 1
ATOM 8363 O O . ILE B 1 448 ? 20.031 28.688 6.91 1 94.69 448 ILE B O 1
ATOM 8367 N N . ALA B 1 449 ? 17.891 28.078 6.594 1 93.62 449 ALA B N 1
ATOM 8368 C CA . ALA B 1 449 ? 18.062 26.781 7.266 1 93.62 449 ALA B CA 1
ATOM 8369 C C . ALA B 1 449 ? 18.859 25.812 6.402 1 93.62 449 ALA B C 1
ATOM 8371 O O . ALA B 1 449 ? 19.297 24.766 6.879 1 93.62 449 ALA B O 1
ATOM 8372 N N . GLY B 1 450 ? 19.016 26.156 5.156 1 92.12 450 GLY B N 1
ATOM 8373 C CA . GLY B 1 450 ? 19.766 25.297 4.246 1 92.12 450 GLY B CA 1
ATOM 8374 C C . GLY B 1 450 ? 18.922 24.219 3.611 1 92.12 450 GLY B C 1
ATOM 8375 O O . GLY B 1 450 ? 19.438 23.25 3.045 1 92.12 450 GLY B O 1
ATOM 8376 N N . LEU B 1 451 ? 17.672 24.297 3.711 1 90.88 451 LEU B N 1
ATOM 8377 C CA . LEU B 1 451 ? 16.75 23.344 3.098 1 90.88 451 LEU B CA 1
ATOM 8378 C C . LEU B 1 451 ? 16.594 23.609 1.606 1 90.88 451 LEU B C 1
ATOM 8380 O O . LEU B 1 451 ? 16.344 22.688 0.824 1 90.88 451 LEU B O 1
ATOM 8384 N N . LEU B 1 452 ? 16.656 24.891 1.266 1 91.88 452 LEU B N 1
ATOM 8385 C CA . LEU B 1 452 ? 16.594 25.312 -0.129 1 91.88 452 LEU B CA 1
ATOM 8386 C C . LEU B 1 452 ? 17.922 25.891 -0.596 1 91.88 452 LEU B C 1
ATOM 8388 O O . LEU B 1 452 ? 18.703 26.391 0.217 1 91.88 452 LEU B O 1
ATOM 8392 N N . ILE B 1 453 ? 18.141 25.812 -1.88 1 91.88 453 ILE B N 1
ATOM 8393 C CA . ILE B 1 453 ? 19.328 26.375 -2.492 1 91.88 453 ILE B CA 1
ATOM 8394 C C . ILE B 1 453 ? 18.969 27.625 -3.283 1 91.88 453 ILE B C 1
ATOM 8396 O O . ILE B 1 453 ? 18.094 27.578 -4.152 1 91.88 453 ILE B O 1
ATOM 8400 N N . PRO B 1 454 ? 19.609 28.625 -2.893 1 93.31 454 PRO B N 1
ATOM 8401 C CA . PRO B 1 454 ? 19.312 29.859 -3.629 1 93.31 454 PRO B CA 1
ATOM 8402 C C . PRO B 1 454 ? 19.672 29.766 -5.109 1 93.31 454 PRO B C 1
ATOM 8404 O O . PRO B 1 454 ? 20.625 29.062 -5.473 1 93.31 454 PRO B O 1
ATOM 8407 N N . THR B 1 455 ? 18.906 30.438 -5.93 1 91.88 455 THR B N 1
ATOM 8408 C CA . THR B 1 455 ? 19.188 30.484 -7.363 1 91.88 455 THR B CA 1
ATOM 8409 C C . THR B 1 455 ? 20.422 31.328 -7.652 1 91.88 455 THR B C 1
ATOM 8411 O O . THR B 1 455 ? 21.234 30.969 -8.5 1 91.88 455 THR B O 1
ATOM 8414 N N . SER B 1 456 ? 20.5 32.438 -7.023 1 92.88 456 SER B N 1
ATOM 8415 C CA . SER B 1 456 ? 21.672 33.281 -7.055 1 92.88 456 SER B CA 1
ATOM 8416 C C . SER B 1 456 ? 21.891 33.969 -5.711 1 92.88 456 SER B C 1
ATOM 8418 O O . SER B 1 456 ? 20.984 34.031 -4.887 1 92.88 456 SER B O 1
ATOM 8420 N N . GLY B 1 457 ? 23.109 34.312 -5.496 1 94.19 457 GLY B N 1
ATOM 8421 C CA . GLY B 1 457 ? 23.469 34.906 -4.215 1 94.19 457 GLY B CA 1
ATOM 8422 C C . GLY B 1 457 ? 24.078 33.906 -3.248 1 94.19 457 GLY B C 1
ATOM 8423 O O . GLY B 1 457 ? 24.312 32.75 -3.607 1 94.19 457 GLY B O 1
ATOM 8424 N N . THR B 1 458 ? 24.422 34.438 -2.061 1 94.88 458 THR B N 1
ATOM 8425 C CA . THR B 1 458 ? 25.109 33.562 -1.123 1 94.88 458 THR B CA 1
ATOM 8426 C C . THR B 1 458 ? 24.656 33.844 0.307 1 94.88 458 THR B C 1
ATOM 8428 O O . THR B 1 458 ? 24.172 34.938 0.614 1 94.88 458 THR B O 1
ATOM 8431 N N . ILE B 1 459 ? 24.719 32.875 1.073 1 95.38 459 ILE B N 1
ATOM 8432 C CA . ILE B 1 459 ? 24.5 32.969 2.514 1 95.38 459 ILE B CA 1
ATOM 8433 C C . ILE B 1 459 ? 25.781 32.562 3.25 1 95.38 459 ILE B C 1
ATOM 8435 O O . ILE B 1 459 ? 26.391 31.547 2.951 1 95.38 459 ILE B O 1
ATOM 8439 N N . THR B 1 460 ? 26.188 33.438 4.105 1 95.25 460 THR B N 1
ATOM 8440 C CA . THR B 1 460 ? 27.406 33.156 4.863 1 95.25 460 THR B CA 1
ATOM 8441 C C . THR B 1 460 ? 27.141 33.281 6.363 1 95.25 460 THR B C 1
ATOM 8443 O O . THR B 1 460 ? 26.328 34.094 6.797 1 95.25 460 THR B O 1
ATOM 8446 N N . CYS B 1 461 ? 27.703 32.438 7.098 1 93.56 461 CYS B N 1
ATOM 8447 C CA . CYS B 1 461 ? 27.797 32.531 8.547 1 93.56 461 CYS B CA 1
ATOM 8448 C C . CYS B 1 461 ? 29.188 33 8.984 1 93.56 461 CYS B C 1
ATOM 8450 O O . CYS B 1 461 ? 30.141 32.219 8.906 1 93.56 461 CYS B O 1
ATOM 8452 N N . ASP B 1 462 ? 29.141 34.188 9.461 1 92.75 462 ASP B N 1
ATOM 8453 C CA . ASP B 1 462 ? 30.438 34.812 9.648 1 92.75 462 ASP B CA 1
ATOM 8454 C C . ASP B 1 462 ? 31.25 34.812 8.352 1 92.75 462 ASP B C 1
ATOM 8456 O O . ASP B 1 462 ? 30.797 35.344 7.328 1 92.75 462 ASP B O 1
ATOM 8460 N N . ASP B 1 463 ? 32.312 34.031 8.25 1 89.38 463 ASP B N 1
ATOM 8461 C CA . ASP B 1 463 ? 33.156 34.031 7.051 1 89.38 463 ASP B CA 1
ATOM 8462 C C . ASP B 1 463 ? 33.031 32.688 6.305 1 89.38 463 ASP B C 1
ATOM 8464 O O . ASP B 1 463 ? 33.719 32.469 5.312 1 89.38 463 ASP B O 1
ATOM 8468 N N . ILE B 1 464 ? 32.094 31.938 6.734 1 92.25 464 ILE B N 1
ATOM 8469 C CA . ILE B 1 464 ? 31.984 30.609 6.129 1 92.25 464 ILE B CA 1
ATOM 8470 C C . ILE B 1 464 ? 30.812 30.594 5.152 1 92.25 464 ILE B C 1
ATOM 8472 O O . ILE B 1 464 ? 29.672 30.906 5.531 1 92.25 464 ILE B O 1
ATOM 8476 N N . LEU B 1 465 ? 31.062 30.25 3.957 1 93.19 465 LEU B N 1
ATOM 8477 C CA . LEU B 1 465 ? 30.031 30.141 2.928 1 93.19 465 LEU B CA 1
ATOM 8478 C C . LEU B 1 465 ? 29.203 28.875 3.123 1 93.19 465 LEU B C 1
ATOM 8480 O O . LEU B 1 465 ? 29.766 27.781 3.24 1 93.19 465 LEU B O 1
ATOM 8484 N N . LEU B 1 466 ? 27.906 28.984 3.209 1 91.94 466 LEU B N 1
ATOM 8485 C CA . LEU B 1 466 ? 27 27.859 3.445 1 91.94 466 LEU B CA 1
ATOM 8486 C C . LEU B 1 466 ? 26.609 27.188 2.133 1 91.94 466 LEU B C 1
ATOM 8488 O O . LEU B 1 466 ? 25.453 27.25 1.72 1 91.94 466 LEU B O 1
ATOM 8492 N N . GLU B 1 467 ? 27.562 26.562 1.521 1 89.5 467 GLU B N 1
ATOM 8493 C CA . GLU B 1 467 ? 27.344 25.859 0.259 1 89.5 467 GLU B CA 1
ATOM 8494 C C . GLU B 1 467 ? 27.844 24.422 0.325 1 89.5 467 GLU B C 1
ATOM 8496 O O . GLU B 1 467 ? 28.703 24.094 1.15 1 89.5 467 GLU B O 1
ATOM 8501 N N . GLY B 1 468 ? 27.172 23.641 -0.454 1 86.25 468 GLY B N 1
ATOM 8502 C CA . GLY B 1 468 ? 27.609 22.266 -0.566 1 86.25 468 GLY B CA 1
ATOM 8503 C C . GLY B 1 468 ? 27.453 21.484 0.725 1 86.25 468 GLY B C 1
ATOM 8504 O O . GLY B 1 468 ? 26.375 21.469 1.326 1 86.25 468 GLY B O 1
ATOM 8505 N N . GLU B 1 469 ? 28.578 20.969 1.205 1 85.88 469 GLU B N 1
ATOM 8506 C CA . GLU B 1 469 ? 28.578 20.109 2.379 1 85.88 469 GLU B CA 1
ATOM 8507 C C . GLU B 1 469 ? 28.375 20.906 3.66 1 85.88 469 GLU B C 1
ATOM 8509 O O . GLU B 1 469 ? 27.844 20.391 4.648 1 85.88 469 GLU B O 1
ATOM 8514 N N . VAL B 1 470 ? 28.703 22.125 3.584 1 88.62 470 VAL B N 1
ATOM 8515 C CA . VAL B 1 470 ? 28.641 22.969 4.77 1 88.62 470 VAL B CA 1
ATOM 8516 C C . VAL B 1 470 ? 27.172 23.219 5.133 1 88.62 470 VAL B C 1
ATOM 8518 O O . VAL B 1 470 ? 26.844 23.453 6.301 1 88.62 470 VAL B O 1
ATOM 8521 N N . ARG B 1 471 ? 26.359 23.094 4.191 1 88.88 471 ARG B N 1
ATOM 8522 C CA . ARG B 1 471 ? 24.938 23.344 4.422 1 88.88 471 ARG B CA 1
ATOM 8523 C C . ARG B 1 471 ? 24.344 22.312 5.363 1 88.88 471 ARG B C 1
ATOM 8525 O O . ARG B 1 471 ? 23.516 22.641 6.223 1 88.88 471 ARG B O 1
ATOM 8532 N N . SER B 1 472 ? 24.75 21.156 5.164 1 86.19 472 SER B N 1
ATOM 8533 C CA . SER B 1 472 ? 24.234 20.094 6.02 1 86.19 472 SER B CA 1
ATOM 8534 C C . SER B 1 472 ? 24.766 20.234 7.449 1 86.19 472 SER B C 1
ATOM 8536 O O . SER B 1 472 ? 24.031 19.969 8.406 1 86.19 472 SER B O 1
ATOM 8538 N N . VAL B 1 473 ? 25.969 20.656 7.516 1 88.12 473 VAL B N 1
ATOM 8539 C CA . VAL B 1 473 ? 26.578 20.875 8.828 1 88.12 473 VAL B CA 1
ATOM 8540 C C . VAL B 1 473 ? 25.891 22.031 9.531 1 88.12 473 VAL B C 1
ATOM 8542 O O . VAL B 1 473 ? 25.656 21.984 10.742 1 88.12 473 VAL B O 1
ATOM 8545 N N . TRP B 1 474 ? 25.578 22.969 8.75 1 90.94 474 TRP B N 1
ATOM 8546 C CA . TRP B 1 474 ? 24.875 24.141 9.266 1 90.94 474 TRP B CA 1
ATOM 8547 C C . TRP B 1 474 ? 23.5 23.766 9.797 1 90.94 474 TRP B C 1
ATOM 8549 O O . TRP B 1 474 ? 23.109 24.188 10.883 1 90.94 474 TRP B O 1
ATOM 8559 N N . ARG B 1 475 ? 22.844 22.953 9.164 1 89.5 475 ARG B N 1
ATOM 8560 C CA . ARG B 1 475 ? 21.484 22.578 9.523 1 89.5 475 ARG B CA 1
ATOM 8561 C C . ARG B 1 475 ? 21.453 21.812 10.844 1 89.5 475 ARG B C 1
ATOM 8563 O O . ARG B 1 475 ? 20.484 21.891 11.602 1 89.5 475 ARG B O 1
ATOM 8570 N N . ARG B 1 476 ? 22.578 21.172 11.172 1 86.81 476 ARG B N 1
ATOM 8571 C CA . ARG B 1 476 ? 22.672 20.438 12.43 1 86.81 476 ARG B CA 1
ATOM 8572 C C . ARG B 1 476 ? 22.672 21.391 13.617 1 86.81 476 ARG B C 1
ATOM 8574 O O . ARG B 1 476 ? 22.344 21 14.742 1 86.81 476 ARG B O 1
ATOM 8581 N N . ASN B 1 477 ? 22.969 22.594 13.32 1 90.25 477 ASN B N 1
ATOM 8582 C CA . ASN B 1 477 ? 23.047 23.578 14.391 1 90.25 477 ASN B CA 1
ATOM 8583 C C . ASN B 1 477 ? 21.797 24.469 14.438 1 90.25 477 ASN B C 1
ATOM 8585 O O . ASN B 1 477 ? 21.781 25.469 15.156 1 90.25 477 ASN B O 1
ATOM 8589 N N . ILE B 1 478 ? 20.859 24 13.68 1 92.44 478 ILE B N 1
ATOM 8590 C CA . ILE B 1 478 ? 19.625 24.797 13.609 1 92.44 478 ILE B CA 1
ATOM 8591 C C . ILE B 1 478 ? 18.469 23.984 14.172 1 92.44 478 ILE B C 1
ATOM 8593 O O . ILE B 1 478 ? 18.375 22.781 13.945 1 92.44 478 ILE B O 1
ATOM 8597 N N . ALA B 1 479 ? 17.734 24.578 15.031 1 92.12 479 ALA B N 1
ATOM 8598 C CA . ALA B 1 479 ? 16.453 24.016 15.422 1 92.12 479 ALA B CA 1
ATOM 8599 C C . ALA B 1 479 ? 15.297 24.766 14.742 1 92.12 479 ALA B C 1
ATOM 8601 O O . ALA B 1 479 ? 15.148 25.969 14.906 1 92.12 479 ALA B O 1
ATOM 8602 N N . TYR B 1 480 ? 14.555 24.047 13.969 1 91.88 480 TYR B N 1
ATOM 8603 C CA . TYR B 1 480 ? 13.508 24.641 13.141 1 91.88 480 TYR B CA 1
ATOM 8604 C C . TYR B 1 480 ? 12.133 24.156 13.57 1 91.88 480 TYR B C 1
ATOM 8606 O O . TYR B 1 480 ? 11.828 22.953 13.469 1 91.88 480 TYR B O 1
ATOM 8614 N N . ILE B 1 481 ? 11.359 25 14.094 1 89.38 481 ILE B N 1
ATOM 8615 C CA . ILE B 1 481 ? 9.961 24.719 14.375 1 89.38 481 ILE B CA 1
ATOM 8616 C C . ILE B 1 481 ? 9.086 25.219 13.234 1 89.38 481 ILE B C 1
ATOM 8618 O O . ILE B 1 481 ? 8.906 26.438 13.078 1 89.38 481 ILE B O 1
ATOM 8622 N N . THR B 1 482 ? 8.531 24.328 12.555 1 83.31 482 THR B N 1
ATOM 8623 C CA . THR B 1 482 ? 7.734 24.672 11.383 1 83.31 482 THR B CA 1
ATOM 8624 C C . THR B 1 482 ? 6.332 25.109 11.797 1 83.31 482 THR B C 1
ATOM 8626 O O . THR B 1 482 ? 5.945 24.969 12.953 1 83.31 482 THR B O 1
ATOM 8629 N N . GLN B 1 483 ? 5.699 25.625 10.812 1 71.25 483 GLN B N 1
ATOM 8630 C CA . GLN B 1 483 ? 4.336 26.094 11.039 1 71.25 483 GLN B CA 1
ATOM 8631 C C . GLN B 1 483 ? 3.432 24.953 11.5 1 71.25 483 GLN B C 1
ATOM 8633 O O . GLN B 1 483 ? 2.674 25.109 12.461 1 71.25 483 GLN B O 1
ATOM 8638 N N . GLU B 1 484 ? 3.555 23.891 10.766 1 71.38 484 GLU B N 1
ATOM 8639 C CA . GLU B 1 484 ? 2.852 22.688 11.188 1 71.38 484 GLU B CA 1
ATOM 8640 C C . GLU B 1 484 ? 3.758 21.781 12.016 1 71.38 484 GLU B C 1
ATOM 8642 O O . GLU B 1 484 ? 4.672 21.141 11.484 1 71.38 484 GLU B O 1
ATOM 8647 N N . VAL B 1 485 ? 3.391 21.75 13.328 1 78 485 VAL B N 1
ATOM 8648 C CA . VAL B 1 485 ? 4.211 20.953 14.234 1 78 485 VAL B CA 1
ATOM 8649 C C . VAL B 1 485 ? 3.916 19.469 14.031 1 78 485 VAL B C 1
ATOM 8651 O O . VAL B 1 485 ? 2.752 19.062 13.953 1 78 485 VAL B O 1
ATOM 8654 N N . TYR B 1 486 ? 4.902 18.75 13.859 1 81.69 486 TYR B N 1
ATOM 8655 C CA . TYR B 1 486 ? 4.742 17.312 13.695 1 81.69 486 TYR B CA 1
ATOM 8656 C C . TYR B 1 486 ? 5.301 16.547 14.891 1 81.69 486 TYR B C 1
ATOM 8658 O O . TYR B 1 486 ? 6.461 16.75 15.273 1 81.69 486 TYR B O 1
ATOM 8666 N N . LEU B 1 487 ? 4.457 15.773 15.547 1 84.81 487 LEU B N 1
ATOM 8667 C CA . LEU B 1 487 ? 4.852 14.875 16.625 1 84.81 487 LEU B CA 1
ATOM 8668 C C . LEU B 1 487 ? 4.578 13.422 16.234 1 84.81 487 LEU B C 1
ATOM 8670 O O . LEU B 1 487 ? 3.551 13.117 15.633 1 84.81 487 LEU B O 1
ATOM 8674 N N . PHE B 1 488 ? 5.449 12.562 16.531 1 81.12 488 PHE B N 1
ATOM 8675 C CA . PHE B 1 488 ? 5.312 11.148 16.188 1 81.12 488 PHE B CA 1
ATOM 8676 C C . PHE B 1 488 ? 4.363 10.445 17.141 1 81.12 488 PHE B C 1
ATOM 8678 O O . PHE B 1 488 ? 4.195 10.875 18.281 1 81.12 488 PHE B O 1
ATOM 8685 N N . HIS B 1 489 ? 3.777 9.383 16.594 1 80 489 HIS B N 1
ATOM 8686 C CA . HIS B 1 489 ? 2.979 8.523 17.453 1 80 489 HIS B CA 1
ATOM 8687 C C . HIS B 1 489 ? 3.865 7.715 18.391 1 80 489 HIS B C 1
ATOM 8689 O O . HIS B 1 489 ? 4.07 6.516 18.172 1 80 489 HIS B O 1
ATOM 8695 N N . ASP B 1 490 ? 4.309 8.32 19.359 1 82.5 490 ASP B N 1
ATOM 8696 C CA . ASP B 1 490 ? 5.211 7.746 20.359 1 82.5 490 ASP B CA 1
ATOM 8697 C C . ASP B 1 490 ? 5.098 8.477 21.688 1 82.5 490 ASP B C 1
ATOM 8699 O O . ASP B 1 490 ? 4.238 9.344 21.859 1 82.5 490 ASP B O 1
ATOM 8703 N N . THR B 1 491 ? 5.906 8.133 22.641 1 89.38 491 THR B N 1
ATOM 8704 C CA . THR B 1 491 ? 5.918 8.773 23.938 1 89.38 491 THR B CA 1
ATOM 8705 C C . THR B 1 491 ? 6.52 10.172 23.859 1 89.38 491 THR B C 1
ATOM 8707 O O . THR B 1 491 ? 7.227 10.492 22.891 1 89.38 491 THR B O 1
ATOM 8710 N N . ILE B 1 492 ? 6.172 11 24.844 1 92.12 492 ILE B N 1
ATOM 8711 C CA . ILE B 1 492 ? 6.75 12.336 24.922 1 92.12 492 ILE B CA 1
ATOM 8712 C C . ILE B 1 492 ? 8.273 12.234 25.016 1 92.12 492 ILE B C 1
ATOM 8714 O O . ILE B 1 492 ? 8.984 12.984 24.359 1 92.12 492 ILE B O 1
ATOM 8718 N N . ARG B 1 493 ? 8.672 11.242 25.703 1 90.88 493 ARG B N 1
ATOM 8719 C CA . ARG B 1 493 ? 10.102 11 25.859 1 90.88 493 ARG B CA 1
ATOM 8720 C C . ARG B 1 493 ? 10.773 10.773 24.516 1 90.88 493 ARG B C 1
ATOM 8722 O O . ARG B 1 493 ? 11.797 11.398 24.203 1 90.88 493 ARG B O 1
ATOM 8729 N N . HIS B 1 494 ? 10.242 9.961 23.75 1 86.38 494 HIS B N 1
ATOM 8730 C CA . HIS B 1 494 ? 10.844 9.602 22.469 1 86.38 494 HIS B CA 1
ATOM 8731 C C . HIS B 1 494 ? 10.75 10.766 21.484 1 86.38 494 HIS B C 1
ATOM 8733 O O . HIS B 1 494 ? 11.633 10.922 20.625 1 86.38 494 HIS B O 1
ATOM 8739 N N . ASN B 1 495 ? 9.719 11.555 21.625 1 88.38 495 ASN B N 1
ATOM 8740 C CA . ASN B 1 495 ? 9.57 12.719 20.766 1 88.38 495 ASN B CA 1
ATOM 8741 C C . ASN B 1 495 ? 10.617 13.781 21.078 1 88.38 495 ASN B C 1
ATOM 8743 O O . ASN B 1 495 ? 10.938 14.617 20.234 1 88.38 495 ASN B O 1
ATOM 8747 N N . LEU B 1 496 ? 11.148 13.68 22.25 1 89.19 496 LEU B N 1
ATOM 8748 C CA . LEU B 1 496 ? 12.125 14.68 22.656 1 89.19 496 LEU B CA 1
ATOM 8749 C C . LEU B 1 496 ? 13.547 14.164 22.484 1 89.19 496 LEU B C 1
ATOM 8751 O O . LEU B 1 496 ? 14.477 14.945 22.281 1 89.19 496 LEU B O 1
ATOM 8755 N N . ARG B 1 497 ? 13.727 12.891 22.578 1 81.69 497 ARG B N 1
ATOM 8756 C CA . ARG B 1 497 ? 15.062 12.305 22.594 1 81.69 497 ARG B CA 1
ATOM 8757 C C . ARG B 1 497 ? 15.594 12.102 21.188 1 81.69 497 ARG B C 1
ATOM 8759 O O . ARG B 1 497 ? 16.797 11.883 21 1 81.69 497 ARG B O 1
ATOM 8766 N N . TRP B 1 498 ? 14.883 12.164 20.219 1 71.12 498 TRP B N 1
ATOM 8767 C CA . TRP B 1 498 ? 15.359 11.734 18.906 1 71.12 498 TRP B CA 1
ATOM 8768 C C . TRP B 1 498 ? 16.438 12.672 18.391 1 71.12 498 TRP B C 1
ATOM 8770 O O . TRP B 1 498 ? 17.266 12.281 17.562 1 71.12 498 TRP B O 1
ATOM 8780 N N . VAL B 1 499 ? 16.531 13.867 18.875 1 66.81 499 VAL B N 1
ATOM 8781 C CA . VAL B 1 499 ? 17.5 14.859 18.406 1 66.81 499 VAL B CA 1
ATOM 8782 C C . VAL B 1 499 ? 18.875 14.523 18.938 1 66.81 499 VAL B C 1
ATOM 8784 O O . VAL B 1 499 ? 19.891 14.703 18.25 1 66.81 499 VAL B O 1
ATOM 8787 N N . LYS B 1 500 ? 18.969 14.164 20.109 1 68.81 500 LYS B N 1
ATOM 8788 C CA . LYS B 1 500 ? 20.203 13.758 20.766 1 68.81 500 LYS B CA 1
ATOM 8789 C C . LYS B 1 500 ? 20 12.477 21.578 1 68.81 500 LYS B C 1
ATOM 8791 O O . LYS B 1 500 ? 19.109 12.414 22.422 1 68.81 500 LYS B O 1
ATOM 8796 N N . LYS B 1 501 ? 20.891 11.578 21.094 1 67.69 501 LYS B N 1
ATOM 8797 C CA . LYS B 1 501 ? 20.797 10.32 21.828 1 67.69 501 LYS B CA 1
ATOM 8798 C C . LYS B 1 501 ? 21.375 10.461 23.234 1 67.69 501 LYS B C 1
ATOM 8800 O O . LYS B 1 501 ? 22.297 11.266 23.453 1 67.69 501 LYS B O 1
ATOM 8805 N N . ASP B 1 502 ? 20.734 9.992 24.281 1 75.31 502 ASP B N 1
ATOM 8806 C CA . ASP B 1 502 ? 21.25 9.844 25.625 1 75.31 502 ASP B CA 1
ATOM 8807 C C . ASP B 1 502 ? 21.031 11.117 26.453 1 75.31 502 ASP B C 1
ATOM 8809 O O . ASP B 1 502 ? 21.953 11.578 27.141 1 75.31 502 ASP B O 1
ATOM 8813 N N . ILE B 1 503 ? 20.047 11.766 26.188 1 83.75 503 ILE B N 1
ATOM 8814 C CA . ILE B 1 503 ? 19.719 12.922 27.016 1 83.75 503 ILE B CA 1
ATOM 8815 C C . ILE B 1 503 ? 19.094 12.461 28.328 1 83.75 503 ILE B C 1
ATOM 8817 O O . ILE B 1 503 ? 18.281 11.531 28.344 1 83.75 503 ILE B O 1
ATOM 8821 N N . SER B 1 504 ? 19.609 13.008 29.406 1 88.81 504 SER B N 1
ATOM 8822 C CA . SER B 1 504 ? 19.094 12.656 30.734 1 88.81 504 SER B CA 1
ATOM 8823 C C . SER B 1 504 ? 17.703 13.242 30.953 1 88.81 504 SER B C 1
ATOM 8825 O O . SER B 1 504 ? 17.328 14.234 30.328 1 88.81 504 SER B O 1
ATOM 8827 N N . ASP B 1 505 ? 17.031 12.641 31.859 1 90.94 505 ASP B N 1
ATOM 8828 C CA . ASP B 1 505 ? 15.688 13.109 32.188 1 90.94 505 ASP B CA 1
ATOM 8829 C C . ASP B 1 505 ? 15.734 14.5 32.812 1 90.94 505 ASP B C 1
ATOM 8831 O O . ASP B 1 505 ? 14.812 15.305 32.625 1 90.94 505 ASP B O 1
ATOM 8835 N N . THR B 1 506 ? 16.781 14.711 33.469 1 92.19 506 THR B N 1
ATOM 8836 C CA . THR B 1 506 ? 16.938 16.016 34.125 1 92.19 506 THR B CA 1
ATOM 8837 C C . THR B 1 506 ? 17.016 17.125 33.062 1 92.19 506 THR B C 1
ATOM 8839 O O . THR B 1 506 ? 16.391 18.172 33.219 1 92.19 506 THR B O 1
ATOM 8842 N N . THR B 1 507 ? 17.719 16.844 32.094 1 91.94 507 THR B N 1
ATOM 8843 C CA . THR B 1 507 ? 17.844 17.812 31 1 91.94 507 THR B CA 1
ATOM 8844 C C . THR B 1 507 ? 16.531 18 30.266 1 91.94 507 THR B C 1
ATOM 8846 O O . THR B 1 507 ? 16.172 19.109 29.859 1 91.94 507 THR B O 1
ATOM 8849 N N . ILE B 1 508 ? 15.828 16.922 30.109 1 93.69 508 ILE B N 1
ATOM 8850 C CA . ILE B 1 508 ? 14.539 16.969 29.422 1 93.69 508 ILE B CA 1
ATOM 8851 C C . ILE B 1 508 ? 13.57 17.844 30.219 1 93.69 508 ILE B C 1
ATOM 8853 O O . ILE B 1 508 ? 12.922 18.734 29.641 1 93.69 508 ILE B O 1
ATOM 8857 N N . TRP B 1 509 ? 13.555 17.703 31.484 1 94.44 509 TRP B N 1
ATOM 8858 C CA . TRP B 1 509 ? 12.625 18.453 32.312 1 94.44 509 TRP B CA 1
ATOM 8859 C C . TRP B 1 509 ? 13.016 19.938 32.344 1 94.44 509 TRP B C 1
ATOM 8861 O O . TRP B 1 509 ? 12.148 20.812 32.406 1 94.44 509 TRP B O 1
ATOM 8871 N N . LYS B 1 510 ? 14.281 20.203 32.344 1 92.19 510 LYS B N 1
ATOM 8872 C CA . LYS B 1 510 ? 14.742 21.594 32.312 1 92.19 510 LYS B CA 1
ATOM 8873 C C . LYS B 1 510 ? 14.25 22.297 31.047 1 92.19 510 LYS B C 1
ATOM 8875 O O . LYS B 1 510 ? 13.789 23.438 31.125 1 92.19 510 LYS B O 1
ATOM 8880 N N . MET B 1 511 ? 14.391 21.625 29.969 1 91.44 511 MET B N 1
ATOM 8881 C CA . MET B 1 511 ? 13.961 22.25 28.719 1 91.44 511 MET B CA 1
ATOM 8882 C C . MET B 1 511 ? 12.445 22.328 28.641 1 91.44 511 MET B C 1
ATOM 8884 O O . MET B 1 511 ? 11.898 23.266 28.062 1 91.44 511 MET B O 1
ATOM 8888 N N . LEU B 1 512 ? 11.781 21.344 29.25 1 93.75 512 LEU B N 1
ATOM 8889 C CA . LEU B 1 512 ? 10.328 21.391 29.328 1 93.75 512 LEU B CA 1
ATOM 8890 C C . LEU B 1 512 ? 9.875 22.609 30.141 1 93.75 512 LEU B C 1
ATOM 8892 O O . LEU B 1 512 ? 8.867 23.234 29.812 1 93.75 512 LEU B O 1
ATOM 8896 N N . GLU B 1 513 ? 10.586 22.891 31.109 1 91.25 513 GLU B N 1
ATOM 8897 C CA . GLU B 1 513 ? 10.281 24.047 31.938 1 91.25 513 GLU B CA 1
ATOM 8898 C C . GLU B 1 513 ? 10.5 25.344 31.156 1 91.25 513 GLU B C 1
ATOM 8900 O O . GLU B 1 513 ? 9.664 26.25 31.203 1 91.25 513 GLU B O 1
ATOM 8905 N N . LEU B 1 514 ? 11.547 25.375 30.438 1 86.94 514 LEU B N 1
ATOM 8906 C CA . LEU B 1 514 ? 11.859 26.547 29.641 1 86.94 514 LEU B CA 1
ATOM 8907 C C . LEU B 1 514 ? 10.805 26.781 28.562 1 86.94 514 LEU B C 1
ATOM 8909 O O . LEU B 1 514 ? 10.508 27.922 28.203 1 86.94 514 LEU B O 1
ATOM 8913 N N . ALA B 1 515 ? 10.305 25.734 28.078 1 88.31 515 ALA B N 1
ATOM 8914 C CA . ALA B 1 515 ? 9.297 25.812 27.031 1 88.31 515 ALA B CA 1
ATOM 8915 C C . ALA B 1 515 ? 7.895 25.906 27.609 1 88.31 515 ALA B C 1
ATOM 8917 O O . ALA B 1 515 ? 6.902 25.812 26.891 1 88.31 515 ALA B O 1
ATOM 8918 N N . ALA B 1 516 ? 7.77 25.938 28.906 1 84.56 516 ALA B N 1
ATOM 8919 C CA . ALA B 1 516 ? 6.496 26.031 29.609 1 84.56 516 ALA B CA 1
ATOM 8920 C C . ALA B 1 516 ? 5.645 24.781 29.359 1 84.56 516 ALA B C 1
ATOM 8922 O O . ALA B 1 516 ? 4.426 24.875 29.219 1 84.56 516 ALA B O 1
ATOM 8923 N N . ALA B 1 517 ? 6.285 23.672 29.203 1 89.69 517 ALA B N 1
ATOM 8924 C CA . ALA B 1 517 ? 5.562 22.438 28.938 1 89.69 517 ALA B CA 1
ATOM 8925 C C . ALA B 1 517 ? 5.633 21.484 30.125 1 89.69 517 ALA B C 1
ATOM 8927 O O . ALA B 1 517 ? 4.906 20.484 30.188 1 89.69 517 ALA B O 1
ATOM 8928 N N . ALA B 1 518 ? 6.402 21.812 31.125 1 91.62 518 ALA B N 1
ATOM 8929 C CA . ALA B 1 518 ? 6.648 20.906 32.25 1 91.62 518 ALA B CA 1
ATOM 8930 C C . ALA B 1 518 ? 5.363 20.641 33.031 1 91.62 518 ALA B C 1
ATOM 8932 O O . ALA B 1 518 ? 5.113 19.516 33.438 1 91.62 518 ALA B O 1
ATOM 8933 N N . GLU B 1 519 ? 4.641 21.641 33.188 1 87 519 GLU B N 1
ATOM 8934 C CA . GLU B 1 519 ? 3.439 21.531 34 1 87 519 GLU B CA 1
ATOM 8935 C C . GLU B 1 519 ? 2.449 20.531 33.406 1 87 519 GLU B C 1
ATOM 8937 O O . GLU B 1 519 ? 1.957 19.641 34.094 1 87 519 GLU B O 1
ATOM 8942 N N . PHE B 1 520 ? 2.146 20.672 32.062 1 83.69 520 PHE B N 1
ATOM 8943 C CA . PHE B 1 520 ? 1.128 19.797 31.5 1 83.69 520 PHE B CA 1
ATOM 8944 C C . PHE B 1 520 ? 1.659 18.375 31.344 1 83.69 520 PHE B C 1
ATOM 8946 O O . PHE B 1 520 ? 0.902 17.406 31.453 1 83.69 520 PHE B O 1
ATOM 8953 N N . VAL B 1 521 ? 2.961 18.172 31.172 1 92.25 521 VAL B N 1
ATOM 8954 C CA . VAL B 1 521 ? 3.537 16.844 31.047 1 92.25 521 VAL B CA 1
ATOM 8955 C C . VAL B 1 521 ? 3.496 16.125 32.406 1 92.25 521 VAL B C 1
ATOM 8957 O O . VAL B 1 521 ? 3.24 14.922 32.469 1 92.25 521 VAL B O 1
ATOM 8960 N N . ALA B 1 522 ? 3.73 16.906 33.438 1 90.81 522 ALA B N 1
ATOM 8961 C CA . ALA B 1 522 ? 3.719 16.359 34.781 1 90.81 522 ALA B CA 1
ATOM 8962 C C . ALA B 1 522 ? 2.311 15.938 35.188 1 90.81 522 ALA B C 1
ATOM 8964 O O . ALA B 1 522 ? 2.139 15.016 36 1 90.81 522 ALA B O 1
ATOM 8965 N N . ARG B 1 523 ? 1.36 16.562 34.625 1 85.06 523 ARG B N 1
ATOM 8966 C CA . ARG B 1 523 ? -0.029 16.281 34.969 1 85.06 523 ARG B CA 1
ATOM 8967 C C . ARG B 1 523 ? -0.523 15.023 34.25 1 85.06 523 ARG B C 1
ATOM 8969 O O . ARG B 1 523 ? -1.525 14.43 34.656 1 85.06 523 ARG B O 1
ATOM 8976 N N . LEU B 1 524 ? 0.158 14.641 33.25 1 86.62 524 LEU B N 1
ATOM 8977 C CA . LEU B 1 524 ? -0.233 13.422 32.531 1 86.62 524 LEU B CA 1
ATOM 8978 C C . LEU B 1 524 ? 0.063 12.188 33.375 1 86.62 524 LEU B C 1
ATOM 8980 O O . LEU B 1 524 ? 1.114 12.102 34.031 1 86.62 524 LEU B O 1
ATOM 8984 N N . PRO B 1 525 ? -0.781 11.172 33.375 1 83.5 525 PRO B N 1
ATOM 8985 C CA . PRO B 1 525 ? -0.613 9.984 34.219 1 83.5 525 PRO B CA 1
ATOM 8986 C C . PRO B 1 525 ? 0.701 9.25 33.938 1 83.5 525 PRO B C 1
ATOM 8988 O O . PRO B 1 525 ? 1.335 8.758 34.875 1 83.5 525 PRO B O 1
ATOM 8991 N N . GLN B 1 526 ? 1.127 9.195 32.781 1 90.44 526 GLN B N 1
ATOM 8992 C CA . GLN B 1 526 ? 2.346 8.461 32.438 1 90.44 526 GLN B CA 1
ATOM 8993 C C . GLN B 1 526 ? 3.518 9.414 32.219 1 90.44 526 GLN B C 1
ATOM 8995 O O . GLN B 1 526 ? 4.594 8.992 31.797 1 90.44 526 GLN B O 1
ATOM 9000 N N . GLY B 1 527 ? 3.23 10.633 32.438 1 90.88 527 GLY B N 1
ATOM 9001 C CA . GLY B 1 527 ? 4.289 11.625 32.312 1 90.88 527 GLY B CA 1
ATOM 9002 C C . GLY B 1 527 ? 4.984 11.594 30.969 1 90.88 527 GLY B C 1
ATOM 9003 O O . GLY B 1 527 ? 4.328 11.641 29.922 1 90.88 527 GLY B O 1
ATOM 9004 N N . LEU B 1 528 ? 6.301 11.312 31.031 1 92.5 528 LEU B N 1
ATOM 9005 C CA . LEU B 1 528 ? 7.133 11.297 29.828 1 92.5 528 LEU B CA 1
ATOM 9006 C C . LEU B 1 528 ? 6.828 10.07 28.969 1 92.5 528 LEU B C 1
ATOM 9008 O O . LEU B 1 528 ? 7.098 10.07 27.766 1 92.5 528 LEU B O 1
ATOM 9012 N N . ASP B 1 529 ? 6.211 9.172 29.547 1 91.75 529 ASP B N 1
ATOM 9013 C CA . ASP B 1 529 ? 5.973 7.922 28.828 1 91.75 529 ASP B CA 1
ATOM 9014 C C . ASP B 1 529 ? 4.562 7.887 28.234 1 91.75 529 ASP B C 1
ATOM 9016 O O . ASP B 1 529 ? 4.125 6.855 27.719 1 91.75 529 ASP B O 1
ATOM 9020 N N . THR B 1 530 ? 3.922 9.023 28.266 1 88 530 THR B N 1
ATOM 9021 C CA . THR B 1 530 ? 2.59 9.117 27.672 1 88 530 THR B CA 1
ATOM 9022 C C . THR B 1 530 ? 2.662 9.047 26.156 1 88 530 THR B C 1
ATOM 9024 O O . THR B 1 530 ? 3.422 9.797 25.531 1 88 530 THR B O 1
ATOM 9027 N N . VAL B 1 531 ? 1.878 8.203 25.578 1 84.44 531 VAL B N 1
ATOM 9028 C CA . VAL B 1 531 ? 1.781 8.117 24.125 1 84.44 531 VAL B CA 1
ATOM 9029 C C . VAL B 1 531 ? 0.821 9.18 23.609 1 84.44 531 VAL B C 1
ATOM 9031 O O . VAL B 1 531 ? -0.342 9.234 24.016 1 84.44 531 VAL B O 1
ATOM 9034 N N . ILE B 1 532 ? 1.242 10.023 22.734 1 81.31 532 ILE B N 1
ATOM 9035 C CA . ILE B 1 532 ? 0.466 11.211 22.375 1 81.31 532 ILE B CA 1
ATOM 9036 C C . ILE B 1 532 ? -0.294 10.961 21.078 1 81.31 532 ILE B C 1
ATOM 9038 O O . ILE B 1 532 ? -1.137 11.766 20.672 1 81.31 532 ILE B O 1
ATOM 9042 N N . GLY B 1 533 ? -0.143 9.852 20.406 1 71.38 533 GLY B N 1
ATOM 9043 C CA . GLY B 1 533 ? -0.917 9.523 19.219 1 71.38 533 GLY B CA 1
ATOM 9044 C C . GLY B 1 533 ? -0.339 10.117 17.938 1 71.38 533 GLY B C 1
ATOM 9045 O O . GLY B 1 533 ? 0.714 10.758 17.969 1 71.38 533 GLY B O 1
ATOM 9046 N N . ASP B 1 534 ? -1.169 9.992 16.797 1 69.06 534 ASP B N 1
ATOM 9047 C CA . ASP B 1 534 ? -0.731 10.5 15.508 1 69.06 534 ASP B CA 1
ATOM 9048 C C . ASP B 1 534 ? -0.768 12.023 15.469 1 69.06 534 ASP B C 1
ATOM 9050 O O . ASP B 1 534 ? -1.799 12.633 15.766 1 69.06 534 ASP B O 1
ATOM 9054 N N . ARG B 1 535 ? 0.389 12.562 15.172 1 66.38 535 ARG B N 1
ATOM 9055 C CA . ARG B 1 535 ? 0.548 14.016 15.078 1 66.38 535 ARG B CA 1
ATOM 9056 C C . ARG B 1 535 ? 0.136 14.695 16.375 1 66.38 535 ARG B C 1
ATOM 9058 O O . ARG B 1 535 ? -0.354 15.828 16.359 1 66.38 535 ARG B O 1
ATOM 9065 N N . GLY B 1 536 ? 0.145 13.977 17.484 1 66.94 536 GLY B N 1
ATOM 9066 C CA . GLY B 1 536 ? -0.168 14.547 18.781 1 66.94 536 GLY B CA 1
ATOM 9067 C C . GLY B 1 536 ? -1.642 14.859 18.953 1 66.94 536 GLY B C 1
ATOM 9068 O O . GLY B 1 536 ? -1.998 15.836 19.625 1 66.94 536 GLY B O 1
ATOM 9069 N N . VAL B 1 537 ? -2.4 14.133 18.328 1 61.66 537 VAL B N 1
ATOM 9070 C CA . VAL B 1 537 ? -3.834 14.398 18.281 1 61.66 537 VAL B CA 1
ATOM 9071 C C . VAL B 1 537 ? -4.41 14.406 19.688 1 61.66 537 VAL B C 1
ATOM 9073 O O . VAL B 1 537 ? -5.418 15.07 19.953 1 61.66 537 VAL B O 1
ATOM 9076 N N . ARG B 1 538 ? -3.689 13.891 20.609 1 66.38 538 ARG B N 1
ATOM 9077 C CA . ARG B 1 538 ? -4.172 13.797 21.984 1 66.38 538 ARG B CA 1
ATOM 9078 C C . ARG B 1 538 ? -3.83 15.055 22.781 1 66.38 538 ARG B C 1
ATOM 9080 O O . ARG B 1 538 ? -4.277 15.227 23.906 1 66.38 538 ARG B O 1
ATOM 9087 N N . LEU B 1 539 ? -2.982 15.93 22.188 1 74.69 539 LEU B N 1
ATOM 9088 C CA . LEU B 1 539 ? -2.549 17.172 22.828 1 74.69 539 LEU B CA 1
ATOM 9089 C C . LEU B 1 539 ? -3.246 18.375 22.188 1 74.69 539 LEU B C 1
ATOM 9091 O O . LEU B 1 539 ? -3.689 18.312 21.047 1 74.69 539 LEU B O 1
ATOM 9095 N N . SER B 1 540 ? -3.322 19.359 23 1 68.75 540 SER B N 1
ATOM 9096 C CA . SER B 1 540 ? -3.83 20.609 22.453 1 68.75 540 SER B CA 1
ATOM 9097 C C . SER B 1 540 ? -2.803 21.266 21.531 1 68.75 540 SER B C 1
ATOM 9099 O O . SER B 1 540 ? -1.63 20.891 21.531 1 68.75 540 SER B O 1
ATOM 9101 N N . GLY B 1 541 ? -3.232 22.109 20.641 1 70.5 541 GLY B N 1
ATOM 9102 C CA . GLY B 1 541 ? -2.326 22.828 19.766 1 70.5 541 GLY B CA 1
ATOM 9103 C C . GLY B 1 541 ? -1.186 23.5 20.484 1 70.5 541 GLY B C 1
ATOM 9104 O O . GLY B 1 541 ? -0.034 23.438 20.062 1 70.5 541 GLY B O 1
ATOM 9105 N N . GLY B 1 542 ? -1.555 24.172 21.609 1 72.5 542 GLY B N 1
ATOM 9106 C CA . GLY B 1 542 ? -0.535 24.828 22.406 1 72.5 542 GLY B CA 1
ATOM 9107 C C . GLY B 1 542 ? 0.455 23.875 23.031 1 72.5 542 GLY B C 1
ATOM 9108 O O . GLY B 1 542 ? 1.649 24.172 23.109 1 72.5 542 GLY B O 1
ATOM 9109 N N . GLU B 1 543 ? -0.11 22.766 23.453 1 78.12 543 GLU B N 1
ATOM 9110 C CA . GLU B 1 543 ? 0.76 21.75 24.031 1 78.12 543 GLU B CA 1
ATOM 9111 C C . GLU B 1 543 ? 1.733 21.188 23 1 78.12 543 GLU B C 1
ATOM 9113 O O . GLU B 1 543 ? 2.906 20.969 23.312 1 78.12 543 GLU B O 1
ATOM 9118 N N . ARG B 1 544 ? 1.251 21.016 21.828 1 83.25 544 ARG B N 1
ATOM 9119 C CA . ARG B 1 544 ? 2.1 20.516 20.75 1 83.25 544 ARG B CA 1
ATOM 9120 C C . ARG B 1 544 ? 3.232 21.484 20.453 1 83.25 544 ARG B C 1
ATOM 9122 O O . ARG B 1 544 ? 4.375 21.078 20.25 1 83.25 544 ARG B O 1
ATOM 9129 N N . GLN B 1 545 ? 2.898 22.703 20.453 1 81.12 545 GLN B N 1
ATOM 9130 C CA . GLN B 1 545 ? 3.883 23.734 20.141 1 81.12 545 GLN B CA 1
ATOM 9131 C C . GLN B 1 545 ? 4.941 23.828 21.234 1 81.12 545 GLN B C 1
ATOM 9133 O O . GLN B 1 545 ? 6.129 24 20.953 1 81.12 545 GLN B O 1
ATOM 9138 N N . ARG B 1 546 ? 4.488 23.781 22.469 1 84.75 546 ARG B N 1
ATOM 9139 C CA . ARG B 1 546 ? 5.418 23.859 23.594 1 84.75 546 ARG B CA 1
ATOM 9140 C C . ARG B 1 546 ? 6.348 22.641 23.609 1 84.75 546 ARG B C 1
ATOM 9142 O O . ARG B 1 546 ? 7.527 22.766 23.953 1 84.75 546 ARG B O 1
ATOM 9149 N N . LEU B 1 547 ? 5.809 21.547 23.266 1 89.25 547 LEU B N 1
ATOM 9150 C CA . LEU B 1 547 ? 6.648 20.344 23.172 1 89.25 547 LEU B CA 1
ATOM 9151 C C . LEU B 1 547 ? 7.664 20.484 22.047 1 89.25 547 LEU B C 1
ATOM 9153 O O . LEU B 1 547 ? 8.805 20.031 22.172 1 89.25 547 LEU B O 1
ATOM 9157 N N . ALA B 1 548 ? 7.195 21.016 20.953 1 88.88 548 ALA B N 1
ATOM 9158 C CA . ALA B 1 548 ? 8.094 21.25 19.828 1 88.88 548 ALA B CA 1
ATOM 9159 C C . ALA B 1 548 ? 9.219 22.203 20.203 1 88.88 548 ALA B C 1
ATOM 9161 O O . ALA B 1 548 ? 10.359 22.047 19.781 1 88.88 548 ALA B O 1
ATOM 9162 N N . LEU B 1 549 ? 8.852 23.203 20.969 1 88.38 549 LEU B N 1
ATOM 9163 C CA . LEU B 1 549 ? 9.852 24.156 21.438 1 88.38 549 LEU B CA 1
ATOM 9164 C C . LEU B 1 549 ? 10.859 23.484 22.359 1 88.38 549 LEU B C 1
ATOM 9166 O O . LEU B 1 549 ? 12.062 23.734 22.281 1 88.38 549 LEU B O 1
ATOM 9170 N N . ALA B 1 550 ? 10.328 22.672 23.266 1 91.44 550 ALA B N 1
ATOM 9171 C CA . ALA B 1 550 ? 11.227 21.922 24.156 1 91.44 550 ALA B CA 1
ATOM 9172 C C . ALA B 1 550 ? 12.203 21.062 23.344 1 91.44 550 ALA B C 1
ATOM 9174 O O . ALA B 1 550 ? 13.391 21 23.672 1 91.44 550 ALA B O 1
ATOM 9175 N N . ARG B 1 551 ? 11.672 20.438 22.375 1 90.88 551 ARG B N 1
ATOM 9176 C CA . ARG B 1 551 ? 12.5 19.609 21.5 1 90.88 551 ARG B CA 1
ATOM 9177 C C . ARG B 1 551 ? 13.578 20.453 20.812 1 90.88 551 ARG B C 1
ATOM 9179 O O . ARG B 1 551 ? 14.734 20.031 20.719 1 90.88 551 ARG B O 1
ATOM 9186 N N . ALA B 1 552 ? 13.203 21.578 20.344 1 90.25 552 ALA B N 1
ATOM 9187 C CA . ALA B 1 552 ? 14.133 22.484 19.688 1 90.25 552 ALA B CA 1
ATOM 9188 C C . ALA B 1 552 ? 15.242 22.922 20.641 1 90.25 552 ALA B C 1
ATOM 9190 O O . ALA B 1 552 ? 16.422 22.984 20.25 1 90.25 552 ALA B O 1
ATOM 9191 N N . LEU B 1 553 ? 14.891 23.203 21.812 1 89.56 553 LEU B N 1
ATOM 9192 C CA . LEU B 1 553 ? 15.859 23.672 22.797 1 89.56 553 LEU B CA 1
ATOM 9193 C C . LEU B 1 553 ? 16.797 22.547 23.234 1 89.56 553 LEU B C 1
ATOM 9195 O O . LEU B 1 553 ? 17.969 22.797 23.531 1 89.56 553 LEU B O 1
ATOM 9199 N N . LEU B 1 554 ? 16.25 21.391 23.297 1 90.75 554 LEU B N 1
ATOM 9200 C CA . LEU B 1 554 ? 17.047 20.219 23.688 1 90.75 554 LEU B CA 1
ATOM 9201 C C . LEU B 1 554 ? 18.188 19.984 22.688 1 90.75 554 LEU B C 1
ATOM 9203 O O . LEU B 1 554 ? 19.219 19.438 23.062 1 90.75 554 LEU B O 1
ATOM 9207 N N . SER B 1 555 ? 18.016 20.406 21.516 1 88.81 555 SER B N 1
ATOM 9208 C CA . SER B 1 555 ? 19.047 20.203 20.484 1 88.81 555 SER B CA 1
ATOM 9209 C C . SER B 1 555 ? 20.203 21.172 20.656 1 88.81 555 SER B C 1
ATOM 9211 O O . SER B 1 555 ? 21.25 21.016 20.047 1 88.81 555 SER B O 1
ATOM 9213 N N . GLN B 1 556 ? 20.047 22.188 21.516 1 86.75 556 GLN B N 1
ATOM 9214 C CA . GLN B 1 556 ? 21.062 23.203 21.781 1 86.75 556 GLN B CA 1
ATOM 9215 C C . GLN B 1 556 ? 21.578 23.828 20.484 1 86.75 556 GLN B C 1
ATOM 9217 O O . GLN B 1 556 ? 22.766 23.766 20.188 1 86.75 556 GLN B O 1
ATOM 9222 N N . PRO B 1 557 ? 20.672 24.469 19.766 1 91.31 557 PRO B N 1
ATOM 9223 C CA . PRO B 1 557 ? 21.031 25.062 18.469 1 91.31 557 PRO B CA 1
ATOM 9224 C C . PRO B 1 557 ? 21.781 26.375 18.594 1 91.31 557 PRO B C 1
ATOM 9226 O O . PRO B 1 557 ? 21.828 26.969 19.672 1 91.31 557 PRO B O 1
ATOM 9229 N N . GLN B 1 558 ? 22.422 26.766 17.531 1 92.38 558 GLN B N 1
ATOM 9230 C CA . GLN B 1 558 ? 23 28.094 17.422 1 92.38 558 GLN B CA 1
ATOM 9231 C C . GLN B 1 558 ? 22.016 29.094 16.844 1 92.38 558 GLN B C 1
ATOM 9233 O O . GLN B 1 558 ? 22.125 30.297 17.078 1 92.38 558 GLN B O 1
ATOM 9238 N N . LEU B 1 559 ? 21.109 28.516 16.141 1 94.44 559 LEU B N 1
ATOM 9239 C CA . LEU B 1 559 ? 20.047 29.312 15.539 1 94.44 559 LEU B CA 1
ATOM 9240 C C . LEU B 1 559 ? 18.688 28.656 15.758 1 94.44 559 LEU B C 1
ATOM 9242 O O . LEU B 1 559 ? 18.5 27.469 15.477 1 94.44 559 LEU B O 1
ATOM 9246 N N . LEU B 1 560 ? 17.828 29.344 16.359 1 94.06 560 LEU B N 1
ATOM 9247 C CA . LEU B 1 560 ? 16.469 28.891 16.562 1 94.06 560 LEU B CA 1
ATOM 9248 C C . LEU B 1 560 ? 15.5 29.594 15.609 1 94.06 560 LEU B C 1
ATOM 9250 O O . LEU B 1 560 ? 15.469 30.828 15.562 1 94.06 560 LEU B O 1
ATOM 9254 N N . ILE B 1 561 ? 14.836 28.828 14.82 1 94.56 561 ILE B N 1
ATOM 9255 C CA . ILE B 1 561 ? 13.867 29.375 13.867 1 94.56 561 ILE B CA 1
ATOM 9256 C C . ILE B 1 561 ? 12.453 28.984 14.297 1 94.56 561 ILE B C 1
ATOM 9258 O O . ILE B 1 561 ? 12.156 27.812 14.492 1 94.56 561 ILE B O 1
ATOM 9262 N N . LEU B 1 562 ? 11.625 29.953 14.438 1 91.12 562 LEU B N 1
ATOM 9263 C CA . LEU B 1 562 ? 10.227 29.75 14.781 1 91.12 562 LEU B CA 1
ATOM 9264 C C . LEU B 1 562 ? 9.312 30.25 13.664 1 91.12 562 LEU B C 1
ATOM 9266 O O . LEU B 1 562 ? 9.172 31.453 13.469 1 91.12 562 LEU B O 1
ATOM 9270 N N . ASP B 1 563 ? 8.711 29.344 12.945 1 86.62 563 ASP B N 1
ATOM 9271 C CA . ASP B 1 563 ? 7.805 29.703 11.859 1 86.62 563 ASP B CA 1
ATOM 9272 C C . ASP B 1 563 ? 6.355 29.719 12.336 1 86.62 563 ASP B C 1
ATOM 9274 O O . ASP B 1 563 ? 5.676 28.688 12.297 1 86.62 563 ASP B O 1
ATOM 9278 N N . GLU B 1 564 ? 5.871 30.859 12.664 1 74.31 564 GLU B N 1
ATOM 9279 C CA . GLU B 1 564 ? 4.516 31.109 13.156 1 74.31 564 GLU B CA 1
ATOM 9280 C C . GLU B 1 564 ? 4.172 30.172 14.312 1 74.31 564 GLU B C 1
ATOM 9282 O O . GLU B 1 564 ? 3.07 29.625 14.359 1 74.31 564 GLU B O 1
ATOM 9287 N N . ALA B 1 565 ? 5.086 29.984 15.164 1 64.94 565 ALA B N 1
ATOM 9288 C CA . ALA B 1 565 ? 4.988 29 16.234 1 64.94 565 ALA B CA 1
ATOM 9289 C C . ALA B 1 565 ? 4.047 29.469 17.344 1 64.94 565 ALA B C 1
ATOM 9291 O O . ALA B 1 565 ? 3.721 28.703 18.25 1 64.94 565 ALA B O 1
ATOM 9292 N N . THR B 1 566 ? 3.551 30.641 17.234 1 63.69 566 THR B N 1
ATOM 9293 C CA . THR B 1 566 ? 2.729 31.141 18.328 1 63.69 566 THR B CA 1
ATOM 9294 C C . THR B 1 566 ? 1.325 31.484 17.844 1 63.69 566 THR B C 1
ATOM 9296 O O . THR B 1 566 ? 0.521 32.062 18.594 1 63.69 566 THR B O 1
ATOM 9299 N N . SER B 1 567 ? 1.163 31.141 16.594 1 62.38 567 SER B N 1
ATOM 9300 C CA . SER B 1 567 ? -0.084 31.594 16 1 62.38 567 SER B CA 1
ATOM 9301 C C . SER B 1 567 ? -1.286 30.859 16.578 1 62.38 567 SER B C 1
ATOM 9303 O O . SER B 1 567 ? -2.383 31.422 16.656 1 62.38 567 SER B O 1
ATOM 9305 N N . ALA B 1 568 ? -1.033 29.656 17.062 1 60.81 568 ALA B N 1
ATOM 9306 C CA . ALA B 1 568 ? -2.16 28.859 17.531 1 60.81 568 ALA B CA 1
ATOM 9307 C C . ALA B 1 568 ? -2.27 28.906 19.047 1 60.81 568 ALA B C 1
ATOM 9309 O O . ALA B 1 568 ? -3.047 28.156 19.641 1 60.81 568 ALA B O 1
ATOM 9310 N N . LEU B 1 569 ? -1.548 29.875 19.609 1 64.88 569 LEU B N 1
ATOM 9311 C CA . LEU B 1 569 ? -1.472 29.875 21.062 1 64.88 569 LEU B CA 1
ATOM 9312 C C . LEU B 1 569 ? -2.387 30.938 21.656 1 64.88 569 LEU B C 1
ATOM 9314 O O . LEU B 1 569 ? -2.615 31.984 21.031 1 64.88 569 LEU B O 1
ATOM 9318 N N . ASP B 1 570 ? -2.941 30.578 22.797 1 68.88 570 ASP B N 1
ATOM 9319 C CA . ASP B 1 570 ? -3.664 31.594 23.562 1 68.88 570 ASP B CA 1
ATOM 9320 C C . ASP B 1 570 ? -2.703 32.594 24.203 1 68.88 570 ASP B C 1
ATOM 9322 O O . ASP B 1 570 ? -1.49 32.344 24.234 1 68.88 570 ASP B O 1
ATOM 9326 N N . HIS B 1 571 ? -3.334 33.562 24.641 1 70.19 571 HIS B N 1
ATOM 9327 C CA . HIS B 1 571 ? -2.553 34.688 25.172 1 70.19 571 HIS B CA 1
ATOM 9328 C C . HIS B 1 571 ? -1.666 34.25 26.328 1 70.19 571 HIS B C 1
ATOM 9330 O O . HIS B 1 571 ? -0.52 34.688 26.438 1 70.19 571 HIS B O 1
ATOM 9336 N N . LYS B 1 572 ? -2.219 33.375 27.156 1 71.5 572 LYS B N 1
ATOM 9337 C CA . LYS B 1 572 ? -1.446 32.938 28.312 1 71.5 572 LYS B CA 1
ATOM 9338 C C . LYS B 1 572 ? -0.232 32.094 27.875 1 71.5 572 LYS B C 1
ATOM 9340 O O . LYS B 1 572 ? 0.879 32.344 28.359 1 71.5 572 LYS B O 1
ATOM 9345 N N . ASN B 1 573 ? -0.472 31.188 27.062 1 74 573 ASN B N 1
ATOM 9346 C CA . ASN B 1 573 ? 0.62 30.344 26.594 1 74 573 ASN B CA 1
ATOM 9347 C C . ASN B 1 573 ? 1.577 31.109 25.703 1 74 573 ASN B C 1
ATOM 9349 O O . ASN B 1 573 ? 2.779 30.844 25.688 1 74 573 ASN B O 1
ATOM 9353 N N . GLU B 1 574 ? 0.965 32.031 25.016 1 76.62 574 GLU B N 1
ATOM 9354 C CA . GLU B 1 574 ? 1.81 32.906 24.203 1 76.62 574 GLU B CA 1
ATOM 9355 C C . GLU B 1 574 ? 2.797 33.688 25.062 1 76.62 574 GLU B C 1
ATOM 9357 O O . GLU B 1 574 ? 3.967 33.812 24.719 1 76.62 574 GLU B O 1
ATOM 9362 N N . ARG B 1 575 ? 2.242 34.125 26.141 1 77.19 575 ARG B N 1
ATOM 9363 C CA . ARG B 1 575 ? 3.092 34.906 27.047 1 77.19 575 ARG B CA 1
ATOM 9364 C C . ARG B 1 575 ? 4.195 34 27.641 1 77.19 575 ARG B C 1
ATOM 9366 O O . ARG B 1 575 ? 5.328 34.469 27.812 1 77.19 575 ARG B O 1
ATOM 9373 N N . LYS B 1 576 ? 3.824 32.812 27.922 1 77.5 576 LYS B N 1
ATOM 9374 C CA . LYS B 1 576 ? 4.812 31.875 28.469 1 77.5 576 LYS B CA 1
ATOM 9375 C C . LYS B 1 576 ? 5.926 31.609 27.469 1 77.5 576 LYS B C 1
ATOM 9377 O O . LYS B 1 576 ? 7.102 31.562 27.828 1 77.5 576 LYS B O 1
ATOM 9382 N N . ILE B 1 577 ? 5.559 31.406 26.328 1 78.81 577 ILE B N 1
ATOM 9383 C CA . ILE B 1 577 ? 6.539 31.141 25.281 1 78.81 577 ILE B CA 1
ATOM 9384 C C . ILE B 1 577 ? 7.387 32.375 25.031 1 78.81 577 ILE B C 1
ATOM 9386 O O . ILE B 1 577 ? 8.594 32.281 24.812 1 78.81 577 ILE B O 1
ATOM 9390 N N . GLN B 1 578 ? 6.703 33.5 25.109 1 82.06 578 GLN B N 1
ATOM 9391 C CA . GLN B 1 578 ? 7.43 34.75 24.953 1 82.06 578 GLN B CA 1
ATOM 9392 C C . GLN B 1 578 ? 8.461 34.938 26.062 1 82.06 578 GLN B C 1
ATOM 9394 O O . GLN B 1 578 ? 9.57 35.406 25.812 1 82.06 578 GLN B O 1
ATOM 9399 N N . GLN B 1 579 ? 8.008 34.594 27.156 1 81.19 579 GLN B N 1
ATOM 9400 C CA . GLN B 1 579 ? 8.93 34.688 28.281 1 81.19 579 GLN B CA 1
ATOM 9401 C C . GLN B 1 579 ? 10.117 33.75 28.094 1 81.19 579 GLN B C 1
ATOM 9403 O O . GLN B 1 579 ? 11.258 34.094 28.391 1 81.19 579 GLN B O 1
ATOM 9408 N N . ALA B 1 580 ? 9.789 32.594 27.688 1 79.12 580 ALA B N 1
ATOM 9409 C CA . ALA B 1 580 ? 10.852 31.641 27.391 1 79.12 580 ALA B CA 1
ATOM 9410 C C . ALA B 1 580 ? 11.82 32.188 26.359 1 79.12 580 ALA B C 1
ATOM 9412 O O . ALA B 1 580 ? 13.039 32.031 26.484 1 79.12 580 ALA B O 1
ATOM 9413 N N . LEU B 1 581 ? 11.32 32.812 25.391 1 83 581 LEU B N 1
ATOM 9414 C CA . LEU B 1 581 ? 12.133 33.375 24.328 1 83 581 LEU B CA 1
ATOM 9415 C C . LEU B 1 581 ? 12.953 34.562 24.828 1 83 581 LEU B C 1
ATOM 9417 O O . LEU B 1 581 ? 14.078 34.781 24.375 1 83 581 LEU B O 1
ATOM 9421 N N . GLU B 1 582 ? 12.352 35.312 25.719 1 84.25 582 GLU B N 1
ATOM 9422 C CA . GLU B 1 582 ? 13.047 36.469 26.297 1 84.25 582 GLU B CA 1
ATOM 9423 C C . GLU B 1 582 ? 14.273 36 27.094 1 84.25 582 GLU B C 1
ATOM 9425 O O . GLU B 1 582 ? 15.305 36.688 27.094 1 84.25 582 GLU B O 1
ATOM 9430 N N . HIS B 1 583 ? 14.07 34.906 27.703 1 83.19 583 HIS B N 1
ATOM 9431 C CA . HIS B 1 583 ? 15.188 34.344 28.469 1 83.19 583 HIS B CA 1
ATOM 9432 C C . HIS B 1 583 ? 16.344 33.938 27.562 1 83.19 583 HIS B C 1
ATOM 9434 O O . HIS B 1 583 ? 17.484 33.875 28 1 83.19 583 HIS B O 1
ATOM 9440 N N . LEU B 1 584 ? 16 33.688 26.391 1 85.5 584 LEU B N 1
ATOM 9441 C CA . LEU B 1 584 ? 17 33.219 25.438 1 85.5 584 LEU B CA 1
ATOM 9442 C C . LEU B 1 584 ? 17.609 34.406 24.672 1 85.5 584 LEU B C 1
ATOM 9444 O O . LEU B 1 584 ? 18.641 34.25 24 1 85.5 584 LEU B O 1
ATOM 9448 N N . GLN B 1 585 ? 16.969 35.5 24.828 1 86.31 585 GLN B N 1
ATOM 9449 C CA . GLN B 1 585 ? 17.453 36.688 24.125 1 86.31 585 GLN B CA 1
ATOM 9450 C C . GLN B 1 585 ? 18.875 37.031 24.547 1 86.31 585 GLN B C 1
ATOM 9452 O O . GLN B 1 585 ? 19.203 37 25.734 1 86.31 585 GLN B O 1
ATOM 9457 N N . GLY B 1 586 ? 19.672 37.344 23.562 1 86.62 586 GLY B N 1
ATOM 9458 C CA . GLY B 1 586 ? 21.062 37.688 23.828 1 86.62 586 GLY B CA 1
ATOM 9459 C C . GLY B 1 586 ? 21.969 36.469 23.969 1 86.62 586 GLY B C 1
ATOM 9460 O O . GLY B 1 586 ? 23.188 36.594 23.969 1 86.62 586 GLY B O 1
ATOM 9461 N N . LYS B 1 587 ? 21.359 35.344 24.094 1 87.81 587 LYS B N 1
ATOM 9462 C CA . LYS B 1 587 ? 22.141 34.125 24.266 1 87.81 587 LYS B CA 1
ATOM 9463 C C . LYS B 1 587 ? 22.094 33.25 23.031 1 87.81 587 LYS B C 1
ATOM 9465 O O . LYS B 1 587 ? 22.969 32.406 22.812 1 87.81 587 LYS B O 1
ATOM 9470 N N . LEU B 1 588 ? 21.078 33.406 22.344 1 92 588 LEU B N 1
ATOM 9471 C CA . LEU B 1 588 ? 20.828 32.594 21.172 1 92 588 LEU B CA 1
ATOM 9472 C C . LEU B 1 588 ? 20.312 33.438 20.016 1 92 588 LEU B C 1
ATOM 9474 O O . LEU B 1 588 ? 19.578 34.406 20.234 1 92 588 LEU B O 1
ATOM 9478 N N . THR B 1 589 ? 20.781 33.125 18.812 1 94.56 589 THR B N 1
ATOM 9479 C CA . THR B 1 589 ? 20.219 33.781 17.641 1 94.56 589 THR B CA 1
ATOM 9480 C C . THR B 1 589 ? 18.844 33.188 17.312 1 94.56 589 THR B C 1
ATOM 9482 O O . THR B 1 589 ? 18.688 31.984 17.188 1 94.56 589 THR B O 1
ATOM 9485 N N . ILE B 1 590 ? 17.844 34.062 17.219 1 94 590 ILE B N 1
ATOM 9486 C CA . ILE B 1 590 ? 16.469 33.594 17 1 94 590 ILE B CA 1
ATOM 9487 C C . ILE B 1 590 ? 15.852 34.312 15.82 1 94 590 ILE B C 1
ATOM 9489 O O . ILE B 1 590 ? 15.969 35.531 15.695 1 94 590 ILE B O 1
ATOM 9493 N N . ILE B 1 591 ? 15.312 33.562 14.883 1 94.38 591 ILE B N 1
ATOM 9494 C CA . ILE B 1 591 ? 14.492 34.125 13.805 1 94.38 591 ILE B CA 1
ATOM 9495 C C . ILE B 1 591 ? 13.031 33.719 14.016 1 94.38 591 ILE B C 1
ATOM 9497 O O . ILE B 1 591 ? 12.719 32.531 14.141 1 94.38 591 ILE B O 1
ATOM 9501 N N . ILE B 1 592 ? 12.172 34.688 14.07 1 91.56 592 ILE B N 1
ATOM 9502 C CA . ILE B 1 592 ? 10.766 34.406 14.32 1 91.56 592 ILE B CA 1
ATOM 9503 C C . ILE B 1 592 ? 9.914 35 13.211 1 91.56 592 ILE B C 1
ATOM 9505 O O . ILE B 1 592 ? 10.07 36.188 12.867 1 91.56 592 ILE B O 1
ATOM 9509 N N . ILE B 1 593 ? 9.148 34.156 12.578 1 88.25 593 ILE B N 1
ATOM 9510 C CA . ILE B 1 593 ? 8.109 34.656 11.688 1 88.25 593 ILE B CA 1
ATOM 9511 C C . ILE B 1 593 ? 6.832 34.938 12.484 1 88.25 593 ILE B C 1
ATOM 9513 O O . ILE B 1 593 ? 6.254 34.031 13.07 1 88.25 593 ILE B O 1
ATOM 9517 N N . ALA B 1 594 ? 6.457 36.156 12.648 1 78.62 594 ALA B N 1
ATOM 9518 C CA . ALA B 1 594 ? 5.305 36.5 13.477 1 78.62 594 ALA B CA 1
ATOM 9519 C C . ALA B 1 594 ? 4.438 37.562 12.797 1 78.62 594 ALA B C 1
ATOM 9521 O O . ALA B 1 594 ? 4.949 38.406 12.062 1 78.62 594 ALA B O 1
ATOM 9522 N N . HIS B 1 595 ? 3.283 37.438 13.086 1 70.06 595 HIS B N 1
ATOM 9523 C CA . HIS B 1 595 ? 2.334 38.438 12.594 1 70.06 595 HIS B CA 1
ATOM 9524 C C . HIS B 1 595 ? 1.731 39.25 13.734 1 70.06 595 HIS B C 1
ATOM 9526 O O . HIS B 1 595 ? 1.187 40.312 13.523 1 70.06 595 HIS B O 1
ATOM 9532 N N . ARG B 1 596 ? 1.967 38.75 14.867 1 69.25 596 ARG B N 1
ATOM 9533 C CA . ARG B 1 596 ? 1.32 39.375 16.016 1 69.25 596 ARG B CA 1
ATOM 9534 C C . ARG B 1 596 ? 2.195 40.469 16.609 1 69.25 596 ARG B C 1
ATOM 9536 O O . ARG B 1 596 ? 3.408 40.281 16.75 1 69.25 596 ARG B O 1
ATOM 9543 N N . LYS B 1 597 ? 1.573 41.469 17.016 1 71 597 LYS B N 1
ATOM 9544 C CA . LYS B 1 597 ? 2.264 42.625 17.547 1 71 597 LYS B CA 1
ATOM 9545 C C . LYS B 1 597 ? 2.971 42.312 18.859 1 71 597 LYS B C 1
ATOM 9547 O O . LYS B 1 597 ? 4.062 42.812 19.125 1 71 597 LYS B O 1
ATOM 9552 N N . THR B 1 598 ? 2.367 41.469 19.625 1 70.88 598 THR B N 1
ATOM 9553 C CA . THR B 1 598 ? 2.936 41.156 20.922 1 70.88 598 THR B CA 1
ATOM 9554 C C . THR B 1 598 ? 4.285 40.469 20.766 1 70.88 598 THR B C 1
ATOM 9556 O O . THR B 1 598 ? 5.195 40.656 21.578 1 70.88 598 THR B O 1
ATOM 9559 N N . THR B 1 599 ? 4.387 39.719 19.797 1 74.38 599 THR B N 1
ATOM 9560 C CA . THR B 1 599 ? 5.637 39 19.531 1 74.38 599 THR B CA 1
ATOM 9561 C C . THR B 1 599 ? 6.703 39.969 19 1 74.38 599 THR B C 1
ATOM 9563 O O . THR B 1 599 ? 7.883 39.812 19.328 1 74.38 599 THR B O 1
ATOM 9566 N N . LEU B 1 600 ? 6.207 40.969 18.344 1 79.12 600 LEU B N 1
ATOM 9567 C CA . LEU B 1 600 ? 7.117 41.906 17.688 1 79.12 600 LEU B CA 1
ATOM 9568 C C . LEU B 1 600 ? 7.676 42.906 18.703 1 79.12 600 LEU B C 1
ATOM 9570 O O . LEU B 1 600 ? 8.711 43.531 18.453 1 79.12 600 LEU B O 1
ATOM 9574 N N . GLU B 1 601 ? 7.062 43 19.828 1 80.69 601 GLU B N 1
ATOM 9575 C CA . GLU B 1 601 ? 7.441 44.031 20.812 1 80.69 601 GLU B CA 1
ATOM 9576 C C . GLU B 1 601 ? 8.75 43.656 21.5 1 80.69 601 GLU B C 1
ATOM 9578 O O . GLU B 1 601 ? 9.461 44.531 22 1 80.69 601 GLU B O 1
ATOM 9583 N N . HIS B 1 602 ? 9.148 42.469 21.484 1 79.69 602 HIS B N 1
ATOM 9584 C CA . HIS B 1 602 ? 10.297 42.062 22.281 1 79.69 602 HIS B CA 1
ATOM 9585 C C . HIS B 1 602 ? 11.43 41.562 21.391 1 79.69 602 HIS B C 1
ATOM 9587 O O . HIS B 1 602 ? 12.32 40.844 21.844 1 79.69 602 HIS B O 1
ATOM 9593 N N . VAL B 1 603 ? 11.43 41.969 20.172 1 88.19 603 VAL B N 1
ATOM 9594 C CA . VAL B 1 603 ? 12.477 41.5 19.281 1 88.19 603 VAL B CA 1
ATOM 9595 C C . VAL B 1 603 ? 13.5 42.594 19.047 1 88.19 603 VAL B C 1
ATOM 9597 O O . VAL B 1 603 ? 13.203 43.781 19.234 1 88.19 603 VAL B O 1
ATOM 9600 N N . ASP B 1 604 ? 14.703 42.281 18.688 1 89.94 604 ASP B N 1
ATOM 9601 C CA . ASP B 1 604 ? 15.773 43.25 18.453 1 89.94 604 ASP B CA 1
ATOM 9602 C C . ASP B 1 604 ? 15.594 43.969 17.094 1 89.94 604 ASP B C 1
ATOM 9604 O O . ASP B 1 604 ? 15.836 45.156 16.984 1 89.94 604 ASP B O 1
ATOM 9608 N N . HIS B 1 605 ? 15.234 43.188 16.094 1 91.56 605 HIS B N 1
ATOM 9609 C CA . HIS B 1 605 ? 15.062 43.719 14.742 1 91.56 605 HIS B CA 1
ATOM 9610 C C . HIS B 1 605 ? 13.781 43.188 14.109 1 91.56 605 HIS B C 1
ATOM 9612 O O . HIS B 1 605 ? 13.414 42.031 14.305 1 91.56 605 HIS B O 1
ATOM 9618 N N . ILE B 1 606 ? 13.117 44.094 13.414 1 92.25 606 ILE B N 1
ATOM 9619 C CA . ILE B 1 606 ? 11.922 43.719 12.656 1 92.25 606 ILE B CA 1
ATOM 9620 C C . ILE B 1 606 ? 12.172 43.938 11.164 1 92.25 606 ILE B C 1
ATOM 9622 O O . ILE B 1 606 ? 12.523 45.031 10.742 1 92.25 606 ILE B O 1
ATOM 9626 N N . ILE B 1 607 ? 12.07 42.875 10.469 1 90.75 607 ILE B N 1
ATOM 9627 C CA . ILE B 1 607 ? 12.242 42.938 9.023 1 90.75 607 ILE B CA 1
ATOM 9628 C C . ILE B 1 607 ? 10.898 42.719 8.328 1 90.75 607 ILE B C 1
ATOM 9630 O O . ILE B 1 607 ? 10.25 41.688 8.516 1 90.75 607 ILE B O 1
ATOM 9634 N N . GLU B 1 608 ? 10.461 43.625 7.555 1 88.62 608 GLU B N 1
ATOM 9635 C CA . GLU B 1 608 ? 9.227 43.5 6.793 1 88.62 608 GLU B CA 1
ATOM 9636 C C . GLU B 1 608 ? 9.508 43.125 5.34 1 88.62 608 GLU B C 1
ATOM 9638 O O . GLU B 1 608 ? 10.195 43.875 4.625 1 88.62 608 GLU B O 1
ATOM 9643 N N . LEU B 1 609 ? 9 41.938 5 1 87.06 609 LEU B N 1
ATOM 9644 C CA . LEU B 1 609 ? 9.125 41.469 3.621 1 87.06 609 LEU B CA 1
ATOM 9645 C C . LEU B 1 609 ? 7.949 41.938 2.779 1 87.06 609 LEU B C 1
ATOM 9647 O O . LEU B 1 609 ? 6.793 41.812 3.186 1 87.06 609 LEU B O 1
ATOM 9651 N N . ARG B 1 610 ? 8.117 42.562 1.687 1 79.44 610 ARG B N 1
ATOM 9652 C CA . ARG B 1 610 ? 7.086 43.031 0.768 1 79.44 610 ARG B CA 1
ATOM 9653 C C . ARG B 1 610 ? 7.246 42.375 -0.606 1 79.44 610 ARG B C 1
ATOM 9655 O O . ARG B 1 610 ? 8.359 42.219 -1.104 1 79.44 610 ARG B O 1
ATOM 9662 N N . PRO B 1 611 ? 6.125 41.625 -0.962 1 66.31 611 PRO B N 1
ATOM 9663 C CA . PRO B 1 611 ? 6.242 41.094 -2.314 1 66.31 611 PRO B CA 1
ATOM 9664 C C . PRO B 1 611 ? 6.699 42.125 -3.336 1 66.31 611 PRO B C 1
ATOM 9666 O O . PRO B 1 611 ? 6.48 43.312 -3.141 1 66.31 611 PRO B O 1
ATOM 9669 N N . GLU B 1 612 ? 7.715 41.906 -4.078 1 55.84 612 GLU B N 1
ATOM 9670 C CA . GLU B 1 612 ? 8.281 42.875 -5.035 1 55.84 612 GLU B CA 1
ATOM 9671 C C . GLU B 1 612 ? 7.184 43.688 -5.707 1 55.84 612 GLU B C 1
ATOM 9673 O O . GLU B 1 612 ? 6.34 43.125 -6.422 1 55.84 612 GLU B O 1
ATOM 9678 N N . LYS B 1 613 ? 6.469 44.625 -5.129 1 45.78 613 LYS B N 1
ATOM 9679 C CA . LYS B 1 613 ? 6.395 45.594 -6.219 1 45.78 613 LYS B CA 1
ATOM 9680 C C . LYS B 1 613 ? 7.746 45.75 -6.91 1 45.78 613 LYS B C 1
ATOM 9682 O O . LYS B 1 613 ? 8.789 45.438 -6.32 1 45.78 613 LYS B O 1
ATOM 9687 N N . SER B 1 614 ? 7.953 45.875 -8.18 1 35.06 614 SER B N 1
ATOM 9688 C CA . SER B 1 614 ? 9.164 46.344 -8.852 1 35.06 614 SER B CA 1
ATOM 9689 C C . SER B 1 614 ? 10.031 47.188 -7.926 1 35.06 614 SER B C 1
ATOM 9691 O O . SER B 1 614 ? 11.164 47.531 -8.273 1 35.06 614 SER B O 1
ATOM 9693 N N . ASN B 1 615 ? 9.492 48.312 -7.188 1 31.83 615 ASN B N 1
ATOM 9694 C CA . ASN B 1 615 ? 10.281 49.5 -6.891 1 31.83 615 ASN B CA 1
ATOM 9695 C C . ASN B 1 615 ? 11.258 49.25 -5.742 1 31.83 615 ASN B C 1
ATOM 9697 O O . ASN B 1 615 ? 11.023 48.375 -4.902 1 31.83 615 ASN B O 1
ATOM 9701 N N . ASP B 1 616 ? 12.438 49.969 -5.699 1 31.94 616 ASP B N 1
ATOM 9702 C CA . ASP B 1 616 ? 13.688 50.281 -5.008 1 31.94 616 ASP B CA 1
ATOM 9703 C C . ASP B 1 616 ? 13.438 50.562 -3.529 1 31.94 616 ASP B C 1
ATOM 9705 O O . ASP B 1 616 ? 13.516 51.719 -3.102 1 31.94 616 ASP B O 1
ATOM 9709 N N . ILE B 1 617 ? 12.32 50.25 -2.887 1 30.91 617 ILE B N 1
ATOM 9710 C CA . ILE B 1 617 ? 12.352 50.969 -1.606 1 30.91 617 ILE B CA 1
ATOM 9711 C C . ILE B 1 617 ? 13.461 50.375 -0.73 1 30.91 617 ILE B C 1
ATOM 9713 O O . ILE B 1 617 ? 13.539 49.156 -0.552 1 30.91 617 ILE B O 1
ATOM 9717 N N . PRO B 1 618 ? 14.453 51.094 -0.426 1 30.47 618 PRO B N 1
ATOM 9718 C CA . PRO B 1 618 ? 15.594 50.812 0.455 1 30.47 618 PRO B CA 1
ATOM 9719 C C . PRO B 1 618 ? 15.172 50.219 1.797 1 30.47 618 PRO B C 1
ATOM 9721 O O . PRO B 1 618 ? 14.07 50.5 2.285 1 30.47 618 PRO B O 1
ATOM 9724 N N . PRO B 1 619 ? 15.609 49.062 2.186 1 32.91 619 PRO B N 1
ATOM 9725 C CA . PRO B 1 619 ? 15.445 48.562 3.545 1 32.91 619 PRO B CA 1
ATOM 9726 C C . PRO B 1 619 ? 15.469 49.656 4.602 1 32.91 619 PRO B C 1
ATOM 9728 O O . PRO B 1 619 ? 16.375 50.5 4.609 1 32.91 619 PRO B O 1
ATOM 9731 N N . GLU B 1 620 ? 14.43 50.5 4.844 1 28.27 620 GLU B N 1
ATOM 9732 C CA . GLU B 1 620 ? 14.688 51.438 5.934 1 28.27 620 GLU B CA 1
ATOM 9733 C C . GLU B 1 620 ? 15.172 50.688 7.184 1 28.27 620 GLU B C 1
ATOM 9735 O O . GLU B 1 620 ? 14.609 49.656 7.559 1 28.27 620 GLU B O 1
ATOM 9740 N N . ARG B 1 621 ? 16.391 51 7.75 1 29.33 621 ARG B N 1
ATOM 9741 C CA . ARG B 1 621 ? 17.078 50.75 9.016 1 29.33 621 ARG B CA 1
ATOM 9742 C C . ARG B 1 621 ? 16.109 50.906 10.195 1 29.33 621 ARG B C 1
ATOM 9744 O O . ARG B 1 621 ? 15.391 51.875 10.297 1 29.33 621 ARG B O 1
#

InterPro domains:
  IPR003439 ABC transporter-like, ATP-binding domain [PF00005] (419-567)
  IPR003439 ABC transporter-like, ATP-binding domain [PS50893] (401-617)
  IPR003593 AAA+ ATPase domain [SM00382] (427-613)
  IPR011527 ABC transporter type 1, transmembrane domain [PF00664] (105-327)
  IPR011527 ABC transporter type 1, transmembrane domain [PS50929] (67-365)
  IPR017871 ABC transporter-like, conserved site [PS00211] (539-553)
  IPR027417 P-loop containing nucleoside triphosphate hydrolase [G3DSA:3.40.50.300] (392-615)
  IPR027417 P-loop containing nucleoside triphosphate hydrolase [SSF52540] (394-610)
  IPR036640 ABC transporter type 1, transmembrane domain superfamily [G3DSA:1.20.1560.10] (56-379)
  IPR036640 ABC transporter type 1, transmembrane domain superfamily [SSF90123] (65-550)
  IPR039421 Type 1 protein exporter [PTHR24221] (89-607)

Sequence (1242 aa):
MASFPQKGEIKKYKQVQYTYYADNERKKVTSHSAPLCSFLLLMRSRQLSALALACYEFYSFAPAKVLFCLLLMLLRGLTSGIGILLLIPLLQAAGFAFGGSTTNAFSHQIEGLYATAGISLTLPIILATYVAAISAIALLGYMLTVQTSTLQQRYTCMLRDRLFRALLQARWQFIIAHRMSDFTHSLTGQVQTVGYSAQQILDIVSRIILTAVYVLISLLLSRPMTLLALGCSLLFFLILSPLNKKIYRSGNTALLNNKTVFHILTEQLAGLKMIKSYCAEAAYADDLLHAGQILEQQHVRMSRFNALTRMSYLIGAALCFSLLFYIAVDKLSVPPATLLLLLLIFSRILPLVSGIQNTFQQLLHRLPTFIDVRKMLDNCIEAAEPISPANSSLPEIQEGIYLNNLCFSYPHQDRSVIRNFNLVIPCNSTVALTGPSGAGKSTLVDLIAGLLIPTSGTITCDDILLEGEVRSVWRRNIAYITQEVYLFHDTIRHNLRWVKKDISDTTIWKMLELAAAAEFVARLPQGLDTVIGDRGVRLSGGERQRLALARALLSQPQLLILDEATSALDHKNERKIQQALEHLQGKLTIIIIAHRKTTLEHVDHIIELRPEKSNDIPPERMASFPQKGEIKKYKQVQYTYYADNERKKVTSHSAPLCSFLLLMRSRQLSALALACYEFYSFAPAKVLFCLLLMLLRGLTSGIGILLLIPLLQAAGFAFGGSTTNAFSHQIEGLYATAGISLTLPIILATYVAAISAIALLGYMLTVQTSTLQQRYTCMLRDRLFRALLQARWQFIIAHRMSDFTHSLTGQVQTVGYSAQQILDIVSRIILTAVYVLISLLLSRPMTLLALGCSLLFFLILSPLNKKIYRSGNTALLNNKTVFHILTEQLAGLKMIKSYCAEAAYADDLLHAGQILEQQHVRMSRFNALTRMSYLIGAALCFSLLFYIAVDKLSVPPATLLLLLLIFSRILPLVSGIQNTFQQLLHRLPTFIDVRKMLDNCIEAAEPISPANSSLPEIQEGIYLNNLCFSYPHQDRSVIRNFNLVIPCNSTVALTGPSGAGKSTLVDLIAGLLIPTSGTITCDDILLEGEVRSVWRRNIAYITQEVYLFHDTIRHNLRWVKKDISDTTIWKMLELAAAAEFVARLPQGLDTVIGDRGVRLSGGERQRLALARALLSQPQLLILDEATSALDHKNERKIQQALEHLQGKLTIIIIAHRKTTLEHVDHIIELRPEKSNDIPPER

Solvent-accessible surface area (backbone atoms only — not comparable to full-atom values): 65573 Å² total; per-residue (Å²): 134,83,77,73,79,75,78,72,75,73,75,73,73,76,73,79,71,77,72,75,75,69,77,63,81,68,72,76,72,71,69,80,68,60,77,73,58,66,68,60,61,76,51,59,71,65,59,49,49,49,48,50,48,52,51,48,54,55,43,69,71,43,49,70,62,52,50,49,48,50,49,43,37,50,52,32,22,52,40,48,46,49,49,58,57,53,48,51,60,53,40,43,72,63,64,44,64,64,75,47,71,56,59,46,49,52,49,48,49,51,48,44,56,33,49,74,70,70,42,75,89,40,73,68,54,54,40,49,50,48,36,52,40,44,38,50,32,23,51,42,48,28,52,43,47,38,51,48,44,42,51,24,37,50,49,29,38,48,49,39,44,51,39,50,46,27,52,62,39,24,34,51,63,58,54,72,73,46,62,68,60,57,53,52,43,41,63,48,61,44,36,52,52,43,22,52,42,52,40,43,52,52,49,40,51,41,40,50,49,34,46,50,41,51,50,54,53,39,40,66,72,38,52,69,63,39,51,48,52,49,50,49,51,53,51,52,52,61,70,49,48,67,55,50,57,56,38,33,53,50,17,46,51,49,50,53,47,50,50,48,47,52,43,52,51,55,51,48,60,73,36,40,68,59,34,58,41,52,62,40,47,68,62,55,45,50,51,52,44,54,48,37,50,54,48,34,52,51,54,37,52,52,39,43,52,53,25,48,53,54,25,50,46,48,37,47,47,38,49,48,49,41,50,50,51,50,45,35,54,74,71,62,61,52,40,58,45,53,48,49,52,51,49,53,52,46,64,55,43,52,57,41,52,50,46,39,52,52,45,47,47,54,42,42,28,45,42,49,52,41,51,52,50,48,48,50,39,51,51,22,55,72,40,40,53,55,79,48,64,88,82,57,73,72,78,78,78,74,56,22,39,39,36,42,47,28,21,29,53,58,88,94,45,89,59,64,59,38,70,64,39,69,48,76,45,53,47,28,32,35,37,32,41,33,52,49,59,69,25,34,66,69,58,50,50,34,38,74,50,46,50,40,76,62,71,38,60,49,47,25,50,58,90,42,66,57,51,69,35,42,20,55,39,51,19,58,33,31,23,68,43,50,65,75,72,76,41,61,68,38,26,51,46,58,66,44,36,69,77,43,84,84,66,52,68,68,58,52,49,52,31,19,48,49,27,64,30,38,67,66,39,65,67,37,94,54,33,52,66,32,68,32,37,70,57,27,67,75,46,35,66,38,54,48,42,22,48,51,46,17,33,33,55,68,56,65,42,61,31,40,38,33,32,44,62,54,58,70,37,23,72,68,58,36,48,43,44,48,49,35,50,56,70,38,51,66,73,34,22,32,41,33,38,49,85,51,64,77,67,58,70,78,41,76,40,79,45,74,42,64,57,77,59,94,72,84,73,70,82,81,130,135,82,83,75,82,79,87,76,81,75,75,73,72,78,72,79,71,81,74,77,76,72,76,67,75,71,72,77,72,73,70,81,69,62,78,72,58,64,69,59,61,75,50,58,70,67,58,50,50,51,48,50,48,53,53,48,54,56,42,69,71,42,50,69,61,52,50,50,47,50,49,43,37,49,53,31,23,51,41,48,46,49,52,60,56,52,46,51,60,53,40,44,74,63,65,44,63,65,77,49,72,55,60,46,48,51,48,49,49,52,50,44,56,34,48,73,70,71,44,74,92,39,72,69,53,54,38,51,51,48,35,50,39,43,38,51,31,24,51,40,47,28,52,42,48,36,50,49,43,43,51,23,37,51,49,29,39,48,49,41,44,51,40,50,46,28,51,61,41,25,34,50,64,60,56,74,74,47,62,69,61,56,52,51,44,41,64,49,62,42,36,51,53,42,20,52,42,52,42,42,53,53,48,40,52,42,39,52,50,34,46,50,40,50,50,53,54,39,40,65,73,38,50,69,61,38,53,50,51,51,50,49,50,53,50,51,53,62,69,48,50,67,55,50,58,55,37,33,53,48,18,44,52,48,51,53,47,51,51,47,46,52,44,52,51,54,51,50,62,73,37,40,66,57,34,59,42,52,62,40,46,67,62,54,44,48,50,52,44,54,49,38,50,53,48,34,53,51,53,36,52,52,40,43,52,53,27,48,52,52,25,51,45,48,36,48,47,37,48,48,48,40,51,49,51,50,45,36,54,74,72,61,60,52,40,60,45,53,48,48,52,50,50,53,52,46,64,54,44,52,57,42,55,50,46,40,52,52,44,48,47,54,41,42,28,46,42,49,50,42,51,52,49,49,49,50,38,52,50,21,55,71,39,39,51,55,78,47,65,89,81,58,73,70,77,79,79,75,55,24,38,38,35,43,48,27,21,30,52,57,89,96,43,89,58,64,59,39,71,63,39,70,48,76,45,54,47,28,33,33,36,31,44,32,51,51,60,69,25,32,66,70,58,51,50,33,39,73,50,46,50,40,78,64,71,38,58,49,46,24,52,57,91,42,65,56,50,69,34,44,21,54,39,50,18,60,33,31,22,69,41,51,64,73,73,75,41,60,69,38,27,50,46,58,66,45,35,69,76,42,84,86,67,52,69,68,59,52,50,52,30,19,49,49,28,63,30,38,66,67,40,64,70,37,94,53,32,52,65,31,68,32,37,67,57,28,66,74,46,36,66,38,54,49,42,22,48,49,45,17,32,33,54,67,55,64,41,61,33,39,38,33,33,44,62,54,56,68,35,21,71,69,58,37,48,42,43,47,50,36,50,57,70,36,52,66,73,33,22,31,42,33,37,50,87,51,65,77,68,58,71,76,42,77,40,81,44,74,41,66,56,77,59,94,74,83,72,69,82,81,130

Radius of gyration: 37.89 Å; Cα contacts (8 Å, |Δi|>4): 1658; chains: 2; bounding box: 73×121×107 Å

Nearest PDB structures (foldseek):
  6quz-assembly1_B  TM=8.666E-01  e=4.170E-30  Thermotoga maritima MSB8
  6par-assembly3_E  TM=8.422E-01  e=2.930E-26  Novosphingobium aromaticivorans DSM 12444
  7ekl-assembly1_A  TM=8.196E-01  e=2.800E-26  Homo sapiens
  6pao-assembly1_B  TM=8.259E-01  e=8.329E-26  Novosphingobium aromaticivorans DSM 12444
  6pan-assembly1_A  TM=7.814E-01  e=1.778E-26  Novosphingobium aromaticivorans DSM 12444

pLDDT: mean 79.38, std 17.86, range [19.06, 96.0]

Secondary structure (DSSP, 8-state):
----------------------------------THHHHTTSS-HHHHHHHHHHHHHHHHH-HHHHHHHHHHHHHHHHHHHHHHHTHHHHHHHTT-----HHHHHHHHHHHHHHHHTT----HHHHHHHHHHHHHHHHHHHHHHHHHHHHHHHHHHHHHHHHHHHHHHHB-HHHHHTS-HHHHHHIIIIIHHHHHHHHHHHHHHHHHHHHHHHHHHHHHHH-HHHHHHHHHHHHHHHHHHHHHHHHHHHHHHHHHHHHHHHHHHHHHHHHTHHHHHHTT-HHHHHHHHHHHHHHHHHHHHHHHHHHHHHHHHHHHHHHHHHHHHHHIIIIIS---HHHHHHHHHHHHHHHHHHHHHHHHHHHHHHHHHHHHHHHHHHHHHHHTBPPPPPTT--PPPPSSEEEEEEEEEE-TT--SEEEEEEEEEEETT-EEEEE--TTSSHHHHHHHHTTSS--SEEEEEETTEE--THHHHHHHTTEEEE-SS----SSBHHHHHHTTSTT--HHHHHHHHHHTT-HHHHHHSTTGGG-B--GGGTTS-HHHHHHHHHHHHHHT--SEEEEESTTTT--HHHHHHHHHHHHHHTTTSEEEEE---HHHHTT-SEEEE-----SS------/----------------------------------THHHHTTSS-HHHHHHHHHHHHHHHHH-HHHHHHHHHHHHHHHHHHHHHHHTHHHHHHHTT-----HHHHHHHHHHHHHHHHTT----HHHHHHHHHHHHHHHHHHHHHHHHHHHHHHHHHHHHHHHHHHHHHHHB-HHHHHTS-HHHHHHIIIIIHHHHHHHHHHHHHHHHHHHHHHHHHHHHHHH-HHHHHHHHHHHHHHHHHHHHHHHHHHHHHHHHHHHHHHHHHHHHHHHHTHHHHHHTT-HHHHHHHHHHHHHHHHHHHHHHHHHHHHHHHHHHHHHHHHHHHHHHIIIIIS---HHHHHHHHHHHHHHHHHHHHHHHHHHHHHHHHHHHHHHHHHHHHHHHTBPPPPPTT--PPPPSSEEEEEEEEEE-TT--SEEEEEEEEEEETT-EEEEE-STTSSHHHHHHHHTTSS--SEEEEEETTEE--THHHHHHHTTEEEE-SS----SSBHHHHHHTTSTT--HHHHHHHHHHTT-HHHHHHSTTGGG-B--GGGTTS-HHHHHHHHHHHHHHT--SEEEEESTTTT--HHHHHHHHHHHHHHTTTSEEEEE---HHHHTT-SEEEE-----SS------

Foldseek 3Di:
DPCPDDDPPPPPPDPPPPPPPPVPPVPPPVPPPDPVVVLLVVPPPVLSVLVVVLQVVLCVVPVPLLVVLLVLLLVLLQLVLVLLLLVLVLVVLVPADQPDPLNVVSVVVVCVVCVVVVHDPDNVVSVVVNVVSVVVSVVSVVVSVVSLLVSLVVQLVVLLVLLVVLQVQFFLLLVVVDDPLLSVCLSPVLSNLSSVLSSLVSLLSSLVSNLVSLLVSLCSLPVVLSVLLVVLLVVLSVVLVVVLVVLLVLLVVLVVLVSVLSVLVVVCVVCVVVCVVVVVVVVSVVVNVVSVVVNVVSVVVNVVSLVVLVVSLVVSLVVSLVVSVCCCVPPVVRRPSSNVSSVVSSVVNSVSSSSSVSSVSSSSSSSVSVVSSVVSSVSSNVRGAAAADPPDADDFFDFWKWWAQFWADRPPDPDILDGGDTDTFGFLFEEEEEEDPSLCLVVVVCVVLLSDDTPDTFMDRPPHTCDGNNSVNQNLQEQEQAPQQFAAQFFLQCSQCPNDPPDDPVLLLVLLVLLVLNVVLVVDPVRRRDGQGGRSPNDDLLNSLSSSSSSSVSSVHQEYEAEQSCVRPDPVSSVSNLVSVLVSRSPHRYYYHDDDPVSVVRGPYYFYRYNDPVDDPDRPD/DDCPDDDDDDPPPDPPPPPPPPPPPVPVPVPPDDPVVVLLVPPPPVLSVLVVVLQVVLCVVPVVLLVVLLVLLLVLLQLVLVLLLLVLVLVVLVPADQPDPLNVVSVVVVCVVCVVVVHDPDNVVSVVVNVVSVVVSVVSVVVSVVSLLVSLVVQLVVLLVLLVVLQVQFFLLLVVVDDPLLSVCLSPVLSNLSSVLSSLVSLLSSLVSNLVSLLVSLCSLPVVLSVLLVVLLVVLCVVLVVLLVVLLVLLVVLVVLVSVLSVLVVVCVVCVVVCVVVVVVVVSVVVNVVSVVVNVVSVVVNVVSLVVLVVSLVVSLVVSLVVSVCCCVPPVVRRPSSNVSSVVSSVVNSVSSSSSVSSVSSSSSSSVSVVSSVVSSVSSNVRGAAAADPPDADDFFDFWKWWAQFWADRPPDPDILDGGDTDTFGFLFEEEEEEDPSLCPVVVVCVVLLSDDTPDTFMDRPPHTCDGNNSVNQNLQEQAQAPQQFAAQFFLQCSQCPNDPPDDPVLLLVLLVLLVQNVVLVVDPVRRRDGQGGRSPNDDLLNSLSSSSSSSVSSVHQEYEAEQSCVRDDPVSSVSNLVSVLVSRSPHRYYYHDDDPVSVVRGPYYFYRYRDPVDDPPRDD

Organism: NCBI:txid1859131